Protein AF-A0A812VZB6-F1 (afdb_monomer)

Sequence (863 aa):
MARELQAELSPMAEWAQSGSKASVDALMNSWCTRLESLGSLSLGQAMQMKQTIQDLSFESTLSERLLEKVEAKVLATATAATPPPDTTYTPHKRKEESKPQTLLKPENFITVTEWSMLEKSPAPARLEILLKRYLQLGLRNLTEQTVKKGLAFLLALAAGELSQMPTYEEIYEEVQVFKRSWESVKTDAEPTEVGLLTYPDDPSSLPKALFDRAYKAEDPPMGKDVRAGIWLAHIPMRSTSKLLQKNKKQRLPRPDGQAAVSEQHANEFQSRMEQCFGRLERMLDQGCGQNAIQDGGRRELQLAAGARGELSSSSAGVGFALGNPAQPVSAATQQTSPGRQSALQLALPPAEEPEATESLPAENDLEDEALFKKLKDRKAGILKKPAAAAAASSHGKRKFQIVWEDGCIQKNYASRMYKRAGTWAKHQGFSEQQVVECQREAHREAILLWKKKNGPCTECGAPSCCRVKNAHQNHWCAKCTIKWYNERDVRRSNYRRAWREYEYMNIVESGDEHALPTVPEQSSPEYEGDHHGEEEEHAEEEHAEEDECLVSLPIALSCVVVLLPVIPWAFMEQSGIAPASVLWPTFGAFAFVFFYFSIVTFRAYFRSLRELETMRHQFTVKDTLCWCCSIDHKAPNGSEMACDRQIVFQCITTWFGSLSNFDTQVREQVARCLDEQLTREVFTYRQCAASAMPVLWHFLDQAATVAYYHPDLAERSRSFYAVLRELVRGLGWSCGVFPTLFFVAVRLAEIVPSRCGSRLAEIFINCAIIGAVFLLMVGALNFERYCWDLPIYEMDNYGPYELFPGSAVFSLSTVSLAVLLFSCRRFVVFLHQLQKPSNADVKENGHELNGHELGAHGTIIEL

pLDDT: mean 72.09, std 25.35, range [23.5, 98.5]

Solvent-accessible surface area (backbone atoms only — not comparable to full-atom values): 53186 Å² total; per-residue (Å²): 108,74,67,56,60,50,64,48,48,59,63,49,46,59,40,58,78,71,51,54,68,71,54,40,55,50,50,50,51,52,52,52,54,52,61,67,66,46,93,63,52,55,72,69,58,47,52,52,43,49,48,53,52,66,75,42,89,54,59,67,80,55,36,53,56,53,48,52,52,48,52,53,43,38,51,52,37,58,51,71,72,52,79,78,91,87,66,102,64,86,84,75,85,61,87,74,75,72,69,61,20,39,45,82,45,65,55,32,65,38,26,58,65,51,49,65,44,47,79,73,42,58,70,72,57,35,50,52,54,53,52,52,52,41,46,50,57,26,58,86,40,72,28,76,62,23,53,51,41,52,50,15,44,53,52,45,69,44,53,85,75,46,92,59,85,78,51,45,61,59,47,33,49,49,50,52,48,54,52,53,53,43,59,52,59,57,69,78,46,79,90,66,94,65,51,61,57,63,50,66,80,47,65,88,72,44,61,61,82,45,38,65,65,51,33,50,97,91,40,46,65,44,67,56,97,66,70,18,75,67,43,61,82,60,62,41,93,50,94,87,30,70,62,47,55,46,54,66,67,66,63,60,90,72,76,93,83,59,61,67,62,59,49,50,52,52,50,52,51,50,50,53,50,50,54,49,53,68,45,54,53,59,56,57,72,73,66,77,83,81,90,85,84,87,84,88,82,92,79,87,84,88,87,90,84,90,82,92,88,81,86,90,80,91,80,88,80,91,86,88,89,87,84,88,90,89,85,92,84,84,92,86,86,92,85,85,86,86,83,88,87,87,92,88,89,87,82,88,89,83,92,86,86,86,87,88,84,88,83,88,85,90,82,88,92,75,65,66,68,61,52,58,52,60,62,58,66,68,65,80,64,90,89,84,85,89,88,90,82,91,91,89,86,81,81,90,77,86,82,82,90,74,85,87,76,98,56,66,70,65,54,55,53,22,52,51,39,20,49,51,39,33,52,53,31,51,76,72,68,45,53,75,65,58,20,53,49,44,17,49,49,40,27,53,50,40,48,51,54,48,46,70,72,71,50,68,46,86,90,72,74,51,84,59,87,90,66,82,90,67,97,70,85,90,84,74,60,64,71,59,54,51,51,53,54,58,52,49,56,53,49,61,48,50,54,65,44,55,50,53,57,49,54,54,48,53,54,60,74,68,68,53,89,82,78,72,82,84,80,80,92,74,82,82,81,93,77,95,71,87,92,76,82,78,67,62,79,69,49,62,73,57,57,76,70,50,74,69,49,73,75,45,50,62,53,60,49,32,54,46,42,44,58,64,60,66,60,53,68,76,52,66,80,69,59,83,81,68,64,65,85,59,54,53,59,51,54,49,51,53,46,48,53,54,49,49,54,51,47,51,53,48,25,51,52,48,36,54,53,50,50,51,51,48,50,46,71,66,56,46,80,86,74,62,83,45,73,46,65,79,46,77,31,40,44,101,86,69,47,78,49,80,55,62,66,58,53,51,50,50,53,43,24,71,76,48,75,29,65,66,49,43,32,48,44,44,54,49,52,52,40,49,60,45,46,57,48,70,71,66,54,77,73,44,70,69,56,42,31,58,47,23,41,58,37,31,49,49,23,45,51,51,17,52,50,50,48,64,78,44,73,50,80,90,45,44,66,50,35,49,36,39,30,49,22,31,45,40,34,18,47,14,42,16,52,3,47,51,34,38,44,48,50,52,47,53,48,52,26,57,75,62,46,72,87,56,99,40,73,65,58,50,51,51,51,48,52,48,48,51,48,54,42,48,51,51,50,53,48,51,56,53,46,44,49,50,35,53,70,47,82,89,65,88,55,102,81,78,59,85,41,69,45,29,61,18,28,46,52,38,17,53,53,31,32,50,48,29,53,47,55,59,47,48,55,53,49,55,58,47,50,59,60,68,67,54,76,74,78,70,77,75,71,80,76,89,68,96,75,89,80,85,88,83,89,78,90,80,84,79,85,84,133

Foldseek 3Di:
DLVVLLVVLVVLLVCQVPDDPVVNVVSLVVSLVVLVVDPADDPVSLVSSLVSLVVRPHDPVSSVVSNVSSVVRNVVRVVVVDDDPDDPDDPPPDPPPPAAAADQALLQQAWPVLVVDLLVDDLVVVLVSSLVLCVLLPHQHHDLNRLLNSLLQSVLSCVVVDPDDDALVVLAVVSVVSVVSNVVVNVPHDHDPDHDRYDDPHLVPDDPVSLVRSDDPVIHGDHDDRVSVVCSVRHDNDPPDVRNVVVVVVPDPDPPDCPVVVVVVVVVVVVVVVVVVVVVVVVVVVPDDDDDDDDDDDDDDDDDDDDDDDDDDDDDDDDDDDDDDDDDDDDDDYDDDDDDDDDDDDDDDDDDDDDDDDDDDDDDPDDVVVVVVVVVVVPPDDDDDDDDDDDDDDDDDDDDDDDDDDPPPLCVQLQVQLVVQLVVCVVVVHDPVVSNVSSVVSSVVSNVVVCVVQPADPVPRDNPPPDDDDPDDDDDDPVVVVVVVVVVVVVVVVVVVVVVVVVVVVVVVVVCPPPDDDDDDDDDDDDDDDPPPPPVVVVVVVVVVCPVVLVCLLVLLLVLLLLVLVLDPVCQVPPVPDHVVVVVVVSVVVSLVSLLVSLVVLLVLLLVVVVVLVCLQVDALVVDDDPCVVVVQADPVRDGHDDVSVVVQVVCCVVQVHSVSVSVCSSPVVVVVCCCCSPVPSDDLVSQLVSNVSLLVSLQVVLVVLCVVPVDPVCVVLNVLVSLLSNLLSLLVSQFLRLVLVVQLSVLSNVPNDPDVDPVVVSVSSVVSVVVSVVSVVVLVVQLVVLQVDPPDPDPDDDPSVSNRSSNVSSVVRNVVSVVVSVVVVVVVVVVVVPPDDPPVVPPDDDDDDDDDDDDDPPDDDD

Nearest PDB structures (foldseek):
  8vp6-assembly1_B  TM=2.496E-01  e=7.210E+00  Acetivibrio thermocellus ATCC 27405
  7sgr-assembly1_E  TM=1.710E-01  e=4.858E+00  Escherichia coli CFT073

Radius of gyration: 42.56 Å; Cα contacts (8 Å, |Δi|>4): 519; chains: 1; bounding box: 129×116×119 Å

Secondary structure (DSSP, 8-state):
-HHHHHHTHHHHHHHHHHS-HHHHHHHHHHHHHHHHH-S---HHHHHHHHHHHHHS---HHHHHHHHHHHHHHHHHHHHHTS--S---------------BB-S-GGGT-BHHHHHHHTTS-HHHHHHHHHHHHHHTT--SB-HHHHHHHHHHHHHHHTTT-SSPPPHHHHHHHHHHHHHHHHHHHHTS---S---SB--SSGGGS-HHHHHHH-BTTB-B------HHHHTTT--SSTT-HHHHHHHHH---PPTT-HHHHHHHHHHHHHHHHHHHHHHHHHHHTT-------------------------------------------------------------------------------SHHHHHHHHHHTTS------------------------SS-HHHHHHHHHHHHHHHHHHHHTT--HHHHHHHHHHHHHHHHHHHHHHHS--TTT--TTTT----SS--PPPHHHHHHHHHHHHHHHHHHHHHHHHHHHHHHHHTT-TT------------------SSSSTTTHHHHTTTTTHHHHHHHHHHHHHHHTTTS-HHHHHHH-SS-HHHHHHHHHHHHHHHHHHHHHHHHHHHHHHHHHHHHHHH--TTS---HHHHTTTB-TTS-B---HHH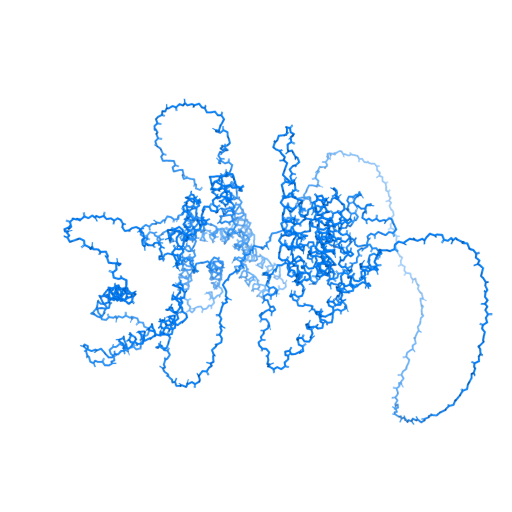HHHHHHHHHHSSHHHHHHHIIIIIHHHHHHHHTTSSS-HHHHHHHTHHHHHHHHHHHHHHHHH---TTTHHHHHHHHHHHHHHHHIIIIIIHHHHHHHHHHHHHH-----SSHHHHHHHHHHHHHHHHHHHHHHHHHHHHHHS-GGG--TT--GGGGHHHHHHHHHHHHHHHHHHHHHHHHHHHHHHHHS--TTGGGS-------------------

Structure (mmCIF, N/CA/C/O backbone):
data_AF-A0A812VZB6-F1
#
_entry.id   AF-A0A812VZB6-F1
#
loop_
_atom_site.group_PDB
_atom_site.id
_atom_site.type_symbol
_atom_site.label_atom_id
_atom_site.label_alt_id
_atom_site.label_comp_id
_atom_site.label_asym_id
_atom_site.label_entity_id
_atom_site.label_seq_id
_atom_site.pdbx_PDB_ins_code
_atom_site.Cartn_x
_atom_site.Cartn_y
_atom_site.Cartn_z
_atom_site.occupancy
_atom_site.B_iso_or_equiv
_atom_site.auth_seq_id
_atom_site.auth_comp_id
_atom_site.auth_asym_id
_atom_site.auth_atom_id
_atom_site.pdbx_PDB_model_num
ATOM 1 N N . MET A 1 1 ? 3.415 25.737 41.878 1.00 81.44 1 MET A N 1
ATOM 2 C CA . MET A 1 1 ? 2.309 25.295 42.752 1.00 81.44 1 MET A CA 1
ATOM 3 C C . MET A 1 1 ? 2.155 23.775 42.834 1.00 81.44 1 MET A C 1
ATOM 5 O O . MET A 1 1 ? 2.402 23.218 43.893 1.00 81.44 1 MET A O 1
ATOM 9 N N . ALA A 1 2 ? 1.760 23.070 41.760 1.00 81.06 2 ALA A N 1
ATOM 10 C CA . ALA A 1 2 ? 1.465 21.627 41.844 1.00 81.06 2 ALA A CA 1
ATOM 11 C C . ALA A 1 2 ? 2.670 20.755 42.272 1.00 81.06 2 ALA A C 1
ATOM 13 O O . ALA A 1 2 ? 2.499 19.851 43.083 1.00 81.06 2 ALA A O 1
ATOM 14 N N . ARG A 1 3 ? 3.890 21.056 41.790 1.00 87.25 3 ARG A N 1
ATOM 15 C CA . ARG A 1 3 ? 5.116 20.367 42.241 1.00 87.25 3 ARG A CA 1
ATOM 16 C C . ARG A 1 3 ? 5.468 20.683 43.702 1.00 87.25 3 ARG A C 1
ATOM 18 O O . ARG A 1 3 ? 5.836 19.759 44.413 1.00 87.25 3 ARG A O 1
ATOM 25 N N . GLU A 1 4 ? 5.294 21.927 44.175 1.00 92.62 4 GLU A N 1
ATOM 26 C CA . GLU A 1 4 ? 5.468 22.241 45.610 1.00 92.62 4 GLU A CA 1
ATOM 27 C C . GLU A 1 4 ? 4.516 21.414 46.484 1.00 92.62 4 GLU A C 1
ATOM 29 O O . GLU A 1 4 ? 4.951 20.796 47.447 1.00 92.62 4 GLU A O 1
ATOM 34 N N . LEU A 1 5 ? 3.233 21.326 46.110 1.00 92.00 5 LEU A N 1
ATOM 35 C CA . LEU A 1 5 ? 2.257 20.524 46.855 1.00 92.00 5 LEU A CA 1
ATOM 36 C C . LEU A 1 5 ? 2.609 19.033 46.879 1.00 92.00 5 LEU A C 1
ATOM 38 O O . LEU A 1 5 ? 2.343 18.378 47.879 1.00 92.00 5 LEU A O 1
ATOM 42 N N . GLN A 1 6 ? 3.223 18.490 45.825 1.00 92.62 6 GLN A N 1
ATOM 43 C CA . GLN A 1 6 ? 3.731 17.118 45.861 1.00 92.62 6 GLN A CA 1
ATOM 44 C C . GLN A 1 6 ? 4.962 16.990 46.777 1.00 92.62 6 GLN A C 1
ATOM 46 O O . GLN A 1 6 ? 5.029 16.054 47.567 1.00 92.62 6 GLN A O 1
ATOM 51 N N . ALA A 1 7 ? 5.905 17.937 46.717 1.00 92.44 7 ALA A N 1
ATOM 52 C CA . ALA A 1 7 ? 7.108 17.941 47.555 1.00 92.44 7 ALA A CA 1
ATOM 53 C C . ALA A 1 7 ? 6.796 18.090 49.059 1.00 92.44 7 ALA A C 1
ATOM 55 O O . ALA A 1 7 ? 7.530 17.576 49.898 1.00 92.44 7 ALA A O 1
ATOM 56 N N . GLU A 1 8 ? 5.689 18.748 49.405 1.00 95.31 8 GLU A N 1
ATOM 57 C CA . GLU A 1 8 ? 5.208 18.907 50.783 1.00 95.31 8 GLU A CA 1
ATOM 58 C C . GLU A 1 8 ? 4.599 17.629 51.389 1.00 95.31 8 GLU A C 1
ATOM 60 O O . GLU A 1 8 ? 4.494 17.537 52.612 1.00 95.31 8 GLU A O 1
ATOM 65 N N . LEU A 1 9 ? 4.234 16.625 50.579 1.00 94.94 9 LEU A N 1
ATOM 66 C CA . LEU A 1 9 ? 3.652 15.374 51.085 1.00 94.94 9 LEU A CA 1
ATOM 67 C C . LEU A 1 9 ? 4.635 14.598 51.977 1.00 94.94 9 LEU A C 1
ATOM 69 O O . LEU A 1 9 ? 4.237 14.115 53.035 1.00 94.94 9 LEU A O 1
ATOM 73 N N . SER A 1 10 ? 5.912 14.513 51.592 1.00 93.19 10 SER A N 1
ATOM 74 C CA . SER A 1 10 ? 6.938 13.773 52.342 1.00 93.19 10 SER A CA 1
ATOM 75 C C . SER A 1 10 ? 7.187 14.328 53.756 1.00 93.19 10 SER A C 1
ATOM 77 O O . SER A 1 10 ? 7.014 13.570 54.712 1.00 93.19 10 SER A O 1
ATOM 79 N N . PRO A 1 11 ? 7.497 15.628 53.963 1.00 91.94 11 PRO A N 1
ATOM 80 C CA . PRO A 1 11 ? 7.621 16.175 55.316 1.00 91.94 11 PRO A CA 1
ATOM 81 C C . PRO A 1 11 ? 6.285 16.171 56.076 1.00 91.94 11 PRO A C 1
ATOM 83 O O . PRO A 1 11 ? 6.289 16.060 57.300 1.00 91.94 11 PRO A O 1
ATOM 86 N N . MET A 1 12 ? 5.132 16.228 55.390 1.00 92.94 12 MET A N 1
ATOM 87 C CA . MET A 1 12 ? 3.828 16.046 56.040 1.00 92.94 12 MET A CA 1
ATOM 88 C C . MET A 1 12 ? 3.632 14.611 56.562 1.00 92.94 12 MET A C 1
ATOM 90 O O . MET A 1 12 ? 3.017 14.442 57.612 1.00 92.94 12 MET A O 1
ATOM 94 N N . ALA A 1 13 ? 4.179 13.586 55.900 1.00 93.69 13 ALA A N 1
ATOM 95 C CA . ALA A 1 13 ? 4.172 12.205 56.394 1.00 93.69 13 ALA A CA 1
ATOM 96 C C . ALA A 1 13 ? 5.085 12.013 57.620 1.00 93.69 13 ALA A C 1
ATOM 98 O O . ALA A 1 13 ? 4.673 11.386 58.596 1.00 93.69 13 ALA A O 1
ATOM 99 N N . GLU A 1 14 ? 6.281 12.609 57.625 1.00 92.44 14 GLU A N 1
ATOM 100 C CA . GLU A 1 14 ? 7.177 12.613 58.796 1.00 92.44 14 GLU A CA 1
ATOM 101 C C . GLU A 1 14 ? 6.536 13.331 60.002 1.00 92.44 14 GLU A C 1
ATOM 103 O O . GLU A 1 14 ? 6.593 12.851 61.140 1.00 92.44 14 GLU A O 1
ATOM 108 N N . TRP A 1 15 ? 5.841 14.447 59.753 1.00 90.56 15 TRP A N 1
ATOM 109 C CA . TRP A 1 15 ? 5.039 15.142 60.766 1.00 90.56 15 TRP A CA 1
ATOM 110 C C . TRP A 1 15 ? 3.800 14.353 61.202 1.00 90.56 15 TRP A C 1
ATOM 112 O O . TRP A 1 15 ? 3.432 14.420 62.372 1.00 90.56 15 TRP A O 1
ATOM 122 N N . ALA A 1 16 ? 3.168 13.573 60.322 1.00 90.88 16 ALA A N 1
ATOM 123 C CA . ALA A 1 16 ? 2.025 12.731 60.684 1.00 90.88 16 ALA A CA 1
ATOM 124 C C . ALA A 1 16 ? 2.398 11.611 61.673 1.00 90.88 16 ALA A C 1
ATOM 126 O O . ALA A 1 16 ? 1.565 11.213 62.484 1.00 90.88 16 ALA A O 1
ATOM 127 N N . GLN A 1 17 ? 3.649 11.139 61.650 1.00 91.25 17 GLN A N 1
ATOM 128 C CA . GLN A 1 17 ? 4.156 10.112 62.573 1.00 91.25 17 GLN A CA 1
ATOM 129 C C . GLN A 1 17 ? 4.578 10.659 63.950 1.00 91.25 17 GLN A C 1
ATOM 131 O O . GLN A 1 17 ? 4.745 9.880 64.887 1.00 91.25 17 GLN A O 1
ATOM 136 N N . SER A 1 18 ? 4.786 11.974 64.081 1.00 92.12 18 SER A N 1
ATOM 137 C CA . SER A 1 18 ? 5.451 12.587 65.246 1.00 92.12 18 SER A CA 1
ATOM 138 C C . SER A 1 18 ? 4.702 13.768 65.883 1.00 92.12 18 SER A C 1
ATOM 140 O O . SER A 1 18 ? 4.939 14.096 67.047 1.00 92.12 18 SER A O 1
ATOM 142 N N . GLY A 1 19 ? 3.796 14.413 65.146 1.00 90.44 19 GLY A N 1
ATOM 143 C CA . GLY A 1 19 ? 3.036 15.580 65.582 1.00 90.44 19 GLY A CA 1
ATOM 144 C C . GLY A 1 19 ? 1.768 15.246 66.372 1.00 90.44 19 GLY A C 1
ATOM 145 O O . GLY A 1 19 ? 1.268 14.123 66.380 1.00 90.44 19 GLY A O 1
ATOM 146 N N . SER A 1 20 ? 1.189 16.261 67.022 1.00 94.19 20 SER A N 1
ATOM 147 C CA . SER A 1 20 ? -0.145 16.119 67.620 1.00 94.19 20 SER A CA 1
ATOM 148 C C . SER A 1 20 ? -1.212 16.011 66.525 1.00 94.19 20 SER A C 1
ATOM 150 O O . SER A 1 20 ? -1.101 16.685 65.500 1.00 94.19 20 SER A O 1
ATOM 152 N N . LYS A 1 21 ? -2.289 15.244 66.747 1.00 89.88 21 LYS A N 1
ATOM 153 C CA . LYS A 1 21 ? -3.370 15.084 65.752 1.00 89.88 21 LYS A CA 1
ATOM 154 C C . LYS A 1 21 ? -3.925 16.424 65.243 1.00 89.88 21 LYS A C 1
ATOM 156 O O . LYS A 1 21 ? -4.106 16.593 64.044 1.00 89.88 21 LYS A O 1
ATOM 161 N N . ALA A 1 22 ? -4.086 17.409 66.131 1.00 90.38 22 ALA A N 1
ATOM 162 C CA . ALA A 1 22 ? -4.524 18.757 65.763 1.00 90.38 22 ALA A CA 1
ATOM 163 C C . ALA A 1 22 ? -3.534 19.490 64.831 1.00 90.38 22 ALA A C 1
ATOM 165 O O . ALA A 1 22 ? -3.956 20.264 63.975 1.00 90.38 22 ALA A O 1
ATOM 166 N N . SER A 1 23 ? -2.228 19.232 64.962 1.00 90.12 23 SER A N 1
ATOM 167 C CA . SER A 1 23 ? -1.196 19.748 64.052 1.00 90.12 23 SER A CA 1
ATOM 168 C C . SER A 1 23 ? -1.281 19.092 62.670 1.00 90.12 23 SER A C 1
ATOM 170 O O . SER A 1 23 ? -1.132 19.777 61.661 1.00 90.12 23 SER A O 1
ATOM 172 N N . VAL A 1 24 ? -1.559 17.785 62.620 1.00 90.06 24 VAL A N 1
ATOM 173 C CA . VAL A 1 24 ? -1.696 17.017 61.371 1.00 90.06 24 VAL A CA 1
ATOM 174 C C . VAL A 1 24 ? -2.959 17.428 60.608 1.00 90.06 24 VAL A C 1
ATOM 176 O O . VAL A 1 24 ? -2.868 17.751 59.426 1.00 90.06 24 VAL A O 1
ATOM 179 N N . ASP A 1 25 ? -4.114 17.522 61.280 1.00 90.50 25 ASP A N 1
ATOM 180 C CA . ASP A 1 25 ? -5.350 18.037 60.670 1.00 90.50 25 ASP A CA 1
ATOM 181 C C . ASP A 1 25 ? -5.170 19.490 60.172 1.00 90.50 25 ASP A C 1
ATOM 183 O O . ASP A 1 25 ? -5.664 19.836 59.099 1.00 90.50 25 ASP A O 1
ATOM 187 N N . ALA A 1 26 ? -4.426 20.345 60.888 1.00 91.50 26 ALA A N 1
ATOM 188 C CA . ALA A 1 26 ? -4.137 21.713 60.441 1.00 91.50 26 ALA A CA 1
ATOM 189 C C . ALA A 1 26 ? -3.248 21.766 59.179 1.00 91.50 26 ALA A C 1
ATOM 191 O O . ALA A 1 26 ? -3.551 22.522 58.252 1.00 91.50 26 ALA A O 1
ATOM 192 N N . LEU A 1 27 ? -2.189 20.949 59.113 1.00 92.31 27 LEU A N 1
ATOM 193 C CA . LEU A 1 27 ? -1.326 20.826 57.929 1.00 92.31 27 LEU A CA 1
ATOM 194 C C . LEU A 1 27 ? -2.106 20.292 56.721 1.00 92.31 27 LEU A C 1
ATOM 196 O O . LEU A 1 27 ? -2.075 20.902 55.653 1.00 92.31 27 LEU A O 1
ATOM 200 N N . MET A 1 28 ? -2.871 19.215 56.908 1.00 93.75 28 MET A N 1
ATOM 201 C CA . MET A 1 28 ? -3.706 18.626 55.861 1.00 93.75 28 MET A CA 1
ATOM 202 C C . MET A 1 28 ? -4.771 19.619 55.360 1.00 93.75 28 MET A C 1
ATOM 204 O O . MET A 1 28 ? -4.957 19.754 54.154 1.00 93.75 28 MET A O 1
ATOM 208 N N . ASN A 1 29 ? -5.426 20.384 56.242 1.00 93.75 29 ASN A N 1
ATOM 209 C CA . ASN A 1 29 ? -6.385 21.418 55.827 1.00 93.75 29 ASN A CA 1
ATOM 210 C C . ASN A 1 29 ? -5.717 22.537 55.000 1.00 93.75 29 ASN A C 1
ATOM 212 O O . ASN A 1 29 ? -6.287 22.991 54.006 1.00 93.75 29 ASN A O 1
ATOM 216 N N . SER A 1 30 ? -4.497 22.951 55.362 1.00 95.44 30 SER A N 1
ATOM 217 C CA . SER A 1 30 ? -3.700 23.917 54.586 1.00 95.44 30 SER A CA 1
ATOM 218 C C . SER A 1 30 ? -3.346 23.378 53.191 1.00 95.44 30 SER A C 1
ATOM 220 O O . SER A 1 30 ? -3.549 24.062 52.182 1.00 95.44 30 SER A O 1
ATOM 222 N N . TRP A 1 31 ? -2.901 22.119 53.115 1.00 96.69 31 TRP A N 1
ATOM 223 C CA . TRP A 1 31 ? -2.580 21.435 51.861 1.00 96.69 31 TRP A CA 1
ATOM 224 C C . TRP A 1 31 ? -3.807 21.304 50.946 1.00 96.69 31 TRP A C 1
ATOM 226 O O . TRP A 1 31 ? -3.755 21.710 49.784 1.00 96.69 31 TRP A O 1
ATOM 236 N N . CYS A 1 32 ? -4.945 20.848 51.481 1.00 95.81 32 CYS A N 1
ATOM 237 C CA . CYS A 1 32 ? -6.210 20.745 50.747 1.00 95.81 32 CYS A CA 1
ATOM 238 C C . CYS A 1 32 ? -6.695 22.108 50.226 1.00 95.81 32 CYS A C 1
ATOM 240 O O . CYS A 1 32 ? -7.077 22.211 49.063 1.00 95.81 32 CYS A O 1
ATOM 242 N N . THR A 1 33 ? -6.599 23.172 51.033 1.00 94.94 33 THR A N 1
ATOM 243 C CA . THR A 1 33 ? -6.961 24.543 50.617 1.00 94.94 33 THR A CA 1
ATOM 244 C C . THR A 1 33 ? -6.103 25.009 49.433 1.00 94.94 33 THR A C 1
ATOM 246 O O . THR A 1 33 ? -6.597 25.627 48.488 1.00 94.94 33 THR A O 1
ATOM 249 N N . ARG A 1 34 ? -4.805 24.679 49.434 1.00 96.38 34 ARG A N 1
ATOM 250 C CA . ARG A 1 34 ? -3.894 25.019 48.333 1.00 96.38 34 ARG A CA 1
ATOM 251 C C . ARG A 1 34 ? -4.116 24.154 47.092 1.00 96.38 34 ARG A C 1
ATOM 253 O O . ARG A 1 34 ? -4.056 24.692 45.986 1.00 96.38 34 ARG A O 1
ATOM 260 N N . LEU A 1 35 ? -4.442 22.870 47.245 1.00 96.50 35 LEU A N 1
ATOM 261 C CA . LEU A 1 35 ? -4.876 22.006 46.142 1.00 96.50 35 LEU A CA 1
ATOM 262 C C . LEU A 1 35 ? -6.154 22.554 45.480 1.00 96.50 35 LEU A C 1
ATOM 264 O O . LEU A 1 35 ? -6.236 22.644 44.255 1.00 96.50 35 LEU A O 1
ATOM 268 N N . GLU A 1 36 ? -7.124 22.997 46.282 1.00 95.44 36 GLU A N 1
ATOM 269 C CA . GLU A 1 36 ? -8.357 23.633 45.808 1.00 95.44 36 GLU A CA 1
ATOM 270 C C . GLU A 1 36 ? -8.087 24.962 45.082 1.00 95.44 36 GLU A C 1
ATOM 272 O O . GLU A 1 36 ? -8.756 25.243 44.086 1.00 95.44 36 GLU A O 1
ATOM 277 N N . SER A 1 37 ? -7.052 25.713 45.480 1.00 94.38 37 SER A N 1
ATOM 278 C CA . SER A 1 37 ? -6.629 26.960 44.816 1.00 94.38 37 SER A CA 1
ATOM 279 C C . SER A 1 37 ? -5.918 26.786 43.460 1.00 94.38 37 SER A C 1
ATOM 281 O O . SER A 1 37 ? -5.768 27.764 42.726 1.00 94.38 37 SER A O 1
ATOM 283 N N . LEU A 1 38 ? -5.503 25.569 43.075 1.00 94.19 38 LEU A N 1
ATOM 284 C CA . LEU A 1 38 ? -4.921 25.317 41.747 1.00 94.19 38 LEU A CA 1
ATOM 285 C C . LEU A 1 38 ? -5.940 25.643 40.643 1.00 94.19 38 LEU A C 1
ATOM 287 O O . LEU A 1 38 ? -7.055 25.127 40.660 1.00 94.19 38 LEU A O 1
ATOM 291 N N . GLY A 1 39 ? -5.560 26.428 39.630 1.00 91.94 39 GLY A N 1
ATOM 292 C CA . GLY A 1 39 ? -6.463 26.742 38.509 1.00 91.94 39 GLY A CA 1
ATOM 293 C C . GLY A 1 39 ? -6.887 25.507 37.698 1.00 91.94 39 GLY A C 1
ATOM 294 O O . GLY A 1 39 ? -8.003 25.443 37.197 1.00 91.94 39 GLY A O 1
ATOM 295 N N . SER A 1 40 ? -6.013 24.502 37.608 1.00 93.06 40 SER A N 1
ATOM 296 C CA . SER A 1 40 ? -6.299 23.170 37.062 1.00 93.06 40 SER A CA 1
ATOM 297 C C . SER A 1 40 ? -5.306 22.148 37.625 1.00 93.06 40 SER A C 1
ATOM 299 O O . SER A 1 40 ? -4.220 22.522 38.074 1.00 93.06 40 SER A O 1
ATOM 301 N N . LEU A 1 41 ? -5.667 20.862 37.600 1.00 94.25 41 LEU A N 1
ATOM 302 C CA . LEU A 1 41 ? -4.763 19.750 37.905 1.00 94.25 41 LEU A CA 1
ATOM 303 C C . LEU A 1 41 ? -4.766 18.765 36.730 1.00 94.25 41 LEU A C 1
ATOM 305 O O . LEU A 1 41 ? -5.812 18.221 36.377 1.00 94.25 41 LEU A O 1
ATOM 309 N N . SER A 1 42 ? -3.609 18.542 36.100 1.00 89.81 42 SER A N 1
ATOM 310 C CA . SER A 1 42 ? -3.519 17.595 34.979 1.00 89.81 42 SER A CA 1
ATOM 311 C C . SER A 1 42 ? -3.549 16.143 35.464 1.00 89.81 42 SER A C 1
ATOM 313 O O . SER A 1 42 ? -3.066 15.830 36.553 1.00 89.81 42 SER A O 1
ATOM 315 N N . LEU A 1 43 ? -4.057 15.233 34.627 1.00 86.25 43 LEU A N 1
ATOM 316 C CA . LEU A 1 43 ? -4.161 13.806 34.958 1.00 86.25 43 LEU A CA 1
ATOM 317 C C . LEU A 1 43 ? -2.806 13.189 35.357 1.00 86.25 43 LEU A C 1
ATOM 319 O O . LEU A 1 43 ? -2.745 12.402 36.295 1.00 86.25 43 LEU A O 1
ATOM 323 N N . GLY A 1 44 ? -1.712 13.588 34.697 1.00 84.19 44 GLY A N 1
ATOM 324 C CA . GLY A 1 44 ? -0.362 13.122 35.038 1.00 84.19 44 GLY A CA 1
ATOM 325 C C . GLY A 1 44 ? 0.103 13.584 36.424 1.00 84.19 44 GLY A C 1
ATOM 326 O O . GLY A 1 44 ? 0.621 12.776 37.190 1.00 84.19 44 GLY A O 1
ATOM 327 N N . GLN A 1 45 ? -0.145 14.849 36.781 1.00 90.62 45 GLN A N 1
ATOM 328 C CA . GLN A 1 45 ? 0.160 15.377 38.119 1.00 90.62 45 GLN A CA 1
ATOM 329 C C . GLN A 1 45 ? -0.702 14.711 39.197 1.00 90.62 45 GLN A C 1
ATOM 331 O O . GLN A 1 45 ? -0.195 14.386 40.265 1.00 90.62 45 GLN A O 1
ATOM 336 N N . ALA A 1 46 ? -1.981 14.457 38.912 1.00 92.56 46 ALA A N 1
ATOM 337 C CA . ALA A 1 46 ? -2.870 13.750 39.828 1.00 92.56 46 ALA A CA 1
ATOM 338 C C . ALA A 1 46 ? -2.436 12.294 40.060 1.00 92.56 46 ALA A C 1
ATOM 340 O O . ALA A 1 46 ? -2.439 11.840 41.200 1.00 92.56 46 ALA A O 1
ATOM 341 N N . MET A 1 47 ? -1.997 11.578 39.017 1.00 89.38 47 MET A N 1
ATOM 342 C CA . MET A 1 47 ? -1.421 10.236 39.172 1.00 89.38 47 MET A CA 1
ATOM 343 C C . MET A 1 47 ? -0.112 10.257 39.971 1.00 89.38 47 MET A C 1
ATOM 345 O O . MET A 1 47 ? 0.081 9.397 40.823 1.00 89.38 47 MET A O 1
ATOM 349 N N . GLN A 1 48 ? 0.758 11.248 39.749 1.00 90.75 48 GLN A N 1
ATOM 350 C CA . GLN A 1 48 ? 1.987 11.420 40.532 1.00 90.75 48 GLN A CA 1
ATOM 351 C C . GLN A 1 48 ? 1.689 11.703 42.013 1.00 90.75 48 GLN A C 1
ATOM 353 O O . GLN A 1 48 ? 2.252 11.041 42.878 1.00 90.75 48 GLN A O 1
ATOM 358 N N . MET A 1 49 ? 0.750 12.608 42.312 1.00 96.12 49 MET A N 1
ATOM 359 C CA . MET A 1 49 ? 0.283 12.858 43.680 1.00 96.12 49 MET A CA 1
ATOM 360 C C . MET A 1 49 ? -0.340 11.608 44.311 1.00 96.12 49 MET A C 1
ATOM 362 O O . MET A 1 49 ? 0.007 11.274 45.439 1.00 96.12 49 MET A O 1
ATOM 366 N N . LYS A 1 50 ? -1.210 10.886 43.589 1.00 95.75 50 LYS A N 1
ATOM 367 C CA . LYS A 1 50 ? -1.839 9.646 44.06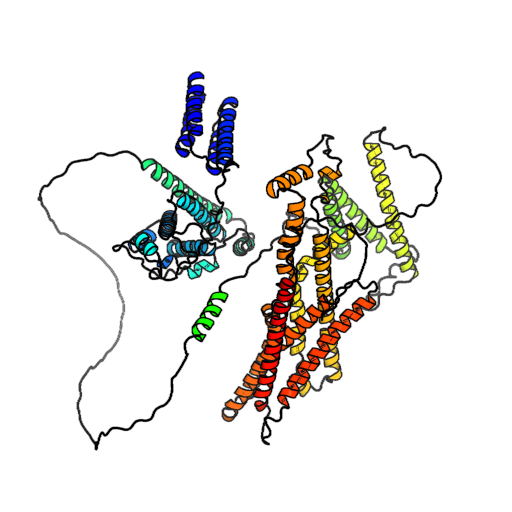8 1.00 95.75 50 LYS A CA 1
ATOM 368 C C . LYS A 1 50 ? -0.804 8.571 44.405 1.00 95.75 50 LYS A C 1
ATOM 370 O O . LYS A 1 50 ? -0.904 7.981 45.474 1.00 95.75 50 LYS A O 1
ATOM 375 N N . GLN A 1 51 ? 0.208 8.381 43.557 1.00 94.81 51 GLN A N 1
ATOM 376 C CA . GLN A 1 51 ? 1.315 7.466 43.836 1.00 94.81 51 GLN A CA 1
ATOM 377 C C . GLN A 1 51 ? 2.092 7.907 45.088 1.00 94.81 51 GLN A C 1
ATOM 379 O O . GLN A 1 51 ? 2.248 7.117 46.008 1.00 94.81 51 GLN A O 1
ATOM 384 N N . THR A 1 52 ? 2.471 9.186 45.202 1.00 94.69 52 THR A N 1
ATOM 385 C CA . THR A 1 52 ? 3.163 9.704 46.400 1.00 94.69 52 THR A CA 1
ATOM 386 C C . THR A 1 52 ? 2.324 9.564 47.684 1.00 94.69 52 THR A C 1
ATOM 388 O O . THR A 1 52 ? 2.880 9.259 48.732 1.00 94.69 52 THR A O 1
ATOM 391 N N . ILE A 1 53 ? 0.995 9.715 47.628 1.00 96.25 53 ILE A N 1
ATOM 392 C CA . ILE A 1 53 ? 0.082 9.498 48.774 1.00 96.25 53 ILE A CA 1
ATOM 393 C C . ILE A 1 53 ? -0.048 8.004 49.152 1.00 96.25 53 ILE A C 1
ATOM 395 O O . ILE A 1 53 ? -0.429 7.692 50.280 1.00 96.25 53 ILE A O 1
ATOM 399 N N . GLN A 1 54 ? 0.265 7.087 48.231 1.00 93.75 54 GLN A N 1
ATOM 400 C CA . GLN A 1 54 ? 0.255 5.635 48.456 1.00 93.75 54 GLN A CA 1
ATOM 401 C C . GLN A 1 54 ? 1.625 5.087 48.891 1.00 93.75 54 GLN A C 1
ATOM 403 O O . GLN A 1 54 ? 1.674 4.160 49.695 1.00 93.75 54 GLN A O 1
ATOM 408 N N . ASP A 1 55 ? 2.723 5.669 48.399 1.00 93.00 55 ASP A N 1
ATOM 409 C CA . ASP A 1 55 ? 4.096 5.323 48.792 1.00 93.00 55 ASP A CA 1
ATOM 410 C C . ASP A 1 55 ? 4.438 5.834 50.205 1.00 93.00 55 ASP A C 1
ATOM 412 O O . ASP A 1 55 ? 5.250 5.239 50.916 1.00 93.00 55 ASP A O 1
ATOM 416 N N . LEU A 1 56 ? 3.821 6.945 50.623 1.00 91.06 56 LEU A N 1
ATOM 417 C CA . LEU A 1 56 ? 3.942 7.495 51.970 1.00 91.06 56 LEU A CA 1
ATOM 418 C C . LEU A 1 56 ? 2.935 6.823 52.912 1.00 91.06 56 LEU A C 1
ATOM 420 O O . LEU A 1 56 ? 1.724 6.972 52.758 1.00 91.06 56 LEU A O 1
ATOM 424 N N . SER A 1 57 ? 3.449 6.131 53.931 1.00 88.25 57 SER A N 1
ATOM 425 C CA . SER A 1 57 ? 2.686 5.357 54.924 1.00 88.25 57 SER A CA 1
ATOM 426 C C . SER A 1 57 ? 1.870 6.218 55.909 1.00 88.25 57 SER A C 1
ATOM 428 O O . SER A 1 57 ? 2.107 6.193 57.119 1.00 88.25 57 SER A O 1
ATOM 430 N N . PHE A 1 58 ? 0.920 7.005 55.403 1.00 90.88 58 PHE A N 1
ATOM 431 C CA . PHE A 1 58 ? -0.061 7.745 56.199 1.00 90.88 58 PHE A CA 1
ATOM 432 C C . PHE A 1 58 ? -1.032 6.800 56.940 1.00 90.88 58 PHE A C 1
ATOM 434 O O . PHE A 1 58 ? -1.249 5.658 56.533 1.00 90.88 58 PHE A O 1
ATOM 441 N N . GLU A 1 59 ? -1.689 7.297 57.998 1.00 91.12 59 GLU A N 1
ATOM 442 C CA . GLU A 1 59 ? -2.894 6.652 58.547 1.00 91.12 59 GLU A CA 1
ATOM 443 C C . GLU A 1 59 ? -3.941 6.509 57.422 1.00 91.12 59 GLU A C 1
ATOM 445 O O . GLU A 1 59 ? -4.117 7.439 56.630 1.00 91.12 59 GLU A O 1
ATOM 450 N N . SER A 1 60 ? -4.642 5.372 57.325 1.00 87.44 60 SER A N 1
ATOM 451 C CA . SER A 1 60 ? -5.555 5.099 56.197 1.00 87.44 60 SER A CA 1
ATOM 452 C C . SER A 1 60 ? -6.616 6.190 56.022 1.00 87.44 60 SER A C 1
ATOM 454 O O . SER A 1 60 ? -6.836 6.667 54.912 1.00 87.44 60 SER A O 1
ATOM 456 N N . THR A 1 61 ? -7.169 6.672 57.138 1.00 91.19 61 THR A N 1
ATOM 457 C CA . THR A 1 61 ? -8.151 7.768 57.207 1.00 91.19 61 THR A CA 1
ATOM 458 C C . THR A 1 61 ? -7.627 9.100 56.652 1.00 91.19 61 THR A C 1
ATOM 460 O O . THR A 1 61 ? -8.410 9.942 56.214 1.00 91.19 61 THR A O 1
ATOM 463 N N . LEU A 1 62 ? -6.308 9.313 56.665 1.00 91.56 62 LEU A N 1
ATOM 464 C CA . LEU A 1 62 ? -5.642 10.497 56.123 1.00 91.56 62 LEU A CA 1
ATOM 465 C C . LEU A 1 62 ? -5.309 10.306 54.636 1.00 91.56 62 LEU A C 1
ATOM 467 O O . LEU A 1 62 ? -5.536 11.221 53.847 1.00 91.56 62 LEU A O 1
ATOM 471 N N . SER A 1 63 ? -4.840 9.115 54.247 1.00 95.00 63 SER A N 1
ATOM 472 C CA . SER A 1 63 ? -4.594 8.762 52.841 1.00 95.00 63 SER A CA 1
ATOM 473 C C . SER A 1 63 ? -5.883 8.866 52.012 1.00 95.00 63 SER A C 1
ATOM 475 O O . SER A 1 63 ? -5.906 9.559 50.997 1.00 95.00 63 SER A O 1
ATOM 477 N N . GLU A 1 64 ? -6.993 8.298 52.497 1.00 94.88 64 GLU A N 1
ATOM 478 C CA . GLU A 1 64 ? -8.314 8.366 51.852 1.00 94.88 64 GLU A CA 1
ATOM 479 C C . GLU A 1 64 ? -8.775 9.815 51.608 1.00 94.88 64 GLU A C 1
ATOM 481 O O . GLU A 1 64 ? -9.133 10.160 50.482 1.00 94.88 64 GLU A O 1
ATOM 486 N N . ARG A 1 65 ? -8.681 10.696 52.618 1.00 95.12 65 ARG A N 1
ATOM 487 C CA . ARG A 1 65 ? -9.059 12.124 52.509 1.00 95.12 65 ARG A CA 1
ATOM 488 C C . ARG A 1 65 ? -8.190 12.898 51.510 1.00 95.12 65 ARG A C 1
ATOM 490 O O . ARG A 1 65 ? -8.690 13.783 50.815 1.00 95.12 65 ARG A O 1
ATOM 497 N N . LEU A 1 66 ? -6.893 12.590 51.431 1.00 95.75 66 LEU A N 1
ATOM 498 C CA . LEU A 1 66 ? -5.983 13.214 50.464 1.00 95.75 66 LEU A CA 1
ATOM 499 C C . LEU A 1 66 ? -6.287 12.745 49.031 1.00 95.75 66 LEU A C 1
ATOM 501 O O . LEU A 1 66 ? -6.322 13.567 48.113 1.00 95.75 66 LEU A O 1
ATOM 505 N N . LEU A 1 67 ? -6.566 11.451 48.840 1.00 96.69 67 LEU A N 1
ATOM 506 C CA . LEU A 1 67 ? -6.951 10.883 47.544 1.00 96.69 67 LEU A CA 1
ATOM 507 C C . LEU A 1 67 ? -8.300 11.427 47.052 1.00 96.69 67 LEU A C 1
ATOM 509 O O . LEU A 1 67 ? -8.383 11.866 45.905 1.00 96.69 67 LEU A O 1
ATOM 513 N N . GLU A 1 68 ? -9.313 11.490 47.922 1.00 96.94 68 GLU A N 1
ATOM 514 C CA . GLU A 1 68 ? -10.624 12.092 47.630 1.00 96.94 68 GLU A CA 1
ATOM 515 C C . GLU A 1 68 ? -10.469 13.525 47.096 1.00 96.94 68 GLU A C 1
ATOM 517 O O . GLU A 1 68 ? -11.050 13.888 46.072 1.00 96.94 68 GLU A O 1
ATOM 522 N N . LYS A 1 69 ? -9.628 14.343 47.745 1.00 96.88 69 LYS A N 1
ATOM 523 C CA . LYS A 1 69 ? -9.387 15.735 47.339 1.00 96.88 69 LYS A CA 1
ATOM 524 C C . LYS A 1 69 ? -8.635 15.857 46.012 1.00 96.88 69 LYS A C 1
ATOM 526 O O . LYS A 1 69 ? -8.969 16.740 45.218 1.00 96.88 69 LYS A O 1
ATOM 531 N N . VAL A 1 70 ? -7.678 14.971 45.726 1.00 96.62 70 VAL A N 1
ATOM 532 C CA . VAL A 1 70 ? -7.008 14.904 44.412 1.00 96.62 70 VAL A CA 1
ATOM 533 C C . VAL A 1 70 ? -8.003 14.533 43.310 1.00 96.62 70 VAL A C 1
ATOM 535 O O . VAL A 1 70 ? -8.055 15.210 42.281 1.00 96.62 70 VAL A O 1
ATOM 538 N N . GLU A 1 71 ? -8.840 13.521 43.527 1.00 96.56 71 GLU A N 1
ATOM 539 C CA . GLU A 1 71 ? -9.820 13.057 42.537 1.00 96.56 71 GLU A CA 1
ATOM 540 C C . GLU A 1 71 ? -10.939 14.080 42.302 1.00 96.56 71 GLU A C 1
ATOM 542 O O . GLU A 1 71 ? -11.245 14.402 41.150 1.00 96.56 71 GLU A O 1
ATOM 547 N N . ALA A 1 72 ? -11.461 14.700 43.364 1.00 95.19 72 ALA A N 1
ATOM 548 C CA . ALA A 1 72 ? -12.406 15.810 43.264 1.00 95.19 72 ALA A CA 1
ATOM 549 C C . ALA A 1 72 ? -11.824 16.995 42.472 1.00 95.19 72 ALA A C 1
ATOM 551 O O . ALA A 1 72 ? -12.533 17.617 41.677 1.00 95.19 72 ALA A O 1
ATOM 552 N N . LYS A 1 73 ? -10.523 17.294 42.622 1.00 96.12 73 LYS A N 1
ATOM 553 C CA . LYS A 1 73 ? -9.869 18.382 41.880 1.00 96.12 73 LYS A CA 1
ATOM 554 C C . LYS A 1 73 ? -9.647 18.051 40.399 1.00 96.12 73 LYS A C 1
ATOM 556 O O . LYS A 1 73 ? -9.778 18.947 39.559 1.00 96.12 73 LYS A O 1
ATOM 561 N N . VAL A 1 74 ? -9.378 16.788 40.056 1.00 94.81 74 VAL A N 1
ATOM 562 C CA . VAL A 1 74 ? -9.372 16.318 38.656 1.00 94.81 74 VAL A CA 1
ATOM 563 C C . VAL A 1 74 ? -10.769 16.425 38.049 1.00 94.81 74 VAL A C 1
ATOM 565 O O . VAL A 1 74 ? -10.914 16.987 36.964 1.00 94.81 74 VAL A O 1
ATOM 568 N N . LEU A 1 75 ? -11.803 15.960 38.757 1.00 91.56 75 LEU A N 1
ATOM 569 C CA . LEU A 1 75 ? -13.184 16.014 38.277 1.00 91.56 75 LEU A CA 1
ATOM 570 C C . LEU A 1 75 ? -13.650 17.461 38.057 1.00 91.56 75 LEU A C 1
ATOM 572 O O . LEU A 1 75 ? -14.184 17.769 36.996 1.00 91.56 75 LEU A O 1
ATOM 576 N N . ALA A 1 76 ? -13.362 18.366 38.999 1.00 91.44 76 ALA A N 1
ATOM 577 C CA . ALA A 1 76 ? -13.637 19.797 38.858 1.00 91.44 76 ALA A CA 1
ATOM 578 C C . ALA A 1 76 ? -12.869 20.443 37.687 1.00 91.44 76 ALA A C 1
ATOM 580 O O . ALA A 1 76 ? -13.393 21.331 37.020 1.00 91.44 76 ALA A O 1
ATOM 581 N N . THR A 1 77 ? -11.646 19.983 37.399 1.00 89.25 77 THR A N 1
ATOM 582 C CA . THR A 1 77 ? -10.878 20.432 36.222 1.00 89.25 77 THR A CA 1
ATOM 583 C C . THR A 1 77 ? -11.531 19.952 34.917 1.00 89.25 77 THR A C 1
ATOM 585 O O . THR A 1 77 ? -11.582 20.700 33.942 1.00 89.25 77 THR A O 1
ATOM 588 N N . ALA A 1 78 ? -12.067 18.727 34.892 1.00 82.38 78 ALA A N 1
ATOM 589 C CA . ALA A 1 78 ? -12.751 18.167 33.727 1.00 82.38 78 ALA A CA 1
ATOM 590 C C . ALA A 1 78 ? -14.125 18.815 33.472 1.00 82.38 78 ALA A C 1
ATOM 592 O O . ALA A 1 78 ? -14.456 19.114 32.323 1.00 82.38 78 ALA A O 1
ATOM 593 N N . THR A 1 79 ? -14.911 19.090 34.518 1.00 82.38 79 THR A N 1
ATOM 594 C CA . THR A 1 79 ? -16.210 19.769 34.372 1.00 82.38 79 THR A CA 1
ATOM 595 C C . THR A 1 79 ? -16.046 21.244 34.015 1.00 82.38 79 THR A C 1
ATOM 597 O O . THR A 1 79 ? -16.741 21.713 33.121 1.00 82.38 79 THR A O 1
ATOM 600 N N . ALA A 1 80 ? -15.073 21.959 34.595 1.00 79.25 80 ALA A N 1
ATOM 601 C CA . ALA A 1 80 ? -14.770 23.348 34.223 1.00 79.25 80 ALA A CA 1
ATOM 602 C C . ALA A 1 80 ? -14.264 23.508 32.772 1.00 79.25 80 ALA A C 1
ATOM 604 O O . ALA A 1 80 ? -14.364 24.593 32.201 1.00 79.25 80 ALA A O 1
ATOM 605 N N . ALA A 1 81 ? -13.758 22.437 32.149 1.00 69.19 81 ALA A N 1
ATOM 606 C CA . ALA A 1 81 ? -13.426 22.411 30.723 1.00 69.19 81 ALA A CA 1
ATOM 607 C C . ALA A 1 81 ? -14.660 22.265 29.800 1.00 69.19 81 ALA A C 1
ATOM 609 O O . ALA A 1 81 ? -14.514 22.298 28.576 1.00 69.19 81 ALA A O 1
ATOM 610 N N . THR A 1 82 ? -15.862 22.110 30.367 1.00 46.41 82 THR A N 1
ATOM 611 C CA . THR A 1 82 ? -17.138 22.010 29.647 1.00 46.41 82 THR A CA 1
ATOM 612 C C . THR A 1 82 ? -17.937 23.305 29.854 1.00 46.41 82 THR A C 1
ATOM 614 O O . THR A 1 82 ? -18.338 23.587 30.983 1.00 46.41 82 THR A O 1
ATOM 617 N N . PRO A 1 83 ? -18.165 24.130 28.814 1.00 43.31 83 PRO A N 1
ATOM 618 C CA . PRO A 1 83 ? -18.900 25.384 28.972 1.00 43.31 83 PRO A CA 1
ATOM 619 C C . PRO A 1 83 ? -20.390 25.134 29.287 1.00 43.31 83 PRO A C 1
ATOM 621 O O . PRO A 1 83 ? -20.955 24.148 28.803 1.00 43.31 83 PRO A O 1
ATOM 624 N N . PRO A 1 84 ? -21.047 26.016 30.065 1.00 48.81 84 PRO A N 1
ATOM 625 C CA . PRO A 1 84 ? -22.480 25.918 30.338 1.00 48.81 84 PRO A CA 1
ATOM 626 C C . PRO A 1 84 ? -23.310 26.115 29.052 1.00 48.81 84 PRO A C 1
ATOM 628 O O . PRO A 1 84 ? -22.876 26.839 28.155 1.00 48.81 84 PRO A O 1
ATOM 631 N N . PRO A 1 85 ? -24.504 25.498 28.947 1.00 46.53 85 PRO A N 1
ATOM 632 C CA . PRO A 1 85 ? -25.247 25.412 27.684 1.00 46.53 85 PRO A CA 1
ATOM 633 C C . PRO A 1 85 ? -25.907 26.723 27.223 1.00 46.53 85 PRO A C 1
ATOM 635 O O . PRO A 1 85 ? -26.193 26.860 26.036 1.00 46.53 85 PRO A O 1
ATOM 638 N N . ASP A 1 86 ? -26.132 27.688 28.120 1.00 45.12 86 ASP A N 1
ATOM 639 C CA . ASP A 1 86 ? -26.822 28.945 27.808 1.00 45.12 86 ASP A CA 1
ATOM 640 C C . ASP A 1 86 ? -25.857 30.116 27.576 1.00 45.12 86 ASP A C 1
ATOM 642 O O . ASP A 1 86 ? -25.527 30.889 28.478 1.00 45.12 86 ASP A O 1
ATOM 646 N N . THR A 1 87 ? -25.434 30.302 26.325 1.00 40.66 87 THR A N 1
ATOM 647 C CA . THR A 1 87 ? -25.182 31.645 25.768 1.00 40.66 87 THR A CA 1
ATOM 648 C C . THR A 1 87 ? -25.188 31.600 24.242 1.00 40.66 87 THR A C 1
ATOM 650 O O . THR A 1 87 ? -24.461 30.824 23.627 1.00 40.66 87 THR A O 1
ATOM 653 N N . THR A 1 88 ? -25.980 32.462 23.600 1.00 45.16 88 THR A N 1
ATOM 654 C CA . THR A 1 88 ? -26.103 32.527 22.134 1.00 45.16 88 THR A CA 1
ATOM 655 C C . THR A 1 88 ? -24.897 33.224 21.492 1.00 45.16 88 THR A C 1
ATOM 657 O O . THR A 1 88 ? -24.993 34.362 21.031 1.00 45.16 88 THR A O 1
ATOM 660 N N . TYR A 1 89 ? -23.748 32.546 21.470 1.00 37.22 89 TYR A N 1
ATOM 661 C CA . TYR A 1 89 ? -22.525 32.996 20.803 1.00 37.22 89 TYR A CA 1
ATOM 662 C C . TYR A 1 89 ? -22.144 32.025 19.678 1.00 37.22 89 TYR A C 1
ATOM 664 O O . TYR A 1 89 ? -22.156 30.810 19.866 1.00 37.22 89 TYR A O 1
ATOM 672 N N . THR A 1 90 ? -21.828 32.539 18.488 1.00 39.66 90 THR A N 1
ATOM 673 C CA . THR A 1 90 ? -21.671 31.722 17.273 1.00 39.66 90 THR A CA 1
ATOM 674 C C . THR A 1 90 ? -20.421 30.820 17.335 1.00 39.66 90 THR A C 1
ATOM 676 O O . THR A 1 90 ? -19.294 31.323 17.391 1.00 39.66 90 THR A O 1
ATOM 679 N N . PRO A 1 91 ? -20.561 29.477 17.301 1.00 40.53 91 PRO A N 1
ATOM 680 C CA . PRO A 1 91 ? -19.469 28.553 17.617 1.00 40.53 91 PRO A CA 1
ATOM 681 C C . PRO A 1 91 ? -18.537 28.284 16.419 1.00 40.53 91 PRO A C 1
ATOM 683 O O . PRO A 1 91 ? -18.394 27.152 15.960 1.00 40.53 91 PRO A O 1
ATOM 686 N N . HIS A 1 92 ? -17.859 29.321 15.913 1.00 39.69 92 HIS A N 1
ATOM 687 C CA . HIS A 1 92 ? -16.885 29.173 14.820 1.00 39.69 92 HIS A CA 1
ATOM 688 C C . HIS A 1 92 ? -15.448 28.872 15.268 1.00 39.69 92 HIS A C 1
ATOM 690 O O . HIS A 1 92 ? -14.685 28.311 14.480 1.00 39.69 92 HIS A O 1
ATOM 696 N N . LYS A 1 93 ? -15.068 29.132 16.530 1.00 42.34 93 LYS A N 1
ATOM 697 C CA . LYS A 1 93 ? -13.785 28.656 17.087 1.00 42.34 93 LYS A CA 1
ATOM 698 C C . LYS A 1 93 ? -13.884 27.191 17.532 1.00 42.34 93 LYS A C 1
ATOM 700 O O . LYS A 1 93 ? -13.797 26.848 18.708 1.00 42.34 93 LYS A O 1
ATOM 705 N N . ARG A 1 94 ? -14.070 26.316 16.538 1.00 41.19 94 ARG A N 1
ATOM 706 C CA . ARG A 1 94 ? -13.902 24.863 16.665 1.00 41.19 94 ARG A CA 1
ATOM 707 C C . ARG A 1 94 ? -12.506 24.576 17.228 1.00 41.19 94 ARG A C 1
ATOM 709 O O . ARG A 1 94 ? -11.550 25.277 16.901 1.00 41.19 94 ARG A O 1
ATOM 716 N N . LYS A 1 95 ? -12.381 23.525 18.039 1.00 46.84 95 LYS A N 1
ATOM 717 C CA . LYS A 1 95 ? -11.098 23.009 18.540 1.00 46.84 95 LYS A CA 1
ATOM 718 C C . LYS A 1 95 ? -10.281 22.458 17.362 1.00 46.84 95 LYS A C 1
ATOM 720 O O . LYS A 1 95 ? -10.360 21.270 17.070 1.00 46.84 95 LYS A O 1
ATOM 725 N N . GLU A 1 96 ? -9.572 23.325 16.635 1.00 48.66 96 GLU A N 1
ATOM 726 C CA . GLU A 1 96 ? -8.685 22.901 15.548 1.00 48.66 96 GLU A CA 1
ATOM 727 C C . GLU A 1 96 ? -7.564 22.036 16.125 1.00 48.66 96 GLU A C 1
ATOM 729 O O . GLU A 1 96 ? -6.655 22.516 16.806 1.00 48.66 96 GLU A O 1
ATOM 734 N N . GLU A 1 97 ? -7.633 20.738 15.838 1.00 55.50 97 GLU A N 1
ATOM 735 C CA . GLU A 1 97 ? -6.541 19.809 16.084 1.00 55.50 97 GLU A CA 1
ATOM 736 C C . GLU A 1 97 ? -5.331 20.285 15.277 1.00 55.50 97 GLU A C 1
ATOM 738 O O . GLU A 1 97 ? -5.333 20.291 14.042 1.00 55.50 97 GLU A O 1
ATOM 743 N N . SER A 1 98 ? -4.321 20.782 15.990 1.00 76.19 98 SER A N 1
ATOM 744 C CA . SER A 1 98 ? -3.220 21.535 15.398 1.00 76.19 98 SER A CA 1
ATOM 745 C C . SER A 1 98 ? -2.371 20.610 14.524 1.00 76.19 98 SER A C 1
ATOM 747 O O . SER A 1 98 ? -1.579 19.803 15.012 1.00 76.19 98 SER A O 1
ATOM 749 N N . LYS A 1 99 ? -2.593 20.716 13.209 1.00 90.75 99 LYS A N 1
ATOM 750 C CA . LYS A 1 99 ? -2.084 19.821 12.159 1.00 90.75 99 LYS A CA 1
ATOM 751 C C . LYS A 1 99 ? -0.581 19.525 12.343 1.00 90.75 99 LYS A C 1
ATOM 753 O O . LYS A 1 99 ? 0.186 20.448 12.617 1.00 90.75 99 LYS A O 1
ATOM 758 N N . PRO A 1 100 ? -0.143 18.260 12.196 1.00 94.75 100 PRO A N 1
ATOM 759 C CA . PRO A 1 100 ? 1.223 17.860 12.515 1.00 94.75 100 PRO A CA 1
ATOM 760 C C . PRO A 1 100 ? 2.233 18.457 11.526 1.00 94.75 100 PRO A C 1
ATOM 762 O O . PRO A 1 100 ? 1.984 18.534 10.324 1.00 94.75 100 PRO A O 1
ATOM 765 N N . GLN A 1 101 ? 3.389 18.857 12.052 1.00 97.19 101 GLN A N 1
ATOM 766 C CA . GLN A 1 101 ? 4.365 19.712 11.385 1.00 97.19 101 GLN A CA 1
ATOM 767 C C . GLN A 1 101 ? 5.628 18.939 10.982 1.00 97.19 101 GLN A C 1
ATOM 769 O O . GLN A 1 101 ? 6.156 18.102 11.731 1.00 97.19 101 GLN A O 1
ATOM 774 N N . THR A 1 102 ? 6.128 19.231 9.783 1.00 97.94 102 THR A N 1
ATOM 775 C CA . THR A 1 102 ? 7.223 18.500 9.133 1.00 97.94 102 THR A CA 1
ATOM 776 C C . THR A 1 102 ? 8.466 19.373 8.990 1.00 97.94 102 THR A C 1
ATOM 778 O O . THR A 1 102 ? 8.415 20.401 8.323 1.00 97.94 102 THR A O 1
ATOM 781 N N . LEU A 1 103 ? 9.591 18.943 9.565 1.00 98.00 103 LEU A N 1
ATOM 782 C CA . LEU A 1 103 ? 10.913 19.553 9.398 1.00 98.00 103 LEU A CA 1
ATOM 783 C C . LEU A 1 103 ? 11.908 18.448 9.013 1.00 98.00 103 LEU A C 1
ATOM 785 O O . LEU A 1 103 ? 12.129 17.509 9.778 1.00 98.00 103 LEU A O 1
ATOM 789 N N . LEU A 1 104 ? 12.464 18.528 7.799 1.00 97.62 104 LEU A N 1
ATOM 790 C CA . LEU A 1 104 ? 13.233 17.432 7.190 1.00 97.62 104 LEU A CA 1
ATOM 791 C C . LEU A 1 104 ? 14.756 17.595 7.260 1.00 97.62 104 LEU A C 1
ATOM 793 O O . LEU A 1 104 ? 15.455 16.621 6.984 1.00 97.62 104 LEU A O 1
ATOM 797 N N . LYS A 1 105 ? 15.268 18.773 7.624 1.00 97.81 105 LYS A N 1
ATOM 798 C CA . LYS A 1 105 ? 16.705 19.064 7.746 1.00 97.81 105 LYS A CA 1
ATOM 799 C C . LYS A 1 105 ? 16.999 19.886 9.008 1.00 97.81 105 LYS A C 1
ATOM 801 O O . LYS A 1 105 ? 17.348 21.058 8.884 1.00 97.81 105 LYS A O 1
ATOM 806 N N . PRO A 1 106 ? 16.798 19.344 10.227 1.00 98.06 106 PRO A N 1
ATOM 807 C CA . PRO A 1 106 ? 17.085 20.078 11.464 1.00 98.06 106 PRO A CA 1
ATOM 808 C C . PRO A 1 106 ? 18.500 20.677 11.499 1.00 98.06 106 PRO A C 1
ATOM 810 O O . PRO A 1 106 ? 18.667 21.782 12.004 1.00 98.06 106 PRO A O 1
ATOM 813 N N . GLU A 1 107 ? 19.475 20.002 10.884 1.00 98.06 107 GLU A N 1
ATOM 814 C CA . GLU A 1 107 ? 20.865 20.435 10.710 1.00 98.06 107 GLU A CA 1
ATOM 815 C C . GLU A 1 107 ? 21.044 21.824 10.075 1.00 98.06 107 GLU A C 1
ATOM 817 O O . GLU A 1 107 ? 22.044 22.483 10.349 1.00 98.06 107 GLU A O 1
ATOM 822 N N . ASN A 1 108 ? 20.084 22.293 9.272 1.00 98.25 108 ASN A N 1
ATOM 823 C CA . ASN A 1 108 ? 20.154 23.606 8.628 1.00 98.25 108 ASN A CA 1
ATOM 824 C C . ASN A 1 108 ? 19.676 24.752 9.527 1.00 98.25 108 ASN A C 1
ATOM 826 O O . ASN A 1 108 ? 20.013 25.903 9.270 1.00 98.25 108 ASN A O 1
ATOM 830 N N . PHE A 1 109 ? 18.897 24.459 10.571 1.00 98.38 109 PHE A N 1
ATOM 831 C CA . PHE A 1 109 ? 18.213 25.473 11.382 1.00 98.38 109 PHE A CA 1
ATOM 832 C C . PHE A 1 109 ? 18.930 25.799 12.700 1.00 98.38 109 PHE A C 1
ATOM 834 O O . PHE A 1 109 ? 18.498 26.706 13.411 1.00 98.38 109 PHE A O 1
ATOM 841 N N . ILE A 1 110 ? 20.008 25.083 13.016 1.00 98.44 110 ILE A N 1
ATOM 842 C CA . ILE A 1 110 ? 20.870 25.303 14.185 1.00 98.44 110 ILE A CA 1
ATOM 843 C C . ILE A 1 110 ? 21.703 26.580 13.997 1.00 98.44 110 ILE A C 1
ATOM 845 O O . ILE A 1 110 ? 22.182 26.841 12.891 1.00 98.44 110 ILE A O 1
ATOM 849 N N . THR A 1 111 ? 21.904 27.372 15.052 1.00 98.50 111 THR A N 1
ATOM 850 C CA . THR A 1 111 ? 22.736 28.592 14.985 1.00 98.50 111 THR A CA 1
ATOM 851 C C . THR A 1 111 ? 24.214 28.355 15.295 1.00 98.50 111 THR A C 1
ATOM 853 O O . THR A 1 111 ? 24.622 27.272 15.721 1.00 98.50 111 THR A O 1
ATOM 856 N N . VAL A 1 112 ? 25.053 29.371 15.079 1.00 97.88 112 VAL A N 1
ATOM 857 C CA . VAL A 1 112 ? 26.505 29.293 15.307 1.00 97.88 112 VAL A CA 1
ATOM 858 C C . VAL A 1 112 ? 26.822 29.022 16.781 1.00 97.88 112 VAL A C 1
ATOM 860 O O . VAL A 1 112 ? 27.671 28.175 17.084 1.00 97.88 112 VAL A O 1
ATOM 863 N N . THR A 1 113 ? 26.119 29.681 17.710 1.00 98.19 113 THR A N 1
ATOM 864 C CA . THR A 1 113 ? 26.294 29.413 19.147 1.00 98.19 113 THR A CA 1
ATOM 865 C C . THR A 1 113 ? 25.824 28.007 19.514 1.00 98.19 113 THR A C 1
ATOM 867 O O . THR A 1 113 ? 26.568 27.278 20.177 1.00 98.19 113 THR A O 1
ATOM 870 N N . GLU A 1 114 ? 24.656 27.579 19.025 1.00 98.44 114 GLU A N 1
ATOM 871 C CA . GLU A 1 114 ? 24.106 26.241 19.267 1.00 98.44 114 GLU A CA 1
ATOM 872 C C . GLU A 1 114 ? 25.016 25.135 18.757 1.00 98.44 114 GLU A C 1
ATOM 874 O O . GLU A 1 114 ? 25.223 24.159 19.470 1.00 98.44 114 GLU A O 1
ATOM 879 N N . TRP A 1 115 ? 25.637 25.299 17.590 1.00 9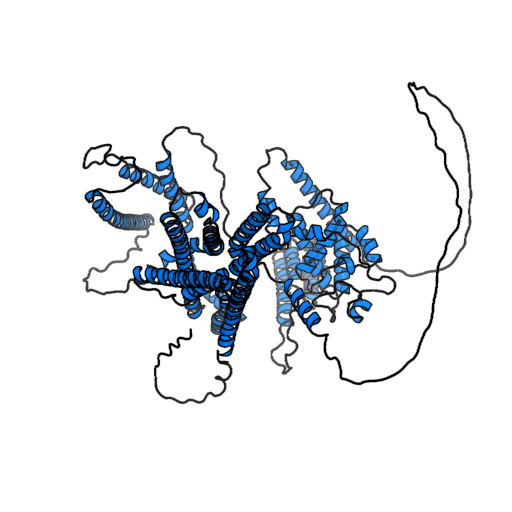8.06 115 TRP A N 1
ATOM 880 C CA . TRP A 1 115 ? 26.645 24.365 17.098 1.00 98.06 115 TRP A CA 1
ATOM 881 C C . TRP A 1 115 ? 27.793 24.167 18.082 1.00 98.06 115 TRP A C 1
ATOM 883 O O . TRP A 1 115 ? 28.155 23.031 18.392 1.00 98.06 115 TRP A O 1
ATOM 893 N N . SER A 1 116 ? 28.327 25.268 18.614 1.00 97.69 116 SER A N 1
ATOM 894 C CA . SER A 1 116 ? 29.428 25.228 19.578 1.00 97.69 116 SER A CA 1
ATOM 895 C C . SER A 1 116 ? 29.035 24.604 20.925 1.00 97.69 116 SER A C 1
ATOM 897 O O . SER A 1 116 ? 29.913 24.145 21.661 1.00 97.69 116 SER A O 1
ATOM 899 N N . MET A 1 117 ? 27.733 24.582 21.244 1.00 98.00 117 MET A N 1
ATOM 900 C CA . MET A 1 117 ? 27.166 23.899 22.407 1.00 98.00 117 MET A CA 1
ATOM 901 C C . MET A 1 117 ? 26.909 22.418 22.107 1.00 98.00 117 MET A C 1
ATOM 903 O O . MET A 1 117 ? 27.351 21.568 22.877 1.00 98.00 117 MET A O 1
ATOM 907 N N . LEU A 1 118 ? 26.266 22.086 20.983 1.00 97.75 118 LEU A N 1
ATOM 908 C CA . LEU A 1 118 ? 25.963 20.716 20.553 1.00 97.75 118 LEU A CA 1
ATOM 909 C C . LEU A 1 118 ? 27.222 19.851 20.449 1.00 97.75 118 LEU A C 1
ATOM 911 O O . LEU A 1 118 ? 27.226 18.725 20.939 1.00 97.75 118 LEU A O 1
ATOM 915 N N . GLU A 1 119 ? 28.303 20.375 19.872 1.00 97.00 119 GLU A N 1
ATOM 916 C CA . GLU A 1 119 ? 29.573 19.647 19.731 1.00 97.00 119 GLU A CA 1
ATOM 917 C C . GLU A 1 119 ? 30.196 19.276 21.091 1.00 97.00 119 GLU A C 1
ATOM 919 O O . GLU A 1 119 ? 30.837 18.236 21.204 1.00 97.00 119 GLU A O 1
ATOM 924 N N . LYS A 1 120 ? 29.963 20.077 22.141 1.00 96.69 120 LYS A N 1
ATOM 925 C CA . LYS A 1 120 ? 30.576 19.919 23.477 1.00 96.69 120 LYS A CA 1
ATOM 926 C C . LYS A 1 120 ? 29.650 19.307 24.536 1.00 96.69 120 LYS A C 1
ATOM 928 O O . LYS A 1 120 ? 30.116 18.949 25.614 1.00 96.69 120 LYS A O 1
ATOM 933 N N . SER A 1 121 ? 28.346 19.248 24.273 1.00 96.75 121 SER A N 1
ATOM 934 C CA . SER A 1 121 ? 27.329 18.859 25.259 1.00 96.75 121 SER A CA 1
ATOM 935 C C . SER A 1 121 ? 27.090 17.346 25.294 1.00 96.75 121 SER A C 1
ATOM 937 O O . SER A 1 121 ? 27.110 16.715 24.240 1.00 96.75 121 SER A O 1
ATOM 939 N N . PRO A 1 122 ? 26.768 16.751 26.459 1.00 96.44 122 PRO A N 1
ATOM 940 C CA . PRO A 1 122 ? 26.307 15.364 26.530 1.00 96.44 122 PRO A CA 1
ATOM 941 C C . PRO A 1 122 ? 24.929 15.195 25.866 1.00 96.44 122 PRO A C 1
ATOM 943 O O . PRO A 1 122 ? 24.169 16.157 25.728 1.00 96.44 122 PRO A O 1
ATOM 946 N N . ALA A 1 123 ? 24.575 13.961 25.493 1.00 93.94 123 ALA A N 1
ATOM 947 C CA . ALA A 1 123 ? 23.371 13.659 24.708 1.00 93.94 123 ALA A CA 1
ATOM 948 C C . ALA A 1 123 ? 22.045 14.274 25.232 1.00 93.94 123 ALA A C 1
ATOM 950 O O . ALA A 1 123 ? 21.327 14.845 24.407 1.00 93.94 123 ALA A O 1
ATOM 951 N N . PRO A 1 124 ? 21.725 14.284 26.548 1.00 94.38 124 PRO A N 1
ATOM 952 C CA . PRO A 1 124 ? 20.493 14.913 27.042 1.00 94.38 124 PRO A CA 1
ATOM 953 C C . PRO A 1 124 ? 20.443 16.428 26.790 1.00 94.38 124 PRO A C 1
ATOM 955 O O . PRO A 1 124 ? 19.412 16.959 26.387 1.00 94.38 124 PRO A O 1
ATOM 958 N N . ALA A 1 125 ? 21.576 17.119 26.946 1.00 96.69 125 ALA A N 1
ATOM 959 C CA . ALA A 1 125 ? 21.680 18.548 26.663 1.00 96.69 125 ALA A CA 1
ATOM 960 C C . ALA A 1 125 ? 21.657 18.832 25.149 1.00 96.69 125 ALA A C 1
ATOM 962 O O . ALA A 1 125 ? 21.065 19.823 24.723 1.00 96.69 125 ALA A O 1
ATOM 963 N N . ARG A 1 126 ? 22.210 17.937 24.309 1.00 97.81 126 ARG A N 1
ATOM 964 C CA . ARG A 1 126 ? 22.047 18.030 22.843 1.00 97.81 126 ARG A CA 1
ATOM 965 C C . ARG A 1 126 ? 20.575 17.949 22.428 1.00 97.81 126 ARG A C 1
ATOM 967 O O . ARG A 1 126 ? 20.138 18.730 21.583 1.00 97.81 126 ARG A O 1
ATOM 974 N N . LEU A 1 127 ? 19.815 17.034 23.035 1.00 98.00 127 LEU A N 1
ATOM 975 C CA . LEU A 1 127 ? 18.370 16.924 22.834 1.00 98.00 127 LEU A CA 1
ATOM 976 C C . LEU A 1 127 ? 17.656 18.211 23.269 1.00 98.00 127 LEU A C 1
ATOM 978 O O . LEU A 1 127 ? 16.884 18.765 22.494 1.00 98.00 127 LEU A O 1
ATOM 982 N N . GLU A 1 128 ? 17.944 18.727 24.465 1.00 97.69 128 GLU A N 1
ATOM 983 C CA . GLU A 1 128 ? 17.314 19.947 24.983 1.00 97.69 128 GLU A CA 1
ATOM 984 C C . GLU A 1 128 ? 17.542 21.173 24.077 1.00 97.69 128 GLU A C 1
ATOM 986 O O . GLU A 1 128 ? 16.589 21.899 23.781 1.00 97.69 128 GLU A O 1
ATOM 991 N N . ILE A 1 129 ? 18.769 21.370 23.573 1.00 98.19 129 ILE A N 1
ATOM 992 C CA . ILE A 1 129 ? 19.102 22.432 22.606 1.00 98.19 129 ILE A CA 1
ATOM 993 C C . ILE A 1 129 ? 18.243 22.293 21.338 1.00 98.19 129 ILE A C 1
ATOM 995 O O . ILE A 1 129 ? 17.603 23.257 20.912 1.00 98.19 129 ILE A O 1
ATOM 999 N N . LEU A 1 130 ? 18.162 21.087 20.765 1.00 98.44 130 LEU A N 1
ATOM 1000 C CA . LEU A 1 130 ? 17.376 20.827 19.555 1.00 98.44 130 LEU A CA 1
ATOM 1001 C C . LEU A 1 130 ? 15.873 21.098 19.759 1.00 98.44 130 LEU A C 1
ATOM 1003 O O . LEU A 1 130 ? 15.229 21.692 18.893 1.00 98.44 130 LEU A O 1
ATOM 1007 N N . LEU A 1 131 ? 15.307 20.694 20.901 1.00 98.06 131 LEU A N 1
ATOM 1008 C CA . LEU A 1 131 ? 13.889 20.922 21.201 1.00 98.06 131 LEU A CA 1
ATOM 1009 C C . LEU A 1 131 ? 13.593 22.410 21.466 1.00 98.06 131 LEU A C 1
ATOM 1011 O O . LEU A 1 131 ? 12.572 22.919 21.002 1.00 98.06 131 LEU A O 1
ATOM 1015 N N . LYS A 1 132 ? 14.504 23.149 22.115 1.00 96.88 132 LYS A N 1
ATOM 1016 C CA . LYS A 1 132 ? 14.400 24.614 22.259 1.00 96.88 132 LYS A CA 1
ATOM 1017 C C . LYS A 1 132 ? 14.427 25.323 20.900 1.00 96.88 132 LYS A C 1
ATOM 1019 O O . LYS A 1 132 ? 13.583 26.188 20.653 1.00 96.88 132 LYS A O 1
ATOM 1024 N N . ARG A 1 133 ? 15.301 24.898 19.979 1.00 97.50 133 ARG A N 1
ATOM 1025 C CA . ARG A 1 133 ? 15.322 25.389 18.591 1.00 97.50 133 ARG A CA 1
ATOM 1026 C C . ARG A 1 133 ? 14.003 25.104 17.859 1.00 97.50 133 ARG A C 1
ATOM 1028 O O . ARG A 1 133 ? 13.477 25.985 17.180 1.00 97.50 133 ARG A O 1
ATOM 1035 N N . TYR A 1 134 ? 13.410 23.919 18.039 1.00 97.81 134 TYR A N 1
ATOM 1036 C CA . TYR A 1 134 ? 12.096 23.589 17.462 1.00 97.81 134 TYR A CA 1
ATOM 1037 C C . TYR A 1 134 ? 10.971 24.508 17.979 1.00 97.81 134 TYR A C 1
ATOM 1039 O O . TYR A 1 134 ? 10.123 24.929 17.189 1.00 97.81 134 TYR A O 1
ATOM 1047 N N . LEU A 1 135 ? 10.969 24.878 19.265 1.00 96.31 135 LEU A N 1
ATOM 1048 C CA . LEU A 1 135 ? 9.994 25.838 19.805 1.00 96.31 135 LEU A CA 1
ATOM 1049 C C . LEU A 1 135 ? 10.148 27.243 19.217 1.00 96.31 135 LEU A C 1
ATOM 1051 O O . LEU A 1 135 ? 9.152 27.860 18.847 1.00 96.31 135 LEU A O 1
ATOM 1055 N N . GLN A 1 136 ? 11.379 27.747 19.094 1.00 95.69 136 GLN A N 1
ATOM 1056 C CA . GLN A 1 136 ? 11.651 29.078 18.531 1.00 95.69 136 GLN A CA 1
ATOM 1057 C C . GLN A 1 136 ? 11.154 29.185 17.078 1.00 95.69 136 GLN A C 1
ATOM 1059 O O . GLN A 1 136 ? 10.510 30.169 16.692 1.00 95.69 136 GLN A O 1
ATOM 1064 N N . LEU A 1 137 ? 11.332 28.108 16.305 1.00 96.69 137 LEU A N 1
ATOM 1065 C CA . LEU A 1 137 ? 10.771 27.924 14.962 1.00 96.69 137 LEU A CA 1
ATOM 1066 C C . LEU A 1 137 ? 9.234 27.797 14.931 1.00 96.69 137 LEU A C 1
ATOM 1068 O O . LEU A 1 137 ? 8.643 27.802 13.853 1.00 96.69 137 LEU A O 1
ATOM 1072 N N . GLY A 1 138 ? 8.552 27.706 16.074 1.00 95.81 138 GLY A N 1
ATOM 1073 C CA . GLY A 1 138 ? 7.092 27.601 16.157 1.00 95.81 138 GLY A CA 1
ATOM 1074 C C . GLY A 1 138 ? 6.540 26.195 15.902 1.00 95.81 138 GLY A C 1
ATOM 1075 O O . GLY A 1 138 ? 5.380 26.063 15.507 1.00 95.81 138 GLY A O 1
ATOM 1076 N N . LEU A 1 139 ? 7.338 25.141 16.103 1.00 96.62 139 LEU A N 1
ATOM 1077 C CA . LEU A 1 139 ? 6.808 23.779 16.114 1.00 96.62 139 LEU A CA 1
ATOM 1078 C C . LEU A 1 139 ? 6.052 23.524 17.428 1.00 96.62 139 LEU A C 1
ATOM 1080 O O . LEU A 1 139 ? 6.452 23.969 18.502 1.00 96.62 139 LEU A O 1
ATOM 1084 N N . ARG A 1 140 ? 4.945 22.787 17.329 1.00 94.38 140 ARG A N 1
ATOM 1085 C CA . ARG A 1 140 ? 4.076 22.362 18.437 1.00 94.38 140 ARG A CA 1
ATOM 1086 C C . ARG A 1 140 ? 3.755 20.874 18.363 1.00 94.38 140 ARG A C 1
ATOM 1088 O O . ARG A 1 140 ? 3.886 20.182 19.368 1.00 94.38 140 ARG A O 1
ATOM 1095 N N . ASN A 1 141 ? 3.431 20.351 17.181 1.00 94.75 141 ASN A N 1
ATOM 1096 C CA . ASN A 1 141 ? 3.138 18.927 17.003 1.00 94.75 141 ASN A CA 1
ATOM 1097 C C . ASN A 1 141 ? 4.065 18.326 15.946 1.00 94.75 141 ASN A C 1
ATOM 1099 O O . ASN A 1 141 ? 3.917 18.595 14.759 1.00 94.75 141 ASN A O 1
ATOM 1103 N N . LEU A 1 142 ? 5.039 17.521 16.367 1.00 97.56 142 LEU A N 1
ATOM 1104 C CA . LEU A 1 142 ? 6.035 16.936 15.468 1.00 97.56 142 LEU A CA 1
ATOM 1105 C C . LEU A 1 142 ? 5.448 15.726 14.725 1.00 97.56 142 LEU A C 1
ATOM 1107 O O . LEU A 1 142 ? 4.908 14.815 15.351 1.00 97.56 142 LEU A O 1
ATOM 1111 N N . THR A 1 143 ? 5.605 15.658 13.400 1.00 97.56 143 THR A N 1
ATOM 1112 C CA . THR A 1 143 ? 5.379 14.392 12.676 1.00 97.56 143 THR A CA 1
ATOM 1113 C C . THR A 1 143 ? 6.373 13.311 13.119 1.00 97.56 143 THR A C 1
ATOM 1115 O O . THR A 1 143 ? 7.481 13.609 13.574 1.00 97.56 143 THR A O 1
ATOM 1118 N N . GLU A 1 144 ? 6.038 12.034 12.881 1.00 97.12 144 GLU A N 1
ATOM 1119 C CA . GLU A 1 144 ? 7.002 10.932 13.034 1.00 97.12 144 GLU A CA 1
ATOM 1120 C C . GLU A 1 144 ? 8.295 11.174 12.236 1.00 97.12 144 GLU A C 1
ATOM 1122 O O . GLU A 1 144 ? 9.361 10.767 12.689 1.00 97.12 144 GLU A O 1
ATOM 1127 N N . GLN A 1 145 ? 8.233 11.856 11.083 1.00 97.56 145 GLN A N 1
ATOM 1128 C CA . GLN A 1 145 ? 9.426 12.181 10.293 1.00 97.56 145 GLN A CA 1
ATOM 1129 C C . GLN A 1 145 ? 10.290 13.252 10.963 1.00 97.56 145 GLN A C 1
ATOM 1131 O O . GLN A 1 145 ? 11.504 13.076 11.007 1.00 97.56 145 GLN A O 1
ATOM 1136 N N . THR A 1 146 ? 9.695 14.305 11.538 1.00 98.31 146 THR A N 1
ATOM 1137 C CA . THR A 1 146 ? 10.439 15.327 12.295 1.00 98.31 146 THR A CA 1
ATOM 1138 C C . THR A 1 146 ? 11.164 14.708 13.493 1.00 98.31 146 THR A C 1
ATOM 1140 O O . THR A 1 146 ? 12.364 14.912 13.648 1.00 98.31 146 THR A O 1
ATOM 1143 N N . VAL A 1 147 ? 10.482 13.871 14.290 1.00 98.44 147 VAL A N 1
ATOM 1144 C CA . VAL A 1 147 ? 11.111 13.144 15.415 1.00 98.44 147 VAL A CA 1
ATOM 1145 C C . VAL A 1 147 ? 12.235 12.229 14.918 1.00 98.44 147 VAL A C 1
ATOM 1147 O O . VAL A 1 147 ? 13.334 12.233 15.472 1.00 98.44 147 VAL A O 1
ATOM 1150 N N . LYS A 1 148 ? 12.000 11.478 13.834 1.00 98.25 148 LYS A N 1
ATOM 1151 C CA . LYS A 1 148 ? 13.006 10.578 13.254 1.00 98.25 148 LYS A CA 1
ATOM 1152 C C . LYS A 1 148 ? 14.241 11.324 12.743 1.00 98.25 148 LYS A C 1
ATOM 1154 O O . LYS A 1 148 ? 15.357 10.835 12.899 1.00 98.25 148 LYS A O 1
ATOM 1159 N N . LYS A 1 149 ? 14.046 12.492 12.128 1.00 98.19 149 LYS A N 1
ATOM 1160 C CA . LYS A 1 149 ? 15.111 13.372 11.633 1.00 98.19 149 LYS A CA 1
ATOM 1161 C C . LYS A 1 149 ? 15.897 14.003 12.777 1.00 98.19 149 LYS A C 1
ATOM 1163 O O . LYS A 1 149 ? 17.121 13.946 12.747 1.00 98.19 149 LYS A O 1
ATOM 1168 N N . GLY A 1 150 ? 15.212 14.511 13.802 1.00 98.31 150 GLY A N 1
ATOM 1169 C CA . GLY A 1 150 ? 15.841 15.041 15.011 1.00 98.31 150 GLY A CA 1
ATOM 1170 C C . GLY A 1 150 ? 16.708 14.004 15.728 1.00 98.31 150 GLY A C 1
ATOM 1171 O O . GLY A 1 150 ? 17.861 14.283 16.038 1.00 98.31 150 GLY A O 1
ATOM 1172 N N . LEU A 1 151 ? 16.216 12.774 15.911 1.00 98.44 151 LEU A N 1
ATOM 1173 C CA . LEU A 1 151 ? 17.028 11.719 16.523 1.00 98.44 151 LEU A CA 1
ATOM 1174 C C . LEU A 1 151 ? 18.180 11.247 15.613 1.00 98.44 151 LEU A C 1
ATOM 1176 O O . LEU A 1 151 ? 19.279 11.015 16.104 1.00 98.44 151 LEU A O 1
ATOM 1180 N N . ALA A 1 152 ? 17.980 11.155 14.292 1.00 98.38 152 ALA A N 1
ATOM 1181 C CA . ALA A 1 152 ? 19.063 10.816 13.356 1.00 98.38 152 ALA A CA 1
ATOM 1182 C C . ALA A 1 152 ? 20.195 11.853 13.360 1.00 98.38 152 ALA A C 1
ATOM 1184 O O . ALA A 1 152 ? 21.360 11.489 13.213 1.00 98.38 152 ALA A O 1
ATOM 1185 N N . PHE A 1 153 ? 19.848 13.127 13.544 1.00 98.44 153 PHE A N 1
ATOM 1186 C CA . PHE A 1 153 ? 20.790 14.221 13.747 1.00 98.44 153 PHE A CA 1
ATOM 1187 C C . PHE A 1 153 ? 21.575 14.045 15.057 1.00 98.44 153 PHE A C 1
ATOM 1189 O O . PHE A 1 153 ? 22.801 13.988 15.022 1.00 98.44 153 PHE A O 1
ATOM 1196 N N . LEU A 1 154 ? 20.891 13.849 16.191 1.00 98.25 154 LEU A N 1
ATOM 1197 C CA . LEU A 1 154 ? 21.534 13.654 17.500 1.00 98.25 154 LEU A CA 1
ATOM 1198 C C . LEU A 1 154 ? 22.468 12.429 17.533 1.00 98.25 154 LEU A C 1
ATOM 1200 O O . LEU A 1 154 ? 23.602 12.536 18.000 1.00 98.25 154 LEU A O 1
ATOM 1204 N N . LEU A 1 155 ? 22.033 11.289 16.982 1.00 97.75 155 LEU A N 1
ATOM 1205 C CA . LEU A 1 155 ? 22.851 10.073 16.881 1.00 97.75 155 LEU A CA 1
ATOM 1206 C C . LEU A 1 155 ? 24.072 10.264 15.970 1.00 97.75 155 LEU A C 1
ATOM 1208 O O . LEU A 1 155 ? 25.137 9.721 16.249 1.00 97.75 155 LEU A O 1
ATOM 1212 N N . ALA A 1 156 ? 23.951 11.065 14.909 1.00 97.62 156 ALA A N 1
ATOM 1213 C CA . ALA A 1 156 ? 25.073 11.381 14.031 1.00 97.62 156 ALA A CA 1
ATOM 1214 C C . ALA A 1 156 ? 26.106 12.322 14.674 1.00 97.62 156 ALA A C 1
ATOM 1216 O O . ALA A 1 156 ? 27.282 12.217 14.333 1.00 97.62 156 ALA A O 1
ATOM 1217 N N . LEU A 1 157 ? 25.704 13.179 15.620 1.00 97.12 157 LEU A N 1
ATOM 1218 C CA . LEU A 1 157 ? 26.641 13.946 16.454 1.00 97.12 157 LEU A CA 1
ATOM 1219 C C . LEU A 1 157 ? 27.341 13.049 17.487 1.00 97.12 157 LEU A C 1
ATOM 1221 O O . LEU A 1 157 ? 28.554 13.136 17.653 1.00 97.12 157 LEU A O 1
ATOM 1225 N N . ALA A 1 158 ? 26.602 12.137 18.126 1.00 96.75 158 ALA A N 1
ATOM 1226 C CA . ALA A 1 158 ? 27.159 11.163 19.071 1.00 96.75 158 ALA A CA 1
ATOM 1227 C C . ALA A 1 158 ? 28.027 10.070 18.405 1.00 96.75 158 ALA A C 1
ATOM 1229 O O . ALA A 1 158 ? 28.747 9.345 19.088 1.00 96.75 158 ALA A O 1
ATOM 1230 N N . ALA A 1 159 ? 27.999 9.937 17.074 1.00 96.06 159 ALA A N 1
ATOM 1231 C CA . ALA A 1 159 ? 28.658 8.850 16.343 1.00 96.06 159 ALA A CA 1
ATOM 1232 C C . ALA A 1 159 ? 30.189 8.774 16.522 1.00 96.06 159 ALA A C 1
ATOM 1234 O O . ALA A 1 159 ? 30.762 7.715 16.286 1.00 96.06 159 ALA A O 1
ATOM 1235 N N . GLY A 1 160 ? 30.851 9.866 16.926 1.00 93.69 160 GLY A N 1
ATOM 1236 C CA . GLY A 1 160 ? 32.282 9.869 17.270 1.00 93.69 160 GLY A CA 1
ATOM 1237 C C . GLY A 1 160 ? 32.596 9.430 18.708 1.00 93.69 160 GLY A C 1
ATOM 1238 O O . GLY A 1 160 ? 33.739 9.101 19.010 1.00 93.69 160 GLY A O 1
ATOM 1239 N N . GLU A 1 161 ? 31.595 9.419 19.589 1.00 95.06 161 GLU A N 1
ATOM 1240 C CA . GLU A 1 161 ? 31.697 9.019 21.003 1.00 95.06 161 GLU A CA 1
ATOM 1241 C C . GLU A 1 161 ? 31.268 7.555 21.205 1.00 95.06 161 GLU A C 1
ATOM 1243 O O . GLU A 1 161 ? 31.705 6.879 22.138 1.00 95.06 161 GLU A O 1
ATOM 1248 N N . LEU A 1 162 ? 30.407 7.060 20.312 1.00 93.00 162 LEU A N 1
ATOM 1249 C CA . LEU A 1 162 ? 29.866 5.706 20.305 1.00 93.00 162 LEU A CA 1
ATOM 1250 C C . LEU A 1 162 ? 30.882 4.711 19.721 1.00 93.00 162 LEU A C 1
ATOM 1252 O O . LEU A 1 162 ? 31.057 4.611 18.509 1.00 93.00 162 LEU A O 1
ATOM 1256 N N . SER A 1 163 ? 31.520 3.922 20.590 1.00 90.19 163 SER A N 1
ATOM 1257 C CA . SER A 1 163 ? 32.485 2.879 20.196 1.00 90.19 163 SER A CA 1
ATOM 1258 C C . SER A 1 163 ? 31.871 1.743 19.366 1.00 90.19 163 SER A C 1
ATOM 1260 O O . SER A 1 163 ? 32.582 1.059 18.628 1.00 90.19 163 SER A O 1
ATOM 1262 N N . GLN A 1 164 ? 30.557 1.538 19.478 1.00 93.88 164 GLN A N 1
ATOM 1263 C CA . GLN A 1 164 ? 29.749 0.647 18.649 1.00 93.88 164 GLN A CA 1
ATOM 1264 C C . GLN A 1 164 ? 28.387 1.295 18.380 1.00 93.88 164 GLN A C 1
ATOM 1266 O O . GLN A 1 164 ? 27.935 2.157 19.132 1.00 93.88 164 GLN A O 1
ATOM 1271 N N . MET A 1 165 ? 27.716 0.866 17.311 1.00 93.56 165 MET A N 1
ATOM 1272 C CA . MET A 1 165 ? 26.356 1.309 17.012 1.00 93.56 165 MET A CA 1
ATOM 1273 C C . MET A 1 165 ? 25.375 0.790 18.082 1.00 93.56 165 MET A C 1
ATOM 1275 O O . MET A 1 165 ? 25.332 -0.427 18.280 1.00 93.56 165 MET A O 1
ATOM 1279 N N . PRO A 1 166 ? 24.560 1.657 18.718 1.00 96.06 166 PRO A N 1
ATOM 1280 C CA . PRO A 1 166 ? 23.524 1.228 19.652 1.00 96.06 166 PRO A CA 1
ATOM 1281 C C . PRO A 1 166 ? 22.540 0.235 19.026 1.00 96.06 166 PRO A C 1
ATOM 1283 O O . PRO A 1 166 ? 22.258 0.264 17.823 1.00 96.06 166 PRO A O 1
ATOM 1286 N N . THR A 1 167 ? 21.999 -0.648 19.856 1.00 96.12 167 THR A N 1
ATOM 1287 C CA . THR A 1 167 ? 20.977 -1.617 19.466 1.00 96.12 167 THR A CA 1
ATOM 1288 C C . THR A 1 167 ? 19.673 -0.928 19.065 1.00 96.12 167 THR A C 1
ATOM 1290 O O . THR A 1 167 ? 19.383 0.206 19.446 1.00 96.12 167 THR A O 1
ATOM 1293 N N . TYR A 1 168 ? 18.838 -1.625 18.290 1.00 97.12 168 TYR A N 1
ATOM 1294 C CA . TYR A 1 168 ? 17.541 -1.081 17.875 1.00 97.12 168 TYR A CA 1
ATOM 1295 C C . TYR A 1 168 ? 16.613 -0.794 19.060 1.00 97.12 168 TYR A C 1
ATOM 1297 O O . TYR A 1 168 ? 15.775 0.098 18.962 1.00 97.12 168 TYR A O 1
ATOM 1305 N N . GLU A 1 169 ? 16.765 -1.543 20.150 1.00 96.12 169 GLU A N 1
ATOM 1306 C CA . GLU A 1 169 ? 16.091 -1.356 21.429 1.00 96.12 169 GLU A CA 1
ATOM 1307 C C . GLU A 1 169 ? 16.510 -0.035 22.098 1.00 96.12 169 GLU A C 1
ATOM 1309 O O . GLU A 1 169 ? 15.643 0.805 22.325 1.00 96.12 169 GLU A O 1
ATOM 1314 N N . GLU A 1 170 ? 17.809 0.222 22.285 1.00 96.19 170 GLU A N 1
ATOM 1315 C CA . GLU A 1 170 ? 18.315 1.498 22.834 1.00 96.19 170 GLU A CA 1
ATOM 1316 C C . GLU A 1 170 ? 17.893 2.695 21.955 1.00 96.19 170 GLU A C 1
ATOM 1318 O O . GLU A 1 170 ? 17.393 3.704 22.451 1.00 96.19 170 GLU A O 1
ATOM 1323 N N . ILE A 1 171 ? 17.975 2.563 20.623 1.00 97.50 171 ILE A N 1
ATOM 1324 C CA . ILE A 1 171 ? 17.496 3.601 19.688 1.00 97.50 171 ILE A CA 1
ATOM 1325 C C . ILE A 1 171 ? 15.971 3.810 19.809 1.00 97.50 171 ILE A C 1
ATOM 1327 O O . ILE A 1 171 ? 15.483 4.922 19.608 1.00 97.50 171 ILE A O 1
ATOM 1331 N N . TYR A 1 172 ? 15.190 2.773 20.133 1.00 97.81 172 TYR A N 1
ATOM 1332 C CA . TYR A 1 172 ? 13.743 2.899 20.351 1.00 97.81 172 TYR A CA 1
ATOM 1333 C C . TYR A 1 172 ? 13.402 3.599 21.672 1.00 97.81 172 TYR A C 1
ATOM 1335 O O . TYR A 1 172 ? 12.417 4.344 21.735 1.00 97.81 172 TYR A O 1
ATOM 1343 N N . GLU A 1 173 ? 14.204 3.375 22.710 1.00 96.50 173 GLU A N 1
ATOM 1344 C CA . GLU A 1 173 ? 14.081 4.046 24.004 1.00 96.50 173 GLU A CA 1
ATOM 1345 C C . GLU A 1 173 ? 14.415 5.535 23.875 1.00 96.50 173 GLU A C 1
ATOM 1347 O O . GLU A 1 173 ? 13.622 6.365 24.323 1.00 96.50 173 GLU A O 1
ATOM 1352 N N . GLU A 1 174 ? 15.456 5.892 23.117 1.00 97.62 174 GLU A N 1
ATOM 1353 C CA . GLU A 1 174 ? 15.754 7.283 22.742 1.00 97.62 174 GLU A CA 1
ATOM 1354 C C . GLU A 1 174 ? 14.608 7.954 21.957 1.00 97.62 174 GLU A C 1
ATOM 1356 O O . GLU A 1 174 ? 14.296 9.122 22.192 1.00 97.62 174 GLU A O 1
ATOM 1361 N N . VAL A 1 175 ? 13.869 7.228 21.099 1.00 98.12 175 VAL A N 1
ATOM 1362 C CA . VAL A 1 175 ? 12.625 7.763 20.492 1.00 98.12 175 VAL A CA 1
ATOM 1363 C C . VAL A 1 175 ? 11.559 8.077 21.556 1.00 98.12 175 VAL A C 1
ATOM 1365 O O . VAL A 1 175 ? 10.800 9.035 21.384 1.00 98.12 175 VAL A O 1
ATOM 1368 N N . GLN A 1 176 ? 11.479 7.318 22.657 1.00 97.38 176 GLN A N 1
ATOM 1369 C CA . GLN A 1 176 ? 10.540 7.614 23.750 1.00 97.38 176 GLN A CA 1
ATOM 1370 C C . GLN A 1 176 ? 11.041 8.735 24.667 1.00 97.38 176 GLN A C 1
ATOM 1372 O O . GLN A 1 176 ? 10.224 9.482 25.205 1.00 97.38 176 GLN A O 1
ATOM 1377 N N . VAL A 1 177 ? 12.356 8.871 24.864 1.00 96.50 177 VAL A N 1
ATOM 1378 C CA . VAL A 1 177 ? 12.957 10.023 25.556 1.00 96.50 177 VAL A CA 1
ATOM 1379 C C . VAL A 1 177 ? 12.666 11.294 24.758 1.00 96.50 177 VAL A C 1
ATOM 1381 O O . VAL A 1 177 ? 11.991 12.174 25.282 1.00 96.50 177 VAL A O 1
ATOM 1384 N N . PHE A 1 178 ? 13.012 11.335 23.465 1.00 98.19 178 PHE A N 1
ATOM 1385 C CA . PHE A 1 178 ? 12.743 12.469 22.568 1.00 98.19 178 PHE A CA 1
ATOM 1386 C C . PHE A 1 178 ? 11.278 12.930 22.631 1.00 98.19 178 PHE A C 1
ATOM 1388 O O . PHE A 1 178 ? 11.002 14.119 22.794 1.00 98.19 178 PHE A O 1
ATOM 1395 N N . LYS A 1 179 ? 10.320 11.995 22.535 1.00 97.62 179 LYS A N 1
ATOM 1396 C CA . LYS A 1 179 ? 8.879 12.305 22.594 1.00 97.62 179 LYS A CA 1
ATOM 1397 C C . LYS A 1 179 ? 8.437 12.851 23.958 1.00 97.62 179 LYS A C 1
ATOM 1399 O O . LYS A 1 179 ? 7.673 13.812 23.991 1.00 97.62 179 LYS A O 1
ATOM 1404 N N . ARG A 1 180 ? 8.909 12.271 25.069 1.00 96.81 180 ARG A N 1
ATOM 1405 C CA . ARG A 1 180 ? 8.571 12.737 26.430 1.00 96.81 180 ARG A CA 1
ATOM 1406 C C . ARG A 1 180 ? 9.178 14.110 26.721 1.00 96.81 180 ARG A C 1
ATOM 1408 O O . ARG A 1 180 ? 8.473 14.992 27.205 1.00 96.81 180 ARG A O 1
ATOM 1415 N N . SER A 1 181 ? 10.444 14.316 26.358 1.00 96.19 181 SER A N 1
ATOM 1416 C CA . SER A 1 181 ? 11.114 15.614 26.463 1.00 96.19 181 SER A CA 1
ATOM 1417 C C . SER A 1 181 ? 10.414 16.681 25.620 1.00 96.19 181 SER A C 1
ATOM 1419 O O . SER A 1 181 ? 10.260 17.801 26.098 1.00 96.19 181 SER A O 1
ATOM 1421 N N . TRP A 1 182 ? 9.929 16.345 24.415 1.00 97.31 182 TRP A N 1
ATOM 1422 C CA . TRP A 1 182 ? 9.168 17.291 23.595 1.00 97.31 182 TRP A CA 1
ATOM 1423 C C . TRP A 1 182 ? 7.876 17.747 24.269 1.00 97.31 182 TRP A C 1
ATOM 1425 O O . TRP A 1 182 ? 7.677 18.948 24.400 1.00 97.31 182 TRP A O 1
ATOM 1435 N N . GLU A 1 183 ? 7.012 16.834 24.724 1.00 95.25 183 GLU A N 1
ATOM 1436 C CA . GLU A 1 183 ? 5.735 17.239 25.331 1.00 95.25 183 GLU A CA 1
ATOM 1437 C C . GLU A 1 183 ? 5.930 18.001 26.659 1.00 95.25 183 GLU A C 1
ATOM 1439 O O . GLU A 1 183 ? 5.156 18.914 26.942 1.00 95.25 183 GLU A O 1
ATOM 1444 N N . SER A 1 184 ? 7.002 17.729 27.419 1.00 93.06 184 SER A N 1
ATOM 1445 C CA . SER A 1 184 ? 7.392 18.573 28.563 1.00 93.06 184 SER A CA 1
ATOM 1446 C C . SER A 1 184 ? 7.770 19.988 28.106 1.00 93.06 184 SER A C 1
ATOM 1448 O O . SER A 1 184 ? 7.110 20.953 28.476 1.00 93.06 184 SER A O 1
ATOM 1450 N N . VAL A 1 185 ? 8.781 20.109 27.239 1.00 93.25 185 VAL A N 1
ATOM 1451 C CA . VAL A 1 185 ? 9.326 21.394 26.758 1.00 93.25 185 VAL A CA 1
ATOM 1452 C C . VAL A 1 185 ? 8.261 22.240 26.036 1.00 93.25 185 VAL A C 1
ATOM 1454 O O . VAL A 1 185 ? 8.225 23.458 26.182 1.00 93.25 185 VAL A O 1
ATOM 1457 N N . LYS A 1 186 ? 7.341 21.597 25.312 1.00 93.25 186 LYS A N 1
ATOM 1458 C CA . LYS A 1 186 ? 6.165 22.193 24.654 1.00 93.25 186 LYS A CA 1
ATOM 1459 C C . LYS A 1 186 ? 5.133 22.763 25.630 1.00 93.25 186 LYS A C 1
ATOM 1461 O O . LYS A 1 186 ? 4.476 23.742 25.277 1.00 93.25 186 LYS A O 1
ATOM 1466 N N . THR A 1 187 ? 4.964 22.147 26.801 1.00 89.38 187 THR A N 1
ATOM 1467 C CA . THR A 1 187 ? 3.984 22.572 27.817 1.00 89.38 187 THR A CA 1
ATOM 1468 C C . THR A 1 187 ? 4.433 23.854 28.515 1.00 89.38 187 THR A C 1
ATOM 1470 O O . THR A 1 187 ? 3.609 24.727 28.771 1.00 89.38 187 THR A O 1
ATOM 1473 N N . ASP A 1 188 ? 5.739 24.007 28.740 1.00 83.88 188 ASP A N 1
ATOM 1474 C CA . ASP A 1 188 ? 6.331 25.176 29.406 1.00 83.88 188 ASP A CA 1
ATOM 1475 C C . ASP A 1 188 ? 6.454 26.418 28.486 1.00 83.88 188 ASP A C 1
ATOM 1477 O O . ASP A 1 188 ? 6.899 27.479 28.923 1.00 83.88 188 ASP A O 1
ATOM 1481 N N . ALA A 1 189 ? 6.084 26.312 27.202 1.00 87.31 189 ALA A N 1
ATOM 1482 C CA . ALA A 1 189 ? 6.329 27.336 26.184 1.00 87.31 189 ALA A CA 1
ATOM 1483 C C . ALA A 1 189 ? 5.063 28.117 25.788 1.00 87.31 189 ALA A C 1
ATOM 1485 O O . ALA A 1 189 ? 4.132 27.539 25.220 1.00 87.31 189 ALA A O 1
ATOM 1486 N N . GLU A 1 190 ? 5.065 29.443 25.977 1.00 86.69 190 GLU A N 1
ATOM 1487 C CA . GLU A 1 190 ? 3.948 30.348 25.639 1.00 86.69 190 GLU A CA 1
ATOM 1488 C C . GLU A 1 190 ? 3.372 30.099 24.229 1.00 86.69 190 GLU A C 1
ATOM 1490 O O . GLU A 1 190 ? 4.154 29.912 23.290 1.00 86.69 190 GLU A O 1
ATOM 1495 N N . PRO A 1 191 ? 2.036 30.082 24.029 1.00 78.19 191 PRO A N 1
ATOM 1496 C CA . PRO A 1 191 ? 1.425 29.762 22.738 1.00 78.19 191 PRO A CA 1
ATOM 1497 C C . PRO A 1 191 ? 1.931 30.628 21.577 1.00 78.19 191 PRO A C 1
ATOM 1499 O O . PRO A 1 191 ? 1.942 31.852 21.634 1.00 78.19 191 PRO A O 1
ATOM 1502 N N . THR A 1 192 ? 2.323 29.976 20.483 1.00 76.62 192 THR A N 1
ATOM 1503 C CA . THR A 1 192 ? 2.817 30.639 19.270 1.00 76.62 192 THR A CA 1
ATOM 1504 C C . THR A 1 192 ? 1.784 30.523 18.159 1.00 76.62 192 THR A C 1
ATOM 1506 O O . THR A 1 192 ? 1.549 29.425 17.664 1.00 76.62 192 THR A O 1
ATOM 1509 N N . GLU A 1 193 ? 1.213 31.647 17.723 1.00 77.56 193 GLU A N 1
ATOM 1510 C CA . GLU A 1 193 ? 0.211 31.668 16.642 1.00 77.56 193 GLU A CA 1
ATOM 1511 C C . GLU A 1 193 ? 0.802 31.360 15.252 1.00 77.56 193 GLU A C 1
ATOM 1513 O O . GLU A 1 193 ? 0.084 30.937 14.350 1.00 77.56 193 GLU A O 1
ATOM 1518 N N . VAL A 1 194 ? 2.119 31.542 15.069 1.00 75.00 194 VAL A N 1
ATOM 1519 C CA . VAL A 1 194 ? 2.801 31.415 13.768 1.00 75.00 194 VAL A CA 1
ATOM 1520 C C . VAL A 1 194 ? 3.785 30.239 13.750 1.00 75.00 194 VAL A C 1
ATOM 1522 O O . VAL A 1 194 ? 4.926 30.356 14.218 1.00 75.00 194 VAL A O 1
ATOM 1525 N N . GLY A 1 195 ? 3.337 29.128 13.156 1.00 86.88 195 GLY A N 1
ATOM 1526 C CA . GLY A 1 195 ? 4.117 27.923 12.851 1.00 86.88 195 GLY A CA 1
ATOM 1527 C C . GLY A 1 195 ? 3.708 27.313 11.502 1.00 86.88 195 GLY A C 1
ATOM 1528 O O . GLY A 1 195 ? 2.570 27.471 11.063 1.00 86.88 195 GLY A O 1
ATOM 1529 N N . LEU A 1 196 ? 4.634 26.631 10.820 1.00 94.94 196 LEU A N 1
ATOM 1530 C CA . LEU A 1 196 ? 4.405 26.057 9.484 1.00 94.94 196 LEU A CA 1
ATOM 1531 C C . LEU A 1 196 ? 3.987 24.582 9.554 1.00 94.94 196 LEU A C 1
ATOM 1533 O O . LEU A 1 196 ? 4.433 23.853 10.437 1.00 94.94 196 LEU A O 1
ATOM 1537 N N . LEU A 1 197 ? 3.188 24.113 8.586 1.00 95.62 197 LEU A N 1
ATOM 1538 C CA . LEU A 1 197 ? 2.869 22.680 8.431 1.00 95.62 197 LEU A CA 1
ATOM 1539 C C . LEU A 1 197 ? 4.039 21.886 7.829 1.00 95.62 197 LEU A C 1
ATOM 1541 O O . LEU A 1 197 ? 4.299 20.749 8.219 1.00 95.62 197 LEU A O 1
ATOM 1545 N N . THR A 1 198 ? 4.779 22.514 6.920 1.00 96.94 198 THR A N 1
ATOM 1546 C CA . THR A 1 198 ? 6.022 21.994 6.350 1.00 96.94 198 THR A CA 1
ATOM 1547 C C . THR A 1 198 ? 7.033 23.127 6.351 1.00 96.94 198 THR A C 1
ATOM 1549 O O . THR A 1 198 ? 6.771 24.189 5.790 1.00 96.94 198 THR A O 1
ATOM 1552 N N . TYR A 1 199 ? 8.165 22.909 7.007 1.00 97.94 199 TYR A N 1
ATOM 1553 C CA . TYR A 1 199 ? 9.286 23.839 7.018 1.00 97.94 199 TYR A CA 1
ATOM 1554 C C . TYR A 1 199 ? 10.120 23.648 5.741 1.00 97.94 199 TYR A C 1
ATOM 1556 O O . TYR A 1 199 ? 10.235 22.513 5.265 1.00 97.94 199 TYR A O 1
ATOM 1564 N N . PRO A 1 200 ? 10.680 24.728 5.167 1.00 97.81 200 PRO A N 1
ATOM 1565 C CA . PRO A 1 200 ? 11.553 24.639 4.001 1.00 97.81 200 PRO A CA 1
ATOM 1566 C C . PRO A 1 200 ? 12.850 23.882 4.324 1.00 97.81 200 PRO A C 1
ATOM 1568 O O . PRO A 1 200 ? 13.188 23.648 5.483 1.00 97.81 200 PRO A O 1
ATOM 1571 N N . ASP A 1 201 ? 13.605 23.528 3.286 1.00 97.31 201 ASP A N 1
ATOM 1572 C CA . ASP A 1 201 ? 14.954 22.969 3.439 1.00 97.31 201 ASP A CA 1
ATOM 1573 C C . ASP A 1 201 ? 16.005 24.041 3.791 1.00 97.31 201 ASP A C 1
ATOM 1575 O O . ASP A 1 201 ? 17.046 23.705 4.353 1.00 97.31 201 ASP A O 1
ATOM 1579 N N . ASP A 1 202 ? 15.747 25.310 3.460 1.00 97.31 202 ASP A N 1
ATOM 1580 C CA . ASP A 1 202 ? 16.615 26.464 3.721 1.00 97.31 202 ASP A CA 1
ATOM 1581 C C . ASP A 1 202 ? 15.916 27.447 4.688 1.00 97.31 202 ASP A C 1
ATOM 1583 O O . ASP A 1 202 ? 14.813 27.914 4.376 1.00 97.31 202 ASP A O 1
ATOM 1587 N N . PRO A 1 203 ? 16.529 27.795 5.839 1.00 97.81 203 PRO A N 1
ATOM 1588 C CA . PRO A 1 203 ? 16.028 28.823 6.749 1.00 97.81 203 PRO A CA 1
ATOM 1589 C C . PRO A 1 203 ? 15.753 30.182 6.094 1.00 97.81 203 PRO A C 1
ATOM 1591 O O . PRO A 1 203 ? 14.846 30.875 6.548 1.00 97.81 203 PRO A O 1
ATOM 1594 N N . SER A 1 204 ? 16.469 30.561 5.027 1.00 97.06 204 SER A N 1
ATOM 1595 C CA . SER A 1 204 ? 16.236 31.826 4.305 1.00 97.06 204 SER A CA 1
ATOM 1596 C C . SER A 1 204 ? 14.811 31.941 3.743 1.00 97.06 204 SER A C 1
ATOM 1598 O O . SER A 1 204 ? 14.282 33.039 3.584 1.00 97.06 204 SER A O 1
ATOM 1600 N N . SER A 1 205 ? 14.171 30.795 3.483 1.00 97.56 205 SER A N 1
ATOM 1601 C CA . SER A 1 205 ? 12.819 30.683 2.930 1.00 97.56 205 SER A CA 1
ATOM 1602 C C . SER A 1 205 ? 11.716 30.662 4.002 1.00 97.56 205 SER A C 1
ATOM 1604 O O . SER A 1 205 ? 10.557 30.382 3.691 1.00 97.56 205 SER A O 1
ATOM 1606 N N . LEU A 1 206 ? 12.045 30.916 5.273 1.00 97.50 206 LEU A N 1
ATOM 1607 C CA . LEU A 1 206 ? 11.046 31.098 6.328 1.00 97.50 206 LEU A CA 1
ATOM 1608 C C . LEU A 1 206 ? 10.297 32.435 6.162 1.00 97.50 206 LEU A C 1
ATOM 1610 O O . LEU A 1 206 ? 10.894 33.431 5.756 1.00 97.50 206 LEU A O 1
ATOM 1614 N N . PRO A 1 207 ? 9.009 32.520 6.552 1.00 97.00 207 PRO A N 1
ATOM 1615 C CA . PRO A 1 207 ? 8.322 33.802 6.674 1.00 97.00 207 PRO A CA 1
ATOM 1616 C C . PRO A 1 207 ? 9.097 34.732 7.611 1.00 97.00 207 PRO A C 1
ATOM 1618 O O . PRO A 1 207 ? 9.456 34.320 8.716 1.00 97.00 207 PRO A O 1
ATOM 1621 N N . LYS A 1 208 ? 9.313 35.990 7.207 1.00 96.00 208 LYS A N 1
ATOM 1622 C CA . LYS A 1 208 ? 10.193 36.929 7.924 1.00 96.00 208 LYS A CA 1
ATOM 1623 C C . LYS A 1 208 ? 9.904 37.022 9.432 1.00 96.00 208 LYS A C 1
ATOM 1625 O O . LYS A 1 208 ? 10.821 36.898 10.227 1.00 96.00 208 LYS A O 1
ATOM 1630 N N . ALA A 1 209 ? 8.638 37.126 9.842 1.00 94.81 209 ALA A N 1
ATOM 1631 C CA . ALA A 1 209 ? 8.260 37.195 11.262 1.00 94.81 209 ALA A CA 1
ATOM 1632 C C . ALA A 1 209 ? 8.591 35.924 12.084 1.00 94.81 209 ALA A C 1
ATOM 1634 O O . ALA A 1 209 ? 8.647 35.974 13.311 1.00 94.81 209 ALA A O 1
ATOM 1635 N N . LEU A 1 210 ? 8.794 34.779 11.426 1.00 95.75 210 LEU A N 1
ATOM 1636 C CA . LEU A 1 210 ? 9.257 33.533 12.043 1.00 95.75 210 LEU A CA 1
ATOM 1637 C C . LEU A 1 210 ? 10.795 33.480 12.042 1.00 95.75 210 LEU A C 1
ATOM 1639 O O . LEU A 1 210 ? 11.381 33.098 13.053 1.00 95.75 210 LEU A O 1
ATOM 1643 N N . PHE A 1 211 ? 11.440 33.933 10.960 1.00 97.19 211 PHE A N 1
ATOM 1644 C CA . PHE A 1 211 ? 12.898 34.075 10.873 1.00 97.19 211 PHE A CA 1
ATOM 1645 C C . PHE A 1 211 ? 13.444 35.044 11.934 1.00 97.19 211 PHE A C 1
ATOM 1647 O O . PHE A 1 211 ? 14.239 34.628 12.771 1.00 97.19 211 PHE A O 1
ATOM 1654 N N . ASP A 1 212 ? 12.943 36.283 11.968 1.00 95.50 212 ASP A N 1
ATOM 1655 C CA . ASP A 1 212 ? 13.351 37.354 12.893 1.00 95.50 212 ASP A CA 1
ATOM 1656 C C . ASP A 1 212 ? 13.090 37.002 14.376 1.00 95.50 212 ASP A C 1
ATOM 1658 O O . ASP A 1 212 ? 13.679 37.595 15.277 1.00 95.50 212 ASP A O 1
ATOM 1662 N N . ARG A 1 213 ? 12.197 36.035 14.649 1.00 93.94 213 ARG A N 1
ATOM 1663 C CA . ARG A 1 213 ? 11.945 35.493 15.997 1.00 93.94 213 ARG A CA 1
ATOM 1664 C C . ARG A 1 213 ? 12.901 34.355 16.352 1.00 93.94 213 ARG A C 1
ATOM 1666 O O . ARG A 1 213 ? 13.322 34.243 17.500 1.00 93.94 213 ARG A O 1
ATOM 1673 N N . ALA A 1 214 ? 13.190 33.471 15.398 1.00 96.00 214 ALA A N 1
ATOM 1674 C CA . ALA A 1 214 ? 14.073 32.333 15.621 1.00 96.00 214 ALA A CA 1
ATOM 1675 C C . ALA A 1 214 ? 15.551 32.753 15.667 1.00 96.00 214 ALA A C 1
ATOM 1677 O O . ALA A 1 214 ? 16.331 32.156 16.410 1.00 96.00 214 ALA A O 1
ATOM 1678 N N . TYR A 1 215 ? 15.941 33.770 14.900 1.00 97.56 215 TYR A N 1
ATOM 1679 C CA . TYR A 1 215 ? 17.334 34.140 14.673 1.00 97.56 215 TYR A CA 1
ATOM 1680 C C . TYR A 1 215 ? 17.607 35.587 15.055 1.00 97.56 215 TYR A C 1
ATOM 1682 O O . TYR A 1 215 ? 16.844 36.491 14.727 1.00 97.56 215 TYR A O 1
ATOM 1690 N N . LYS A 1 216 ? 18.736 35.800 15.732 1.00 97.06 216 LYS A N 1
ATOM 1691 C CA . LYS A 1 216 ? 19.272 37.135 16.002 1.00 97.06 216 LYS A CA 1
ATOM 1692 C C . LYS A 1 216 ? 20.266 37.508 14.906 1.00 97.06 216 LYS A C 1
ATOM 1694 O O . LYS A 1 216 ? 20.879 36.621 14.313 1.00 97.06 216 LYS A O 1
ATOM 1699 N N . ALA A 1 217 ? 20.470 38.802 14.670 1.00 96.50 217 ALA A N 1
ATOM 1700 C CA . ALA A 1 217 ? 21.425 39.273 13.664 1.00 96.50 217 ALA A CA 1
ATOM 1701 C C . ALA A 1 217 ? 22.869 38.816 13.962 1.00 96.50 217 ALA A C 1
ATOM 1703 O O . ALA A 1 217 ? 23.663 38.624 13.045 1.00 96.50 217 ALA A O 1
ATOM 1704 N N . GLU A 1 218 ? 23.188 38.604 15.241 1.00 97.75 218 GLU A N 1
ATOM 1705 C CA . GLU A 1 218 ? 24.498 38.176 15.736 1.00 97.75 218 GLU A CA 1
ATOM 1706 C C . GLU A 1 218 ? 24.683 36.646 15.749 1.00 97.75 218 GLU A C 1
ATOM 1708 O O . GLU A 1 218 ? 25.808 36.175 15.902 1.00 97.75 218 GLU A O 1
ATOM 1713 N N . ASP A 1 219 ? 23.604 35.866 15.606 1.00 97.50 219 ASP A N 1
ATOM 1714 C CA . ASP A 1 219 ? 23.624 34.395 15.659 1.00 97.50 219 ASP A CA 1
ATOM 1715 C C . ASP A 1 219 ? 22.681 33.786 14.594 1.00 97.50 219 ASP A C 1
ATOM 1717 O O . ASP A 1 219 ? 21.596 33.284 14.917 1.00 97.50 219 ASP A O 1
ATOM 1721 N N . PRO A 1 220 ? 23.058 33.880 13.303 1.00 97.44 220 PRO A N 1
ATOM 1722 C CA . PRO A 1 220 ? 22.270 33.363 12.186 1.00 97.44 220 PRO A CA 1
ATOM 1723 C C . PRO A 1 220 ? 22.254 31.822 12.142 1.00 97.44 220 PRO A C 1
ATOM 1725 O O . PRO A 1 220 ? 23.108 31.165 12.751 1.00 97.44 220 PRO A O 1
ATOM 1728 N N . PRO A 1 221 ? 21.319 31.213 11.385 1.00 98.19 221 PRO A N 1
ATOM 1729 C CA . PRO A 1 221 ? 21.353 29.781 11.119 1.00 98.19 221 PRO A CA 1
ATOM 1730 C C . PRO A 1 221 ? 22.593 29.405 10.299 1.00 98.19 221 PRO A C 1
ATOM 1732 O O . PRO A 1 221 ? 23.003 30.126 9.389 1.00 98.19 221 PRO A O 1
ATOM 1735 N N . MET A 1 222 ? 23.164 28.241 10.596 1.00 97.62 222 MET A N 1
ATOM 1736 C CA . MET A 1 222 ? 24.343 27.697 9.930 1.00 97.62 222 MET A CA 1
ATOM 1737 C C . MET A 1 222 ? 24.107 26.217 9.628 1.00 97.62 222 MET A C 1
ATOM 1739 O O . MET A 1 222 ? 24.115 25.388 10.531 1.00 97.62 222 MET A O 1
ATOM 1743 N N . GLY A 1 223 ? 23.942 25.859 8.356 1.00 95.69 223 GLY A N 1
ATOM 1744 C CA . GLY A 1 223 ? 23.900 24.453 7.955 1.00 95.69 223 GLY A CA 1
ATOM 1745 C C . GLY A 1 223 ? 25.280 23.797 8.022 1.00 95.69 223 GLY A C 1
ATOM 1746 O O . GLY A 1 223 ? 26.251 24.335 7.490 1.00 95.69 223 GLY A O 1
ATOM 1747 N N . LYS A 1 224 ? 25.362 22.608 8.631 1.00 96.88 224 LYS A N 1
ATOM 1748 C CA . LYS A 1 224 ? 26.516 21.697 8.519 1.00 96.88 224 LYS A CA 1
ATOM 1749 C C . LYS A 1 224 ? 26.050 20.345 7.979 1.00 96.88 224 LYS A C 1
ATOM 1751 O O . LYS A 1 224 ? 25.015 19.841 8.411 1.00 96.88 224 LYS A O 1
ATOM 1756 N N . ASP A 1 225 ? 26.832 19.733 7.087 1.00 94.81 225 ASP A N 1
ATOM 1757 C CA . ASP A 1 225 ? 26.575 18.365 6.610 1.00 94.81 225 ASP A CA 1
ATOM 1758 C C . ASP A 1 225 ? 26.834 17.342 7.726 1.00 94.81 225 ASP A C 1
ATOM 1760 O O . ASP A 1 225 ? 27.946 16.848 7.927 1.00 94.81 225 ASP A O 1
ATOM 1764 N N . VAL A 1 226 ? 25.779 17.032 8.477 1.00 93.50 226 VAL A N 1
ATOM 1765 C CA . VAL A 1 226 ? 25.755 15.914 9.416 1.00 93.50 226 VAL A CA 1
ATOM 1766 C C . VAL A 1 226 ? 25.238 14.682 8.685 1.00 93.50 226 VAL A C 1
ATOM 1768 O O . VAL A 1 226 ? 24.122 14.671 8.166 1.00 93.50 226 VAL A O 1
ATOM 1771 N N . ARG A 1 227 ? 26.003 13.583 8.731 1.00 94.25 227 ARG A N 1
ATOM 1772 C CA . ARG A 1 227 ? 25.706 12.306 8.046 1.00 94.25 227 ARG A CA 1
ATOM 1773 C C . ARG A 1 227 ? 24.537 11.504 8.660 1.00 94.25 227 ARG A C 1
ATOM 1775 O O . ARG A 1 227 ? 24.517 10.272 8.623 1.00 94.25 227 ARG A O 1
ATOM 1782 N N . ALA A 1 228 ? 23.519 12.197 9.171 1.00 94.00 228 ALA A N 1
ATOM 1783 C CA . ALA A 1 228 ? 22.258 11.672 9.699 1.00 94.00 228 ALA A CA 1
ATOM 1784 C C . ALA A 1 228 ? 21.526 10.740 8.716 1.00 94.00 228 ALA A C 1
ATOM 1786 O O . ALA A 1 228 ? 20.795 9.844 9.140 1.00 94.00 228 ALA A O 1
ATOM 1787 N N . GLY A 1 229 ? 21.769 10.888 7.407 1.00 92.50 229 GLY A N 1
ATOM 1788 C CA . GLY A 1 229 ? 21.266 9.986 6.366 1.00 92.50 229 GLY A CA 1
ATOM 1789 C C . GLY A 1 229 ? 21.539 8.499 6.634 1.00 92.50 229 GLY A C 1
ATOM 1790 O O . GLY A 1 229 ? 20.674 7.672 6.353 1.00 92.50 229 GLY A O 1
ATOM 1791 N N . ILE A 1 230 ? 22.683 8.168 7.248 1.00 93.88 230 ILE A N 1
ATOM 1792 C CA . ILE A 1 230 ? 23.041 6.793 7.635 1.00 93.88 230 ILE A CA 1
ATOM 1793 C C . ILE A 1 230 ? 22.060 6.272 8.700 1.00 93.88 230 ILE A C 1
ATOM 1795 O O . ILE A 1 230 ? 21.444 5.219 8.538 1.00 93.88 230 ILE A O 1
ATOM 1799 N N . TRP A 1 231 ? 21.842 7.049 9.762 1.00 97.12 231 TRP A N 1
ATOM 1800 C CA . TRP A 1 231 ? 21.019 6.672 10.916 1.00 97.12 231 TRP A CA 1
ATOM 1801 C C . TRP A 1 231 ? 19.523 6.542 10.594 1.00 97.12 231 TRP A C 1
ATOM 1803 O O . TRP A 1 231 ? 18.813 5.765 11.236 1.00 97.12 231 TRP A O 1
ATOM 1813 N N . LEU A 1 232 ? 19.026 7.218 9.551 1.00 96.81 232 LEU A N 1
ATOM 1814 C CA . LEU A 1 232 ? 17.617 7.146 9.141 1.00 96.81 232 LEU A CA 1
ATOM 1815 C C . LEU A 1 232 ? 17.150 5.739 8.732 1.00 96.81 232 LEU A C 1
ATOM 1817 O O . LEU A 1 232 ? 15.954 5.451 8.840 1.00 96.81 232 LEU A O 1
ATOM 1821 N N . ALA A 1 233 ? 18.042 4.843 8.304 1.00 95.38 233 ALA A N 1
ATOM 1822 C CA . ALA A 1 233 ? 17.682 3.447 8.042 1.00 95.38 233 ALA A CA 1
ATOM 1823 C C . ALA A 1 233 ? 17.432 2.635 9.332 1.00 95.38 233 ALA A C 1
ATOM 1825 O O . ALA A 1 233 ? 16.724 1.628 9.295 1.00 95.38 233 ALA A O 1
ATOM 1826 N N . HIS A 1 234 ? 17.965 3.093 10.470 1.00 96.62 234 HIS A N 1
ATOM 1827 C CA . HIS A 1 234 ? 18.103 2.308 11.698 1.00 96.62 234 HIS A CA 1
ATOM 1828 C C . HIS A 1 234 ? 17.201 2.745 12.860 1.00 96.62 234 HIS A C 1
ATOM 1830 O O . HIS A 1 234 ? 17.143 2.035 13.854 1.00 96.62 234 HIS A O 1
ATOM 1836 N N . ILE A 1 235 ? 16.457 3.851 12.748 1.00 97.88 235 ILE A N 1
ATOM 1837 C CA . ILE A 1 235 ? 15.546 4.307 13.815 1.00 97.88 235 ILE A CA 1
ATOM 1838 C C . ILE A 1 235 ? 14.161 3.633 13.698 1.00 97.88 235 ILE A C 1
ATOM 1840 O O . ILE A 1 235 ? 13.412 3.945 12.757 1.00 97.88 235 ILE A O 1
ATOM 1844 N N . PRO A 1 236 ? 13.768 2.739 14.632 1.00 97.62 236 PRO A N 1
ATOM 1845 C CA . PRO A 1 236 ? 12.392 2.266 14.762 1.00 97.62 236 PRO A CA 1
ATOM 1846 C C . PRO A 1 236 ? 11.494 3.349 15.386 1.00 97.62 236 PRO A C 1
ATOM 1848 O O . PRO A 1 236 ? 11.712 3.774 16.509 1.00 97.62 236 PRO A O 1
ATOM 1851 N N . MET A 1 237 ? 10.425 3.757 14.698 1.00 97.44 237 MET A N 1
ATOM 1852 C CA . MET A 1 237 ? 9.475 4.750 15.245 1.00 97.44 237 MET A CA 1
ATOM 1853 C C . MET A 1 237 ? 8.377 4.154 16.141 1.00 97.44 237 MET A C 1
ATOM 1855 O O . MET A 1 237 ? 7.677 4.895 16.835 1.00 97.44 237 MET A O 1
ATOM 1859 N N . ARG A 1 238 ? 8.204 2.824 16.102 1.00 95.50 238 ARG A N 1
ATOM 1860 C CA . ARG A 1 238 ? 7.120 2.064 16.750 1.00 95.50 238 ARG A CA 1
ATOM 1861 C C . ARG A 1 238 ? 7.650 0.714 17.249 1.00 95.50 238 ARG A C 1
ATOM 1863 O O . ARG A 1 238 ? 8.487 0.108 16.576 1.00 95.50 238 ARG A O 1
ATOM 1870 N N . SER A 1 239 ? 7.120 0.222 18.368 1.00 92.94 239 SER A N 1
ATOM 1871 C CA . SER A 1 239 ? 7.495 -1.057 19.006 1.00 92.94 239 SER A CA 1
ATOM 1872 C C . SER A 1 239 ? 7.337 -2.283 18.094 1.00 92.94 239 SER A C 1
ATOM 1874 O O . SER A 1 239 ? 8.060 -3.266 18.230 1.00 92.94 239 SER A O 1
ATOM 1876 N N . THR A 1 240 ? 6.437 -2.210 17.111 1.00 92.12 240 THR A N 1
ATOM 1877 C CA . THR A 1 240 ? 6.193 -3.243 16.090 1.00 92.12 240 THR A CA 1
ATOM 1878 C C . THR A 1 240 ? 7.205 -3.238 14.931 1.00 92.12 240 THR A C 1
ATOM 1880 O O . THR A 1 240 ? 7.039 -3.972 13.957 1.00 92.12 240 THR A O 1
ATOM 1883 N N . SER A 1 241 ? 8.266 -2.425 14.997 1.00 94.88 241 SER A N 1
ATOM 1884 C CA . SER A 1 241 ? 9.269 -2.324 13.930 1.00 94.88 241 SER A CA 1
ATOM 1885 C C . SER A 1 241 ? 10.017 -3.639 13.674 1.00 94.88 241 SER A C 1
ATOM 1887 O O . SER A 1 241 ? 10.562 -4.264 14.587 1.00 94.88 241 SER A O 1
ATOM 1889 N N . LYS A 1 242 ? 10.168 -3.999 12.390 1.00 93.56 242 LYS A N 1
ATOM 1890 C CA . LYS A 1 242 ? 10.972 -5.156 11.950 1.00 93.56 242 LYS A CA 1
ATOM 1891 C C . LYS A 1 242 ? 12.454 -5.063 12.355 1.00 93.56 242 LYS A C 1
ATOM 1893 O O . LYS A 1 242 ? 13.128 -6.088 12.388 1.00 93.56 242 LYS A O 1
ATOM 1898 N N . LEU A 1 243 ? 12.957 -3.869 12.690 1.00 92.19 243 LEU A N 1
ATOM 1899 C CA . LEU A 1 243 ? 14.319 -3.669 13.204 1.00 92.19 243 LEU A CA 1
ATOM 1900 C C . LEU A 1 243 ? 14.502 -4.315 14.592 1.00 92.19 243 LEU A C 1
ATOM 1902 O O . LEU A 1 243 ? 15.406 -5.127 14.775 1.00 92.19 243 LEU A O 1
ATOM 1906 N N . LEU A 1 244 ? 13.571 -4.055 15.517 1.00 94.00 244 LEU A N 1
ATOM 1907 C CA . LEU A 1 244 ? 13.518 -4.669 16.853 1.00 94.00 244 LEU A CA 1
ATOM 1908 C C . LEU A 1 244 ? 13.342 -6.195 16.750 1.00 94.00 244 LEU A C 1
ATOM 1910 O O . LEU A 1 244 ? 14.035 -6.982 17.393 1.00 94.00 244 LEU A O 1
ATOM 1914 N N . GLN A 1 245 ? 12.462 -6.646 15.848 1.00 89.88 245 GLN A N 1
ATOM 1915 C CA . GLN A 1 245 ? 12.274 -8.077 15.582 1.00 89.88 245 GLN A CA 1
ATOM 1916 C C . GLN A 1 245 ? 13.550 -8.762 15.057 1.00 89.88 245 GLN A C 1
ATOM 1918 O O . GLN A 1 245 ? 13.757 -9.947 15.325 1.00 89.88 245 GLN A O 1
ATOM 1923 N N . LYS A 1 246 ? 14.415 -8.045 14.323 1.00 83.81 246 LYS A N 1
ATOM 1924 C CA . LYS A 1 246 ? 15.676 -8.594 13.809 1.00 83.81 246 LYS A CA 1
ATOM 1925 C C . LYS A 1 246 ? 16.670 -8.865 14.939 1.00 83.81 246 LYS A C 1
ATOM 1927 O O . LYS A 1 246 ? 17.241 -9.952 14.956 1.00 83.81 246 LYS A O 1
ATOM 1932 N N . ASN A 1 247 ? 16.825 -7.953 15.903 1.00 77.31 247 ASN A N 1
ATOM 1933 C CA . ASN A 1 247 ? 17.738 -8.164 17.034 1.00 77.31 247 ASN A CA 1
ATOM 1934 C C . ASN A 1 247 ? 17.305 -9.379 17.875 1.00 77.31 247 ASN A C 1
ATOM 1936 O O . ASN A 1 247 ? 18.095 -10.293 18.121 1.00 77.31 247 ASN A O 1
ATOM 1940 N N . LYS A 1 248 ? 16.002 -9.481 18.177 1.00 77.00 248 LYS A N 1
ATOM 1941 C CA . LYS A 1 248 ? 15.414 -10.646 18.863 1.00 77.00 248 LYS A CA 1
ATOM 1942 C C . LYS A 1 248 ? 15.652 -11.978 18.133 1.00 77.00 248 LYS A C 1
ATOM 1944 O O . LYS A 1 248 ? 15.819 -12.992 18.798 1.00 77.00 248 LYS A O 1
ATOM 1949 N N . LYS A 1 249 ? 15.727 -11.988 16.794 1.00 68.44 249 LYS A N 1
ATOM 1950 C CA . LYS A 1 249 ? 16.078 -13.184 15.997 1.00 68.44 249 LYS A CA 1
ATOM 1951 C C . LYS A 1 249 ? 17.586 -13.447 15.874 1.00 68.44 249 LYS A C 1
ATOM 1953 O O . LYS A 1 249 ? 17.963 -14.578 15.591 1.00 68.44 249 LYS A O 1
ATOM 1958 N N . GLN A 1 250 ? 18.446 -12.445 16.073 1.00 63.19 250 GLN A N 1
ATOM 1959 C CA . GLN A 1 250 ? 19.907 -12.617 16.053 1.00 63.19 250 GLN A CA 1
ATOM 1960 C C . GLN A 1 250 ? 20.485 -13.063 17.408 1.00 63.19 250 GLN A C 1
ATOM 1962 O O . GLN A 1 250 ? 21.611 -13.559 17.447 1.00 63.19 250 GLN A O 1
ATOM 1967 N N . ARG A 1 251 ? 19.704 -12.993 18.498 1.00 57.28 251 ARG A N 1
ATOM 1968 C CA . ARG A 1 251 ? 19.987 -13.695 19.763 1.00 57.28 251 ARG A CA 1
ATOM 1969 C C . ARG A 1 251 ? 19.771 -15.214 19.625 1.00 57.28 251 ARG A C 1
ATOM 1971 O O . ARG A 1 251 ? 18.844 -15.781 20.198 1.00 57.28 251 ARG A O 1
ATOM 1978 N N . LEU A 1 252 ? 20.651 -15.879 18.873 1.00 42.50 252 LEU A N 1
ATOM 1979 C CA . LEU A 1 252 ? 20.866 -17.324 19.013 1.00 42.50 252 LEU A CA 1
ATOM 1980 C C . LEU A 1 252 ? 21.333 -17.643 20.449 1.00 42.50 252 LEU A C 1
ATOM 1982 O O . LEU A 1 252 ? 21.968 -16.785 21.072 1.00 42.50 252 LEU A O 1
ATOM 1986 N N . PRO A 1 253 ? 21.090 -18.861 20.973 1.00 46.59 253 PRO A N 1
ATOM 1987 C CA . PRO A 1 253 ? 21.661 -19.281 22.248 1.00 46.59 253 PRO A CA 1
ATOM 1988 C C . PRO A 1 253 ? 23.193 -19.238 22.167 1.00 46.59 253 PRO A C 1
ATOM 1990 O O . PRO A 1 253 ? 23.804 -20.026 21.442 1.00 46.59 253 PRO A O 1
ATOM 1993 N N . ARG A 1 254 ? 23.820 -18.293 22.878 1.00 47.38 254 ARG A N 1
ATOM 1994 C CA . ARG A 1 254 ? 25.275 -18.306 23.083 1.00 47.38 254 ARG A CA 1
ATOM 1995 C C . ARG A 1 254 ? 25.628 -19.458 24.034 1.00 47.38 254 ARG A C 1
ATOM 1997 O O . ARG A 1 254 ? 24.840 -19.720 24.940 1.00 47.38 254 ARG A O 1
ATOM 2004 N N . PRO A 1 255 ? 26.783 -20.123 23.855 1.00 42.84 255 PRO A N 1
ATOM 2005 C CA . PRO A 1 255 ? 27.247 -21.129 24.803 1.00 42.84 255 PRO A CA 1
ATOM 2006 C C . PRO A 1 255 ? 27.456 -20.508 26.191 1.00 42.84 255 PRO A C 1
ATOM 2008 O O . PRO A 1 255 ? 27.867 -19.348 26.313 1.00 42.84 255 PRO A O 1
ATOM 2011 N N . ASP A 1 256 ? 27.156 -21.290 27.224 1.00 44.72 256 ASP A N 1
ATOM 2012 C CA . ASP A 1 256 ? 27.125 -20.836 28.611 1.00 44.72 256 ASP A CA 1
ATOM 2013 C C . ASP A 1 256 ? 28.512 -20.358 29.078 1.00 44.72 256 ASP A C 1
ATOM 2015 O O . ASP A 1 256 ? 29.485 -21.111 29.065 1.00 44.72 256 ASP A O 1
ATOM 2019 N N . GLY A 1 257 ? 28.609 -19.082 29.473 1.00 46.97 257 GLY A N 1
ATOM 2020 C CA . GLY A 1 257 ? 29.857 -18.480 29.968 1.00 46.97 257 GLY A CA 1
ATOM 2021 C C . GLY A 1 257 ? 30.018 -16.973 29.732 1.00 46.97 257 GLY A C 1
ATOM 2022 O O . GLY A 1 257 ? 30.763 -16.329 30.460 1.00 46.97 257 GLY A O 1
ATOM 2023 N N . GLN A 1 258 ? 29.307 -16.375 28.765 1.00 43.28 258 GLN A N 1
ATOM 2024 C CA . GLN A 1 258 ? 29.428 -14.934 28.445 1.00 43.28 258 GLN A CA 1
ATOM 2025 C C . GLN A 1 258 ? 28.284 -14.039 28.963 1.00 43.28 258 GLN A C 1
ATOM 2027 O O . GLN A 1 258 ? 28.266 -12.846 28.658 1.00 43.28 258 GLN A O 1
ATOM 2032 N N . ALA A 1 259 ? 27.336 -14.575 29.740 1.00 44.50 259 ALA A N 1
ATOM 2033 C CA . ALA A 1 259 ? 26.198 -13.804 30.259 1.00 44.50 259 ALA A CA 1
ATOM 2034 C C . ALA A 1 259 ? 26.649 -12.595 31.104 1.00 44.50 259 ALA A C 1
ATOM 2036 O O . ALA A 1 259 ? 26.269 -11.464 30.802 1.00 44.50 259 ALA A O 1
ATOM 2037 N N . ALA A 1 260 ? 27.552 -12.832 32.063 1.00 45.75 260 ALA A N 1
ATOM 2038 C CA . ALA A 1 260 ? 28.032 -11.828 33.013 1.00 45.75 260 ALA A CA 1
ATOM 2039 C C . ALA A 1 260 ? 28.600 -10.560 32.349 1.00 45.75 260 ALA A C 1
ATOM 2041 O O . ALA A 1 260 ? 28.356 -9.465 32.834 1.00 45.75 260 ALA A O 1
ATOM 2042 N N . VAL A 1 261 ? 29.303 -10.675 31.214 1.00 45.78 261 VAL A N 1
ATOM 2043 C CA . VAL A 1 261 ? 29.885 -9.507 30.522 1.00 45.78 261 VAL A CA 1
ATOM 2044 C C . VAL A 1 261 ? 28.801 -8.649 29.859 1.00 45.78 261 VAL A C 1
ATOM 2046 O O . VAL A 1 261 ? 28.875 -7.424 29.889 1.00 45.78 261 VAL A O 1
ATOM 2049 N N . SER A 1 262 ? 27.766 -9.272 29.284 1.00 46.34 262 SER A N 1
ATOM 2050 C CA . SER A 1 262 ? 26.652 -8.531 28.674 1.00 46.34 262 SER A CA 1
ATOM 2051 C C . SER A 1 262 ? 25.751 -7.875 29.721 1.00 46.34 262 SER A C 1
ATOM 2053 O O . SER A 1 262 ? 25.195 -6.812 29.461 1.00 46.34 262 SER A O 1
ATOM 2055 N N . GLU A 1 263 ? 25.603 -8.512 30.880 1.00 47.41 263 GLU A N 1
ATOM 2056 C CA . GLU A 1 263 ? 24.855 -8.002 32.028 1.00 47.41 263 GLU A CA 1
ATOM 2057 C C . GLU A 1 263 ? 25.621 -6.867 32.724 1.00 47.41 263 GLU A C 1
ATOM 2059 O O . GLU A 1 263 ? 25.053 -5.816 32.998 1.00 47.41 263 GLU A O 1
ATOM 2064 N N . GLN A 1 264 ? 26.942 -7.004 32.883 1.00 45.16 264 GLN A N 1
ATOM 2065 C CA . GLN A 1 264 ? 27.822 -5.947 33.385 1.00 45.16 264 GLN A CA 1
ATOM 2066 C C . GLN A 1 264 ? 27.795 -4.695 32.493 1.00 45.16 264 GLN A C 1
ATOM 2068 O O . GLN A 1 264 ? 27.695 -3.592 33.021 1.00 45.16 264 GLN A O 1
ATOM 2073 N N . HIS A 1 265 ? 27.814 -4.840 31.162 1.00 46.91 265 HIS A N 1
ATOM 2074 C CA . HIS A 1 265 ? 27.677 -3.697 30.248 1.00 46.91 265 HIS A CA 1
ATOM 2075 C C . HIS A 1 265 ? 26.296 -3.027 30.318 1.00 46.91 265 HIS A C 1
ATOM 2077 O O . HIS A 1 265 ? 26.225 -1.799 30.291 1.00 46.91 265 HIS A O 1
ATOM 2083 N N . ALA A 1 266 ? 25.210 -3.801 30.436 1.00 45.00 266 ALA A N 1
ATOM 2084 C CA . ALA A 1 266 ? 23.865 -3.246 30.608 1.00 45.00 266 ALA A CA 1
ATOM 2085 C C . ALA A 1 266 ? 23.739 -2.483 31.939 1.00 45.00 266 ALA A C 1
ATOM 2087 O O . ALA A 1 266 ? 23.246 -1.357 31.964 1.00 45.00 266 ALA A O 1
ATOM 2088 N N . ASN A 1 267 ? 24.273 -3.051 33.023 1.00 49.94 267 ASN A N 1
ATOM 2089 C CA . ASN A 1 267 ? 24.269 -2.436 34.347 1.00 49.94 267 ASN A CA 1
ATOM 2090 C C . ASN A 1 267 ? 25.189 -1.200 34.418 1.00 49.94 267 ASN A C 1
ATOM 2092 O O . ASN A 1 267 ? 24.832 -0.225 35.072 1.00 49.94 267 ASN A O 1
ATOM 2096 N N . GLU A 1 268 ? 26.335 -1.177 33.721 1.00 46.41 268 GLU A N 1
ATOM 2097 C CA . GLU A 1 268 ? 27.172 0.032 33.611 1.00 46.41 268 GLU A CA 1
ATOM 2098 C C . GLU A 1 268 ? 26.455 1.136 32.816 1.00 46.41 268 GLU A C 1
ATOM 2100 O O . GLU A 1 268 ? 26.474 2.299 33.224 1.00 46.41 268 GLU A O 1
ATOM 2105 N N . PHE A 1 269 ? 25.786 0.791 31.710 1.00 46.44 269 PHE A N 1
ATOM 2106 C CA . PHE A 1 269 ? 25.009 1.749 30.921 1.00 46.44 269 PHE A CA 1
ATOM 2107 C C . PHE A 1 269 ? 23.838 2.331 31.726 1.00 46.44 269 PHE A C 1
ATOM 2109 O O . PHE A 1 269 ? 23.687 3.552 31.800 1.00 46.44 269 PHE A O 1
ATOM 2116 N N . GLN A 1 270 ? 23.064 1.480 32.405 1.00 46.19 270 GLN A N 1
ATOM 2117 C CA . GLN A 1 270 ? 21.954 1.921 33.244 1.00 46.19 270 GLN A CA 1
ATOM 2118 C C . GLN A 1 270 ? 22.438 2.734 34.458 1.00 46.19 270 GLN A C 1
ATOM 2120 O O . GLN A 1 270 ? 21.883 3.794 34.732 1.00 46.19 270 GLN A O 1
ATOM 2125 N N . SER A 1 271 ? 23.535 2.337 35.113 1.00 46.56 271 SER A N 1
ATOM 2126 C CA . SER A 1 271 ? 24.130 3.112 36.212 1.00 46.56 271 SER A CA 1
ATOM 2127 C C . SER A 1 271 ? 24.642 4.486 35.753 1.00 46.56 271 SER A C 1
ATOM 2129 O O . SER A 1 271 ? 24.457 5.479 36.456 1.00 46.56 271 SER A O 1
ATOM 2131 N N . ARG A 1 272 ? 25.220 4.594 34.546 1.00 46.09 272 ARG A N 1
ATOM 2132 C CA . ARG A 1 272 ? 25.566 5.893 33.934 1.00 46.09 272 ARG A CA 1
ATOM 2133 C C . ARG A 1 272 ? 24.326 6.745 33.658 1.00 46.09 272 ARG A C 1
ATOM 2135 O O . ARG A 1 272 ? 24.364 7.952 33.886 1.00 46.09 272 ARG A O 1
ATOM 2142 N N . MET A 1 273 ? 23.236 6.137 33.192 1.00 42.28 273 MET A N 1
ATOM 2143 C CA . MET A 1 273 ? 21.969 6.828 32.944 1.00 42.28 273 MET A CA 1
ATOM 2144 C C . MET A 1 273 ? 21.351 7.355 34.251 1.00 42.28 273 MET A C 1
ATOM 2146 O O . MET A 1 273 ? 20.993 8.530 34.328 1.00 42.28 273 MET A O 1
ATOM 2150 N N . GLU A 1 274 ? 21.319 6.540 35.306 1.00 46.59 274 GLU A N 1
ATOM 2151 C CA . GLU A 1 274 ? 20.871 6.927 36.651 1.00 46.59 274 GLU A CA 1
ATOM 2152 C C . GLU A 1 274 ? 21.769 8.021 37.262 1.00 46.59 274 GLU A C 1
ATOM 2154 O O . GLU A 1 274 ? 21.259 9.004 37.801 1.00 46.59 274 GLU A O 1
ATOM 2159 N N . GLN A 1 275 ? 23.098 7.944 37.089 1.00 44.47 275 GLN A N 1
ATOM 2160 C CA . GLN A 1 275 ? 24.014 9.029 37.471 1.00 44.47 275 GLN A CA 1
ATOM 2161 C C . GLN A 1 275 ? 23.771 10.328 36.689 1.00 44.47 275 GLN A C 1
ATOM 2163 O O . GLN A 1 275 ? 23.971 11.407 37.246 1.00 44.47 275 GLN A O 1
ATOM 2168 N N . CYS A 1 276 ? 23.343 10.261 35.425 1.00 40.66 276 CYS A N 1
ATOM 2169 C CA . CYS A 1 276 ? 22.954 11.445 34.659 1.00 40.66 276 CYS A CA 1
ATOM 2170 C C . CYS A 1 276 ? 21.653 12.067 35.186 1.00 40.66 276 CYS A C 1
ATOM 2172 O O . CYS A 1 276 ? 21.634 13.274 35.436 1.00 40.66 276 CYS A O 1
ATOM 2174 N N . PHE A 1 277 ? 20.599 11.275 35.414 1.00 43.94 277 PHE A N 1
ATOM 2175 C CA . PHE A 1 277 ? 19.335 11.783 35.966 1.00 43.94 277 PHE A CA 1
ATOM 2176 C C . PHE A 1 277 ? 19.520 12.361 37.374 1.00 43.94 277 PHE A C 1
ATOM 2178 O O . PHE A 1 277 ? 19.249 13.542 37.584 1.00 43.94 277 PHE A O 1
ATOM 2185 N N . GLY A 1 278 ? 20.139 11.608 38.286 1.00 42.75 278 GLY A N 1
ATOM 2186 C CA . GLY A 1 278 ? 20.470 12.073 39.637 1.00 42.75 278 GLY A CA 1
ATOM 2187 C C . GLY A 1 278 ? 21.551 13.164 39.694 1.00 42.75 278 GLY A C 1
ATOM 2188 O O . GLY A 1 278 ? 21.950 13.578 40.783 1.00 42.75 278 GLY A O 1
ATOM 2189 N N . ARG A 1 279 ? 22.083 13.638 38.558 1.00 40.16 279 ARG A N 1
ATOM 2190 C CA . ARG A 1 279 ? 22.910 14.857 38.465 1.00 40.16 279 ARG A CA 1
ATOM 2191 C C . ARG A 1 279 ? 22.116 16.036 37.909 1.00 40.16 279 ARG A C 1
ATOM 2193 O O . ARG A 1 279 ? 22.309 17.146 38.393 1.00 40.16 279 ARG A O 1
ATOM 2200 N N . LEU A 1 280 ? 21.223 15.792 36.949 1.00 37.62 280 LEU A N 1
ATOM 2201 C CA . LEU A 1 280 ? 20.285 16.785 36.424 1.00 37.62 280 LEU A CA 1
ATOM 2202 C C . LEU A 1 280 ? 19.347 17.294 37.530 1.00 37.62 280 LEU A C 1
ATOM 2204 O O . LEU A 1 280 ? 19.168 18.496 37.675 1.00 37.62 280 LEU A O 1
ATOM 2208 N N . GLU A 1 281 ? 18.834 16.383 38.356 1.00 40.34 281 GLU A N 1
ATOM 2209 C CA . GLU A 1 281 ? 17.964 16.665 39.505 1.00 40.34 281 GLU A CA 1
ATOM 2210 C C . GLU A 1 281 ? 18.647 17.602 40.520 1.00 40.34 281 GLU A C 1
ATOM 2212 O O . GLU A 1 281 ? 18.187 18.719 40.748 1.00 40.34 281 GLU A O 1
ATOM 2217 N N . ARG A 1 282 ? 19.857 17.251 40.983 1.00 44.50 282 ARG A N 1
ATOM 2218 C CA . ARG A 1 282 ? 20.669 18.116 41.866 1.00 44.50 282 ARG A CA 1
ATOM 2219 C C . ARG A 1 282 ? 21.071 19.461 41.244 1.00 44.50 282 ARG A C 1
ATOM 2221 O O . ARG A 1 282 ? 21.327 20.408 41.983 1.00 44.50 282 ARG A O 1
ATOM 2228 N N . MET A 1 283 ? 21.155 19.563 39.914 1.00 39.41 283 MET A N 1
ATOM 2229 C CA . MET A 1 283 ? 21.393 20.841 39.227 1.00 39.41 283 MET A CA 1
ATOM 2230 C C . MET A 1 283 ? 20.140 21.725 39.161 1.00 39.41 283 MET A C 1
ATOM 2232 O O . MET A 1 283 ? 20.278 22.942 39.058 1.00 39.41 283 MET A O 1
ATOM 2236 N N . LEU A 1 284 ? 18.941 21.141 39.239 1.00 44.06 284 LEU A N 1
ATOM 2237 C CA . LEU A 1 284 ? 17.682 21.880 39.337 1.00 44.06 284 LEU A CA 1
ATOM 2238 C C . LEU A 1 284 ? 17.450 22.371 40.777 1.00 44.06 284 LEU A C 1
ATOM 2240 O O . LEU A 1 284 ? 17.128 23.543 40.964 1.00 44.06 284 LEU A O 1
ATOM 2244 N N . ASP A 1 285 ? 17.720 21.534 41.786 1.00 36.34 285 ASP A N 1
ATOM 2245 C CA . ASP A 1 285 ? 17.578 21.896 43.208 1.00 36.34 285 ASP A CA 1
ATOM 2246 C C . ASP A 1 285 ? 18.488 23.061 43.634 1.00 36.34 285 ASP A C 1
ATOM 2248 O O . ASP A 1 285 ? 18.089 23.929 44.409 1.00 36.34 285 ASP A O 1
ATOM 2252 N N . GLN A 1 286 ? 19.716 23.125 43.107 1.00 39.03 286 GLN A N 1
ATOM 2253 C CA . GLN A 1 286 ? 20.668 24.203 43.416 1.00 39.03 286 GLN A CA 1
ATOM 2254 C C . GLN A 1 286 ? 20.399 25.509 42.635 1.00 39.03 286 GLN A C 1
ATOM 2256 O O . GLN A 1 286 ? 21.170 26.463 42.742 1.00 39.03 286 GLN A O 1
ATOM 2261 N N . GLY A 1 287 ? 19.322 25.572 41.843 1.00 35.81 287 GLY A N 1
ATOM 2262 C CA . GLY A 1 287 ? 19.088 26.618 40.842 1.00 35.81 287 GLY A CA 1
ATOM 2263 C C . GLY A 1 287 ? 18.372 27.899 41.299 1.00 35.81 287 GLY A C 1
ATOM 2264 O O . GLY A 1 287 ? 18.241 28.812 40.486 1.00 35.81 287 GLY A O 1
ATOM 2265 N N . CYS A 1 288 ? 17.874 28.006 42.539 1.00 36.31 288 CYS A N 1
ATOM 2266 C CA . CYS A 1 288 ? 17.038 29.143 42.975 1.00 36.31 288 CYS A CA 1
ATOM 2267 C C . CYS A 1 288 ? 17.326 29.609 44.420 1.00 36.31 288 CYS A C 1
ATOM 2269 O O . CYS A 1 288 ? 16.784 29.058 45.373 1.00 36.31 288 CYS A O 1
ATOM 2271 N N . GLY A 1 289 ? 18.132 30.674 44.578 1.00 29.73 289 GLY A N 1
ATOM 2272 C CA . GLY A 1 289 ? 18.582 31.179 45.892 1.00 29.73 289 GLY A CA 1
ATOM 2273 C C . GLY A 1 289 ? 19.055 32.649 45.937 1.00 29.73 289 GLY A C 1
ATOM 2274 O O . GLY A 1 289 ? 20.163 32.917 46.373 1.00 29.73 289 GLY A O 1
ATOM 2275 N N . GLN A 1 290 ? 18.221 33.581 45.458 1.00 34.69 290 GLN A N 1
ATOM 2276 C CA . GLN A 1 290 ? 18.170 35.037 45.760 1.00 34.69 290 GLN A CA 1
ATOM 2277 C C . GLN A 1 290 ? 19.465 35.880 45.997 1.00 34.69 290 GLN A C 1
ATOM 2279 O O . GLN A 1 290 ? 19.981 35.986 47.102 1.00 34.69 290 GLN A O 1
ATOM 2284 N N . ASN A 1 291 ? 19.826 36.663 44.970 1.00 36.38 291 ASN A N 1
ATOM 2285 C CA . ASN A 1 291 ? 20.054 38.131 44.949 1.00 36.38 291 ASN A CA 1
ATOM 2286 C C . ASN A 1 291 ? 20.730 38.916 46.116 1.00 36.38 291 ASN A C 1
ATOM 2288 O O . ASN A 1 291 ? 20.086 39.221 47.115 1.00 36.38 291 ASN A O 1
ATOM 2292 N N . ALA A 1 292 ? 21.892 39.523 45.816 1.00 26.47 292 ALA A N 1
ATOM 2293 C CA . ALA A 1 292 ? 22.279 40.930 46.105 1.00 26.47 292 ALA A CA 1
ATOM 2294 C C . ALA A 1 292 ? 23.446 41.295 45.143 1.00 26.47 292 ALA A C 1
ATOM 2296 O O . ALA A 1 292 ? 24.345 40.477 44.989 1.00 26.47 292 ALA A O 1
ATOM 2297 N N . ILE A 1 293 ? 23.447 42.326 44.282 1.00 31.62 293 ILE A N 1
ATOM 2298 C CA . ILE A 1 293 ? 23.243 43.793 44.396 1.00 31.62 293 ILE A CA 1
ATOM 2299 C C . ILE A 1 293 ? 24.469 44.546 44.963 1.00 31.62 293 ILE A C 1
ATOM 2301 O O . ILE A 1 293 ? 24.751 44.450 46.150 1.00 31.62 293 ILE A O 1
ATOM 2305 N N . GLN A 1 294 ? 25.080 45.376 44.092 1.00 29.34 294 GLN A N 1
ATOM 2306 C CA . GLN A 1 294 ? 26.127 46.398 44.342 1.00 29.34 294 GLN A CA 1
ATOM 2307 C C . GLN A 1 294 ? 27.500 45.865 44.839 1.00 29.34 294 GLN A C 1
ATOM 2309 O O . GLN A 1 294 ? 27.604 44.741 45.309 1.00 29.34 294 GLN A O 1
ATOM 2314 N N . ASP A 1 295 ? 28.629 46.567 44.672 1.00 26.86 295 ASP A N 1
ATOM 2315 C CA . ASP A 1 295 ? 28.874 47.920 44.127 1.00 26.86 295 ASP A CA 1
ATOM 2316 C C . ASP A 1 295 ? 30.093 47.939 43.160 1.00 26.86 295 ASP A C 1
ATOM 2318 O O . ASP A 1 295 ? 30.742 46.913 42.947 1.00 26.86 295 ASP A O 1
ATOM 2322 N N . GLY A 1 296 ? 30.395 49.074 42.519 1.00 25.75 296 GLY A N 1
ATOM 2323 C CA . GLY A 1 296 ? 31.411 49.184 41.457 1.00 25.75 296 GLY A CA 1
ATOM 2324 C C . GLY A 1 296 ? 32.766 49.802 41.850 1.00 25.75 296 GL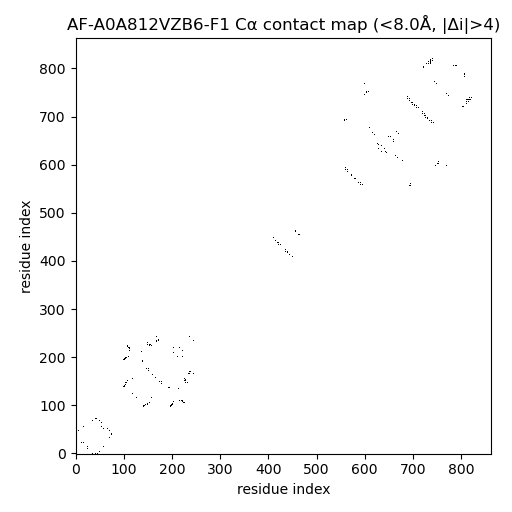Y A C 1
ATOM 2325 O O . GLY A 1 296 ? 32.951 50.324 42.943 1.00 25.75 296 GLY A O 1
ATOM 2326 N N . GLY A 1 297 ? 33.701 49.843 40.885 1.00 25.67 297 GLY A N 1
ATOM 2327 C CA . GLY A 1 297 ? 34.770 50.858 40.855 1.00 25.67 297 GLY A CA 1
ATOM 2328 C C . GLY A 1 297 ? 36.241 50.408 40.956 1.00 25.67 297 GLY A C 1
ATOM 2329 O O . GLY A 1 297 ? 36.805 50.311 42.036 1.00 25.67 297 GLY A O 1
ATOM 2330 N N . ARG A 1 298 ? 36.912 50.363 39.793 1.00 30.03 298 ARG A N 1
ATOM 2331 C CA . ARG A 1 298 ? 38.184 51.077 39.512 1.00 30.03 298 ARG A CA 1
ATOM 2332 C C . ARG A 1 298 ? 39.360 50.958 40.518 1.00 30.03 298 ARG A C 1
ATOM 2334 O O . ARG A 1 298 ? 39.468 51.797 41.408 1.00 30.03 298 ARG A O 1
ATOM 2341 N N . ARG A 1 299 ? 40.359 50.111 40.203 1.00 27.62 299 ARG A N 1
ATOM 2342 C CA . ARG A 1 299 ? 41.825 50.410 40.239 1.00 27.62 299 ARG A CA 1
ATOM 2343 C C . ARG A 1 299 ? 42.640 49.312 39.520 1.00 27.62 299 ARG A C 1
ATOM 2345 O O . ARG A 1 299 ? 42.194 48.175 39.474 1.00 27.62 299 ARG A O 1
ATOM 2352 N N . GLU A 1 300 ? 43.603 49.655 38.654 1.00 27.61 300 GLU A N 1
ATOM 2353 C CA . GLU A 1 300 ? 45.064 49.831 38.902 1.00 27.61 300 GLU A CA 1
ATOM 2354 C C . GLU A 1 300 ? 45.719 48.582 39.551 1.00 27.61 300 GLU A C 1
ATOM 2356 O O . GLU A 1 300 ? 45.316 48.229 40.650 1.00 27.61 300 GLU A O 1
ATOM 2361 N N . LEU A 1 301 ? 46.589 47.764 38.924 1.00 30.59 301 LEU A N 1
ATOM 2362 C CA . LEU A 1 301 ? 47.851 47.934 38.146 1.00 30.59 301 LEU A CA 1
ATOM 2363 C C . LEU A 1 301 ? 49.109 47.689 39.027 1.00 30.59 301 LEU A C 1
ATOM 2365 O O . LEU A 1 301 ? 49.217 48.269 40.099 1.00 30.59 301 LEU A O 1
ATOM 2369 N N . GLN A 1 302 ? 50.081 46.907 38.513 1.00 26.98 302 GLN A N 1
ATOM 2370 C CA . GLN A 1 302 ? 51.361 46.483 39.149 1.00 26.98 302 GLN A CA 1
ATOM 2371 C C . GLN A 1 302 ? 51.175 45.443 40.286 1.00 26.98 302 GLN A C 1
ATOM 2373 O O . GLN A 1 302 ? 50.160 45.443 40.966 1.00 26.98 302 GLN A O 1
ATOM 2378 N N . LEU A 1 303 ? 52.048 44.446 40.500 1.00 30.17 303 LEU A N 1
ATOM 2379 C CA . LEU A 1 303 ? 53.522 44.403 40.428 1.00 30.17 303 LEU A CA 1
ATOM 2380 C C . LEU A 1 303 ? 54.093 43.128 39.760 1.00 30.17 303 LEU A C 1
ATOM 2382 O O . LEU A 1 303 ? 53.371 42.163 39.525 1.00 30.17 303 LEU A O 1
ATOM 2386 N N . ALA A 1 304 ? 55.409 43.116 39.492 1.00 28.73 304 ALA A N 1
ATOM 2387 C CA . ALA A 1 304 ? 56.136 41.986 38.898 1.00 28.73 304 ALA A CA 1
ATOM 2388 C C . ALA A 1 304 ? 57.534 41.752 39.522 1.00 28.73 304 ALA A C 1
ATOM 2390 O O . ALA A 1 304 ? 58.266 42.706 39.774 1.00 28.73 304 ALA A O 1
ATOM 2391 N N . ALA A 1 305 ? 57.896 40.476 39.706 1.00 27.03 305 ALA A N 1
ATOM 2392 C CA . ALA A 1 305 ? 59.228 39.868 39.917 1.00 27.03 305 ALA A CA 1
ATOM 2393 C C . ALA A 1 305 ? 59.014 38.329 39.838 1.00 27.03 305 ALA A C 1
ATOM 2395 O O . ALA A 1 305 ? 57.907 37.885 40.126 1.00 27.03 305 ALA A O 1
ATOM 2396 N N . GLY A 1 306 ? 59.915 37.432 39.410 1.00 26.66 306 GLY A N 1
ATOM 2397 C CA . GLY A 1 306 ? 61.391 37.390 39.424 1.00 26.66 306 GLY A CA 1
ATOM 2398 C C . GLY A 1 306 ? 61.821 36.255 40.384 1.00 26.66 306 GLY A C 1
ATOM 2399 O O . GLY A 1 306 ? 61.228 36.154 41.448 1.00 26.66 306 GLY A O 1
ATOM 2400 N N . ALA A 1 307 ? 62.769 35.341 40.131 1.00 27.36 307 ALA A N 1
ATOM 2401 C CA . ALA A 1 307 ? 63.776 35.130 39.075 1.00 27.36 307 ALA A CA 1
ATOM 2402 C C . ALA A 1 307 ? 63.977 33.586 38.881 1.00 27.36 307 ALA A C 1
ATOM 2404 O O . ALA A 1 307 ? 63.525 32.820 39.723 1.00 27.36 307 ALA A O 1
ATOM 2405 N N . ARG A 1 308 ? 64.405 33.029 37.734 1.00 32.69 308 ARG A N 1
ATOM 2406 C CA . ARG A 1 308 ? 65.763 32.904 37.134 1.00 32.69 308 ARG A CA 1
ATOM 2407 C C . ARG A 1 308 ? 66.745 31.973 37.883 1.00 32.69 308 ARG A C 1
ATOM 2409 O O . ARG A 1 308 ? 66.993 32.166 39.065 1.00 32.69 308 ARG A O 1
ATOM 2416 N N . GLY A 1 309 ? 67.362 31.055 37.127 1.00 25.94 309 GLY A N 1
ATOM 2417 C CA . GLY A 1 309 ? 68.439 30.141 37.542 1.00 25.94 309 GLY A CA 1
ATOM 2418 C C . GLY A 1 309 ? 68.145 28.671 37.192 1.00 25.94 309 GLY A C 1
ATOM 2419 O O . GLY A 1 309 ? 67.017 28.231 37.371 1.00 25.94 309 GLY A O 1
ATOM 2420 N N . GLU A 1 310 ? 69.086 27.805 36.817 1.00 29.31 310 GLU A N 1
ATOM 2421 C CA . GLU A 1 310 ? 70.176 27.796 35.817 1.00 29.31 310 GLU A CA 1
ATOM 2422 C C . GLU A 1 310 ? 70.974 26.480 36.021 1.00 29.31 310 GLU A C 1
ATOM 2424 O O . GLU A 1 310 ? 71.405 26.198 37.132 1.00 29.31 310 GLU A O 1
ATOM 2429 N N . LEU A 1 311 ? 71.244 25.759 34.921 1.00 29.34 311 LEU A N 1
ATOM 2430 C CA . LEU A 1 311 ? 72.429 24.906 34.669 1.00 29.34 311 LEU A CA 1
ATOM 2431 C C . LEU A 1 311 ? 72.663 23.536 35.371 1.00 29.34 311 LEU A C 1
ATOM 2433 O O . LEU A 1 311 ? 72.416 23.330 36.551 1.00 29.34 311 LEU A O 1
ATOM 2437 N N . SER A 1 312 ? 73.358 22.679 34.594 1.00 28.61 312 SER A N 1
ATOM 2438 C CA . SER A 1 312 ? 74.186 21.506 34.971 1.00 28.61 312 SER A CA 1
ATOM 2439 C C . SER A 1 312 ? 73.495 20.158 35.288 1.00 28.61 312 SER A C 1
ATOM 2441 O O . SER A 1 312 ? 72.483 20.144 35.973 1.00 28.61 312 SER A O 1
ATOM 2443 N N . SER A 1 313 ? 74.035 18.971 34.943 1.00 29.11 313 SER A N 1
ATOM 2444 C CA . SER A 1 313 ? 74.782 18.460 33.754 1.00 29.11 313 SER A CA 1
ATOM 2445 C C . SER A 1 313 ? 75.001 16.925 33.889 1.00 29.11 313 SER A C 1
ATOM 2447 O O . SER A 1 313 ? 74.842 16.404 34.988 1.00 29.11 313 SER A O 1
ATOM 2449 N N . SER A 1 314 ? 75.487 16.240 32.828 1.00 30.89 314 SER A N 1
ATOM 2450 C CA . SER A 1 314 ? 76.205 14.929 32.884 1.00 30.89 314 SER A CA 1
ATOM 2451 C C . SER A 1 314 ? 75.363 13.655 33.191 1.00 30.89 314 SER A C 1
ATOM 2453 O O . SER A 1 314 ? 74.424 13.723 33.969 1.00 30.89 314 SER A O 1
ATOM 2455 N N . SER A 1 315 ? 75.635 12.434 32.686 1.00 32.09 315 SER A N 1
ATOM 2456 C CA . SER A 1 315 ? 76.367 11.940 31.489 1.00 32.09 315 SER A CA 1
ATOM 2457 C C . SER A 1 315 ? 76.076 10.436 31.223 1.00 32.09 315 SER A C 1
ATOM 2459 O O . SER A 1 315 ? 75.599 9.745 32.115 1.00 32.09 315 SER A O 1
ATOM 2461 N N . ALA A 1 316 ? 76.454 9.947 30.023 1.00 30.05 316 ALA A N 1
ATOM 2462 C CA . ALA A 1 316 ? 76.674 8.537 29.614 1.00 30.05 316 ALA A CA 1
ATOM 2463 C C . ALA A 1 316 ? 75.485 7.528 29.644 1.00 30.05 316 ALA A C 1
ATOM 2465 O O . ALA A 1 316 ? 74.595 7.604 30.475 1.00 30.05 316 ALA A O 1
ATOM 2466 N N . GLY A 1 317 ? 75.426 6.518 28.758 1.00 28.84 317 GLY A N 1
ATOM 2467 C CA . GLY A 1 317 ? 76.282 6.230 27.594 1.00 28.84 317 GLY A CA 1
ATOM 2468 C C . GLY A 1 317 ? 76.034 4.842 26.960 1.00 28.84 317 GLY A C 1
ATOM 2469 O O . GLY A 1 317 ? 75.171 4.100 27.413 1.00 28.84 317 GLY A O 1
ATOM 2470 N N . VAL A 1 318 ? 76.872 4.487 25.971 1.00 29.66 318 VAL A N 1
ATOM 2471 C CA . VAL A 1 318 ? 76.946 3.192 25.239 1.00 29.66 318 VAL A CA 1
ATOM 2472 C C . VAL A 1 318 ? 75.849 2.930 24.182 1.00 29.66 318 VAL A C 1
ATOM 2474 O O . VAL A 1 318 ? 74.675 3.225 24.362 1.00 29.66 318 VAL A O 1
ATOM 2477 N N . GLY A 1 319 ? 76.270 2.341 23.057 1.00 27.88 319 GLY A N 1
ATOM 2478 C CA . GLY A 1 319 ? 75.454 1.817 21.953 1.00 27.88 319 GLY A CA 1
ATOM 2479 C C . GLY A 1 319 ? 76.323 0.933 21.038 1.00 27.88 319 GLY A C 1
ATOM 2480 O O . GLY A 1 319 ? 77.514 0.780 21.310 1.00 27.88 319 GLY A O 1
ATOM 2481 N N . PHE A 1 320 ? 75.769 0.362 19.961 1.00 25.11 320 PHE A N 1
ATOM 2482 C CA . PHE A 1 320 ? 76.539 -0.355 18.924 1.00 25.11 320 PHE A CA 1
ATOM 2483 C C . PHE A 1 320 ? 75.860 -0.256 17.542 1.00 25.11 320 PHE A C 1
ATOM 2485 O O . PHE A 1 320 ? 74.709 0.170 17.456 1.00 25.11 320 PHE A O 1
ATOM 2492 N N . ALA A 1 321 ? 76.577 -0.587 16.460 1.00 31.91 321 ALA A N 1
ATOM 2493 C CA . ALA A 1 321 ? 76.216 -0.211 15.083 1.00 31.91 321 ALA A CA 1
ATOM 2494 C C . ALA A 1 321 ? 76.364 -1.346 14.038 1.00 31.91 321 ALA A C 1
ATOM 2496 O O . ALA A 1 321 ? 76.783 -2.449 14.385 1.00 31.91 321 ALA A O 1
ATOM 2497 N N . LEU A 1 322 ? 76.122 -0.969 12.763 1.00 29.31 322 LEU A N 1
ATOM 2498 C CA . LEU A 1 322 ? 76.394 -1.611 11.448 1.00 29.31 322 LEU A CA 1
ATOM 2499 C C . LEU A 1 322 ? 75.123 -2.074 10.685 1.00 29.31 322 LEU A C 1
ATOM 2501 O O . LEU A 1 322 ? 74.229 -2.649 11.289 1.00 29.31 322 LEU A O 1
ATOM 2505 N N . GLY A 1 323 ? 74.974 -1.850 9.365 1.00 25.62 323 GLY A N 1
ATOM 2506 C CA . GLY A 1 323 ? 75.864 -1.169 8.402 1.00 25.62 323 GLY A CA 1
ATOM 2507 C C . GLY A 1 323 ? 75.199 -0.823 7.042 1.00 25.62 323 GLY A C 1
ATOM 2508 O O . GLY A 1 323 ? 74.084 -1.245 6.762 1.00 25.62 323 GLY A O 1
ATOM 2509 N N . ASN A 1 324 ? 75.901 -0.017 6.232 1.00 29.89 324 ASN A N 1
ATOM 2510 C CA . ASN A 1 324 ? 75.531 0.561 4.910 1.00 29.89 324 ASN A CA 1
ATOM 2511 C C . ASN A 1 324 ? 75.953 -0.376 3.721 1.00 29.89 324 ASN A C 1
ATOM 2513 O O . ASN A 1 324 ? 76.448 -1.455 4.056 1.00 29.89 324 ASN A O 1
ATOM 2517 N N . PRO A 1 325 ? 75.857 -0.057 2.385 1.00 53.25 325 PRO A N 1
ATOM 2518 C CA . PRO A 1 325 ? 75.695 1.265 1.719 1.00 53.25 325 PRO A CA 1
ATOM 2519 C C . PRO A 1 325 ? 74.876 1.376 0.382 1.00 53.25 325 PRO A C 1
ATOM 2521 O O . PRO A 1 325 ? 74.444 0.386 -0.197 1.00 53.25 325 PRO A O 1
ATOM 2524 N N . ALA A 1 326 ? 74.841 2.617 -0.155 1.00 26.62 326 ALA A N 1
ATOM 2525 C CA . ALA A 1 326 ? 75.042 3.025 -1.576 1.00 26.62 326 ALA A CA 1
ATOM 2526 C C . ALA A 1 326 ? 73.875 3.631 -2.417 1.00 26.62 326 ALA A C 1
ATOM 2528 O O . ALA A 1 326 ? 72.911 2.967 -2.781 1.00 26.62 326 ALA A O 1
ATOM 2529 N N . GLN A 1 327 ? 74.083 4.891 -2.844 1.00 35.47 327 GLN A N 1
ATOM 2530 C CA . GLN A 1 327 ? 73.607 5.517 -4.102 1.00 35.47 327 GLN A CA 1
ATOM 2531 C C . GLN A 1 327 ? 74.837 5.791 -5.011 1.00 35.47 327 GLN A C 1
ATOM 2533 O O . GLN A 1 327 ? 75.958 5.598 -4.527 1.00 35.47 327 GLN A O 1
ATOM 2538 N N . PRO A 1 328 ? 74.691 6.206 -6.294 1.00 50.38 328 PRO A N 1
ATOM 2539 C CA . PRO A 1 328 ? 74.558 7.638 -6.697 1.00 50.38 328 PRO A CA 1
ATOM 2540 C C . PRO A 1 328 ? 73.462 7.868 -7.790 1.00 50.38 328 PRO A C 1
ATOM 2542 O O . PRO A 1 328 ? 72.927 6.882 -8.279 1.00 50.38 328 PRO A O 1
ATOM 2545 N N . VAL A 1 329 ? 73.089 9.037 -8.362 1.00 31.80 329 VAL A N 1
ATOM 2546 C CA . VAL A 1 329 ? 73.129 10.526 -8.166 1.00 31.80 329 VAL A CA 1
ATOM 2547 C C . VAL A 1 329 ? 73.067 11.189 -9.579 1.00 31.80 329 VAL A C 1
ATOM 2549 O O . VAL A 1 329 ? 73.566 10.592 -10.530 1.00 31.80 329 VAL A O 1
ATOM 2552 N N . SER A 1 330 ? 72.550 12.434 -9.699 1.00 30.84 330 SER A N 1
ATOM 2553 C CA . SER A 1 330 ? 72.417 13.333 -10.901 1.00 30.84 330 SER A CA 1
ATOM 2554 C C . SER A 1 330 ? 71.039 13.283 -11.599 1.00 30.84 330 SER A C 1
ATOM 2556 O O . SER A 1 330 ? 70.619 12.204 -11.993 1.00 30.84 330 SER A O 1
ATOM 2558 N N . ALA A 1 331 ? 70.217 14.334 -11.791 1.00 31.78 331 ALA A N 1
ATOM 2559 C CA . ALA A 1 331 ? 70.248 15.805 -11.587 1.00 31.78 331 ALA A CA 1
ATOM 2560 C C . ALA A 1 331 ? 70.942 16.697 -12.656 1.00 31.78 331 ALA A C 1
ATOM 2562 O O . ALA A 1 331 ? 72.165 16.689 -12.712 1.00 31.78 331 ALA A O 1
ATOM 2563 N N . ALA A 1 332 ? 70.164 17.518 -13.409 1.00 28.92 332 ALA A N 1
ATOM 2564 C CA . ALA A 1 332 ? 70.568 18.803 -14.052 1.00 28.92 332 ALA A CA 1
ATOM 2565 C C . ALA A 1 332 ? 69.424 19.576 -14.799 1.00 28.92 332 ALA A C 1
ATOM 2567 O O . ALA A 1 332 ? 69.293 19.548 -16.015 1.00 28.92 332 ALA A O 1
ATOM 2568 N N . THR A 1 333 ? 68.590 20.271 -14.029 1.00 30.44 333 THR A N 1
ATOM 2569 C CA . THR A 1 333 ? 67.973 21.615 -14.201 1.00 30.44 333 THR A CA 1
ATOM 2570 C C . THR A 1 333 ? 68.265 22.530 -15.443 1.00 30.44 333 THR A C 1
ATOM 2572 O O . THR A 1 333 ? 69.417 22.850 -15.702 1.00 30.44 333 THR A O 1
ATOM 2575 N N . GLN A 1 334 ? 67.188 23.149 -15.996 1.00 34.19 334 GLN A N 1
ATOM 2576 C CA . GLN A 1 334 ? 67.028 24.541 -16.551 1.00 34.19 334 GLN A CA 1
ATOM 2577 C C . GLN A 1 334 ? 67.189 24.980 -18.050 1.00 34.19 334 GLN A C 1
ATOM 2579 O O . GLN A 1 334 ? 68.083 24.561 -18.768 1.00 34.19 334 GLN A O 1
ATOM 2584 N N . GLN A 1 335 ? 66.355 26.002 -18.382 1.00 30.86 335 GLN A N 1
ATOM 2585 C CA . GLN A 1 335 ? 66.571 27.240 -19.198 1.00 30.86 335 GLN A CA 1
ATOM 2586 C C . GLN A 1 335 ? 66.097 27.427 -20.684 1.00 30.86 335 GLN A C 1
ATOM 2588 O O . GLN A 1 335 ? 66.736 27.004 -21.636 1.00 30.86 335 GLN A O 1
ATOM 2593 N N . THR A 1 336 ? 65.038 28.260 -20.822 1.00 28.80 336 THR A N 1
ATOM 2594 C CA . THR A 1 336 ? 64.789 29.406 -21.763 1.00 28.80 336 THR A CA 1
ATOM 2595 C C . THR A 1 336 ? 64.622 29.302 -23.307 1.00 28.80 336 THR A C 1
ATOM 2597 O O . THR A 1 336 ? 65.471 28.804 -24.030 1.00 28.80 336 THR A O 1
ATOM 2600 N N . SER A 1 337 ? 63.544 29.969 -23.777 1.00 30.81 337 SER A N 1
ATOM 2601 C CA . SER A 1 337 ? 63.201 30.597 -25.092 1.00 30.81 337 SER A CA 1
ATOM 2602 C C . SER A 1 337 ? 64.361 31.233 -25.908 1.00 30.81 337 SER A C 1
ATOM 2604 O O . SER A 1 337 ? 65.321 31.638 -25.251 1.00 30.81 337 SER A O 1
ATOM 2606 N N . PRO A 1 338 ? 64.274 31.472 -27.263 1.00 43.97 338 PRO A N 1
ATOM 2607 C CA . PRO A 1 338 ? 63.148 32.204 -27.918 1.00 43.97 338 PRO A CA 1
ATOM 2608 C C . PRO A 1 338 ? 62.797 32.033 -29.441 1.00 43.97 338 PRO A C 1
ATOM 2610 O O . PRO A 1 338 ? 63.662 31.904 -30.294 1.00 43.97 338 PRO A O 1
ATOM 2613 N N . GLY A 1 339 ? 61.515 32.277 -29.786 1.00 28.91 339 GLY A N 1
ATOM 2614 C CA . GLY A 1 339 ? 61.074 33.371 -30.698 1.00 28.91 339 GLY A CA 1
ATOM 2615 C C . GLY A 1 339 ? 61.002 33.241 -32.248 1.00 28.91 339 GLY A C 1
ATOM 2616 O O . GLY A 1 339 ? 62.016 33.031 -32.897 1.00 28.91 339 GLY A O 1
ATOM 2617 N N . ARG A 1 340 ? 59.838 33.662 -32.813 1.00 34.62 340 ARG A N 1
ATOM 2618 C CA . ARG A 1 340 ? 59.575 34.182 -34.201 1.00 34.62 340 ARG A CA 1
ATOM 2619 C C . ARG A 1 340 ? 59.738 33.197 -35.396 1.00 34.62 340 ARG A C 1
ATOM 2621 O O . ARG A 1 340 ? 60.549 32.294 -35.327 1.00 34.62 340 ARG A O 1
ATOM 2628 N N . GLN A 1 341 ? 59.057 33.307 -36.557 1.00 33.16 341 GLN A N 1
ATOM 2629 C CA . GLN A 1 341 ? 57.840 34.040 -37.031 1.00 33.16 341 GLN A CA 1
ATOM 2630 C C . GLN A 1 341 ? 56.836 32.996 -37.620 1.00 33.16 341 GLN A C 1
ATOM 2632 O O . GLN A 1 341 ? 56.875 31.872 -37.139 1.00 33.16 341 GLN A O 1
ATOM 2637 N N . SER A 1 342 ? 55.916 33.161 -38.595 1.00 31.33 342 SER A N 1
ATOM 2638 C CA . SER A 1 342 ? 55.347 34.202 -39.507 1.00 31.33 342 SER A CA 1
ATOM 2639 C C . SER A 1 342 ? 53.909 33.710 -39.861 1.00 31.33 342 SER A C 1
ATOM 2641 O O . SER A 1 342 ? 53.687 32.507 -39.782 1.00 31.33 342 SER A O 1
ATOM 2643 N N . ALA A 1 343 ? 52.837 34.465 -40.159 1.00 31.50 343 ALA A N 1
ATOM 2644 C CA . ALA A 1 343 ? 52.540 35.707 -40.905 1.00 31.50 343 ALA A CA 1
ATOM 2645 C C . ALA A 1 343 ? 51.832 35.455 -42.266 1.00 31.50 343 ALA A C 1
ATOM 2647 O O . ALA A 1 343 ? 52.499 35.186 -43.262 1.00 31.50 343 ALA A O 1
ATOM 2648 N N . LEU A 1 344 ? 50.498 35.624 -42.312 1.00 30.59 344 LEU A N 1
ATOM 2649 C CA . LEU A 1 344 ? 49.736 36.142 -43.470 1.00 30.59 344 LEU A CA 1
ATOM 2650 C C . LEU A 1 344 ? 48.312 36.564 -43.040 1.00 30.59 344 LEU A C 1
ATOM 2652 O O . LEU A 1 344 ? 47.724 35.936 -42.163 1.00 30.59 344 LEU A O 1
ATOM 2656 N N . GLN A 1 345 ? 47.797 37.665 -43.601 1.00 34.09 345 GLN A N 1
ATOM 2657 C CA . GLN A 1 345 ? 46.577 38.360 -43.154 1.00 34.09 345 GLN A CA 1
ATOM 2658 C C . GLN A 1 345 ? 46.100 39.340 -44.250 1.00 34.09 345 GLN A C 1
ATOM 2660 O O . GLN A 1 345 ? 46.932 40.099 -44.727 1.00 34.09 345 GLN A O 1
ATOM 2665 N N . LEU A 1 346 ? 44.817 39.328 -44.647 1.00 31.97 346 LEU A N 1
ATOM 2666 C CA . LEU A 1 346 ? 44.087 40.301 -45.511 1.00 31.97 346 LEU A CA 1
ATOM 2667 C C . LEU A 1 346 ? 42.622 39.772 -45.658 1.00 31.97 346 LEU A C 1
ATOM 2669 O O . LEU A 1 346 ? 42.461 38.556 -45.662 1.00 31.97 346 LEU A O 1
ATOM 2673 N N . ALA A 1 347 ? 41.526 40.536 -45.807 1.00 30.28 347 ALA A N 1
ATOM 2674 C CA . ALA A 1 347 ? 41.259 41.969 -45.609 1.00 30.28 347 ALA A CA 1
ATOM 2675 C C . ALA A 1 347 ? 39.740 42.253 -45.391 1.00 30.28 347 ALA A C 1
ATOM 2677 O O . ALA A 1 347 ? 38.899 41.383 -45.590 1.00 30.28 347 ALA A O 1
ATOM 2678 N N . LEU A 1 348 ? 39.448 43.500 -44.995 1.00 37.81 348 LEU A N 1
ATOM 2679 C CA . LEU A 1 348 ? 38.159 44.232 -44.872 1.00 37.81 348 LEU A CA 1
ATOM 2680 C C . LEU A 1 348 ? 37.305 44.260 -46.179 1.00 37.81 348 LEU A C 1
ATOM 2682 O O . LEU A 1 348 ? 37.892 43.981 -47.226 1.00 37.81 348 LEU A O 1
ATOM 2686 N N . PRO A 1 349 ? 35.980 44.607 -46.179 1.00 46.91 349 PRO A N 1
ATOM 2687 C CA . PRO A 1 349 ? 35.382 45.791 -45.513 1.00 46.91 349 PRO A CA 1
ATOM 2688 C C . PRO A 1 349 ? 33.996 45.621 -44.815 1.00 46.91 349 PRO A C 1
ATOM 2690 O O . PRO A 1 349 ? 33.458 44.516 -44.801 1.00 46.91 349 PRO A O 1
ATOM 2693 N N . PRO A 1 350 ? 33.434 46.690 -44.186 1.00 53.97 350 PRO A N 1
ATOM 2694 C CA . PRO A 1 350 ? 32.248 46.612 -43.316 1.00 53.97 350 PRO A CA 1
ATOM 2695 C C . PRO A 1 350 ? 31.006 47.433 -43.758 1.00 53.97 350 PRO A C 1
ATOM 2697 O O . PRO A 1 350 ? 31.128 48.369 -44.538 1.00 53.97 350 PRO A O 1
ATOM 2700 N N . ALA A 1 351 ? 29.880 47.133 -43.090 1.00 42.97 351 ALA A N 1
ATOM 2701 C CA . ALA A 1 351 ? 28.729 47.993 -42.737 1.00 42.97 351 ALA A CA 1
ATOM 2702 C C . ALA A 1 351 ? 27.864 48.672 -43.827 1.00 42.97 351 ALA A C 1
ATOM 2704 O O . ALA A 1 351 ? 28.314 49.594 -44.494 1.00 42.97 351 ALA A O 1
ATOM 2705 N N . GLU A 1 352 ? 26.563 48.340 -43.826 1.00 32.09 352 GLU A N 1
ATOM 2706 C CA . GLU A 1 352 ? 25.441 49.275 -44.053 1.00 32.09 352 GLU A CA 1
ATOM 2707 C C . GLU A 1 352 ? 24.118 48.685 -43.494 1.00 32.09 352 GLU A C 1
ATOM 2709 O O . GLU A 1 352 ? 23.929 47.468 -43.481 1.00 32.09 352 GLU A O 1
ATOM 2714 N N . GLU A 1 353 ? 23.228 49.552 -43.000 1.00 36.44 353 GLU A N 1
ATOM 2715 C CA . GLU A 1 353 ? 21.800 49.314 -42.680 1.00 36.44 353 GLU A CA 1
ATOM 2716 C C . GLU A 1 353 ? 20.955 50.207 -43.631 1.00 36.44 353 GLU A C 1
ATOM 2718 O O . GLU A 1 353 ? 21.556 51.070 -44.281 1.00 36.44 353 GLU A O 1
ATOM 2723 N N . PRO A 1 354 ? 19.601 50.161 -43.677 1.00 57.34 354 PRO A N 1
ATOM 2724 C CA . PRO A 1 354 ? 18.634 49.218 -43.089 1.00 57.34 354 PRO A CA 1
ATOM 2725 C C . PRO A 1 354 ? 17.649 48.633 -44.140 1.00 57.34 354 PRO A C 1
ATOM 2727 O O . PRO A 1 354 ? 17.641 49.060 -45.287 1.00 57.34 354 PRO A O 1
ATOM 2730 N N . GLU A 1 355 ? 16.714 47.766 -43.725 1.00 32.25 355 GLU A N 1
ATOM 2731 C CA . GLU A 1 355 ? 15.279 47.937 -44.051 1.00 32.25 355 GLU A CA 1
ATOM 2732 C C . GLU A 1 355 ? 14.384 47.064 -43.145 1.00 32.25 355 GLU A C 1
ATOM 2734 O O . GLU A 1 355 ? 14.883 46.220 -42.400 1.00 32.25 355 GLU A O 1
ATOM 2739 N N . ALA A 1 356 ? 13.069 47.315 -43.140 1.00 38.28 356 ALA A N 1
ATOM 2740 C CA . ALA A 1 356 ? 12.125 46.753 -42.169 1.00 38.28 356 ALA A CA 1
ATOM 2741 C C . ALA A 1 356 ? 11.049 45.860 -42.810 1.00 38.28 356 ALA A C 1
ATOM 2743 O O . ALA A 1 356 ? 10.603 46.098 -43.932 1.00 38.28 356 ALA A O 1
ATOM 2744 N N . THR A 1 357 ? 10.552 44.871 -42.064 1.00 32.09 357 THR A N 1
ATOM 2745 C CA . THR A 1 357 ? 9.291 44.172 -42.369 1.00 32.09 357 THR A CA 1
ATOM 2746 C C . THR A 1 357 ? 8.642 43.680 -41.074 1.00 32.09 357 THR A C 1
ATOM 2748 O O . THR A 1 357 ? 9.323 43.182 -40.180 1.00 32.09 357 THR A O 1
ATOM 2751 N N . GLU A 1 358 ? 7.326 43.840 -40.956 1.00 35.81 358 GLU A N 1
ATOM 2752 C CA . GLU A 1 358 ? 6.536 43.418 -39.794 1.00 35.81 358 GLU A CA 1
ATOM 2753 C C . GLU A 1 358 ? 6.194 41.918 -39.849 1.00 35.81 358 GLU A C 1
ATOM 2755 O O . GLU A 1 358 ? 5.921 41.389 -40.926 1.00 35.81 358 GLU A O 1
ATOM 2760 N N . SER A 1 359 ? 6.080 41.244 -38.694 1.00 31.09 359 SER A N 1
ATOM 2761 C CA . SER A 1 359 ? 4.840 40.518 -38.333 1.00 31.09 359 SER A CA 1
ATOM 2762 C C . SER A 1 359 ? 4.892 39.779 -36.982 1.00 31.09 359 SER A C 1
ATOM 2764 O O . SER A 1 359 ? 5.684 38.868 -36.785 1.00 31.09 359 SER A O 1
ATOM 2766 N N . LEU A 1 360 ? 3.899 40.106 -36.142 1.00 34.09 360 LEU A N 1
ATOM 2767 C CA . LEU A 1 360 ? 3.206 39.241 -35.167 1.00 34.09 360 LEU A CA 1
ATOM 2768 C C . LEU A 1 360 ? 3.956 38.729 -33.902 1.00 34.09 360 LEU A C 1
ATOM 2770 O O . LEU A 1 360 ? 5.181 38.655 -33.874 1.00 34.09 360 LEU A O 1
ATOM 2774 N N . PRO A 1 361 ? 3.216 38.446 -32.801 1.00 37.28 361 PRO A N 1
ATOM 2775 C CA . PRO A 1 361 ? 3.797 38.201 -31.478 1.00 37.28 361 PRO A CA 1
ATOM 2776 C C . PRO A 1 361 ? 4.027 36.715 -31.160 1.00 37.28 361 PRO A C 1
ATOM 2778 O O . PRO A 1 361 ? 3.328 35.838 -31.665 1.00 37.28 361 PRO A O 1
ATOM 2781 N N . ALA A 1 362 ? 4.947 36.453 -30.229 1.00 30.81 362 ALA A N 1
ATOM 2782 C CA . ALA A 1 362 ? 5.078 35.164 -29.554 1.00 30.81 362 ALA A CA 1
ATOM 2783 C C . ALA A 1 362 ? 4.329 35.188 -28.208 1.00 30.81 362 ALA A C 1
ATOM 2785 O O . ALA A 1 362 ? 4.575 36.067 -27.381 1.00 30.81 362 ALA A O 1
ATOM 2786 N N . GLU A 1 363 ? 3.455 34.207 -27.977 1.00 38.16 363 GLU A N 1
ATOM 2787 C CA . GLU A 1 363 ? 2.792 33.968 -26.691 1.00 38.16 363 GLU A CA 1
ATOM 2788 C C . GLU A 1 363 ? 3.224 32.620 -26.085 1.00 38.16 363 GLU A C 1
ATOM 2790 O O . GLU A 1 363 ? 3.315 31.618 -26.787 1.00 38.16 363 GLU A O 1
ATOM 2795 N N . ASN A 1 364 ? 3.379 32.607 -24.756 1.00 39.06 364 ASN A N 1
ATOM 2796 C CA . ASN A 1 364 ? 3.219 31.449 -23.862 1.00 39.06 364 ASN A CA 1
ATOM 2797 C C . ASN A 1 364 ? 4.153 30.223 -24.008 1.00 39.06 364 ASN A C 1
ATOM 2799 O O . ASN A 1 364 ? 3.694 29.120 -24.286 1.00 39.06 364 ASN A O 1
ATOM 2803 N N . ASP A 1 365 ? 5.413 30.375 -23.579 1.00 38.69 365 ASP A N 1
ATOM 2804 C CA . ASP A 1 365 ? 6.256 29.276 -23.059 1.00 38.69 365 ASP A CA 1
ATOM 2805 C C . ASP A 1 365 ? 6.501 29.474 -21.544 1.00 38.69 365 ASP A C 1
ATOM 2807 O O . ASP A 1 365 ? 7.544 29.986 -21.133 1.00 38.69 365 ASP A O 1
ATOM 2811 N N . LEU A 1 366 ? 5.518 29.148 -20.683 1.00 42.81 366 LEU A N 1
ATOM 2812 C CA . LEU A 1 366 ? 5.661 29.335 -19.219 1.00 42.81 366 LEU A CA 1
ATOM 2813 C C . LEU A 1 366 ? 4.850 28.395 -18.295 1.00 42.81 366 LEU A C 1
ATOM 2815 O O . LEU A 1 366 ? 5.093 28.399 -17.087 1.00 42.81 366 LEU A O 1
ATOM 2819 N N . GLU A 1 367 ? 3.907 27.585 -18.795 1.00 44.44 367 GLU A N 1
ATOM 2820 C CA . GLU A 1 367 ? 3.011 26.799 -17.916 1.00 44.44 367 GLU A CA 1
ATOM 2821 C C . GLU A 1 367 ? 3.496 25.367 -17.593 1.00 44.44 367 GLU A C 1
ATOM 2823 O O . GLU A 1 367 ? 3.274 24.875 -16.479 1.00 44.44 367 GLU A O 1
ATOM 2828 N N . ASP A 1 368 ? 4.203 24.693 -18.507 1.00 44.12 368 ASP A N 1
ATOM 2829 C CA . ASP A 1 368 ? 4.505 23.255 -18.372 1.00 44.12 368 ASP A CA 1
ATOM 2830 C C . ASP A 1 368 ? 5.493 22.910 -17.241 1.00 44.12 368 ASP A C 1
ATOM 2832 O O . ASP A 1 368 ? 5.350 21.880 -16.566 1.00 44.12 368 ASP A O 1
ATOM 2836 N N . GLU A 1 369 ? 6.467 23.778 -16.943 1.00 41.34 369 GLU A N 1
ATOM 2837 C CA . GLU A 1 369 ? 7.433 23.510 -15.867 1.00 41.34 369 GLU A CA 1
ATOM 2838 C C . GLU A 1 369 ? 6.770 23.545 -14.471 1.00 41.34 369 GLU A C 1
ATOM 2840 O O . GLU A 1 369 ? 7.157 22.801 -13.558 1.00 41.34 369 GLU A O 1
ATOM 2845 N N . ALA A 1 370 ? 5.679 24.307 -14.312 1.00 45.34 370 ALA A N 1
ATOM 2846 C CA . ALA A 1 370 ? 4.863 24.292 -13.098 1.00 45.34 370 ALA A CA 1
ATOM 2847 C C . ALA A 1 370 ? 4.083 22.971 -12.929 1.00 45.34 370 ALA A C 1
ATOM 2849 O O . ALA A 1 370 ? 3.895 22.496 -11.799 1.00 45.34 370 ALA A O 1
ATOM 2850 N N . LEU A 1 371 ? 3.659 22.346 -14.034 1.00 44.81 371 LEU A N 1
ATOM 2851 C CA . LEU A 1 371 ? 2.970 21.054 -14.027 1.00 44.81 371 LEU A CA 1
ATOM 2852 C C . LEU A 1 371 ? 3.931 19.912 -13.657 1.00 44.81 371 LEU A C 1
ATOM 2854 O O . LEU A 1 371 ? 3.622 19.083 -12.791 1.00 44.81 371 LEU A O 1
ATOM 2858 N N . PHE A 1 372 ? 5.133 19.910 -14.242 1.00 41.53 372 PHE A N 1
ATOM 2859 C CA . PHE A 1 372 ? 6.157 18.895 -13.978 1.00 41.53 372 PHE A CA 1
ATOM 2860 C C . PHE A 1 372 ? 6.631 18.908 -12.514 1.00 41.53 372 PHE A C 1
ATOM 2862 O O . PHE A 1 372 ? 6.844 17.851 -11.908 1.00 41.53 372 PHE A O 1
ATOM 2869 N N . LYS A 1 373 ? 6.716 20.097 -11.900 1.00 41.31 373 LYS A N 1
ATOM 2870 C CA . LYS A 1 373 ? 7.051 20.267 -10.477 1.00 41.31 373 LYS A CA 1
ATOM 2871 C C . LYS A 1 373 ? 5.971 19.672 -9.559 1.00 41.31 373 LYS A C 1
ATOM 2873 O O . LYS A 1 373 ? 6.286 18.825 -8.721 1.00 41.31 373 LYS A O 1
ATOM 2878 N N . LYS A 1 374 ? 4.685 19.977 -9.805 1.00 43.25 374 LYS A N 1
ATOM 2879 C CA . LYS A 1 374 ? 3.534 19.399 -9.067 1.00 43.25 374 LYS A CA 1
ATOM 2880 C C . LYS A 1 374 ? 3.483 17.863 -9.104 1.00 43.25 374 LYS A C 1
ATOM 2882 O O . LYS A 1 374 ? 3.028 17.243 -8.140 1.00 43.25 374 LYS A O 1
ATOM 2887 N N . LEU A 1 375 ? 3.943 17.231 -10.187 1.00 44.16 375 LEU A N 1
ATOM 2888 C CA . LEU A 1 375 ? 4.005 15.766 -10.306 1.00 44.16 375 LEU A CA 1
ATOM 2889 C C . LEU A 1 375 ? 5.163 15.132 -9.517 1.00 44.16 375 LEU A C 1
ATOM 2891 O O . LEU A 1 375 ? 5.055 13.976 -9.098 1.00 44.16 375 LEU A O 1
ATOM 2895 N N . LYS A 1 376 ? 6.253 15.871 -9.284 1.00 37.16 376 LYS A N 1
ATOM 2896 C CA . LYS A 1 376 ? 7.429 15.399 -8.538 1.00 37.16 376 LYS A CA 1
ATOM 2897 C C . LYS A 1 376 ? 7.153 15.342 -7.033 1.00 37.16 376 LYS A C 1
ATOM 2899 O O . LYS A 1 376 ? 7.420 14.320 -6.400 1.00 37.16 376 LYS A O 1
ATOM 2904 N N . ASP A 1 377 ? 6.522 16.380 -6.490 1.00 37.34 377 ASP A N 1
ATOM 2905 C CA . ASP A 1 377 ? 6.269 16.511 -5.047 1.00 37.34 377 ASP A CA 1
ATOM 2906 C C . ASP A 1 377 ? 5.197 15.528 -4.539 1.00 37.34 377 ASP A C 1
ATOM 2908 O O . ASP A 1 377 ? 5.264 15.026 -3.415 1.00 37.34 377 ASP A O 1
ATOM 2912 N N . ARG A 1 378 ? 4.255 15.130 -5.408 1.00 40.03 378 ARG A N 1
ATOM 2913 C CA . ARG A 1 378 ? 3.230 14.111 -5.108 1.00 40.03 378 ARG A CA 1
ATOM 2914 C C . ARG A 1 378 ? 3.783 12.693 -4.882 1.00 40.03 378 ARG A C 1
ATOM 2916 O O . ARG A 1 378 ? 3.021 11.808 -4.498 1.00 40.03 378 ARG A O 1
ATOM 2923 N N . LYS A 1 379 ? 5.082 12.456 -5.110 1.00 34.94 379 LYS A N 1
ATOM 2924 C CA . LYS A 1 379 ? 5.727 11.128 -5.051 1.00 34.94 379 LYS A CA 1
ATOM 2925 C C . LYS A 1 379 ? 6.362 10.779 -3.694 1.00 34.94 379 LYS A C 1
ATOM 2927 O O . LYS A 1 379 ? 6.838 9.658 -3.535 1.00 34.94 379 LYS A O 1
ATOM 2932 N N . ALA A 1 380 ? 6.383 11.710 -2.735 1.00 32.88 380 ALA A N 1
ATOM 2933 C CA . ALA A 1 380 ? 7.071 11.550 -1.445 1.00 32.88 380 ALA A CA 1
ATOM 2934 C C . ALA A 1 380 ? 6.217 10.929 -0.314 1.00 32.88 380 ALA A C 1
ATOM 2936 O O . ALA A 1 380 ? 6.749 10.593 0.744 1.00 32.88 380 ALA A O 1
ATOM 2937 N N . GLY A 1 381 ? 4.902 10.777 -0.513 1.00 36.25 381 GLY A N 1
ATOM 2938 C CA . GLY A 1 381 ? 3.970 10.239 0.483 1.00 36.25 381 GLY A CA 1
ATOM 2939 C C . GLY A 1 381 ? 3.466 8.823 0.177 1.00 36.25 381 GLY A C 1
ATOM 2940 O O . GLY A 1 381 ? 3.493 8.374 -0.963 1.00 36.25 381 GLY A O 1
ATOM 2941 N N . ILE A 1 382 ? 2.917 8.173 1.213 1.00 31.55 382 ILE A N 1
ATOM 2942 C CA . ILE A 1 382 ? 2.115 6.934 1.159 1.00 31.55 382 ILE A CA 1
ATOM 2943 C C . ILE A 1 382 ? 2.891 5.658 0.757 1.00 31.55 382 ILE A C 1
ATOM 2945 O O . ILE A 1 382 ? 2.904 5.251 -0.401 1.00 31.55 382 ILE A O 1
ATOM 2949 N N . LEU A 1 383 ? 3.431 4.944 1.761 1.00 30.91 383 LEU A N 1
ATOM 2950 C CA . LEU A 1 383 ? 3.065 3.533 2.015 1.00 30.91 383 LEU A CA 1
ATOM 2951 C C . LEU A 1 383 ? 3.721 2.947 3.282 1.00 30.91 383 LEU A C 1
ATOM 2953 O O . LEU A 1 383 ? 4.937 2.747 3.321 1.00 30.91 383 LEU A O 1
ATOM 2957 N N . LYS A 1 384 ? 2.886 2.585 4.271 1.00 30.56 384 LYS A N 1
ATOM 2958 C CA . LYS A 1 384 ? 2.988 1.359 5.102 1.00 30.56 384 LYS A CA 1
ATOM 2959 C C . LYS A 1 384 ? 1.810 1.265 6.087 1.00 30.56 384 LYS A C 1
ATOM 2961 O O . LYS A 1 384 ? 1.836 1.880 7.151 1.00 30.56 384 LYS A O 1
ATOM 2966 N N . LYS A 1 385 ? 0.791 0.478 5.719 1.00 32.97 385 LYS A N 1
ATOM 2967 C CA . LYS A 1 385 ? -0.245 -0.038 6.636 1.00 32.97 385 LYS A CA 1
ATOM 2968 C C . LYS A 1 385 ? 0.311 -1.225 7.465 1.00 32.97 385 LYS A C 1
ATOM 2970 O O . LYS A 1 385 ? 1.381 -1.740 7.120 1.00 32.97 385 LYS A O 1
ATOM 2975 N N . PRO A 1 386 ? -0.335 -1.604 8.584 1.00 35.25 386 PRO A N 1
ATOM 2976 C CA . PRO A 1 386 ? 0.180 -2.593 9.534 1.00 35.25 386 PRO A CA 1
ATOM 2977 C C . PRO A 1 386 ? -0.326 -4.021 9.274 1.00 35.25 386 PRO A C 1
ATOM 2979 O O . PRO A 1 386 ? -1.358 -4.204 8.643 1.00 35.25 386 PRO A O 1
ATOM 2982 N N . ALA A 1 387 ? 0.366 -5.006 9.855 1.00 29.39 387 ALA A N 1
ATOM 2983 C CA . ALA A 1 387 ? -0.193 -6.279 10.327 1.00 29.39 387 ALA A CA 1
ATOM 2984 C C . ALA A 1 387 ? 0.826 -6.964 11.262 1.00 29.39 387 ALA A C 1
ATOM 2986 O O . ALA A 1 387 ? 2.032 -6.898 10.999 1.00 29.39 387 ALA A O 1
ATOM 2987 N N . ALA A 1 388 ? 0.359 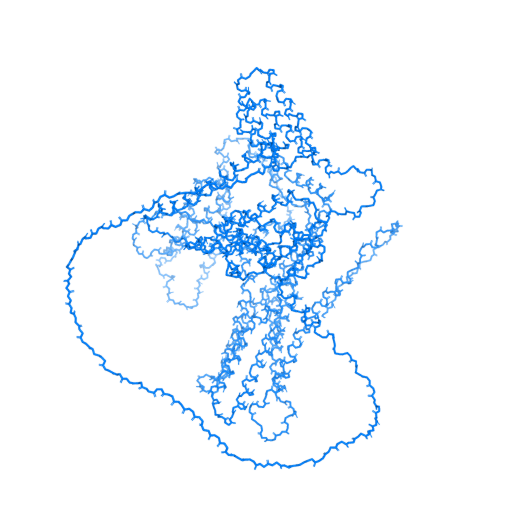-7.598 12.343 1.00 30.92 388 ALA A N 1
ATOM 2988 C CA . ALA A 1 388 ? 1.139 -8.524 13.172 1.00 30.92 388 ALA A CA 1
ATOM 2989 C C . ALA A 1 388 ? 0.221 -9.339 14.105 1.00 30.92 388 ALA A C 1
ATOM 2991 O O . ALA A 1 388 ? -0.379 -8.769 15.011 1.00 30.92 388 ALA A O 1
ATOM 2992 N N . ALA A 1 389 ? 0.185 -10.660 13.929 1.00 30.78 389 ALA A N 1
ATOM 2993 C CA . ALA A 1 389 ? -0.342 -11.641 14.882 1.00 30.78 389 ALA A CA 1
ATOM 2994 C C . ALA A 1 389 ? 0.326 -13.015 14.630 1.00 30.78 389 ALA A C 1
ATOM 2996 O O . ALA A 1 389 ? 1.085 -13.152 13.674 1.00 30.78 389 ALA A O 1
ATOM 2997 N N . ALA A 1 390 ? 0.059 -13.994 15.504 1.00 26.34 390 ALA A N 1
ATOM 2998 C CA . ALA A 1 390 ? 0.486 -15.401 15.424 1.00 26.34 390 ALA A CA 1
ATOM 2999 C C . ALA A 1 390 ? 2.010 -15.701 15.397 1.00 26.34 390 ALA A C 1
ATOM 3001 O O . ALA A 1 390 ? 2.618 -15.836 14.341 1.00 26.34 390 ALA A O 1
ATOM 3002 N N . ALA A 1 391 ? 2.609 -15.906 16.586 1.00 26.91 391 ALA A N 1
ATOM 3003 C CA . ALA A 1 391 ? 3.518 -17.037 16.889 1.00 26.91 391 ALA A CA 1
ATOM 3004 C C . ALA A 1 391 ? 4.176 -16.910 18.283 1.00 26.91 391 ALA A C 1
ATOM 3006 O O . ALA A 1 391 ? 5.262 -16.342 18.414 1.00 26.91 391 ALA A O 1
ATOM 3007 N N . ALA A 1 392 ? 3.576 -17.503 19.324 1.00 28.97 392 ALA A N 1
ATOM 3008 C CA . ALA A 1 392 ? 4.259 -17.728 20.605 1.00 28.97 392 ALA A CA 1
ATOM 3009 C C . ALA A 1 392 ? 3.659 -18.889 21.425 1.00 28.97 392 ALA A C 1
ATOM 3011 O O . ALA A 1 392 ? 2.702 -18.703 22.168 1.00 28.97 392 ALA A O 1
ATOM 3012 N N . SER A 1 393 ? 4.270 -20.077 21.355 1.00 28.03 393 SER A N 1
ATOM 3013 C CA . SER A 1 393 ? 4.620 -20.873 22.551 1.00 28.03 393 SER A CA 1
ATOM 3014 C C . SER A 1 393 ? 5.354 -22.170 22.182 1.00 28.03 393 SER A C 1
ATOM 3016 O O . SER A 1 393 ? 4.882 -22.992 21.402 1.00 28.03 393 SER A O 1
ATOM 3018 N N . SER A 1 394 ? 6.530 -22.384 22.780 1.00 26.97 394 SER A N 1
ATOM 3019 C CA . SER A 1 394 ? 7.158 -23.710 22.861 1.00 26.97 394 SER A CA 1
ATOM 3020 C C . SER A 1 394 ? 8.106 -23.768 24.062 1.00 26.97 394 SER A C 1
ATOM 3022 O O . SER A 1 394 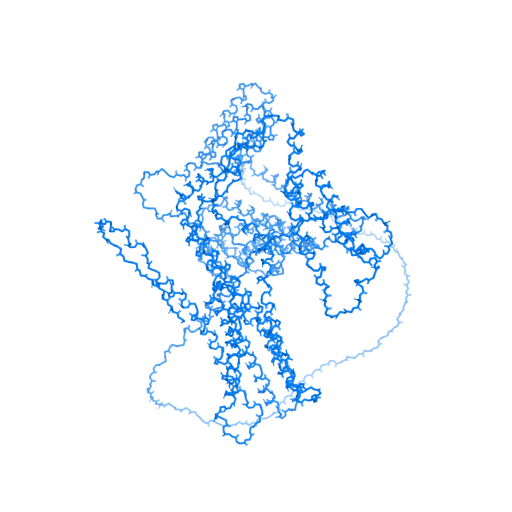? 9.277 -23.411 23.979 1.00 26.97 394 SER A O 1
ATOM 3024 N N . HIS A 1 395 ? 7.584 -24.179 25.219 1.00 29.17 395 HIS A N 1
ATOM 3025 C CA . HIS A 1 395 ? 8.428 -24.481 26.375 1.00 29.17 395 HIS A CA 1
ATOM 3026 C C . HIS A 1 395 ? 9.089 -25.861 26.250 1.00 29.17 395 HIS A C 1
ATOM 3028 O O . HIS A 1 395 ? 8.651 -26.732 25.491 1.00 29.17 395 HIS A O 1
ATOM 3034 N N . GLY A 1 396 ? 10.216 -26.013 26.946 1.00 34.50 396 GLY A N 1
ATOM 3035 C CA . GLY A 1 396 ? 11.194 -27.063 26.678 1.00 34.50 396 GLY A CA 1
ATOM 3036 C C . GLY A 1 396 ? 10.710 -28.482 26.979 1.00 34.50 396 GLY A C 1
ATOM 3037 O O . GLY A 1 396 ? 9.960 -28.727 27.921 1.00 34.50 396 GLY A O 1
ATOM 3038 N N . LYS A 1 397 ? 11.227 -29.450 26.214 1.00 29.72 397 LYS A N 1
ATOM 3039 C CA . LYS A 1 397 ? 11.126 -30.879 26.536 1.00 29.72 397 LYS A CA 1
ATOM 3040 C C . LYS A 1 397 ? 12.508 -31.445 26.835 1.00 29.72 397 LYS A C 1
ATOM 3042 O O . LYS A 1 397 ? 13.386 -31.426 25.974 1.00 29.72 397 LYS A O 1
ATOM 3047 N N . ARG A 1 398 ? 12.680 -31.997 28.041 1.00 29.88 398 ARG A N 1
ATOM 3048 C CA . ARG A 1 398 ? 13.839 -32.834 28.384 1.00 29.88 398 ARG A CA 1
ATOM 3049 C C . ARG A 1 398 ? 13.841 -34.046 27.443 1.00 29.88 398 ARG A C 1
ATOM 3051 O O . ARG A 1 398 ? 12.824 -34.731 27.329 1.00 29.88 398 ARG A O 1
ATOM 3058 N N . LYS A 1 399 ? 14.952 -34.302 26.746 1.00 26.72 399 LYS A N 1
ATOM 3059 C CA . LYS A 1 399 ? 15.087 -35.478 25.873 1.00 26.72 399 LYS A CA 1
ATOM 3060 C C . LYS A 1 399 ? 15.259 -36.733 26.730 1.00 26.72 399 LYS A C 1
ATOM 3062 O O . LYS A 1 399 ? 16.340 -36.959 27.260 1.00 26.72 399 LYS A O 1
ATOM 3067 N N . PHE A 1 400 ? 14.233 -37.577 26.804 1.00 28.89 400 PHE A N 1
ATOM 3068 C CA . PHE A 1 400 ? 14.449 -38.993 27.099 1.00 28.89 400 PHE A CA 1
ATOM 3069 C C . PHE A 1 400 ? 14.959 -39.677 25.830 1.00 28.89 400 PHE A C 1
ATOM 3071 O O . PHE A 1 400 ? 14.291 -39.660 24.795 1.00 28.89 400 PHE A O 1
ATOM 3078 N N . GLN A 1 401 ? 16.164 -40.237 25.902 1.00 23.50 401 GLN A N 1
ATOM 3079 C CA . GLN A 1 401 ? 16.812 -40.918 24.789 1.00 23.50 401 GLN A CA 1
ATOM 3080 C C . GLN A 1 401 ? 16.469 -42.409 24.832 1.00 23.50 401 GLN A C 1
ATOM 3082 O O . GLN A 1 401 ? 17.027 -43.160 25.624 1.00 23.50 401 GLN A O 1
ATOM 3087 N N . ILE A 1 402 ? 15.551 -42.829 23.962 1.00 29.25 402 ILE A N 1
ATOM 3088 C CA . ILE A 1 402 ? 15.288 -44.239 23.658 1.00 29.25 402 ILE A CA 1
ATOM 3089 C C . ILE A 1 402 ? 15.455 -44.406 22.144 1.00 29.25 402 ILE A C 1
ATOM 3091 O O . ILE A 1 402 ? 14.968 -43.584 21.367 1.00 29.25 402 ILE A O 1
ATOM 3095 N N . VAL A 1 403 ? 16.207 -45.434 21.755 1.00 32.91 403 VAL A N 1
ATOM 3096 C CA . VAL A 1 403 ? 16.598 -45.758 20.371 1.00 32.91 403 VAL A CA 1
ATOM 3097 C C . VAL A 1 403 ? 15.447 -46.528 19.673 1.00 32.91 403 VAL A C 1
ATOM 3099 O O . VAL A 1 403 ? 14.331 -46.589 20.195 1.00 32.91 403 VAL A O 1
ATOM 3102 N N . TRP A 1 404 ? 15.739 -47.139 18.522 1.00 33.47 404 TRP A N 1
ATOM 3103 C CA . TRP A 1 404 ? 14.989 -48.201 17.829 1.00 33.47 404 TRP A CA 1
ATOM 3104 C C . TRP A 1 404 ? 14.006 -47.771 16.725 1.00 33.47 404 TRP A C 1
ATOM 3106 O O . TRP A 1 404 ? 13.433 -46.678 16.721 1.00 33.47 404 TRP A O 1
ATOM 3116 N N . GLU A 1 405 ? 13.891 -48.663 15.740 1.00 37.03 405 GLU A N 1
ATOM 3117 C CA . GLU A 1 405 ? 13.554 -48.376 14.339 1.00 37.03 405 GLU A CA 1
ATOM 3118 C C . GLU A 1 405 ? 12.053 -48.553 14.000 1.00 37.03 405 GLU A C 1
ATOM 3120 O O . GLU A 1 405 ? 11.214 -48.778 14.874 1.00 37.03 405 GLU A O 1
ATOM 3125 N N . ASP A 1 406 ? 11.697 -48.356 12.724 1.00 41.47 406 ASP A N 1
ATOM 3126 C CA . ASP A 1 406 ? 10.429 -48.712 12.048 1.00 41.47 406 ASP A CA 1
ATOM 3127 C C . ASP A 1 406 ? 9.073 -48.249 12.643 1.00 41.47 406 ASP A C 1
ATOM 3129 O O . ASP A 1 406 ? 8.003 -48.592 12.137 1.00 41.47 406 ASP A O 1
ATOM 3133 N N . GLY A 1 407 ? 9.069 -47.371 13.651 1.00 43.19 407 GLY A N 1
ATOM 3134 C CA . GLY A 1 407 ? 7.845 -46.920 14.341 1.00 43.19 407 GLY A CA 1
ATOM 3135 C C . GLY A 1 407 ? 7.149 -45.635 13.839 1.00 43.19 407 GLY A C 1
ATOM 3136 O O . GLY A 1 407 ? 6.227 -45.159 14.505 1.00 43.19 407 GLY A O 1
ATOM 3137 N N . CYS A 1 408 ? 7.584 -45.001 12.743 1.00 45.03 408 CYS A N 1
ATOM 3138 C CA . CYS A 1 408 ? 7.254 -43.587 12.462 1.00 45.03 408 CYS A CA 1
ATOM 3139 C C . CYS A 1 408 ? 5.763 -43.261 12.218 1.00 45.03 408 CYS A C 1
ATOM 3141 O O . CYS A 1 408 ? 5.264 -42.259 12.734 1.00 45.03 408 CYS A O 1
ATOM 3143 N N . ILE A 1 409 ? 5.027 -44.073 11.448 1.00 58.81 409 ILE A N 1
ATOM 3144 C CA . ILE A 1 409 ? 3.657 -43.713 11.014 1.00 58.81 409 ILE A CA 1
ATOM 3145 C C . ILE A 1 409 ? 2.655 -43.769 12.181 1.00 58.81 409 ILE A C 1
ATOM 3147 O O . ILE A 1 409 ? 1.838 -42.860 12.338 1.00 58.81 409 ILE A O 1
ATOM 3151 N N . GLN A 1 410 ? 2.745 -44.793 13.037 1.00 68.75 410 GLN A N 1
ATOM 3152 C CA . GLN A 1 410 ? 1.880 -44.942 14.214 1.00 68.75 410 GLN A CA 1
ATOM 3153 C C . GLN A 1 410 ? 2.074 -43.782 15.205 1.00 68.75 410 GLN A C 1
ATOM 3155 O O . GLN A 1 410 ? 1.096 -43.178 15.654 1.00 68.75 410 GLN A O 1
ATOM 3160 N N . LYS A 1 411 ? 3.338 -43.433 15.496 1.00 63.41 411 LYS A N 1
ATOM 3161 C CA . LYS A 1 411 ? 3.706 -42.335 16.406 1.00 63.41 411 LYS A CA 1
ATOM 3162 C C . LYS A 1 411 ? 3.120 -40.995 15.936 1.00 63.41 411 LYS A C 1
ATOM 3164 O O . LYS A 1 411 ? 2.602 -40.238 16.755 1.00 63.41 411 LYS A O 1
ATOM 3169 N N . ASN A 1 412 ? 3.114 -40.731 14.626 1.00 79.00 412 ASN A N 1
ATOM 3170 C CA . ASN A 1 412 ? 2.549 -39.502 14.060 1.00 79.00 412 ASN A CA 1
ATOM 3171 C C . ASN A 1 412 ? 1.024 -39.386 14.221 1.00 79.00 412 ASN A C 1
ATOM 3173 O O . ASN A 1 412 ? 0.540 -38.291 14.502 1.00 79.00 412 ASN A O 1
ATOM 3177 N N . TYR A 1 413 ? 0.260 -40.476 14.081 1.00 79.44 413 TYR A N 1
ATOM 3178 C CA . TYR A 1 413 ? -1.199 -40.425 14.256 1.00 79.44 413 TYR A CA 1
ATOM 3179 C C . TYR A 1 413 ? -1.584 -40.169 15.720 1.00 79.44 413 TYR A C 1
ATOM 3181 O O . TYR A 1 413 ? -2.258 -39.183 16.020 1.00 79.44 413 TYR A O 1
ATOM 3189 N N . ALA A 1 414 ? -1.079 -40.986 16.649 1.00 85.56 414 ALA A N 1
ATOM 3190 C CA . ALA A 1 414 ? -1.416 -40.856 18.067 1.00 85.56 414 ALA A CA 1
ATOM 3191 C C . ALA A 1 414 ? -0.895 -39.541 18.690 1.00 85.56 414 ALA A C 1
ATOM 3193 O O . ALA A 1 414 ? -1.539 -38.974 19.571 1.00 85.56 414 ALA A O 1
ATOM 3194 N N . SER A 1 415 ? 0.229 -38.999 18.204 1.00 82.56 415 SER A N 1
ATOM 3195 C CA . SER A 1 415 ? 0.741 -37.682 18.624 1.00 82.56 415 SER A CA 1
ATOM 3196 C C . SER A 1 415 ? -0.128 -36.511 18.131 1.00 82.56 415 SER A C 1
ATOM 3198 O O . SER A 1 415 ? -0.296 -35.525 18.850 1.00 82.56 415 SER A O 1
ATOM 3200 N N . ARG A 1 416 ? -0.746 -36.613 16.941 1.00 83.94 416 ARG A N 1
ATOM 3201 C CA . ARG A 1 416 ? -1.718 -35.611 16.458 1.00 83.94 416 ARG A CA 1
ATOM 3202 C C . ARG A 1 416 ? -3.003 -35.617 17.290 1.00 83.94 416 ARG A C 1
ATOM 3204 O O . ARG A 1 416 ? -3.466 -34.542 17.661 1.00 83.94 416 ARG A O 1
ATOM 3211 N N . MET A 1 417 ? -3.531 -36.797 17.626 1.00 86.00 417 MET A N 1
ATOM 3212 C CA . MET A 1 417 ? -4.733 -36.927 18.466 1.00 86.00 417 MET A CA 1
ATOM 3213 C C . MET A 1 417 ? -4.480 -36.410 19.893 1.00 86.00 417 MET A C 1
ATOM 3215 O O . MET A 1 417 ? -5.247 -35.578 20.369 1.00 86.00 417 MET A O 1
ATOM 3219 N N . TYR A 1 418 ? -3.346 -36.781 20.509 1.00 94.19 418 TYR A N 1
ATOM 3220 C CA . TYR A 1 418 ? -2.880 -36.228 21.795 1.00 94.19 418 TYR A CA 1
ATOM 3221 C C . TYR A 1 418 ? -2.864 -34.691 21.773 1.00 94.19 418 TYR A C 1
ATOM 3223 O O . TYR A 1 418 ? -3.392 -34.048 22.674 1.00 94.19 418 TYR A O 1
ATOM 3231 N N . LYS A 1 419 ? -2.276 -34.073 20.735 1.00 87.12 419 LYS A N 1
ATOM 3232 C CA . LYS A 1 419 ? -2.231 -32.606 20.625 1.00 87.12 419 LYS A CA 1
ATOM 3233 C C . LYS A 1 419 ? -3.626 -31.985 20.520 1.00 87.12 419 LYS A C 1
ATOM 3235 O O . LYS A 1 419 ? -3.918 -31.082 21.294 1.00 87.12 419 LYS A O 1
ATOM 3240 N N . ARG A 1 420 ? -4.472 -32.472 19.601 1.00 89.00 420 ARG A N 1
ATOM 3241 C CA . ARG A 1 420 ? -5.819 -31.918 19.371 1.00 89.00 420 ARG A CA 1
ATOM 3242 C C . ARG A 1 420 ? -6.692 -31.979 20.624 1.00 89.00 420 ARG A C 1
ATOM 3244 O O . ARG A 1 420 ? -7.250 -30.957 21.000 1.00 89.00 420 ARG A O 1
ATOM 3251 N N . ALA A 1 421 ? -6.728 -33.124 21.307 1.00 89.25 421 ALA A N 1
ATOM 3252 C CA . ALA A 1 421 ? -7.486 -33.291 22.548 1.00 89.25 421 ALA A CA 1
ATOM 3253 C C . ALA A 1 421 ? -7.056 -32.297 23.642 1.00 89.25 421 ALA A C 1
ATOM 3255 O O . ALA A 1 421 ? -7.895 -31.720 24.323 1.00 89.25 421 ALA A O 1
ATOM 3256 N N . GLY A 1 422 ? -5.750 -32.037 23.767 1.00 90.00 422 GLY A N 1
ATOM 3257 C CA . GLY A 1 422 ? -5.238 -31.074 24.742 1.00 90.00 422 GLY A CA 1
ATOM 3258 C C . GLY A 1 422 ? -5.436 -29.603 24.380 1.00 90.00 422 GLY A C 1
ATOM 3259 O O . GLY A 1 422 ? -5.548 -28.785 25.287 1.00 90.00 422 GLY A O 1
ATOM 3260 N N . THR A 1 423 ? -5.479 -29.252 23.091 1.00 81.25 423 THR A N 1
ATOM 3261 C CA . THR A 1 423 ? -5.905 -27.911 22.663 1.00 81.25 423 THR A CA 1
ATOM 3262 C C . THR A 1 423 ? -7.388 -27.727 22.976 1.00 81.25 423 THR A C 1
ATOM 3264 O O . THR A 1 423 ? -7.738 -26.800 23.698 1.00 81.25 423 THR A O 1
ATOM 3267 N N . TRP A 1 424 ? -8.236 -28.659 22.531 1.00 92.25 424 TRP A N 1
ATOM 3268 C CA . TRP A 1 424 ? -9.681 -28.636 22.768 1.00 92.25 424 TRP A CA 1
ATOM 3269 C C . TRP A 1 424 ? -10.028 -28.529 24.262 1.00 92.25 424 TRP A C 1
ATOM 3271 O O . TRP A 1 424 ? -10.721 -27.597 24.657 1.00 92.25 424 TRP A O 1
ATOM 3281 N N . ALA A 1 425 ? -9.456 -29.385 25.116 1.00 84.25 425 ALA A N 1
ATOM 3282 C CA . ALA A 1 425 ? -9.708 -29.347 26.558 1.00 84.25 425 ALA A CA 1
ATOM 3283 C C . ALA A 1 425 ? -9.298 -28.006 27.205 1.00 84.25 425 ALA A C 1
ATOM 3285 O O . ALA A 1 425 ? -9.977 -27.534 28.113 1.00 84.25 425 ALA A O 1
ATOM 3286 N N . LYS A 1 426 ? -8.230 -27.350 26.718 1.00 88.69 426 LYS A N 1
ATOM 3287 C CA . LYS A 1 426 ? -7.840 -26.010 27.195 1.00 88.69 426 LYS A CA 1
ATOM 3288 C C . LYS A 1 426 ? -8.818 -24.912 26.762 1.00 88.69 426 LYS A C 1
ATOM 3290 O O . LYS A 1 426 ? -9.048 -24.002 27.549 1.00 88.69 426 LYS A O 1
ATOM 3295 N N . HIS A 1 427 ? -9.413 -25.000 25.570 1.00 77.62 427 HIS A N 1
ATOM 3296 C CA . HIS A 1 427 ? -10.482 -24.077 25.157 1.00 77.62 427 HIS A CA 1
ATOM 3297 C C . HIS A 1 427 ? -11.769 -24.277 25.972 1.00 77.62 427 HIS A C 1
ATOM 3299 O O . HIS A 1 427 ? -12.444 -23.303 26.278 1.00 77.62 427 HIS A O 1
ATOM 3305 N N . GLN A 1 428 ? -12.057 -25.509 26.397 1.00 85.31 428 GLN A N 1
ATOM 3306 C CA . GLN A 1 428 ? -13.191 -25.847 27.270 1.00 85.31 428 GLN A CA 1
ATOM 3307 C C . GLN A 1 428 ? -12.933 -25.558 28.768 1.00 85.31 428 GLN A C 1
ATOM 3309 O O . GLN A 1 428 ? -13.701 -25.987 29.622 1.00 85.31 428 GLN A O 1
ATOM 3314 N N . GLY A 1 429 ? -11.842 -24.864 29.122 1.00 85.06 429 GLY A N 1
ATOM 3315 C CA . GLY A 1 429 ? -11.550 -24.453 30.503 1.00 85.06 429 GLY A CA 1
ATOM 3316 C C . GLY A 1 429 ? -11.090 -25.567 31.456 1.00 85.06 429 GLY A C 1
ATOM 3317 O O . GLY A 1 429 ? -11.040 -25.346 32.664 1.00 85.06 429 GLY A O 1
ATOM 3318 N N . PHE A 1 430 ? -10.735 -26.756 30.953 1.00 90.19 430 PHE A N 1
ATOM 3319 C CA . PHE A 1 430 ? -10.348 -27.894 31.797 1.00 90.19 430 PHE A CA 1
ATOM 3320 C C . PHE A 1 430 ? -9.048 -27.594 32.568 1.00 90.19 430 PHE A C 1
ATOM 3322 O O . PHE A 1 430 ? -8.100 -27.019 32.023 1.00 90.19 430 PHE A O 1
ATOM 3329 N N . SER A 1 431 ? -8.958 -28.055 33.821 1.00 90.88 431 SER A N 1
ATOM 3330 C CA . SER A 1 431 ? -7.731 -27.934 34.624 1.00 90.88 431 SER A CA 1
ATOM 3331 C C . SER A 1 431 ? -6.552 -28.681 33.985 1.00 90.88 431 SER A C 1
ATOM 3333 O O . SER A 1 431 ? -6.740 -29.647 33.242 1.00 90.88 431 SER A O 1
ATOM 3335 N N . GLU A 1 432 ? -5.306 -28.298 34.294 1.00 84.56 432 GLU A N 1
ATOM 3336 C CA . GLU A 1 432 ? -4.129 -28.930 33.668 1.00 84.56 432 GLU A CA 1
ATOM 3337 C C . GLU A 1 432 ? -4.060 -30.454 33.878 1.00 84.56 432 GLU A C 1
ATOM 3339 O O . GLU A 1 432 ? -3.571 -31.164 32.998 1.00 84.56 432 GLU A O 1
ATOM 3344 N N . GLN A 1 433 ? -4.595 -30.976 34.989 1.00 89.88 433 GLN A N 1
ATOM 3345 C CA . GLN A 1 433 ? -4.691 -32.421 35.214 1.00 89.88 433 GLN A CA 1
ATOM 3346 C C . GLN A 1 433 ? -5.703 -33.074 34.260 1.00 89.88 433 GLN A C 1
ATOM 3348 O O . GLN A 1 433 ? -5.342 -34.013 33.553 1.00 89.88 433 GLN A O 1
ATOM 3353 N N . GLN A 1 434 ? -6.921 -32.530 34.154 1.00 90.06 434 GLN A N 1
ATOM 3354 C CA . GLN A 1 434 ? -7.956 -33.017 33.229 1.00 90.06 434 GLN A CA 1
ATOM 3355 C C . GLN A 1 434 ? -7.525 -32.891 31.755 1.00 90.06 434 GLN A C 1
ATOM 3357 O O . GLN A 1 434 ? -7.794 -33.783 30.951 1.00 90.06 434 GLN A O 1
ATOM 3362 N N . VAL A 1 435 ? -6.790 -31.831 31.395 1.00 88.81 435 VAL A N 1
ATOM 3363 C CA . VAL A 1 435 ? -6.170 -31.683 30.067 1.00 88.81 435 VAL A CA 1
ATOM 3364 C C . VAL A 1 435 ? -5.183 -32.822 29.805 1.00 88.81 435 VAL A C 1
ATOM 3366 O O . VAL A 1 435 ? -5.228 -33.431 28.737 1.00 88.81 435 VAL A O 1
ATOM 3369 N N . VAL A 1 436 ? -4.302 -33.144 30.758 1.00 91.88 436 VAL A N 1
ATOM 3370 C CA . VAL A 1 436 ? -3.340 -34.253 30.622 1.00 91.88 436 VAL A CA 1
ATOM 3371 C C . VAL A 1 436 ? -4.042 -35.617 30.568 1.00 91.88 436 VAL A C 1
ATOM 3373 O O . VAL A 1 436 ? -3.607 -36.479 29.804 1.00 91.88 436 VAL A O 1
ATOM 3376 N N . GLU A 1 437 ? -5.135 -35.811 31.307 1.00 90.62 437 GLU A N 1
ATOM 3377 C CA . GLU A 1 437 ? -5.976 -37.016 31.244 1.00 90.62 437 GLU A CA 1
ATOM 3378 C C . GLU A 1 437 ? -6.598 -37.186 29.845 1.00 90.62 437 GLU A C 1
ATOM 3380 O O . GLU A 1 437 ? -6.384 -38.198 29.177 1.00 90.62 437 GLU A O 1
ATOM 3385 N N . CYS A 1 438 ? -7.261 -36.142 29.336 1.00 88.25 438 CYS A N 1
ATOM 3386 C CA . CYS A 1 438 ? -7.873 -36.111 28.005 1.00 88.25 438 CYS A CA 1
ATOM 3387 C C . CYS A 1 438 ? -6.839 -36.349 26.883 1.00 88.25 438 CYS A C 1
ATOM 3389 O O . CYS A 1 438 ? -7.062 -37.148 25.968 1.00 88.25 438 CYS A O 1
ATOM 3391 N N . GLN A 1 439 ? -5.653 -35.735 26.989 1.00 95.25 439 GLN A N 1
ATOM 3392 C CA . GLN A 1 439 ? -4.526 -35.986 26.083 1.00 95.25 439 GLN A CA 1
ATOM 3393 C C . GLN A 1 439 ? -4.078 -37.459 26.084 1.00 95.25 439 GLN A C 1
ATOM 3395 O O . GLN A 1 439 ? -3.768 -38.009 25.021 1.00 95.25 439 GLN A O 1
ATOM 3400 N N . ARG A 1 440 ? -4.021 -38.103 27.260 1.00 92.00 440 ARG A N 1
ATOM 3401 C CA . ARG A 1 440 ? -3.648 -39.521 27.401 1.00 92.00 440 ARG A CA 1
ATOM 3402 C C . ARG A 1 440 ? -4.706 -40.439 26.804 1.00 92.00 440 ARG A C 1
ATOM 3404 O O . ARG A 1 440 ? -4.335 -41.367 26.086 1.00 92.00 440 ARG A O 1
ATOM 3411 N N . GLU A 1 441 ? -5.989 -40.176 27.037 1.00 92.00 441 GLU A N 1
ATOM 3412 C CA . GLU A 1 441 ? -7.055 -41.061 26.559 1.00 92.00 441 GLU A CA 1
ATOM 3413 C C . GLU A 1 441 ? -7.216 -41.003 25.040 1.00 92.00 441 GLU A C 1
ATOM 3415 O O . GLU A 1 441 ? -7.202 -42.038 24.373 1.00 92.00 441 GLU A O 1
ATOM 3420 N N . ALA A 1 442 ? -7.185 -39.801 24.456 1.00 87.88 442 ALA A N 1
ATOM 3421 C CA . ALA A 1 442 ? -7.145 -39.632 23.003 1.00 87.88 442 ALA A CA 1
ATOM 3422 C C . ALA A 1 442 ? -5.926 -40.322 22.352 1.00 87.88 442 ALA A C 1
ATOM 3424 O O . ALA A 1 442 ? -5.975 -40.713 21.184 1.00 87.88 442 ALA A O 1
ATOM 3425 N N . HIS A 1 443 ? -4.828 -40.500 23.094 1.00 93.31 443 HIS A N 1
ATOM 3426 C CA . HIS A 1 443 ? -3.650 -41.245 22.646 1.00 93.31 443 HIS A CA 1
ATOM 3427 C C . HIS A 1 443 ? -3.816 -42.767 22.784 1.00 93.31 443 HIS A C 1
ATOM 3429 O O . HIS A 1 443 ? -3.402 -43.496 21.878 1.00 93.31 443 HIS A O 1
ATOM 3435 N N . ARG A 1 444 ? -4.447 -43.252 23.868 1.00 89.62 444 ARG A N 1
ATOM 3436 C CA . ARG A 1 444 ? -4.822 -44.668 24.041 1.00 89.62 444 ARG A CA 1
ATOM 3437 C C . ARG A 1 444 ? -5.765 -45.112 22.921 1.00 89.62 444 ARG A C 1
ATOM 3439 O O . ARG A 1 444 ? -5.428 -46.044 22.187 1.00 89.62 444 ARG A O 1
ATOM 3446 N N . GLU A 1 445 ? -6.854 -44.381 22.701 1.00 89.50 445 GLU A N 1
ATOM 3447 C CA . GLU A 1 445 ? -7.814 -44.665 21.629 1.00 89.50 445 GLU A CA 1
ATOM 3448 C C . GLU A 1 445 ? -7.184 -44.578 20.234 1.00 89.50 445 GLU A C 1
ATOM 3450 O O . GLU A 1 445 ? -7.358 -45.481 19.416 1.00 89.50 445 GLU A O 1
ATOM 3455 N N . ALA A 1 446 ? -6.349 -43.571 19.955 1.00 86.50 446 ALA A N 1
ATOM 3456 C CA . ALA A 1 446 ? -5.650 -43.492 18.670 1.00 86.50 446 ALA A CA 1
ATOM 3457 C C . ALA A 1 446 ? -4.736 -44.706 18.400 1.00 86.50 446 ALA A C 1
ATOM 3459 O O . ALA A 1 446 ? -4.594 -45.123 17.247 1.00 86.50 446 ALA A O 1
ATOM 3460 N N . ILE A 1 447 ? -4.137 -45.302 19.439 1.00 86.06 447 ILE A N 1
ATOM 3461 C CA . ILE A 1 447 ? -3.351 -46.540 19.325 1.00 86.06 447 ILE A CA 1
ATOM 3462 C C . ILE A 1 447 ? -4.261 -47.757 19.108 1.00 86.06 447 ILE A C 1
ATOM 3464 O O . ILE A 1 447 ? -3.936 -48.597 18.264 1.00 86.06 447 ILE A O 1
ATOM 3468 N N . LEU A 1 448 ? -5.387 -47.863 19.819 1.00 84.50 448 LEU A N 1
ATOM 3469 C CA . LEU A 1 448 ? -6.349 -48.961 19.663 1.00 84.50 448 LEU A CA 1
ATOM 3470 C C . LEU A 1 448 ? -7.008 -48.945 18.276 1.00 84.50 448 LEU A C 1
ATOM 3472 O O . LEU A 1 448 ? -7.004 -49.962 17.582 1.00 84.50 448 LEU A O 1
ATOM 3476 N N . LEU A 1 449 ? -7.462 -47.781 17.810 1.00 79.81 449 LEU A N 1
ATOM 3477 C CA . LEU A 1 449 ? -8.002 -47.575 16.464 1.00 79.81 449 LEU A CA 1
ATOM 3478 C C . LEU A 1 449 ? -6.958 -47.859 15.375 1.00 79.81 449 LEU A C 1
ATOM 3480 O O . LEU A 1 449 ? -7.284 -48.483 14.362 1.00 79.81 449 LEU A O 1
ATOM 3484 N N . TRP A 1 450 ? -5.694 -47.466 15.576 1.00 84.75 450 TRP A N 1
ATOM 3485 C CA . TRP A 1 450 ? -4.617 -47.797 14.638 1.00 84.75 450 TRP A CA 1
ATOM 3486 C C . TRP A 1 450 ? -4.337 -49.306 14.602 1.00 84.75 450 TRP A C 1
ATOM 3488 O O . TRP A 1 450 ? -4.219 -49.868 13.513 1.00 84.75 450 TRP A O 1
ATOM 3498 N N . LYS A 1 451 ? -4.308 -49.990 15.756 1.00 83.31 451 LYS A N 1
ATOM 3499 C CA . LYS A 1 451 ? -4.190 -51.458 15.824 1.00 83.31 451 LYS A CA 1
ATOM 3500 C C . LYS A 1 451 ? -5.379 -52.154 15.150 1.00 83.31 451 LYS A C 1
ATOM 3502 O O . LYS A 1 451 ? -5.161 -53.058 14.354 1.00 83.31 451 LYS A O 1
ATOM 3507 N N . LYS A 1 452 ? -6.616 -51.698 15.381 1.00 81.81 452 LYS A N 1
ATOM 3508 C CA . LYS A 1 452 ? -7.827 -52.243 14.738 1.00 81.81 452 LYS A CA 1
ATOM 3509 C C . LYS A 1 452 ? -7.838 -52.027 13.218 1.00 81.81 452 LYS A C 1
ATOM 3511 O O . LYS A 1 452 ? -8.349 -52.872 12.494 1.00 81.81 452 LYS A O 1
ATOM 3516 N N . LYS A 1 453 ? -7.259 -50.924 12.722 1.00 77.69 453 LYS A N 1
ATOM 3517 C CA . LYS A 1 453 ? -7.171 -50.613 11.282 1.00 77.69 453 LYS A CA 1
ATOM 3518 C C . LYS A 1 453 ? -6.046 -51.357 10.544 1.00 77.69 453 LYS A C 1
ATOM 3520 O O . LYS A 1 453 ? -6.175 -51.570 9.344 1.00 77.69 453 LYS A O 1
ATOM 3525 N N . ASN A 1 454 ? -4.953 -51.709 11.227 1.00 75.25 454 ASN A N 1
ATOM 3526 C CA . ASN A 1 454 ? -3.755 -52.306 10.608 1.00 75.25 454 ASN A CA 1
ATOM 3527 C C . ASN A 1 454 ? -3.455 -53.746 11.077 1.00 75.25 454 ASN A C 1
ATOM 3529 O O . ASN A 1 454 ? -2.456 -54.326 10.658 1.00 75.25 454 ASN A O 1
ATOM 3533 N N . GLY A 1 455 ? -4.287 -54.318 11.951 1.00 75.25 455 GLY A N 1
ATOM 3534 C CA . GLY A 1 455 ? -4.227 -55.728 12.334 1.00 75.25 455 GLY A CA 1
ATOM 3535 C C . GLY A 1 455 ? -4.708 -56.670 11.217 1.00 75.25 455 GLY A C 1
ATOM 3536 O O . GLY A 1 455 ? -5.284 -56.214 10.226 1.00 75.25 455 GLY A O 1
ATOM 3537 N N . PRO A 1 456 ? -4.486 -57.990 11.359 1.00 65.00 456 PRO A N 1
ATOM 3538 C CA . PRO A 1 456 ? -4.973 -58.976 10.399 1.00 65.00 456 PRO A CA 1
ATOM 3539 C C . PRO A 1 456 ? -6.506 -58.956 10.324 1.00 65.00 456 PRO A C 1
ATOM 3541 O O . PRO A 1 456 ? -7.190 -58.833 11.340 1.00 65.00 456 PRO A O 1
ATOM 3544 N N . CYS A 1 457 ? -7.055 -59.092 9.115 1.00 53.50 457 CYS A N 1
ATOM 3545 C CA . CYS A 1 457 ? -8.500 -59.083 8.912 1.00 53.50 457 CYS A CA 1
ATOM 3546 C C . CYS A 1 457 ? -9.125 -60.381 9.447 1.00 53.50 457 CYS A C 1
ATOM 3548 O O . CYS A 1 457 ? -8.942 -61.459 8.876 1.00 53.50 457 CYS A O 1
ATOM 3550 N N . THR A 1 458 ? -9.892 -60.271 10.532 1.00 51.31 458 THR A N 1
ATOM 3551 C CA . THR A 1 458 ? -10.525 -61.406 11.223 1.00 51.31 458 THR A CA 1
ATOM 3552 C C . THR A 1 458 ? -11.584 -62.133 10.390 1.00 51.31 458 THR A C 1
ATOM 3554 O O . THR A 1 458 ? -11.937 -63.256 10.722 1.00 51.31 458 THR A O 1
ATOM 3557 N N . GLU A 1 459 ? -12.070 -61.527 9.302 1.00 48.78 459 GLU A N 1
ATOM 3558 C CA . GLU A 1 459 ? -13.079 -62.111 8.404 1.00 48.78 459 GLU A CA 1
ATOM 3559 C C . GLU A 1 459 ? -12.473 -62.939 7.253 1.00 48.78 459 GLU A C 1
ATOM 3561 O O . GLU A 1 459 ? -13.210 -63.644 6.569 1.00 48.78 459 GLU A O 1
ATOM 3566 N N . CYS A 1 460 ? -11.153 -62.879 7.020 1.00 63.19 460 CYS A N 1
ATOM 3567 C CA . CYS A 1 460 ? -10.496 -63.665 5.962 1.00 63.19 460 CYS A CA 1
ATOM 3568 C C . CYS A 1 460 ? -9.163 -64.328 6.351 1.00 63.19 460 CYS A C 1
ATOM 3570 O O . CYS A 1 460 ? -8.611 -65.077 5.548 1.00 63.19 460 CYS A O 1
ATOM 3572 N N . GLY A 1 461 ? -8.613 -64.057 7.541 1.00 52.41 461 GLY A N 1
ATOM 3573 C CA . GLY A 1 461 ? -7.404 -64.706 8.074 1.00 52.41 461 GLY A CA 1
ATOM 3574 C C . GLY A 1 461 ? -6.084 -64.377 7.358 1.00 52.41 461 GLY A C 1
ATOM 3575 O O . GLY A 1 461 ? -5.016 -64.723 7.859 1.00 52.41 461 GLY A O 1
ATOM 3576 N N . ALA A 1 462 ? -6.121 -63.692 6.212 1.00 48.84 462 ALA A N 1
ATOM 3577 C CA . ALA A 1 462 ? -4.947 -63.418 5.390 1.00 48.84 462 ALA A CA 1
ATOM 3578 C C . ALA A 1 462 ? -4.126 -62.217 5.922 1.00 48.84 462 ALA A C 1
ATOM 3580 O O . ALA A 1 462 ? -4.649 -61.099 5.982 1.00 48.84 462 ALA A O 1
ATOM 3581 N N . PRO A 1 463 ? -2.824 -62.378 6.236 1.00 48.62 463 PRO A N 1
ATOM 3582 C CA . PRO A 1 463 ? -2.006 -61.322 6.848 1.00 48.62 463 PRO A CA 1
ATOM 3583 C C . PRO A 1 463 ? -1.532 -60.216 5.879 1.00 48.62 463 PRO A C 1
ATOM 3585 O O . PRO A 1 463 ? -0.830 -59.301 6.301 1.00 48.62 463 PRO A O 1
ATOM 3588 N N . SER A 1 464 ? -1.862 -60.290 4.582 1.00 52.09 464 SER A N 1
ATOM 3589 C CA . SER A 1 464 ? -1.211 -59.492 3.523 1.00 52.09 464 SER A CA 1
ATOM 3590 C C . SER A 1 464 ? -2.145 -58.834 2.493 1.00 52.09 464 SER A C 1
ATOM 3592 O O . SER A 1 464 ? -1.653 -58.158 1.589 1.00 52.09 464 SER A O 1
ATOM 3594 N N . CYS A 1 465 ? -3.471 -58.968 2.628 1.00 46.91 465 CYS A N 1
ATOM 3595 C CA . CYS A 1 465 ? -4.457 -58.578 1.599 1.00 46.91 465 CYS A CA 1
ATOM 3596 C C . CYS A 1 465 ? -4.362 -57.103 1.125 1.00 46.91 465 CYS A C 1
ATOM 3598 O O . CYS A 1 465 ? -4.692 -56.793 -0.015 1.00 46.91 465 CYS A O 1
ATOM 3600 N N . CYS A 1 466 ? -3.853 -56.194 1.965 1.00 44.91 466 CYS A N 1
ATOM 3601 C CA . CYS A 1 466 ? -3.774 -54.753 1.683 1.00 44.91 466 CYS A CA 1
ATOM 3602 C C . CYS A 1 466 ? -2.341 -54.232 1.427 1.00 44.91 466 CYS A C 1
ATOM 3604 O O . CYS A 1 466 ? -2.043 -53.093 1.789 1.00 44.91 466 CYS A O 1
ATOM 3606 N N . ARG A 1 467 ? -1.418 -55.041 0.871 1.00 42.31 467 ARG A N 1
ATOM 3607 C CA . ARG A 1 467 ? 0.007 -54.649 0.742 1.00 42.31 467 ARG A CA 1
ATOM 3608 C C . ARG A 1 467 ? 0.652 -54.833 -0.640 1.00 42.31 467 ARG A C 1
ATOM 3610 O O . ARG A 1 467 ? 1.796 -55.275 -0.732 1.00 42.31 467 ARG A O 1
ATOM 3617 N N . VAL A 1 468 ? -0.021 -54.401 -1.706 1.00 34.09 468 VAL A N 1
ATOM 3618 C CA . VAL A 1 468 ? 0.641 -54.160 -3.003 1.00 34.09 468 VAL A CA 1
ATOM 3619 C C . VAL A 1 468 ? 1.285 -52.769 -2.991 1.00 34.09 468 VAL A C 1
ATOM 3621 O O . VAL A 1 468 ? 0.592 -51.757 -2.937 1.00 34.09 468 VAL A O 1
ATOM 3624 N N . LYS A 1 469 ? 2.621 -52.706 -3.043 1.00 45.19 469 LYS A N 1
ATOM 3625 C CA . LYS A 1 469 ? 3.346 -51.461 -3.335 1.00 45.19 469 LYS A CA 1
ATOM 3626 C C . LYS A 1 469 ? 3.374 -51.247 -4.850 1.00 45.19 469 LYS A C 1
ATOM 3628 O O . LYS A 1 469 ? 4.213 -51.842 -5.512 1.00 45.19 469 LYS A O 1
ATOM 3633 N N . ASN A 1 470 ? 2.514 -50.380 -5.375 1.00 34.22 470 ASN A N 1
ATOM 3634 C CA . ASN A 1 470 ? 2.798 -49.610 -6.588 1.00 34.22 470 ASN A CA 1
ATOM 3635 C C . ASN A 1 470 ? 1.910 -48.365 -6.629 1.00 34.22 470 ASN A C 1
ATOM 3637 O O . ASN A 1 470 ? 0.737 -48.415 -6.269 1.00 34.22 470 ASN A O 1
ATOM 3641 N N . ALA A 1 471 ? 2.484 -47.233 -7.029 1.00 39.91 471 ALA A N 1
ATOM 3642 C CA . ALA A 1 471 ? 1.795 -45.951 -7.025 1.00 39.91 471 ALA A CA 1
ATOM 3643 C C . ALA A 1 471 ? 1.114 -45.691 -8.374 1.00 39.91 471 ALA A C 1
ATOM 3645 O O . ALA A 1 471 ? 1.657 -44.952 -9.177 1.00 39.91 471 ALA A O 1
ATOM 3646 N N . HIS A 1 472 ? -0.051 -46.304 -8.609 1.00 35.97 472 HIS A N 1
ATOM 3647 C CA . HIS A 1 472 ? -1.158 -45.800 -9.443 1.00 35.97 472 HIS A CA 1
ATOM 3648 C C . HIS A 1 472 ? -2.372 -46.740 -9.263 1.00 35.97 472 HIS A C 1
ATOM 3650 O O . HIS A 1 472 ? -2.194 -47.945 -9.137 1.00 35.97 472 HIS A O 1
ATOM 3656 N N . GLN A 1 473 ? -3.591 -46.178 -9.267 1.00 38.75 473 GLN A N 1
ATOM 3657 C CA . GLN A 1 473 ? -4.891 -46.850 -9.037 1.00 38.75 473 GLN A CA 1
ATOM 3658 C C . GLN A 1 473 ? -5.106 -47.470 -7.634 1.00 38.75 473 GLN A C 1
ATOM 3660 O O . GLN A 1 473 ? -4.660 -48.568 -7.323 1.00 38.75 473 GLN A O 1
ATOM 3665 N N . ASN A 1 474 ? -5.906 -46.790 -6.801 1.00 32.94 474 ASN A N 1
ATOM 3666 C CA . ASN A 1 474 ? -6.413 -47.319 -5.529 1.00 32.94 474 ASN A CA 1
ATOM 3667 C C . ASN A 1 474 ? -7.838 -47.877 -5.706 1.00 32.94 474 ASN A C 1
ATOM 3669 O O . ASN A 1 474 ? -8.802 -47.124 -5.575 1.00 32.94 474 ASN A O 1
ATOM 3673 N N . HIS A 1 475 ? -7.996 -49.185 -5.929 1.00 36.06 475 HIS A N 1
ATOM 3674 C CA . HIS A 1 475 ? -9.305 -49.846 -5.822 1.00 36.06 475 HIS A CA 1
ATOM 3675 C C . HIS A 1 475 ? -9.443 -50.607 -4.499 1.00 36.06 475 HIS A C 1
ATOM 3677 O O . HIS A 1 475 ? -8.723 -51.564 -4.227 1.00 36.06 475 HIS A O 1
ATOM 3683 N N . TRP A 1 476 ? -10.408 -50.186 -3.679 1.00 42.53 476 TRP A N 1
ATOM 3684 C CA . TRP A 1 476 ? -10.854 -50.925 -2.497 1.00 42.53 476 TRP A CA 1
ATOM 3685 C C . TRP A 1 476 ? -11.932 -51.940 -2.898 1.00 42.53 476 TRP A C 1
ATOM 3687 O O . TRP A 1 476 ? -12.784 -51.645 -3.735 1.00 42.53 476 TRP A O 1
ATOM 3697 N N . CYS A 1 477 ? -11.944 -53.116 -2.264 1.00 50.00 477 CYS A N 1
ATOM 3698 C CA . CYS A 1 477 ? -13.052 -54.061 -2.408 1.00 50.00 477 CYS A CA 1
ATOM 3699 C C . CYS A 1 477 ? -14.358 -53.420 -1.909 1.00 50.00 477 CYS A C 1
ATOM 3701 O O . CYS A 1 477 ? -14.414 -52.941 -0.774 1.00 50.00 477 CYS A O 1
ATOM 3703 N N . ALA A 1 478 ? -15.419 -53.457 -2.724 1.00 43.59 478 ALA A N 1
ATOM 3704 C CA . ALA A 1 478 ? -16.688 -52.780 -2.441 1.00 43.59 478 ALA A CA 1
ATOM 3705 C C . ALA A 1 478 ? -17.286 -53.139 -1.066 1.00 43.59 478 ALA A C 1
ATOM 3707 O O . ALA A 1 478 ? -17.788 -52.257 -0.371 1.00 43.59 478 ALA A O 1
ATOM 3708 N N . LYS A 1 479 ? -17.159 -54.401 -0.621 1.00 46.62 479 LYS A N 1
ATOM 3709 C CA . LYS A 1 479 ? -17.606 -54.832 0.718 1.00 46.62 479 LYS A CA 1
ATOM 3710 C C . LYS A 1 479 ? -16.896 -54.071 1.847 1.00 46.62 479 LYS A C 1
ATOM 3712 O O . LYS A 1 479 ? -17.542 -53.687 2.817 1.00 46.62 479 LYS A O 1
ATOM 3717 N N . CYS A 1 480 ? -15.596 -53.805 1.706 1.00 46.75 480 CYS A N 1
ATOM 3718 C CA . CYS A 1 480 ? -14.823 -53.038 2.683 1.00 46.75 480 CYS A CA 1
ATOM 3719 C C . CYS A 1 480 ? -15.212 -51.553 2.670 1.00 46.75 480 CYS A C 1
ATOM 3721 O O . CYS A 1 480 ? -15.323 -50.949 3.733 1.00 46.75 480 CYS A O 1
ATOM 3723 N N . THR A 1 481 ? -15.460 -50.974 1.491 1.00 45.62 481 THR A N 1
ATOM 3724 C CA . THR A 1 481 ? -15.885 -49.570 1.347 1.00 45.62 481 THR A CA 1
ATOM 3725 C C . THR A 1 481 ? -17.265 -49.326 1.964 1.00 45.62 481 THR A C 1
ATOM 3727 O O . THR A 1 481 ? -17.430 -48.380 2.731 1.00 45.62 481 THR A O 1
ATOM 3730 N N . ILE A 1 482 ? -18.235 -50.209 1.694 1.00 48.66 482 ILE A N 1
ATOM 3731 C CA . ILE A 1 482 ? -19.598 -50.125 2.246 1.00 48.66 482 ILE A CA 1
ATOM 3732 C C . ILE A 1 482 ? -19.572 -50.302 3.770 1.00 48.66 482 ILE A C 1
ATOM 3734 O O . ILE A 1 482 ? -20.148 -49.494 4.496 1.00 48.66 482 ILE A O 1
ATOM 3738 N N . LYS A 1 483 ? -18.835 -51.300 4.282 1.00 53.03 483 LYS A N 1
ATOM 3739 C CA . LYS A 1 483 ? -18.676 -51.503 5.731 1.00 53.03 483 LYS A CA 1
ATOM 3740 C C . LYS A 1 483 ? -17.993 -50.307 6.409 1.00 53.03 483 LYS A C 1
ATOM 3742 O O . LYS A 1 483 ? -18.397 -49.925 7.501 1.00 53.03 483 LYS A O 1
ATOM 3747 N N . TRP A 1 484 ? -17.010 -49.676 5.759 1.00 50.03 484 TRP A N 1
ATOM 3748 C CA . TRP A 1 484 ? -16.342 -48.478 6.282 1.00 50.03 484 TRP A CA 1
ATOM 3749 C C . TRP A 1 484 ? -17.269 -47.258 6.368 1.00 50.03 484 TRP A C 1
ATOM 3751 O O . TRP A 1 484 ? -17.195 -46.528 7.356 1.00 50.03 484 TRP A O 1
ATOM 3761 N N . TYR A 1 485 ? -18.156 -47.057 5.385 1.00 42.28 485 TYR A N 1
ATOM 3762 C CA . TYR A 1 485 ? -19.192 -46.021 5.456 1.00 42.28 485 TYR A CA 1
ATOM 3763 C C . TYR A 1 485 ? -20.193 -46.311 6.580 1.00 42.28 485 TYR A C 1
ATOM 3765 O O . TYR A 1 485 ? -20.354 -45.481 7.469 1.00 42.28 485 TYR A O 1
ATOM 3773 N N . ASN A 1 486 ? -20.774 -47.511 6.631 1.00 43.16 486 ASN A N 1
ATOM 3774 C CA . ASN A 1 486 ? -21.773 -47.849 7.651 1.00 43.16 486 ASN A CA 1
ATOM 3775 C C . ASN A 1 486 ? -21.192 -47.792 9.081 1.00 43.16 486 ASN A C 1
ATOM 3777 O O . ASN A 1 486 ? -21.848 -47.321 10.009 1.00 43.16 486 ASN A O 1
ATOM 3781 N N . GLU A 1 487 ? -19.931 -48.199 9.280 1.00 45.00 487 GLU A N 1
ATOM 3782 C CA . GLU A 1 487 ? -19.249 -48.039 10.571 1.00 45.00 487 GLU A CA 1
ATOM 3783 C C . GLU A 1 487 ? -18.930 -46.573 10.924 1.00 45.00 487 GLU A C 1
ATOM 3785 O O . GLU A 1 487 ? -18.715 -46.282 12.101 1.00 45.00 487 GLU A O 1
ATOM 3790 N N . ARG A 1 488 ? -18.874 -45.639 9.963 1.00 42.03 488 ARG A N 1
ATOM 3791 C CA . ARG A 1 488 ? -18.577 -44.217 10.223 1.00 42.03 488 ARG A CA 1
ATOM 3792 C C . ARG A 1 488 ? -19.713 -43.539 10.986 1.00 42.03 488 ARG A C 1
ATOM 3794 O O . ARG A 1 488 ? -19.445 -42.828 11.956 1.00 42.03 488 ARG A O 1
ATOM 3801 N N . ASP A 1 489 ? -20.957 -43.805 10.606 1.00 40.19 489 ASP A N 1
ATOM 3802 C CA . ASP A 1 489 ? -22.119 -43.175 11.238 1.00 40.19 489 ASP A CA 1
ATOM 3803 C C . ASP A 1 489 ? -22.531 -43.882 12.538 1.00 40.19 489 ASP A C 1
ATOM 3805 O O . ASP A 1 489 ? -22.876 -43.215 13.514 1.00 40.19 489 ASP A O 1
ATOM 3809 N N . VAL A 1 490 ? -22.317 -45.201 12.651 1.00 42.91 490 VAL A N 1
ATOM 3810 C CA . VAL A 1 490 ? -22.398 -45.907 13.948 1.00 42.91 490 VAL A CA 1
ATOM 3811 C C . VAL A 1 490 ? -21.379 -45.350 14.957 1.00 42.91 490 VAL A C 1
ATOM 3813 O O . VAL A 1 490 ? -21.694 -45.210 16.137 1.00 42.91 490 VAL A O 1
ATOM 3816 N N . ARG A 1 491 ? -20.179 -44.932 14.524 1.00 49.22 491 ARG A N 1
ATOM 3817 C CA . ARG A 1 491 ? -19.216 -44.247 15.414 1.00 49.22 491 ARG A CA 1
ATOM 3818 C C . ARG A 1 491 ? -19.704 -42.858 15.849 1.00 49.22 491 ARG A C 1
ATOM 3820 O O . ARG A 1 491 ? -19.523 -42.513 17.013 1.00 49.22 491 ARG A O 1
ATOM 3827 N N . ARG A 1 492 ? -20.368 -42.093 14.967 1.00 41.28 492 ARG A N 1
ATOM 3828 C CA . ARG A 1 492 ? -21.040 -40.816 15.310 1.00 41.28 492 ARG A CA 1
ATOM 3829 C C . ARG A 1 492 ? -22.248 -40.996 16.242 1.00 41.28 492 ARG A C 1
ATOM 3831 O O . ARG A 1 492 ? -22.591 -40.067 16.971 1.00 41.28 492 ARG A O 1
ATOM 3838 N N . SER A 1 493 ? -22.890 -42.165 16.230 1.00 41.12 493 SER A N 1
ATOM 3839 C CA . SER A 1 493 ? -23.912 -42.543 17.214 1.00 41.12 493 SER A CA 1
ATOM 3840 C C . SER A 1 493 ? -23.275 -42.853 18.573 1.00 41.12 493 SER A C 1
ATOM 3842 O O . SER A 1 493 ? -23.595 -42.205 19.567 1.00 41.12 493 SER A O 1
ATOM 3844 N N . ASN A 1 494 ? -22.287 -43.754 18.608 1.00 41.62 494 ASN A N 1
ATOM 3845 C CA . ASN A 1 494 ? -21.665 -44.204 19.855 1.00 41.62 494 ASN A CA 1
ATOM 3846 C C . ASN A 1 494 ? -20.944 -43.079 20.621 1.00 41.62 494 ASN A C 1
ATOM 3848 O O . ASN A 1 494 ? -20.999 -43.064 21.847 1.00 41.62 494 ASN A O 1
ATOM 3852 N N . TYR A 1 495 ? -20.336 -42.102 19.935 1.00 40.53 495 TYR A N 1
ATOM 3853 C CA . TYR A 1 495 ? -19.741 -40.930 20.601 1.00 40.53 495 TYR A CA 1
ATOM 3854 C C . TYR A 1 495 ? -20.803 -40.076 21.325 1.00 40.53 495 TYR A C 1
ATOM 3856 O O . TYR A 1 495 ? -20.607 -39.688 22.473 1.00 40.53 495 TYR A O 1
ATOM 3864 N N . ARG A 1 496 ? -21.975 -39.869 20.699 1.00 45.22 496 ARG A N 1
ATOM 3865 C CA . ARG A 1 496 ? -23.139 -39.163 21.283 1.00 45.22 496 ARG A CA 1
ATOM 3866 C C . ARG A 1 496 ? -23.909 -39.984 22.330 1.00 45.22 496 ARG A C 1
ATOM 3868 O O . ARG A 1 496 ? -24.829 -39.467 22.968 1.00 45.22 496 ARG A O 1
ATOM 3875 N N . ARG A 1 497 ? -23.552 -41.260 22.503 1.00 43.62 497 ARG A N 1
ATOM 3876 C CA . ARG A 1 497 ? -24.021 -42.120 23.595 1.00 43.62 497 ARG A CA 1
ATOM 3877 C C . ARG A 1 497 ? -23.069 -42.052 24.790 1.00 43.62 497 ARG A C 1
ATOM 3879 O O . ARG A 1 497 ? -23.518 -41.709 25.874 1.00 43.62 497 ARG A O 1
ATOM 3886 N N . ALA A 1 498 ? -21.773 -42.273 24.568 1.00 43.59 498 ALA A N 1
ATOM 3887 C CA . ALA A 1 498 ? -20.751 -42.187 25.613 1.00 43.59 498 ALA A CA 1
ATOM 3888 C C . ALA A 1 498 ? -20.706 -40.800 26.284 1.00 43.59 498 ALA A C 1
ATOM 3890 O O . ALA A 1 498 ? -20.479 -40.711 27.484 1.00 43.59 498 ALA A O 1
ATOM 3891 N N . TRP A 1 499 ? -20.978 -39.728 25.529 1.00 52.38 499 TRP A N 1
ATOM 3892 C CA . TRP A 1 499 ? -21.098 -38.373 26.075 1.00 52.38 499 TRP A CA 1
ATOM 3893 C C . TRP A 1 499 ? -22.272 -38.235 27.064 1.00 52.38 499 TRP A C 1
ATOM 3895 O O . TRP A 1 499 ? -22.057 -37.784 28.182 1.00 52.38 499 TRP A O 1
ATOM 3905 N N . ARG A 1 500 ? -23.473 -38.730 26.721 1.00 48.44 500 ARG A N 1
ATOM 3906 C CA . ARG A 1 500 ? -24.634 -38.738 27.638 1.00 48.44 500 ARG A CA 1
ATOM 3907 C C . ARG A 1 500 ? -24.451 -39.676 28.833 1.00 48.44 500 ARG A C 1
ATOM 3909 O O . ARG A 1 500 ? -24.904 -39.367 29.926 1.00 48.44 500 ARG A O 1
ATOM 3916 N N . GLU A 1 501 ? -23.775 -40.808 28.646 1.00 50.56 501 GLU A N 1
ATOM 3917 C CA . GLU A 1 501 ? -23.438 -41.721 29.748 1.00 50.56 501 GLU A CA 1
ATOM 3918 C C . GLU A 1 501 ? -22.394 -41.095 30.702 1.00 50.56 501 GLU A C 1
ATOM 3920 O O . GLU A 1 501 ? -22.463 -41.325 31.905 1.00 50.56 501 GLU A O 1
ATOM 3925 N N . TYR A 1 502 ? -21.487 -40.239 30.210 1.00 47.62 502 TYR A N 1
ATOM 3926 C CA . TYR A 1 502 ? -20.561 -39.448 31.036 1.00 47.62 502 TYR A CA 1
ATOM 3927 C C . TYR A 1 502 ? -21.255 -38.277 31.754 1.00 47.62 502 TYR A C 1
ATOM 3929 O O . TYR A 1 502 ? -21.027 -38.060 32.941 1.00 47.62 502 TYR A O 1
ATOM 3937 N N . GLU A 1 503 ? -22.131 -37.547 31.065 1.00 51.16 503 GLU A N 1
ATOM 3938 C CA . GLU A 1 503 ? -22.943 -36.461 31.633 1.00 51.16 503 GLU A CA 1
ATOM 3939 C C . GLU A 1 503 ? -23.819 -36.970 32.794 1.00 51.16 503 GLU A C 1
ATOM 3941 O O . GLU A 1 503 ? -23.774 -36.423 33.894 1.00 51.16 503 GLU A O 1
ATOM 3946 N N . TYR A 1 504 ? -24.498 -38.106 32.597 1.00 47.75 504 TYR A N 1
ATOM 3947 C CA . TYR A 1 504 ? -25.286 -38.780 33.634 1.00 47.75 504 TYR A CA 1
ATOM 3948 C C . TYR A 1 504 ? -24.437 -39.213 34.844 1.00 47.75 504 TYR A C 1
ATOM 3950 O O . TYR A 1 504 ? -24.866 -39.046 35.983 1.00 47.75 504 TYR A O 1
ATOM 3958 N N . MET A 1 505 ? -23.218 -39.726 34.627 1.00 48.59 505 MET A N 1
ATOM 3959 C CA . MET A 1 505 ? -22.313 -40.100 35.726 1.00 48.59 505 MET A CA 1
ATOM 3960 C C . MET A 1 505 ? -21.885 -38.893 36.572 1.00 48.59 505 MET A C 1
ATOM 3962 O O . MET A 1 505 ? -21.875 -39.001 37.793 1.00 48.59 505 MET A O 1
ATOM 3966 N N . ASN A 1 506 ? -21.598 -37.736 35.963 1.00 47.75 506 ASN A N 1
ATOM 3967 C CA . ASN A 1 506 ? -21.224 -36.532 36.721 1.00 47.75 506 ASN A CA 1
ATOM 3968 C C . ASN A 1 506 ? -22.390 -36.001 37.578 1.00 47.75 506 ASN A C 1
ATOM 3970 O O . ASN A 1 506 ? -22.157 -35.560 38.699 1.00 47.75 506 ASN A O 1
ATOM 3974 N N . ILE A 1 507 ? -23.633 -36.089 37.087 1.00 48.72 507 ILE A N 1
ATOM 3975 C CA . ILE A 1 507 ? -24.845 -35.710 37.842 1.00 48.72 507 ILE A CA 1
ATOM 3976 C C . ILE A 1 507 ? -25.087 -36.664 39.029 1.00 48.72 507 ILE A C 1
ATOM 3978 O O . ILE A 1 507 ? -25.551 -36.244 40.086 1.00 48.72 507 ILE A O 1
ATOM 3982 N N . VAL A 1 508 ? -24.738 -37.947 38.886 1.00 52.88 508 VAL A N 1
ATOM 3983 C CA . VAL A 1 508 ? -24.812 -38.929 39.983 1.00 52.88 508 VAL A CA 1
ATOM 3984 C C . VAL A 1 508 ? -23.679 -38.733 41.001 1.00 52.88 508 VAL A C 1
ATOM 3986 O O . VAL A 1 508 ? -23.918 -38.845 42.201 1.00 52.88 508 VAL A O 1
ATOM 3989 N N . GLU A 1 509 ? -22.460 -38.398 40.564 1.00 50.53 509 GLU A N 1
ATOM 3990 C CA . GLU A 1 509 ? -21.329 -38.130 41.470 1.00 50.53 509 GLU A CA 1
ATOM 3991 C C . GLU A 1 509 ? -21.419 -36.770 42.191 1.00 50.53 509 GLU A C 1
ATOM 3993 O O . GLU A 1 509 ? -20.819 -36.620 43.256 1.00 50.53 509 GLU A O 1
ATOM 3998 N N . SER A 1 510 ? -22.192 -35.797 41.687 1.00 52.91 510 SER A N 1
ATOM 3999 C CA . SER A 1 510 ? -22.411 -34.512 42.375 1.00 52.91 510 SER A CA 1
ATOM 4000 C C . SER A 1 510 ? -23.400 -34.582 43.548 1.00 52.91 510 SER A C 1
ATOM 4002 O O . SER A 1 510 ? -23.486 -33.624 44.314 1.00 52.91 510 SER A O 1
ATOM 4004 N N . GLY A 1 511 ? -24.121 -35.698 43.719 1.00 43.38 511 GLY A N 1
ATOM 4005 C CA . GLY A 1 511 ? -24.988 -35.953 44.879 1.00 43.38 511 GLY A CA 1
ATOM 4006 C C . GLY A 1 511 ? -26.260 -35.096 44.959 1.00 43.38 511 GLY A C 1
ATOM 4007 O O . GLY A 1 511 ? -26.851 -34.991 46.033 1.00 43.38 511 GLY A O 1
ATOM 4008 N N . ASP A 1 512 ? -26.676 -34.476 43.853 1.00 45.78 512 ASP A N 1
ATOM 4009 C CA . ASP A 1 512 ? -27.776 -33.505 43.816 1.00 45.78 512 ASP A CA 1
ATOM 4010 C C . ASP A 1 512 ? -29.098 -34.160 43.364 1.00 45.78 512 ASP A C 1
ATOM 4012 O O . ASP A 1 512 ? -29.549 -34.024 42.224 1.00 45.78 512 ASP A O 1
ATOM 4016 N N . GLU A 1 513 ? -29.723 -34.922 44.272 1.00 44.19 513 GLU A N 1
ATOM 4017 C CA . GLU A 1 513 ? -30.938 -35.722 44.007 1.00 44.19 513 GLU A CA 1
ATOM 4018 C C . GLU A 1 513 ? -32.187 -34.894 43.615 1.00 44.19 513 GLU A C 1
ATOM 4020 O O . GLU A 1 513 ? -33.243 -35.460 43.322 1.00 44.19 513 GLU A O 1
ATOM 4025 N N . HIS A 1 514 ? -32.099 -33.560 43.583 1.00 47.22 514 HIS A N 1
ATOM 4026 C CA . HIS A 1 514 ? -33.193 -32.668 43.186 1.00 47.22 514 HIS A CA 1
ATOM 4027 C C . HIS A 1 514 ? -33.093 -32.136 41.744 1.00 47.22 514 HIS A C 1
ATOM 4029 O O . HIS A 1 514 ? -34.030 -31.490 41.275 1.00 47.22 514 HIS A O 1
ATOM 4035 N N . ALA A 1 515 ? -32.029 -32.461 41.000 1.00 44.41 515 ALA A N 1
ATOM 4036 C CA . ALA A 1 515 ? -31.795 -31.972 39.636 1.00 44.41 515 ALA A CA 1
ATOM 4037 C C . ALA A 1 515 ? -32.403 -32.839 38.500 1.00 44.41 515 ALA A C 1
ATOM 4039 O O . ALA A 1 515 ? -31.982 -32.732 37.347 1.00 44.41 515 ALA A O 1
ATOM 4040 N N . LEU A 1 516 ? -33.387 -33.705 38.785 1.00 38.94 516 LEU A N 1
ATOM 4041 C CA . LEU A 1 516 ? -34.019 -34.581 37.782 1.00 38.94 516 LEU A CA 1
ATOM 4042 C C . LEU A 1 516 ? -35.335 -33.999 37.222 1.00 38.94 516 LEU A C 1
ATOM 4044 O O . LEU A 1 516 ? -36.338 -33.976 37.941 1.00 38.94 516 LEU A O 1
ATOM 4048 N N . PRO A 1 517 ? -35.402 -33.603 35.933 1.00 37.91 517 PRO A N 1
ATOM 4049 C CA . PRO A 1 517 ? -36.662 -33.228 35.300 1.00 37.91 517 PRO A CA 1
ATOM 4050 C C . PRO A 1 517 ? -37.536 -34.468 35.059 1.00 37.91 517 PRO A C 1
ATOM 4052 O O . PRO A 1 517 ? -37.146 -35.409 34.363 1.00 37.91 517 PRO A O 1
ATOM 4055 N N . THR A 1 518 ? -38.752 -34.464 35.602 1.00 38.50 518 THR A N 1
ATOM 4056 C CA . THR A 1 518 ? -39.753 -35.508 35.356 1.00 38.50 518 THR A CA 1
ATOM 4057 C C . THR A 1 518 ? -40.292 -35.415 33.929 1.00 38.50 518 THR A C 1
ATOM 4059 O O . THR A 1 518 ? -41.111 -34.557 33.611 1.00 38.50 518 THR A O 1
ATOM 4062 N N . VAL A 1 519 ? -39.850 -36.325 33.058 1.00 33.44 519 VAL A N 1
ATOM 4063 C CA . VAL A 1 519 ? -40.370 -36.450 31.687 1.00 33.44 519 VAL A CA 1
ATOM 4064 C C . VAL A 1 519 ? -41.798 -37.018 31.727 1.00 33.44 519 VAL A C 1
ATOM 4066 O O . VAL A 1 519 ? -41.973 -38.143 32.199 1.00 33.44 519 VAL A O 1
ATOM 4069 N N . PRO A 1 520 ? -42.825 -36.298 31.234 1.00 34.41 520 PRO A N 1
ATOM 4070 C CA . PRO A 1 520 ? -44.174 -36.839 31.126 1.00 34.41 520 PRO A CA 1
ATOM 4071 C C . PRO A 1 520 ? -44.285 -37.788 29.924 1.00 34.41 520 PRO A C 1
ATOM 4073 O O . PRO A 1 520 ? -43.919 -37.452 28.798 1.00 34.41 520 PRO A O 1
ATOM 4076 N N . GLU A 1 521 ? -44.824 -38.981 30.157 1.00 43.06 521 GLU A N 1
ATOM 4077 C CA . GLU A 1 521 ? -45.048 -40.000 29.130 1.00 43.06 521 GLU A CA 1
ATOM 4078 C C . GLU A 1 521 ? -46.354 -39.730 28.359 1.00 43.06 521 GLU A C 1
ATOM 4080 O O . GLU A 1 521 ? -47.431 -40.141 28.798 1.00 43.06 521 GLU A O 1
ATOM 4085 N N . GLN A 1 522 ? -46.290 -39.057 27.197 1.00 31.41 522 GLN A N 1
ATOM 4086 C CA . GLN A 1 522 ? -47.407 -39.086 26.240 1.00 31.41 522 GLN A CA 1
ATOM 4087 C C . GLN A 1 522 ? -47.062 -38.729 24.778 1.00 31.41 522 GLN A C 1
ATOM 4089 O O . GLN A 1 522 ? -46.440 -37.715 24.493 1.00 31.41 522 GLN A O 1
ATOM 4094 N N . SER A 1 523 ? -47.526 -39.609 23.880 1.00 34.19 523 SER A N 1
ATOM 4095 C CA . SER A 1 523 ? -47.912 -39.437 22.461 1.00 34.19 523 SER A CA 1
ATOM 4096 C C . SER A 1 523 ? -47.367 -38.269 21.614 1.00 34.19 523 SER A C 1
ATOM 4098 O O . SER A 1 523 ? -47.656 -37.103 21.869 1.00 34.19 523 SER A O 1
ATOM 4100 N N . SER A 1 524 ? -46.780 -38.632 20.466 1.00 36.94 524 SER A N 1
ATOM 4101 C CA . SER A 1 524 ? -46.593 -37.785 19.272 1.00 36.94 524 SER A CA 1
ATOM 4102 C C . SER A 1 524 ? -47.893 -37.100 18.807 1.00 36.94 524 SER A C 1
ATOM 4104 O O . SER A 1 524 ? -48.984 -37.638 19.022 1.00 36.94 524 SER A O 1
ATOM 4106 N N . PRO A 1 525 ? -47.784 -35.968 18.090 1.00 37.16 525 PRO A N 1
ATOM 4107 C CA . PRO A 1 525 ? -47.736 -36.062 16.623 1.00 37.16 525 PRO A CA 1
ATOM 4108 C C . PRO A 1 525 ? -46.527 -35.341 15.993 1.00 37.16 525 PRO A C 1
ATOM 4110 O O . PRO A 1 525 ? -45.639 -34.855 16.688 1.00 37.16 525 PRO A O 1
ATOM 4113 N N . GLU A 1 526 ? -46.475 -35.345 14.661 1.00 40.41 526 GLU A N 1
ATOM 4114 C CA . GLU A 1 526 ? -45.403 -34.767 13.842 1.00 40.41 526 GLU A CA 1
ATOM 4115 C C . GLU A 1 526 ? -45.357 -33.231 13.923 1.00 40.41 526 GLU A C 1
ATOM 4117 O O . GLU A 1 526 ? -46.392 -32.564 13.942 1.00 40.41 526 GLU A O 1
ATOM 4122 N N . TYR A 1 527 ? -44.144 -32.672 13.907 1.00 29.67 527 TYR A N 1
ATOM 4123 C CA . TYR A 1 527 ? -43.904 -31.248 13.676 1.00 29.67 527 TYR A CA 1
ATOM 4124 C C . TYR A 1 527 ? -42.589 -31.088 12.903 1.00 29.67 527 TYR A C 1
ATOM 4126 O O . TYR A 1 527 ? -41.516 -31.378 13.434 1.00 29.67 527 TYR A O 1
ATOM 4134 N N . GLU A 1 528 ? -42.662 -30.661 11.642 1.00 41.72 528 GLU A N 1
ATOM 4135 C CA . GLU A 1 528 ? -41.475 -30.271 10.874 1.00 41.72 528 GLU A CA 1
ATOM 4136 C C . GLU A 1 528 ? -40.982 -28.913 11.395 1.00 41.72 528 GLU A C 1
ATOM 4138 O O . GLU A 1 528 ? -41.712 -27.923 11.365 1.00 41.72 528 GLU A O 1
ATOM 4143 N N . GLY A 1 529 ? -39.755 -28.877 11.922 1.00 31.61 529 GLY A N 1
ATOM 4144 C CA . GLY A 1 529 ? -39.096 -27.664 12.409 1.00 31.61 529 GLY A CA 1
ATOM 4145 C C . GLY A 1 529 ? -37.758 -27.455 11.704 1.00 31.61 529 GLY A C 1
ATOM 4146 O O . GLY A 1 529 ? -36.996 -28.407 11.532 1.00 31.61 529 GLY A O 1
ATOM 4147 N N . ASP A 1 530 ? -37.480 -26.219 11.289 1.00 37.50 530 ASP A N 1
ATOM 4148 C CA . ASP A 1 530 ? -36.324 -25.882 10.454 1.00 37.50 530 ASP A CA 1
ATOM 4149 C C . ASP A 1 530 ? -34.969 -26.169 11.127 1.00 37.50 530 ASP A C 1
ATOM 4151 O O . ASP A 1 530 ? -34.556 -25.502 12.079 1.00 37.50 530 ASP A O 1
ATOM 4155 N N . HIS A 1 531 ? -34.207 -27.104 10.554 1.00 34.69 531 HIS A N 1
ATOM 4156 C CA . HIS A 1 531 ? -32.783 -27.279 10.848 1.00 34.69 531 HIS A CA 1
ATOM 4157 C C . HIS A 1 531 ? -31.955 -26.187 10.150 1.00 34.69 531 HIS A C 1
ATOM 4159 O O . HIS A 1 531 ? -31.322 -26.443 9.129 1.00 34.69 531 HIS A O 1
ATOM 4165 N N . HIS A 1 532 ? -31.951 -24.970 10.706 1.00 38.81 532 HIS A N 1
ATOM 4166 C CA . HIS A 1 532 ? -31.214 -23.836 10.126 1.00 38.81 532 HIS A CA 1
ATOM 4167 C C . HIS A 1 532 ? -30.084 -23.252 10.997 1.00 38.81 532 HIS A C 1
ATOM 4169 O O . HIS A 1 532 ? -29.396 -22.346 10.537 1.00 38.81 532 HIS A O 1
ATOM 4175 N N . GLY A 1 533 ? -29.866 -23.766 12.217 1.00 35.44 533 GLY A N 1
ATOM 4176 C CA . GLY A 1 533 ? -28.929 -23.188 13.199 1.00 35.44 533 GLY A CA 1
ATOM 4177 C C . GLY A 1 533 ? -27.576 -23.893 13.403 1.00 35.44 533 GLY A C 1
ATOM 4178 O O . GLY A 1 533 ? -26.778 -23.404 14.191 1.00 35.44 533 GLY A O 1
ATOM 4179 N N . GLU A 1 534 ? -27.299 -25.030 12.748 1.00 38.97 534 GLU A N 1
ATOM 4180 C CA . GLU A 1 534 ? -26.103 -25.861 13.039 1.00 38.97 534 GLU A CA 1
ATOM 4181 C C . GLU A 1 534 ? -25.044 -25.898 11.910 1.00 38.97 534 GLU A C 1
ATOM 4183 O O . GLU A 1 534 ? -24.051 -26.615 12.028 1.00 38.97 534 GLU A O 1
ATOM 4188 N N . GLU A 1 535 ? -25.208 -25.136 10.817 1.00 39.16 535 GLU A N 1
ATOM 4189 C CA . GLU A 1 535 ? -24.173 -25.027 9.763 1.00 39.16 535 GLU A CA 1
ATOM 4190 C C . GLU A 1 535 ? -23.185 -23.857 9.973 1.00 39.16 535 GLU A C 1
ATOM 4192 O O . GLU A 1 535 ? -22.086 -23.903 9.420 1.00 39.16 535 GLU A O 1
ATOM 4197 N N . GLU A 1 536 ? -23.509 -22.842 10.789 1.00 42.97 536 GLU A N 1
ATOM 4198 C CA . GLU A 1 536 ? -22.632 -21.669 11.000 1.00 42.97 536 GLU A CA 1
ATOM 4199 C C . GLU A 1 536 ? -21.353 -21.998 11.788 1.00 42.97 536 GLU A C 1
ATOM 4201 O O . GLU A 1 536 ? -20.261 -21.604 11.376 1.00 42.97 536 GLU A O 1
ATOM 4206 N N . GLU A 1 537 ? -21.447 -22.778 12.872 1.00 41.38 537 GLU A N 1
ATOM 4207 C CA . GLU A 1 537 ? -20.301 -23.079 13.754 1.00 41.38 537 GLU A CA 1
ATOM 4208 C C . GLU A 1 537 ? -19.180 -23.856 13.029 1.00 41.38 537 GLU A C 1
ATOM 4210 O O . GLU A 1 537 ? -18.017 -23.828 13.431 1.00 41.38 537 GLU A O 1
ATOM 4215 N N . HIS A 1 538 ? -19.499 -24.517 11.909 1.00 37.31 538 HIS A N 1
ATOM 4216 C CA . HIS A 1 538 ? -18.514 -25.242 11.105 1.00 37.31 538 HIS A CA 1
ATOM 4217 C C . HIS A 1 538 ? -17.799 -24.366 10.055 1.00 37.31 538 HIS A C 1
ATOM 4219 O O . HIS A 1 538 ? -16.798 -24.819 9.493 1.00 37.31 538 HIS A O 1
ATOM 4225 N N . ALA A 1 539 ? -18.275 -23.138 9.805 1.00 44.84 539 ALA A N 1
ATOM 4226 C CA . ALA A 1 539 ? -17.686 -22.189 8.855 1.00 44.84 539 ALA A CA 1
ATOM 4227 C C . ALA A 1 539 ? -16.582 -21.312 9.482 1.00 44.84 539 ALA A C 1
ATOM 4229 O O . ALA A 1 539 ? -15.601 -20.986 8.810 1.00 44.84 539 ALA A O 1
ATOM 4230 N N . GLU A 1 540 ? -16.684 -20.973 10.775 1.00 41.44 540 GLU A N 1
ATOM 4231 C CA . GLU A 1 540 ? -15.680 -20.134 11.453 1.00 41.44 540 GLU A CA 1
ATOM 4232 C C . GLU A 1 540 ? -14.284 -20.787 11.521 1.00 41.44 540 GLU A C 1
ATOM 4234 O O . GLU A 1 540 ? -13.276 -20.085 11.419 1.00 41.44 540 GLU A O 1
ATOM 4239 N N . GLU A 1 541 ? -14.189 -22.123 11.637 1.00 39.31 541 GLU A N 1
ATOM 4240 C CA . GLU A 1 541 ? -12.886 -22.821 11.666 1.00 39.31 541 GLU A CA 1
ATOM 4241 C C . GLU A 1 541 ? -12.198 -22.860 10.280 1.00 39.31 541 GLU A C 1
ATOM 4243 O O . GLU A 1 541 ? -10.977 -23.004 10.218 1.00 39.31 541 GLU A O 1
ATOM 4248 N N . GLU A 1 542 ? -12.932 -22.691 9.168 1.00 42.97 542 GLU A N 1
ATOM 4249 C CA . GLU A 1 542 ? -12.358 -22.712 7.808 1.00 42.97 542 GLU A CA 1
ATOM 4250 C C . GLU A 1 542 ? -11.835 -21.322 7.377 1.00 42.97 542 GLU A C 1
ATOM 4252 O O . GLU A 1 542 ? -10.758 -21.228 6.784 1.00 42.97 542 GLU A O 1
ATOM 4257 N N . HIS A 1 543 ? -12.499 -20.226 7.778 1.00 42.66 543 HIS A N 1
ATOM 4258 C CA . HIS A 1 543 ? -12.047 -18.852 7.484 1.00 42.66 543 HIS A CA 1
ATOM 4259 C C . HIS A 1 543 ? -10.674 -18.492 8.087 1.00 42.66 543 HIS A C 1
ATOM 4261 O O . HIS A 1 543 ? -9.943 -17.671 7.527 1.00 42.66 543 HIS A O 1
ATOM 4267 N N . ALA A 1 544 ? -10.281 -19.104 9.208 1.00 39.09 544 ALA A N 1
ATOM 4268 C CA . ALA A 1 544 ? -9.039 -18.767 9.912 1.00 39.09 544 ALA A CA 1
ATOM 4269 C C . ALA A 1 544 ? -7.741 -19.137 9.151 1.00 39.09 544 ALA A C 1
ATOM 4271 O O . ALA A 1 544 ? -6.667 -18.663 9.527 1.00 39.09 544 ALA A O 1
ATOM 4272 N N . GLU A 1 545 ? -7.815 -19.961 8.096 1.00 41.34 545 GLU A N 1
ATOM 4273 C CA . GLU A 1 545 ? -6.668 -20.318 7.237 1.00 41.34 545 GLU A CA 1
ATOM 4274 C C . GLU A 1 545 ? -6.641 -19.509 5.912 1.00 41.34 545 GLU A C 1
ATOM 4276 O O . GLU A 1 545 ? -5.644 -19.536 5.188 1.00 41.34 545 GLU A O 1
ATOM 4281 N N . GLU A 1 546 ? -7.683 -18.722 5.602 1.00 47.66 546 GLU A N 1
ATOM 4282 C CA . GLU A 1 546 ? -7.793 -17.969 4.336 1.00 47.66 546 GLU A CA 1
ATOM 4283 C C . GLU A 1 546 ? -7.005 -16.642 4.313 1.00 47.66 546 GLU A C 1
ATOM 4285 O O . GLU A 1 546 ? -6.548 -16.212 3.249 1.00 47.66 546 GLU A O 1
ATOM 4290 N N . ASP A 1 547 ? -6.791 -16.002 5.467 1.00 40.81 547 ASP A N 1
ATOM 4291 C CA . ASP A 1 547 ? -6.210 -14.648 5.563 1.00 40.81 547 ASP A CA 1
ATOM 4292 C C . ASP A 1 547 ? -4.754 -14.553 5.042 1.00 40.81 547 ASP A C 1
ATOM 4294 O O . ASP A 1 547 ? -4.326 -13.510 4.534 1.00 40.81 547 ASP A O 1
ATOM 4298 N N . GLU A 1 548 ? -3.976 -15.645 5.080 1.00 45.16 548 GLU A N 1
ATOM 4299 C CA . GLU A 1 548 ? -2.627 -15.674 4.480 1.00 45.16 548 GLU A CA 1
ATOM 4300 C C . GLU A 1 548 ? -2.659 -15.676 2.934 1.00 45.16 548 GLU A C 1
ATOM 4302 O O . GLU A 1 548 ? -1.682 -15.291 2.277 1.00 45.16 548 GLU A O 1
ATOM 4307 N N . CYS A 1 549 ? -3.784 -16.064 2.321 1.00 47.41 549 CYS A N 1
ATOM 4308 C CA . CYS A 1 549 ? -3.881 -16.295 0.880 1.00 47.41 549 CYS A CA 1
ATOM 4309 C C . CYS A 1 549 ? -3.787 -14.994 0.056 1.00 47.41 549 CYS A C 1
ATOM 4311 O O . CYS A 1 549 ? -3.188 -14.978 -1.024 1.00 47.41 549 CYS A O 1
ATOM 4313 N N . LEU A 1 550 ? -4.286 -13.873 0.587 1.00 49.41 550 LEU A N 1
ATOM 4314 C CA . LEU A 1 550 ? -4.333 -12.566 -0.090 1.00 49.41 550 LEU A CA 1
ATOM 4315 C C . LEU A 1 550 ? -2.951 -12.028 -0.515 1.00 49.41 550 LEU A C 1
ATOM 4317 O O . LEU A 1 550 ? -2.829 -11.378 -1.555 1.00 49.41 550 LEU A O 1
ATOM 4321 N N . VAL A 1 551 ? -1.890 -12.336 0.240 1.00 48.47 551 VAL A N 1
ATOM 4322 C CA . VAL A 1 551 ? -0.505 -11.935 -0.093 1.00 48.47 551 VAL A CA 1
ATOM 4323 C C . VAL A 1 551 ? 0.148 -12.904 -1.090 1.00 48.47 551 VAL A C 1
ATOM 4325 O O . VAL A 1 551 ? 1.067 -12.520 -1.815 1.00 48.47 551 VAL A O 1
ATOM 4328 N N . SER A 1 552 ? -0.345 -14.143 -1.177 1.00 52.28 552 SER A N 1
ATOM 4329 C CA . SER A 1 552 ? 0.134 -15.154 -2.130 1.00 52.28 552 SER A CA 1
ATOM 4330 C C . SER A 1 552 ? -0.346 -14.905 -3.567 1.00 52.28 552 SER A C 1
ATOM 4332 O O . SER A 1 552 ? 0.318 -15.309 -4.522 1.00 52.28 552 SER A O 1
ATOM 4334 N N . LEU A 1 553 ? -1.467 -14.199 -3.741 1.00 56.78 553 LEU A N 1
ATOM 4335 C CA . LEU A 1 553 ? -2.164 -14.084 -5.024 1.00 56.78 553 LEU A CA 1
ATOM 4336 C C . LEU A 1 553 ? -1.321 -13.452 -6.157 1.00 56.78 553 LEU A C 1
ATOM 4338 O O . LEU A 1 553 ? -1.296 -14.012 -7.257 1.00 56.78 553 LEU A O 1
ATOM 4342 N N . PRO A 1 554 ? -0.543 -12.369 -5.928 1.00 56.41 554 PRO A N 1
ATOM 4343 C CA . PRO A 1 554 ? 0.381 -11.844 -6.938 1.00 56.41 554 PRO A CA 1
ATOM 4344 C C . PRO A 1 554 ? 1.529 -12.810 -7.271 1.00 56.41 554 PRO A C 1
ATOM 4346 O O . PRO A 1 554 ? 2.071 -12.754 -8.373 1.00 56.41 554 PRO A O 1
ATOM 4349 N N . ILE A 1 555 ? 1.899 -13.702 -6.342 1.00 57.34 555 ILE A N 1
ATOM 4350 C CA . ILE A 1 555 ? 2.942 -14.714 -6.555 1.00 57.34 555 ILE A CA 1
ATOM 4351 C C . ILE A 1 555 ? 2.391 -15.845 -7.431 1.00 57.34 555 ILE A C 1
ATOM 4353 O O . ILE A 1 555 ? 3.043 -16.212 -8.407 1.00 57.34 555 ILE A O 1
ATOM 4357 N N . ALA A 1 556 ? 1.171 -16.325 -7.165 1.00 58.56 556 ALA A N 1
ATOM 4358 C CA . ALA A 1 556 ? 0.491 -17.308 -8.014 1.00 58.56 556 ALA A CA 1
ATOM 4359 C C . ALA A 1 556 ? 0.370 -16.815 -9.470 1.00 58.56 556 ALA A C 1
ATOM 4361 O O . ALA A 1 556 ? 0.728 -17.535 -10.402 1.00 58.56 556 ALA A O 1
ATOM 4362 N N . LEU A 1 557 ? -0.022 -15.551 -9.663 1.00 61.69 557 LEU A N 1
ATOM 4363 C CA . LEU A 1 557 ? -0.015 -14.893 -10.973 1.00 61.69 557 LEU A CA 1
ATOM 4364 C C . LEU A 1 557 ? 1.389 -14.778 -11.573 1.00 61.69 557 LEU A C 1
ATOM 4366 O O . LEU A 1 557 ? 1.553 -15.054 -12.761 1.00 61.69 557 LEU A O 1
ATOM 4370 N N . SER A 1 558 ? 2.410 -14.442 -10.776 1.00 65.56 558 SER A N 1
ATOM 4371 C CA . SER A 1 558 ? 3.790 -14.372 -11.273 1.00 65.56 558 SER A CA 1
ATOM 4372 C C . SER A 1 558 ? 4.276 -15.704 -11.860 1.00 65.56 558 SER A C 1
ATOM 4374 O O . SER A 1 558 ? 4.983 -15.694 -12.862 1.00 65.56 558 SER A O 1
ATOM 4376 N N . CYS A 1 559 ? 3.830 -16.853 -11.334 1.00 62.81 559 CYS A N 1
ATOM 4377 C CA . CYS A 1 559 ? 4.145 -18.162 -11.913 1.00 62.81 559 CYS A CA 1
ATOM 4378 C C . CYS A 1 559 ? 3.557 -18.334 -13.326 1.00 62.81 559 CYS A C 1
ATOM 4380 O O . CYS A 1 559 ? 4.245 -18.834 -14.213 1.00 62.81 559 CYS A O 1
ATOM 4382 N N . VAL A 1 560 ? 2.327 -17.872 -13.572 1.00 65.06 560 VAL A N 1
ATOM 4383 C CA . VAL A 1 560 ? 1.697 -17.915 -14.911 1.00 65.06 560 VAL A CA 1
ATOM 4384 C C . VAL A 1 560 ? 2.400 -16.968 -15.882 1.00 65.06 560 VAL A C 1
ATOM 4386 O O . VAL A 1 560 ? 2.686 -17.318 -17.025 1.00 65.06 560 VAL A O 1
ATOM 4389 N N . VAL A 1 561 ? 2.727 -15.776 -15.386 1.00 65.62 561 VAL A N 1
ATOM 4390 C CA . VAL A 1 561 ? 3.441 -14.713 -16.101 1.00 65.62 561 VAL A CA 1
ATOM 4391 C C . VAL A 1 561 ? 4.899 -15.092 -16.408 1.00 65.62 561 VAL A C 1
ATOM 4393 O O . VAL A 1 561 ? 5.465 -14.563 -17.355 1.00 65.62 561 VAL A O 1
ATOM 4396 N N . VAL A 1 562 ? 5.497 -16.034 -15.669 1.00 66.31 562 VAL A N 1
ATOM 4397 C CA . VAL A 1 562 ? 6.802 -16.649 -15.985 1.00 66.31 562 VAL A CA 1
ATOM 4398 C C . VAL A 1 562 ? 6.665 -17.813 -16.974 1.00 66.31 562 VAL A C 1
ATOM 4400 O O . VAL A 1 562 ? 7.534 -17.992 -17.821 1.00 66.31 562 VAL A O 1
ATOM 4403 N N . LEU A 1 563 ? 5.583 -18.595 -16.919 1.00 66.38 563 LEU A N 1
ATOM 4404 C CA . LEU A 1 563 ? 5.385 -19.734 -17.828 1.00 66.38 563 LEU A CA 1
ATOM 4405 C C . LEU A 1 563 ? 5.057 -19.324 -19.272 1.00 66.38 563 LEU A C 1
ATOM 4407 O O . LEU A 1 563 ? 5.390 -20.068 -20.189 1.00 66.38 563 LEU A O 1
ATOM 4411 N N . LEU A 1 564 ? 4.432 -18.161 -19.488 1.00 63.81 564 LEU A N 1
ATOM 4412 C CA . LEU A 1 564 ? 4.077 -17.680 -20.832 1.00 63.81 564 LEU A CA 1
ATOM 4413 C C . LEU A 1 564 ? 5.295 -17.244 -21.683 1.00 63.81 564 LEU A C 1
ATOM 4415 O O . LEU A 1 564 ? 5.361 -17.662 -22.837 1.00 63.81 564 LEU A O 1
ATOM 4419 N N . PRO A 1 565 ? 6.282 -16.475 -21.172 1.00 58.75 565 PRO A N 1
ATOM 4420 C CA . PRO A 1 565 ? 7.476 -16.102 -21.936 1.00 58.75 565 PRO A CA 1
ATOM 4421 C C . PRO A 1 565 ? 8.517 -17.223 -22.030 1.00 58.75 565 PRO A C 1
ATOM 4423 O O . PRO A 1 565 ? 9.251 -17.303 -23.004 1.00 58.75 565 PRO A O 1
ATOM 4426 N N . VAL A 1 566 ? 8.583 -18.128 -21.046 1.00 59.47 566 VAL A N 1
ATOM 4427 C CA . VAL A 1 566 ? 9.556 -19.242 -21.048 1.00 59.47 566 VAL A CA 1
ATOM 4428 C C . VAL A 1 566 ? 9.292 -20.264 -22.172 1.00 59.47 566 VAL A C 1
ATOM 4430 O O . VAL A 1 566 ? 10.130 -21.132 -22.402 1.00 59.47 566 VAL A O 1
ATOM 4433 N N . ILE A 1 567 ? 8.193 -20.133 -22.931 1.00 57.69 567 ILE A N 1
ATOM 4434 C CA . ILE A 1 567 ? 7.955 -20.857 -24.190 1.00 57.69 567 ILE A CA 1
ATOM 4435 C C . ILE A 1 567 ? 9.060 -20.489 -25.202 1.00 57.69 567 ILE A C 1
ATOM 4437 O O . ILE A 1 567 ? 9.064 -19.385 -25.751 1.00 57.69 567 ILE A O 1
ATOM 4441 N N . PRO A 1 568 ? 10.018 -21.388 -25.484 1.00 54.47 568 PRO A N 1
ATOM 4442 C CA . PRO A 1 568 ? 11.267 -20.973 -26.095 1.00 54.47 568 PRO A CA 1
ATOM 4443 C C . PRO A 1 568 ? 11.176 -21.059 -27.620 1.00 54.47 568 PRO A C 1
ATOM 4445 O O . PRO A 1 568 ? 11.433 -22.110 -28.212 1.00 54.47 568 PRO A O 1
ATOM 4448 N N . TRP A 1 569 ? 10.864 -19.927 -28.260 1.00 57.25 569 TRP A N 1
ATOM 4449 C CA . TRP A 1 569 ? 10.899 -19.758 -29.722 1.00 57.25 569 TRP A CA 1
ATOM 4450 C C . TRP A 1 569 ? 12.177 -20.365 -30.334 1.00 57.25 569 TRP A C 1
ATOM 4452 O O . TRP A 1 569 ? 12.107 -21.229 -31.207 1.00 57.25 569 TRP A O 1
ATOM 4462 N N . ALA A 1 570 ? 13.337 -20.024 -29.759 1.00 52.50 570 ALA A N 1
ATOM 4463 C CA . ALA A 1 570 ? 14.651 -20.521 -30.171 1.00 52.50 570 ALA A CA 1
ATOM 4464 C C . ALA A 1 570 ? 14.835 -22.052 -30.056 1.00 52.50 570 ALA A C 1
ATOM 4466 O O . ALA A 1 570 ? 15.605 -22.635 -30.814 1.00 52.50 570 ALA A O 1
ATOM 4467 N N . PHE A 1 571 ? 14.135 -22.736 -29.140 1.00 52.19 571 PHE A N 1
ATOM 4468 C CA . PHE A 1 571 ? 14.260 -24.195 -28.994 1.00 52.19 571 PHE A CA 1
ATOM 4469 C C . PHE A 1 571 ? 13.396 -24.944 -30.017 1.00 52.19 571 PHE A C 1
ATOM 4471 O O . PHE A 1 571 ? 13.750 -26.053 -30.419 1.00 52.19 571 PHE A O 1
ATOM 4478 N N . MET A 1 572 ? 12.271 -24.366 -30.456 1.00 50.69 572 MET A N 1
ATOM 4479 C CA . MET A 1 572 ? 11.406 -25.004 -31.456 1.00 50.69 572 MET A CA 1
ATOM 4480 C C . MET A 1 572 ? 12.043 -25.030 -32.846 1.00 50.69 572 MET A C 1
ATOM 4482 O O . MET A 1 572 ? 11.943 -26.042 -33.534 1.00 50.69 572 MET A O 1
ATOM 4486 N N . GLU A 1 573 ? 12.713 -23.948 -33.243 1.00 56.56 573 GLU A N 1
ATOM 4487 C CA . GLU A 1 573 ? 13.337 -23.830 -34.566 1.00 56.56 573 GLU A CA 1
ATOM 4488 C C . GLU A 1 573 ? 14.589 -24.715 -34.711 1.00 56.56 573 GLU A C 1
ATOM 4490 O O . GLU A 1 573 ? 14.899 -25.175 -35.807 1.00 56.56 573 GLU A O 1
ATOM 4495 N N . GLN A 1 574 ? 15.281 -25.010 -33.601 1.00 56.47 574 GLN A N 1
ATOM 4496 C CA . GLN A 1 574 ? 16.602 -25.648 -33.633 1.00 56.47 574 GLN A CA 1
ATOM 4497 C C . GLN A 1 574 ? 16.650 -27.099 -33.113 1.00 56.47 574 GLN A C 1
ATOM 4499 O O . GLN A 1 574 ? 17.577 -27.827 -33.462 1.00 56.47 574 GLN A O 1
ATOM 4504 N N . SER A 1 575 ? 15.700 -27.550 -32.279 1.00 58.69 575 SER A N 1
ATOM 4505 C CA . SER A 1 575 ? 15.845 -28.846 -31.583 1.00 58.69 575 SER A CA 1
ATOM 4506 C C . SER A 1 575 ? 15.387 -30.078 -32.368 1.00 58.69 575 SER A C 1
ATOM 4508 O O . SER A 1 575 ? 15.962 -31.144 -32.175 1.00 58.69 575 SER A O 1
ATOM 4510 N N . GLY A 1 576 ? 14.335 -29.987 -33.193 1.00 64.62 576 GLY A N 1
ATOM 4511 C CA . GLY A 1 576 ? 13.783 -31.106 -33.988 1.00 64.62 576 GLY A CA 1
ATOM 4512 C C . GLY A 1 576 ? 13.252 -32.329 -33.208 1.00 64.62 576 GLY A C 1
ATOM 4513 O O . GLY A 1 576 ? 12.711 -33.251 -33.813 1.00 64.62 576 GLY A O 1
ATOM 4514 N N . ILE A 1 577 ? 13.394 -32.355 -31.879 1.00 60.91 577 ILE A N 1
ATOM 4515 C CA . ILE A 1 577 ? 13.232 -33.545 -31.019 1.00 60.91 577 ILE A CA 1
ATOM 4516 C C . ILE A 1 577 ? 11.839 -33.637 -30.368 1.00 60.91 577 ILE A C 1
ATOM 4518 O O . ILE A 1 577 ? 11.438 -34.707 -29.911 1.00 60.91 577 ILE A O 1
ATOM 4522 N N . ALA A 1 578 ? 11.060 -32.553 -30.380 1.00 58.91 578 ALA A N 1
ATOM 4523 C CA . ALA A 1 578 ? 9.643 -32.569 -30.027 1.00 58.91 578 ALA A CA 1
ATOM 4524 C C . ALA A 1 578 ? 8.846 -31.735 -31.044 1.00 58.91 578 ALA A C 1
ATOM 4526 O O . ALA A 1 578 ? 9.208 -30.582 -31.288 1.00 58.91 578 ALA A O 1
ATOM 4527 N N . PRO A 1 579 ? 7.754 -32.260 -31.633 1.00 72.94 579 PRO A N 1
ATOM 4528 C CA . PRO A 1 579 ? 6.904 -31.453 -32.492 1.00 72.94 579 PRO A CA 1
ATOM 4529 C C . PRO A 1 579 ? 6.173 -30.401 -31.649 1.00 72.94 579 PRO A C 1
ATOM 4531 O O . PRO A 1 579 ? 5.662 -30.693 -30.562 1.00 72.94 579 PRO A O 1
ATOM 4534 N N . ALA A 1 580 ? 6.073 -29.176 -32.172 1.00 67.31 580 ALA A N 1
ATOM 4535 C CA . ALA A 1 580 ? 5.419 -28.049 -31.500 1.00 67.31 580 ALA A CA 1
ATOM 4536 C C . ALA A 1 580 ? 3.986 -28.380 -31.021 1.00 67.31 580 ALA A C 1
ATOM 4538 O O . ALA A 1 580 ? 3.541 -27.883 -29.985 1.00 67.31 580 ALA A O 1
ATOM 4539 N N . SER A 1 581 ? 3.298 -29.289 -31.721 1.00 72.69 581 SER A N 1
ATOM 4540 C CA . SER A 1 581 ? 1.966 -29.811 -31.389 1.00 72.69 581 SER A CA 1
ATOM 4541 C C . SER A 1 581 ? 1.849 -30.523 -30.034 1.00 72.69 581 SER A C 1
ATOM 4543 O O . SER A 1 581 ? 0.729 -30.704 -29.569 1.00 72.69 581 SER A O 1
ATOM 4545 N N . VAL A 1 582 ? 2.951 -30.911 -29.382 1.00 77.44 582 VAL A N 1
ATOM 4546 C CA . VAL A 1 582 ? 2.942 -31.465 -28.010 1.00 77.44 582 VAL A CA 1
ATOM 4547 C C . VAL A 1 582 ? 3.300 -30.395 -26.974 1.00 77.44 582 VAL A C 1
ATOM 4549 O O . VAL A 1 582 ? 2.704 -30.339 -25.895 1.00 77.44 582 VAL A O 1
ATOM 4552 N N . LEU A 1 583 ? 4.243 -29.511 -27.311 1.00 74.56 583 LEU A N 1
ATOM 4553 C CA . LEU A 1 583 ? 4.735 -28.463 -26.417 1.00 74.56 583 LEU A CA 1
ATOM 4554 C C . LEU A 1 583 ? 3.642 -27.427 -26.095 1.00 74.56 583 LEU A C 1
ATOM 4556 O O . LEU A 1 583 ? 3.385 -27.138 -24.926 1.00 74.56 583 LEU A O 1
ATOM 4560 N N . TRP A 1 584 ? 2.960 -26.908 -27.123 1.00 73.94 584 TRP A N 1
ATOM 4561 C CA . TRP A 1 584 ? 1.959 -25.848 -26.962 1.00 73.94 584 TRP A CA 1
ATOM 4562 C C . TRP A 1 584 ? 0.732 -26.276 -26.141 1.00 73.94 584 TRP A C 1
ATOM 4564 O O . TRP A 1 584 ? 0.392 -25.546 -25.209 1.00 73.94 584 TRP A O 1
ATOM 4574 N N . PRO A 1 585 ? 0.091 -27.444 -26.372 1.00 79.38 585 PRO A N 1
ATOM 4575 C CA . PRO A 1 585 ? -1.005 -27.895 -25.511 1.00 79.38 585 PRO A CA 1
ATOM 4576 C C . PRO A 1 585 ? -0.571 -28.150 -24.066 1.00 79.38 585 PRO A C 1
ATOM 4578 O O . PRO A 1 585 ? -1.353 -27.907 -23.152 1.00 79.38 585 PRO A O 1
ATOM 4581 N N . THR A 1 586 ? 0.675 -28.581 -23.841 1.00 80.19 586 THR A N 1
ATOM 4582 C CA . THR A 1 586 ? 1.212 -28.794 -22.488 1.00 80.19 586 THR A CA 1
ATOM 4583 C C . THR A 1 586 ? 1.328 -27.469 -21.727 1.00 80.19 586 THR A C 1
ATOM 4585 O O . THR A 1 586 ? 0.807 -27.353 -20.618 1.00 80.19 586 THR A O 1
ATOM 4588 N N . PHE A 1 587 ? 1.931 -26.435 -22.329 1.00 76.44 587 PHE A N 1
ATOM 4589 C CA . PHE A 1 587 ? 1.981 -25.100 -21.718 1.00 76.44 587 PHE A CA 1
ATOM 4590 C C . PHE A 1 587 ? 0.595 -24.457 -21.588 1.00 76.44 587 PHE A C 1
ATOM 4592 O O . PHE A 1 587 ? 0.295 -23.871 -20.548 1.00 76.44 587 PHE A O 1
ATOM 4599 N N . GLY A 1 588 ? -0.275 -24.621 -22.590 1.00 80.69 588 GLY A N 1
ATOM 4600 C CA . GLY A 1 588 ? -1.665 -24.166 -22.539 1.00 80.69 588 GLY A CA 1
ATOM 4601 C C . GLY A 1 588 ? -2.444 -24.787 -21.377 1.00 80.69 588 GLY A C 1
ATOM 4602 O O . GLY A 1 588 ? -3.139 -24.070 -20.662 1.00 80.69 588 GLY A O 1
ATOM 4603 N N . ALA A 1 589 ? -2.268 -26.088 -21.123 1.00 85.19 589 ALA A N 1
ATOM 4604 C CA . ALA A 1 589 ? -2.874 -26.776 -19.986 1.00 85.19 589 ALA A CA 1
ATOM 4605 C C . ALA A 1 589 ? -2.344 -26.259 -18.637 1.00 85.19 589 ALA A C 1
ATOM 4607 O O . ALA A 1 589 ? -3.142 -25.995 -17.738 1.00 85.19 589 ALA A O 1
ATOM 4608 N N . PHE A 1 590 ? -1.029 -26.048 -18.488 1.00 84.69 590 PHE A N 1
ATOM 4609 C CA . PHE A 1 590 ? -0.473 -25.452 -17.265 1.00 84.69 590 PHE A CA 1
ATOM 4610 C C . PHE A 1 590 ? -0.995 -24.029 -17.029 1.00 84.69 590 PHE A C 1
ATOM 4612 O O . PHE A 1 590 ? -1.480 -23.732 -15.936 1.00 84.69 590 PHE A O 1
ATOM 4619 N N . ALA A 1 591 ? -0.954 -23.164 -18.047 1.00 82.19 591 ALA A N 1
ATOM 4620 C CA . ALA A 1 591 ? -1.465 -21.799 -17.951 1.00 82.19 591 ALA A CA 1
ATOM 4621 C C . ALA A 1 591 ? -2.963 -21.780 -17.606 1.00 82.19 591 ALA A C 1
ATOM 4623 O O . ALA A 1 591 ? -3.371 -21.048 -16.705 1.00 82.19 591 ALA A O 1
ATOM 4624 N N . PHE A 1 592 ? -3.767 -22.635 -18.250 1.00 87.06 592 PHE A N 1
ATOM 4625 C CA . PHE A 1 592 ? -5.189 -22.804 -17.948 1.00 87.06 592 PHE A CA 1
ATOM 4626 C C . PHE A 1 592 ? -5.426 -23.210 -16.489 1.00 87.06 592 PHE A C 1
ATOM 4628 O O . PHE A 1 592 ? -6.259 -22.600 -15.826 1.00 87.06 592 PHE A O 1
ATOM 4635 N N . VAL A 1 593 ? -4.682 -24.188 -15.958 1.00 89.56 593 VAL A N 1
ATOM 4636 C CA . VAL A 1 593 ? -4.832 -24.648 -14.565 1.00 89.56 593 VAL A CA 1
ATOM 4637 C C . VAL A 1 593 ? -4.520 -23.530 -13.564 1.00 89.56 593 VAL A C 1
ATOM 4639 O O . VAL A 1 593 ? -5.308 -23.303 -12.645 1.00 89.56 593 VAL A O 1
ATOM 4642 N N . PHE A 1 594 ? -3.422 -22.788 -13.737 1.00 86.25 594 PHE A N 1
ATOM 4643 C CA . PHE A 1 594 ? -3.097 -21.690 -12.817 1.00 86.25 594 PHE A CA 1
ATOM 4644 C C . PHE A 1 594 ? -4.044 -20.486 -12.957 1.00 86.25 594 PHE A C 1
ATOM 4646 O O . PHE A 1 594 ? -4.429 -19.897 -11.942 1.00 86.25 594 PHE A O 1
ATOM 4653 N N . PHE A 1 595 ? -4.476 -20.132 -14.176 1.00 86.81 595 PHE A N 1
ATOM 4654 C CA . PHE A 1 595 ? -5.530 -19.128 -14.357 1.00 86.81 595 PHE A CA 1
ATOM 4655 C C . PHE A 1 595 ? -6.850 -19.586 -13.727 1.00 86.81 595 PHE A C 1
ATOM 4657 O O . PHE A 1 595 ? -7.503 -18.779 -13.074 1.00 86.81 595 PHE A O 1
ATOM 4664 N N . TYR A 1 596 ? -7.216 -20.867 -13.834 1.00 92.25 596 TYR A N 1
ATOM 4665 C CA . TYR A 1 596 ? -8.425 -21.412 -13.214 1.00 92.25 596 TYR A CA 1
ATOM 4666 C C . TYR A 1 596 ? -8.424 -21.232 -11.695 1.00 92.25 596 TYR A C 1
ATOM 4668 O O . TYR A 1 596 ? -9.375 -20.666 -11.155 1.00 92.25 596 TYR A O 1
ATOM 4676 N N . PHE A 1 597 ? -7.344 -21.621 -11.008 1.00 91.31 597 PHE A N 1
ATOM 4677 C CA . PHE A 1 597 ? -7.217 -21.368 -9.568 1.00 91.31 597 PHE A CA 1
ATOM 4678 C C . PHE A 1 597 ? -7.252 -19.869 -9.239 1.00 91.31 597 PHE A C 1
ATOM 4680 O O . PHE A 1 597 ? -7.952 -19.472 -8.313 1.00 91.31 597 PHE A O 1
ATOM 4687 N N . SER A 1 598 ? -6.591 -19.028 -10.041 1.00 88.19 598 SER A N 1
ATOM 4688 C CA . SER A 1 598 ? -6.621 -17.570 -9.854 1.00 88.19 598 SER A CA 1
ATOM 4689 C C . SER A 1 598 ? -8.052 -17.011 -9.931 1.00 88.19 598 SER A C 1
ATOM 4691 O O . SER A 1 598 ? -8.466 -16.269 -9.045 1.00 88.19 598 SER A O 1
ATOM 4693 N N . ILE A 1 599 ? -8.837 -17.398 -10.947 1.00 92.00 599 ILE A N 1
ATOM 4694 C CA . ILE A 1 599 ? -10.241 -16.975 -11.101 1.00 92.00 599 ILE A CA 1
ATOM 4695 C C . ILE A 1 599 ? -11.117 -17.494 -9.954 1.00 92.00 599 ILE A C 1
ATOM 4697 O O . ILE A 1 599 ? -11.946 -16.737 -9.450 1.00 92.00 599 ILE A O 1
ATOM 4701 N N . VAL A 1 600 ? -10.922 -18.740 -9.502 1.00 92.69 600 VAL A N 1
ATOM 4702 C CA . VAL A 1 600 ? -11.626 -19.282 -8.325 1.00 92.69 600 VAL A CA 1
ATOM 4703 C C . VAL A 1 600 ? -11.375 -18.406 -7.097 1.00 92.69 600 VAL A C 1
ATOM 4705 O O . VAL A 1 600 ? -12.338 -17.963 -6.474 1.00 92.69 600 VAL A O 1
ATOM 4708 N N . THR A 1 601 ? -10.116 -18.085 -6.784 1.00 89.44 601 THR A N 1
ATOM 4709 C CA . THR A 1 601 ? -9.784 -17.262 -5.612 1.00 89.44 601 THR A CA 1
ATOM 4710 C C . THR A 1 601 ? -10.272 -15.816 -5.751 1.00 89.44 601 THR A C 1
ATOM 4712 O O . THR A 1 601 ? -10.759 -15.255 -4.773 1.00 89.44 601 THR A O 1
ATOM 4715 N N . PHE A 1 602 ? -10.251 -15.216 -6.952 1.00 90.12 602 PHE A N 1
ATOM 4716 C CA . PHE A 1 602 ? -10.874 -13.900 -7.168 1.00 90.12 602 PHE A CA 1
ATOM 4717 C C . PHE A 1 602 ? -12.384 -13.921 -6.911 1.00 90.12 602 PHE A C 1
ATOM 4719 O O . PHE A 1 602 ? -12.903 -13.020 -6.256 1.00 90.12 602 PHE A O 1
ATOM 4726 N N . ARG A 1 603 ? -13.098 -14.946 -7.392 1.00 92.75 603 ARG A N 1
ATOM 4727 C CA . ARG A 1 603 ? -14.549 -15.066 -7.176 1.00 92.75 603 ARG A CA 1
ATOM 4728 C C . ARG A 1 603 ? -14.897 -15.382 -5.722 1.00 92.75 603 ARG A C 1
ATOM 4730 O O . ARG A 1 603 ? -15.897 -14.862 -5.243 1.00 92.75 603 ARG A O 1
ATOM 4737 N N . ALA A 1 604 ? -14.078 -16.169 -5.021 1.00 91.31 604 ALA A N 1
ATOM 4738 C CA . ALA A 1 604 ? -14.201 -16.371 -3.576 1.00 91.31 604 ALA A CA 1
ATOM 4739 C C . ALA A 1 604 ? -14.048 -15.036 -2.827 1.00 91.31 604 ALA A C 1
ATOM 4741 O O . ALA A 1 604 ? -14.984 -14.605 -2.164 1.00 91.31 604 ALA A O 1
ATOM 4742 N N . TYR A 1 605 ? -12.953 -14.306 -3.062 1.00 90.12 605 TYR A N 1
ATOM 4743 C CA . TYR A 1 605 ? -12.714 -12.985 -2.470 1.00 90.12 605 TYR A CA 1
ATOM 4744 C C . TYR A 1 605 ? -13.872 -11.997 -2.712 1.00 90.12 605 TYR A C 1
ATOM 4746 O O . TYR A 1 605 ? -14.356 -11.358 -1.778 1.00 90.12 605 TYR A O 1
ATOM 4754 N N . PHE A 1 606 ? -14.386 -11.904 -3.945 1.00 90.31 606 PHE A N 1
ATOM 4755 C CA . PHE A 1 606 ? -15.532 -11.039 -4.247 1.00 90.31 606 PHE A CA 1
ATOM 4756 C C . PHE A 1 606 ? -16.865 -11.521 -3.653 1.00 90.31 606 PHE A C 1
ATOM 4758 O O . PHE A 1 606 ? -17.781 -10.707 -3.535 1.00 90.31 606 PHE A O 1
ATOM 4765 N N . ARG A 1 607 ? -17.001 -12.794 -3.256 1.00 91.12 607 ARG A N 1
ATOM 4766 C CA . ARG A 1 607 ? -18.141 -13.279 -2.457 1.00 91.12 607 ARG A CA 1
ATOM 4767 C C . ARG A 1 607 ? -17.992 -12.856 -1.001 1.00 91.12 607 ARG A C 1
ATOM 4769 O O . ARG A 1 607 ? -18.898 -12.195 -0.504 1.00 91.12 607 ARG A O 1
ATOM 4776 N N . SER A 1 608 ? -16.826 -13.076 -0.393 1.00 90.62 608 SER A N 1
ATOM 4777 C CA . SER A 1 608 ? -16.529 -12.641 0.979 1.00 90.62 608 SER A CA 1
ATOM 4778 C C . SER A 1 608 ? -16.732 -11.131 1.161 1.00 90.62 608 SER A C 1
ATOM 4780 O O . SER A 1 608 ? -17.294 -10.701 2.162 1.00 90.62 608 SER A O 1
ATOM 4782 N N . LEU A 1 609 ? -16.370 -10.303 0.168 1.00 89.00 609 LEU A N 1
ATOM 4783 C CA . LEU A 1 609 ? -16.657 -8.859 0.195 1.00 89.00 609 LEU A CA 1
ATOM 4784 C C . LEU A 1 609 ? -18.161 -8.525 0.171 1.00 89.00 609 LEU A C 1
ATOM 4786 O O . LEU A 1 609 ? -18.575 -7.558 0.807 1.00 89.00 609 LEU A O 1
ATOM 4790 N N . ARG A 1 610 ? -18.983 -9.304 -0.541 1.00 89.88 610 ARG A N 1
ATOM 4791 C CA . ARG A 1 610 ? -20.447 -9.115 -0.627 1.00 89.88 610 ARG A CA 1
ATOM 4792 C C . ARG A 1 610 ? -21.172 -9.645 0.609 1.00 89.88 610 ARG A C 1
ATOM 4794 O O . ARG A 1 610 ? -22.178 -9.080 1.031 1.00 89.88 610 ARG A O 1
ATOM 4801 N N . GLU A 1 611 ? -20.645 -10.704 1.204 1.00 90.50 611 GLU A N 1
ATOM 4802 C CA . GLU A 1 611 ? -21.103 -11.257 2.478 1.00 90.50 611 GLU A CA 1
ATOM 4803 C C . GLU A 1 611 ? -20.759 -10.281 3.617 1.00 90.50 611 GLU A C 1
ATOM 4805 O O . GLU A 1 611 ? -21.642 -9.906 4.385 1.00 90.50 611 GLU A O 1
ATOM 4810 N N . LEU A 1 612 ? -19.549 -9.709 3.620 1.00 90.06 612 LEU A N 1
ATOM 4811 C CA . LEU A 1 612 ? -19.156 -8.605 4.503 1.00 90.06 612 LEU A CA 1
ATOM 4812 C C . LEU A 1 612 ? -20.000 -7.337 4.289 1.00 90.06 612 LEU A C 1
ATOM 4814 O O . LEU A 1 612 ? -20.378 -6.687 5.260 1.00 90.06 612 LEU A O 1
ATOM 4818 N N . GLU A 1 613 ? -20.350 -6.988 3.048 1.00 89.88 613 GLU A N 1
ATOM 4819 C CA . GLU A 1 613 ? -21.287 -5.895 2.746 1.00 89.88 613 GLU A CA 1
ATOM 4820 C C . GLU A 1 613 ? -22.711 -6.177 3.264 1.00 89.88 613 GLU A C 1
ATOM 4822 O O . GLU A 1 613 ? -23.363 -5.270 3.784 1.00 89.88 613 GLU A O 1
ATOM 4827 N N . THR A 1 614 ? -23.170 -7.429 3.203 1.00 90.19 614 THR A N 1
ATOM 4828 C CA . THR A 1 614 ? -24.472 -7.854 3.745 1.00 90.19 614 THR A CA 1
ATOM 4829 C C . THR A 1 614 ? -24.482 -7.769 5.274 1.00 90.19 614 THR A C 1
ATOM 4831 O O . THR A 1 614 ? -25.332 -7.076 5.838 1.00 90.19 614 THR A O 1
ATOM 4834 N N . MET A 1 615 ? -23.478 -8.354 5.940 1.00 89.88 615 MET A N 1
ATOM 4835 C CA . MET A 1 615 ? -23.291 -8.259 7.395 1.00 89.88 615 MET A CA 1
ATOM 4836 C C . MET A 1 615 ? -23.192 -6.799 7.857 1.00 89.88 615 MET A C 1
ATOM 4838 O O . MET A 1 615 ? -23.817 -6.413 8.839 1.00 89.88 615 MET A O 1
ATOM 4842 N N . ARG A 1 616 ? -22.479 -5.945 7.112 1.00 90.62 616 ARG A N 1
ATOM 4843 C CA . ARG A 1 616 ? -22.370 -4.494 7.354 1.00 90.62 616 ARG A CA 1
ATOM 4844 C C . ARG A 1 616 ? -23.712 -3.762 7.256 1.00 90.62 616 ARG A C 1
ATOM 4846 O O . ARG A 1 616 ? -23.916 -2.794 7.983 1.00 90.62 616 ARG A O 1
ATOM 4853 N N . HIS A 1 617 ? -24.611 -4.177 6.364 1.00 90.69 617 HIS A N 1
ATOM 4854 C CA . HIS A 1 617 ? -25.955 -3.598 6.259 1.00 90.69 617 HIS A CA 1
ATOM 4855 C C . HIS A 1 617 ? -26.896 -4.069 7.373 1.00 90.69 617 HIS A C 1
ATOM 4857 O O . HIS A 1 617 ? -27.724 -3.284 7.840 1.00 90.69 617 HIS A O 1
ATOM 4863 N N . GLN A 1 618 ? -26.755 -5.321 7.810 1.00 93.19 618 GLN A N 1
ATOM 4864 C CA . GLN A 1 618 ? -27.540 -5.900 8.900 1.00 93.19 618 GLN A CA 1
ATOM 4865 C C . GLN A 1 618 ? -27.055 -5.430 10.282 1.00 93.19 618 GLN A C 1
ATOM 4867 O O . GLN A 1 618 ? -27.889 -5.180 11.149 1.00 93.19 618 GLN A O 1
ATOM 4872 N N . PHE A 1 619 ? -25.745 -5.212 10.460 1.00 94.25 619 PHE A N 1
ATOM 4873 C CA . PHE A 1 619 ? -25.088 -4.832 11.717 1.00 94.25 619 PHE A CA 1
ATOM 4874 C C . PHE A 1 619 ? -25.896 -3.822 12.536 1.00 94.25 619 PHE A C 1
ATOM 4876 O O . PHE A 1 619 ? -26.096 -2.681 12.115 1.00 94.25 619 PHE A O 1
ATOM 4883 N N . THR A 1 620 ? -26.330 -4.216 13.727 1.00 95.88 620 THR A N 1
ATOM 4884 C CA . THR A 1 620 ? -26.758 -3.300 14.785 1.00 95.88 620 THR A CA 1
ATOM 4885 C C . THR A 1 620 ? -26.111 -3.741 16.083 1.00 95.88 620 THR A C 1
ATOM 4887 O O . THR A 1 620 ? -26.027 -4.932 16.388 1.00 95.88 620 THR A O 1
ATOM 4890 N N . VAL A 1 621 ? -25.692 -2.772 16.890 1.00 95.81 621 VAL A N 1
ATOM 4891 C CA . VAL A 1 621 ? -25.162 -3.016 18.231 1.00 95.81 621 VAL A CA 1
ATOM 4892 C C . VAL A 1 621 ? -26.192 -3.697 19.149 1.00 95.81 621 VAL A C 1
ATOM 4894 O O . VAL A 1 621 ? -25.829 -4.263 20.173 1.00 95.81 621 VAL A O 1
ATOM 4897 N N . LYS A 1 622 ? -27.482 -3.708 18.780 1.00 95.12 622 LYS A N 1
ATOM 4898 C CA . LYS A 1 622 ? -28.540 -4.433 19.501 1.00 95.12 622 LYS A CA 1
ATOM 4899 C C . LYS A 1 622 ? -28.475 -5.953 19.358 1.00 95.12 622 LYS A C 1
ATOM 4901 O O . LYS A 1 622 ? -28.986 -6.639 20.245 1.00 95.12 622 LYS A O 1
ATOM 4906 N N . ASP A 1 623 ? -27.825 -6.477 18.327 1.00 94.06 623 ASP A N 1
ATOM 4907 C CA . ASP A 1 623 ? -27.824 -7.919 18.051 1.00 94.06 623 ASP A CA 1
ATOM 4908 C C . ASP A 1 623 ? -26.525 -8.589 18.535 1.00 94.06 623 ASP A C 1
ATOM 4910 O O . ASP A 1 623 ? -26.395 -9.808 18.512 1.00 94.06 623 ASP A O 1
ATOM 4914 N N . THR A 1 624 ? -25.575 -7.812 19.079 1.00 92.88 624 THR A N 1
ATOM 4915 C CA . THR A 1 624 ? -24.335 -8.350 19.654 1.00 92.88 624 THR A CA 1
ATOM 4916 C C . THR A 1 624 ? -24.618 -9.176 20.909 1.00 92.88 624 THR A C 1
ATOM 4918 O O . THR A 1 624 ? -25.071 -8.641 21.932 1.00 92.88 624 THR A O 1
ATOM 4921 N N . LEU A 1 625 ? -24.306 -10.469 20.858 1.00 92.00 625 LEU A N 1
ATOM 4922 C CA . LEU A 1 625 ? -24.310 -11.348 22.026 1.00 92.00 625 LEU A CA 1
ATOM 4923 C C . LEU A 1 625 ? -23.214 -10.932 23.022 1.00 92.00 625 LEU A C 1
ATOM 4925 O O . LEU A 1 625 ? -22.203 -10.337 22.650 1.00 92.00 625 LEU A O 1
ATOM 4929 N N . CYS A 1 626 ? -23.424 -11.227 24.305 1.00 94.25 626 CYS A N 1
ATOM 4930 C CA . CYS A 1 626 ? -22.463 -10.932 25.364 1.00 94.25 626 CYS A CA 1
ATOM 4931 C C . CYS A 1 626 ? -22.369 -12.108 26.341 1.00 94.25 626 CYS A C 1
ATOM 4933 O O . CYS A 1 626 ? -23.381 -12.747 26.617 1.00 94.25 626 CYS A O 1
ATOM 4935 N N . TRP A 1 627 ? -21.181 -12.402 26.879 1.00 95.38 627 TRP A N 1
ATOM 4936 C CA . TRP A 1 627 ? -20.994 -13.608 27.699 1.00 95.38 627 TRP A CA 1
ATOM 4937 C C . TRP A 1 627 ? -21.876 -13.615 28.957 1.00 95.38 627 TRP A C 1
ATOM 4939 O O . TRP A 1 627 ? -22.540 -14.612 29.241 1.00 95.38 627 TRP A O 1
ATOM 4949 N N . CYS A 1 628 ? -21.978 -12.480 29.656 1.00 96.31 628 CYS A N 1
ATOM 4950 C CA . CYS A 1 628 ? -22.875 -12.359 30.803 1.00 96.31 628 CYS A CA 1
ATOM 4951 C C . CYS A 1 628 ? -24.366 -12.453 30.412 1.00 96.31 628 CYS A C 1
ATOM 4953 O O . CYS A 1 628 ? -25.171 -12.906 31.219 1.00 96.31 628 CYS A O 1
ATOM 4955 N N . CYS A 1 629 ? -24.731 -12.124 29.166 1.00 95.62 629 CYS A N 1
ATOM 4956 C CA . CYS A 1 629 ? -26.075 -12.330 28.618 1.00 95.62 629 CYS A CA 1
ATOM 4957 C C . CYS A 1 629 ? -26.380 -13.831 28.443 1.00 95.62 629 CYS A C 1
ATOM 4959 O O . CYS A 1 629 ? -27.470 -14.281 28.780 1.00 95.62 629 CYS A O 1
ATOM 4961 N N . SER A 1 630 ? -25.419 -14.614 27.934 1.00 96.62 630 SER A N 1
ATOM 4962 C CA . SER A 1 630 ? -25.586 -16.057 27.678 1.00 96.62 630 SER A CA 1
ATOM 4963 C C . SER A 1 630 ? -25.632 -16.937 28.936 1.00 96.62 630 SER A C 1
ATOM 4965 O O . SER A 1 630 ? -25.996 -18.103 28.836 1.00 96.62 630 SER A O 1
ATOM 4967 N N . ILE A 1 631 ? -25.286 -16.394 30.107 1.00 96.56 631 ILE A N 1
ATOM 4968 C CA . ILE A 1 631 ? -25.311 -17.094 31.408 1.00 96.56 631 ILE A CA 1
ATOM 4969 C C . ILE A 1 631 ? -26.392 -16.540 32.356 1.00 96.56 631 ILE A C 1
ATOM 4971 O O . ILE A 1 631 ? -26.277 -16.668 33.573 1.00 96.56 631 ILE A O 1
ATOM 4975 N N . ASP A 1 632 ? -27.422 -15.881 31.808 1.00 96.31 632 ASP A N 1
ATOM 4976 C CA . ASP A 1 632 ? -28.533 -15.283 32.573 1.00 96.31 632 ASP A CA 1
ATOM 4977 C C . ASP A 1 632 ? -28.049 -14.342 33.701 1.00 96.31 632 ASP A C 1
ATOM 4979 O O . ASP A 1 632 ? -28.539 -14.354 34.830 1.00 96.31 632 ASP A O 1
ATOM 4983 N N . HIS A 1 633 ? -27.000 -13.566 33.395 1.00 96.31 633 HIS A N 1
ATOM 4984 C CA . HIS A 1 633 ? -26.307 -12.640 34.295 1.00 96.31 633 HIS A CA 1
ATOM 4985 C C . HIS A 1 633 ? -25.852 -13.233 35.642 1.00 96.31 633 HIS A C 1
ATOM 4987 O O . HIS A 1 633 ? -25.635 -12.488 36.597 1.00 96.31 633 HIS A O 1
ATOM 4993 N N . LYS A 1 634 ? -25.621 -14.551 35.718 1.00 97.25 634 LYS A N 1
ATOM 4994 C CA . LYS A 1 634 ? -25.107 -15.243 36.911 1.00 97.25 634 LYS A CA 1
ATOM 4995 C C . LYS A 1 634 ? -23.673 -15.712 36.698 1.00 97.25 634 LYS A C 1
ATOM 4997 O O . LYS A 1 634 ? -23.377 -16.470 35.780 1.00 97.25 634 LYS A O 1
ATOM 5002 N N . ALA A 1 635 ? -22.774 -15.282 37.577 1.00 93.75 635 ALA A N 1
ATOM 5003 C CA . ALA A 1 635 ? -21.406 -15.784 37.614 1.00 93.75 635 ALA A CA 1
ATOM 5004 C C . ALA A 1 635 ? -21.367 -17.253 38.123 1.00 93.75 635 ALA A C 1
ATOM 5006 O O . ALA A 1 635 ? -22.328 -17.704 38.751 1.00 93.75 635 ALA A O 1
ATOM 5007 N N . PRO A 1 636 ? -20.275 -18.023 37.913 1.00 94.81 636 PRO A N 1
ATOM 5008 C CA . PRO A 1 636 ? -20.220 -19.463 38.238 1.00 94.81 636 PRO A CA 1
ATOM 5009 C C . PRO A 1 636 ? -20.401 -19.843 39.721 1.00 94.81 636 PRO A C 1
ATOM 5011 O O . PRO A 1 636 ? -20.544 -21.014 40.051 1.00 94.81 636 PRO A O 1
ATOM 5014 N N . ASN A 1 637 ? -20.370 -18.861 40.621 1.00 95.44 637 ASN A N 1
ATOM 5015 C CA . ASN A 1 637 ? -20.662 -18.964 42.055 1.00 95.44 637 ASN A CA 1
ATOM 5016 C C . ASN A 1 637 ? -22.145 -18.685 42.399 1.00 95.44 637 ASN A C 1
ATOM 5018 O O . ASN A 1 637 ? -22.488 -18.623 43.577 1.00 95.44 637 ASN A O 1
ATOM 5022 N N . GLY A 1 638 ? -22.998 -18.437 41.401 1.00 95.50 638 GLY A N 1
ATOM 5023 C CA . GLY A 1 638 ? -24.411 -18.088 41.562 1.00 95.50 638 GLY A CA 1
ATOM 5024 C C . GLY A 1 638 ? -24.703 -16.613 41.869 1.00 95.50 638 GLY A C 1
ATOM 5025 O O . GLY A 1 638 ? -25.874 -16.265 42.003 1.00 95.50 638 GLY A O 1
ATOM 5026 N N . SER A 1 639 ? -23.700 -15.730 41.977 1.00 95.50 639 SER A N 1
ATOM 5027 C CA . SER A 1 639 ? -23.956 -14.298 42.207 1.00 95.50 639 SER A CA 1
ATOM 5028 C C . SER A 1 639 ? -24.320 -13.574 40.913 1.00 95.50 639 SER A C 1
ATOM 5030 O O . SER A 1 639 ? -23.654 -13.768 39.893 1.00 95.50 639 SER A O 1
ATOM 5032 N N . GLU A 1 640 ? -25.313 -12.685 40.971 1.00 97.06 640 GLU A N 1
ATOM 5033 C CA . GLU A 1 640 ? -25.620 -11.763 39.872 1.00 97.06 640 GLU A CA 1
ATOM 5034 C C . GLU A 1 640 ? -24.397 -10.903 39.510 1.00 97.06 640 GLU A C 1
ATOM 5036 O O . GLU A 1 640 ? -23.651 -10.449 40.383 1.00 97.06 640 GLU A O 1
ATOM 5041 N N . MET A 1 641 ? -24.195 -10.669 38.215 1.00 96.25 641 MET A N 1
ATOM 5042 C CA . MET A 1 641 ? -23.147 -9.804 37.679 1.00 96.25 641 MET A CA 1
ATOM 5043 C C . MET A 1 641 ? -23.730 -8.727 36.762 1.00 96.25 641 MET A C 1
ATOM 5045 O O . MET A 1 641 ? -24.753 -8.923 36.107 1.00 96.25 641 MET A O 1
ATOM 5049 N N . ALA A 1 642 ? -23.055 -7.579 36.689 1.00 96.38 642 ALA A N 1
ATOM 5050 C CA . ALA A 1 642 ? -23.481 -6.479 35.832 1.00 96.38 642 ALA A CA 1
ATOM 5051 C C . ALA A 1 642 ? -23.519 -6.892 34.348 1.00 96.38 642 ALA A C 1
ATOM 5053 O O . ALA A 1 642 ? -22.681 -7.653 33.864 1.00 96.38 642 ALA A O 1
ATOM 5054 N N . CYS A 1 643 ? -24.490 -6.357 33.607 1.00 96.75 643 CYS A N 1
ATOM 5055 C CA . CYS A 1 643 ? -24.612 -6.594 32.175 1.00 96.75 643 CYS A CA 1
ATOM 5056 C C . CYS A 1 643 ? -23.612 -5.714 31.404 1.00 96.75 643 CYS A C 1
ATOM 5058 O O . CYS A 1 643 ? -23.887 -4.542 31.139 1.00 96.75 643 CYS A O 1
ATOM 5060 N N . ASP A 1 644 ? -22.474 -6.282 30.995 1.00 95.81 644 ASP A N 1
ATOM 5061 C CA . ASP A 1 644 ? -21.442 -5.589 30.201 1.00 95.81 644 ASP A CA 1
ATOM 5062 C C . ASP A 1 644 ? -22.028 -4.916 28.951 1.00 95.81 644 ASP A C 1
ATOM 5064 O O . ASP A 1 644 ? -21.665 -3.794 28.600 1.00 95.81 644 ASP A O 1
ATOM 5068 N N . ARG A 1 645 ? -23.008 -5.565 28.308 1.00 95.81 645 ARG A N 1
ATOM 5069 C CA . ARG A 1 645 ? -23.744 -5.018 27.160 1.00 95.81 645 ARG A CA 1
ATOM 5070 C C . ARG A 1 645 ? -24.519 -3.743 27.513 1.00 95.81 645 ARG A C 1
ATOM 5072 O O . ARG A 1 645 ? -24.509 -2.810 26.717 1.00 95.81 645 ARG A O 1
ATOM 5079 N N . GLN A 1 646 ? -25.139 -3.648 28.694 1.00 96.62 646 GLN A N 1
ATOM 5080 C CA . GLN A 1 646 ? -25.773 -2.399 29.145 1.00 96.62 646 GLN A CA 1
ATOM 5081 C C . GLN A 1 646 ? -24.735 -1.299 29.402 1.00 96.62 646 GLN A C 1
ATOM 5083 O O . GLN A 1 646 ? -24.963 -0.158 29.002 1.00 96.62 646 GLN A O 1
ATOM 5088 N N . ILE A 1 647 ? -23.586 -1.634 30.000 1.00 96.00 647 ILE A N 1
ATOM 5089 C CA . ILE A 1 647 ? -22.487 -0.681 30.240 1.00 96.00 647 ILE A CA 1
ATOM 5090 C C . ILE A 1 647 ? -21.964 -0.134 28.902 1.00 96.00 647 ILE A C 1
ATOM 5092 O O . ILE A 1 647 ? -21.917 1.079 28.700 1.00 96.00 647 ILE A O 1
ATOM 5096 N N . VAL A 1 648 ? -21.665 -1.014 27.941 1.00 96.62 648 VAL A N 1
ATOM 5097 C CA . VAL A 1 648 ? -21.236 -0.631 26.585 1.00 96.62 648 VAL A CA 1
ATOM 5098 C C . VAL A 1 648 ? -22.306 0.207 25.877 1.00 96.62 648 VAL A C 1
ATOM 5100 O O . VAL A 1 648 ? -21.972 1.223 25.267 1.00 96.62 648 VAL A O 1
ATOM 5103 N N . PHE A 1 649 ? -23.592 -0.140 25.995 1.00 97.88 649 PHE A N 1
ATOM 5104 C CA . PHE A 1 649 ? -24.683 0.650 25.411 1.00 97.88 649 PHE A CA 1
ATOM 5105 C C . PHE A 1 649 ? -24.786 2.054 26.034 1.00 97.88 649 PHE A C 1
ATOM 5107 O O . PHE A 1 649 ? -25.047 3.018 25.310 1.00 97.88 649 PHE A O 1
ATOM 5114 N N . GLN A 1 650 ? -24.546 2.203 27.341 1.00 97.50 650 GLN A N 1
ATOM 5115 C CA . GLN A 1 650 ? -24.480 3.509 28.006 1.00 97.50 650 GLN A CA 1
ATOM 5116 C C . GLN A 1 650 ? -23.267 4.320 27.533 1.00 97.50 650 GLN A C 1
ATOM 5118 O O . GLN A 1 650 ? -23.432 5.492 27.189 1.00 97.50 650 GLN A O 1
ATOM 5123 N N . CYS A 1 651 ? -22.079 3.717 27.414 1.00 97.56 651 CYS A N 1
ATOM 5124 C CA . CYS A 1 651 ? -20.900 4.388 26.855 1.00 97.56 651 CYS A CA 1
ATOM 5125 C C . CYS A 1 651 ? -21.143 4.859 25.411 1.00 97.56 651 CYS A C 1
ATOM 5127 O O . CYS A 1 651 ? -20.905 6.024 25.098 1.00 97.56 651 CYS A O 1
ATOM 5129 N N . ILE A 1 652 ? -21.696 4.000 24.549 1.00 97.31 652 ILE A N 1
ATOM 5130 C CA . ILE A 1 652 ? -22.022 4.342 23.155 1.00 97.31 652 ILE A CA 1
ATOM 5131 C C . ILE A 1 652 ? -23.073 5.460 23.096 1.00 97.31 652 ILE A C 1
ATOM 5133 O O . ILE A 1 652 ? -22.896 6.433 22.366 1.00 97.31 652 ILE A O 1
ATOM 5137 N N . THR A 1 653 ? -24.129 5.387 23.908 1.00 97.69 653 THR A N 1
ATOM 5138 C CA . THR A 1 653 ? -25.140 6.455 24.001 1.00 97.69 653 THR A CA 1
ATOM 5139 C C . THR A 1 653 ? -24.530 7.772 24.499 1.00 97.69 653 THR A C 1
ATOM 5141 O O . THR A 1 653 ? -24.899 8.835 24.013 1.00 97.69 653 THR A O 1
ATOM 5144 N N . THR A 1 654 ? -23.536 7.717 25.389 1.00 97.31 654 THR A N 1
ATOM 5145 C CA . THR A 1 654 ? -22.816 8.897 25.899 1.00 97.31 654 THR A CA 1
ATOM 5146 C C . THR A 1 654 ? -21.892 9.527 24.850 1.00 97.31 654 THR A C 1
ATOM 5148 O O . THR A 1 654 ? -21.774 10.748 24.792 1.00 97.31 654 THR A O 1
ATOM 5151 N N . TRP A 1 655 ? -21.243 8.723 24.002 1.00 97.06 655 TRP A N 1
ATOM 5152 C CA . TRP A 1 655 ? -20.310 9.212 22.975 1.00 97.06 655 TRP A CA 1
ATOM 5153 C C . TRP A 1 655 ? -20.986 9.631 21.663 1.00 97.06 655 TRP A C 1
ATOM 5155 O O . TRP A 1 655 ? -20.513 10.555 21.004 1.00 97.06 655 TRP A O 1
ATOM 5165 N N . PHE A 1 656 ? -22.079 8.967 21.278 1.00 96.25 656 PHE A N 1
ATOM 5166 C CA . PHE A 1 656 ? -22.752 9.146 19.983 1.00 96.25 656 PHE A CA 1
ATOM 5167 C C . PHE A 1 656 ? -24.178 9.720 20.107 1.00 96.25 656 PHE A C 1
ATOM 5169 O O . PHE A 1 656 ? -24.872 9.899 19.105 1.00 96.25 656 PHE A O 1
ATOM 5176 N N . GLY A 1 657 ? -24.649 9.997 21.326 1.00 97.56 657 GLY A N 1
ATOM 5177 C CA . GLY A 1 657 ? -26.002 10.479 21.633 1.00 97.56 657 GLY A CA 1
ATOM 5178 C C . GLY A 1 657 ? -27.087 9.395 21.589 1.00 97.56 657 GLY A C 1
ATOM 5179 O O . GLY A 1 657 ? -28.084 9.496 22.298 1.00 97.56 657 GLY A O 1
ATOM 5180 N N . SER A 1 658 ? -26.907 8.340 20.788 1.00 97.62 658 SER A N 1
ATOM 5181 C CA . SER A 1 658 ? -27.792 7.171 20.754 1.00 97.62 658 SER A CA 1
ATOM 5182 C C . SER A 1 658 ? -27.121 5.956 20.103 1.00 97.62 658 SER A C 1
ATOM 5184 O O . SER A 1 658 ? -26.177 6.083 19.319 1.00 97.62 658 SER A O 1
ATOM 5186 N N . LEU A 1 659 ? -27.673 4.766 20.363 1.00 97.50 659 LEU A N 1
ATOM 5187 C CA . LEU A 1 659 ? -27.289 3.536 19.658 1.00 97.50 659 LEU A CA 1
ATOM 5188 C C . LEU A 1 659 ? -27.582 3.615 18.147 1.00 97.50 659 LEU A C 1
ATOM 5190 O O . LEU A 1 659 ? -26.805 3.102 17.351 1.00 97.50 659 LEU A O 1
ATOM 5194 N N . SER A 1 660 ? -28.662 4.290 17.731 1.00 96.69 660 SER A N 1
ATOM 5195 C CA . SER A 1 660 ? -29.007 4.435 16.308 1.00 96.69 660 SER A CA 1
ATOM 5196 C C . SER A 1 660 ? -28.057 5.370 15.556 1.00 96.69 660 SER A C 1
ATOM 5198 O O . SER A 1 660 ? -27.770 5.127 14.383 1.00 96.69 660 SER A O 1
ATOM 5200 N N . ASN A 1 661 ? -27.524 6.400 16.218 1.00 95.31 661 ASN A N 1
ATOM 5201 C CA . ASN A 1 661 ? -26.483 7.259 15.658 1.00 95.31 661 ASN A CA 1
ATOM 5202 C C . ASN A 1 661 ? -25.185 6.468 15.458 1.00 95.31 661 ASN A C 1
ATOM 5204 O O . ASN A 1 661 ? -24.574 6.567 14.397 1.00 95.31 661 ASN A O 1
ATOM 5208 N N . PHE A 1 662 ? -24.800 5.646 16.441 1.00 96.38 662 PHE A N 1
ATOM 5209 C CA . PHE A 1 662 ? -23.645 4.753 16.332 1.00 96.38 662 PHE A CA 1
ATOM 5210 C C . PHE A 1 662 ? -23.812 3.726 15.205 1.00 96.38 662 PHE A C 1
ATOM 5212 O O . PHE A 1 662 ? -22.948 3.648 14.332 1.00 96.38 662 PHE A O 1
ATOM 5219 N N . ASP A 1 663 ? -24.938 3.007 15.160 1.00 96.19 663 ASP A N 1
ATOM 5220 C CA . ASP A 1 663 ? -25.236 2.044 14.092 1.00 96.19 663 ASP A CA 1
ATOM 5221 C C . ASP A 1 663 ? -25.176 2.714 12.713 1.00 96.19 663 ASP A C 1
ATOM 5223 O O . ASP A 1 663 ? -24.541 2.192 11.800 1.00 96.19 663 ASP A O 1
ATOM 5227 N N . THR A 1 664 ? -25.764 3.907 12.565 1.00 94.06 664 THR A N 1
ATOM 5228 C CA . THR A 1 664 ? -25.693 4.697 11.323 1.00 94.06 664 THR A CA 1
ATOM 5229 C C . THR A 1 664 ? -24.249 5.084 10.993 1.00 94.06 664 THR A C 1
ATOM 5231 O O . THR A 1 664 ? -23.807 4.931 9.856 1.00 94.06 664 THR A O 1
ATOM 5234 N N . GLN A 1 665 ? -23.467 5.529 11.980 1.00 94.38 665 GLN A N 1
ATOM 5235 C CA . GLN A 1 665 ? -22.076 5.922 11.774 1.00 94.38 665 GLN A CA 1
ATOM 5236 C C . GLN A 1 665 ? -21.184 4.736 11.368 1.00 94.38 665 GLN A C 1
ATOM 5238 O O . GLN A 1 665 ? -20.321 4.898 10.503 1.00 94.38 665 GLN A O 1
ATOM 5243 N N . VAL A 1 666 ? -21.416 3.535 11.904 1.00 93.44 666 VAL A N 1
ATOM 5244 C CA . VAL A 1 666 ? -20.740 2.306 11.454 1.00 93.44 666 VAL A CA 1
ATOM 5245 C C . VAL A 1 666 ? -21.202 1.926 10.040 1.00 93.44 666 VAL A C 1
ATOM 5247 O O . VAL A 1 666 ? -20.368 1.794 9.137 1.00 93.44 666 VAL A O 1
ATOM 5250 N N . ARG A 1 667 ? -22.521 1.846 9.812 1.00 92.81 667 ARG A N 1
ATOM 5251 C CA . ARG A 1 667 ? -23.150 1.513 8.517 1.00 92.81 667 ARG A CA 1
ATOM 5252 C C . ARG A 1 667 ? -22.806 2.482 7.383 1.00 92.81 667 ARG A C 1
ATOM 5254 O O . ARG A 1 667 ? -22.924 2.098 6.223 1.00 92.81 667 ARG A O 1
ATOM 5261 N N . GLU A 1 668 ? -22.374 3.707 7.686 1.00 91.94 668 GLU A N 1
ATOM 5262 C CA . GLU A 1 668 ? -22.006 4.706 6.679 1.00 91.94 668 GLU A CA 1
ATOM 5263 C C . GLU A 1 668 ? -20.519 5.077 6.625 1.00 91.94 668 GLU A C 1
ATOM 5265 O O . GLU A 1 668 ? -19.967 5.180 5.529 1.00 91.94 668 GLU A O 1
ATOM 5270 N N . GLN A 1 669 ? -19.873 5.387 7.754 1.00 91.25 669 GLN A N 1
ATOM 5271 C CA . GLN A 1 669 ? -18.502 5.918 7.758 1.00 91.25 669 GLN A CA 1
ATOM 5272 C C . GLN A 1 669 ? -17.479 4.789 7.744 1.00 91.25 669 GLN A C 1
ATOM 5274 O O . GLN A 1 669 ? -16.598 4.785 6.886 1.00 91.25 669 GLN A O 1
ATOM 5279 N N . VAL A 1 670 ? -17.628 3.795 8.629 1.00 89.44 670 VAL A N 1
ATOM 5280 C CA . VAL A 1 670 ? -16.789 2.586 8.580 1.00 89.44 670 VAL A CA 1
ATOM 5281 C C . VAL A 1 670 ? -17.033 1.860 7.258 1.00 89.44 670 VAL A C 1
ATOM 5283 O O . VAL A 1 670 ? -16.072 1.481 6.599 1.00 89.44 670 VAL A O 1
ATOM 5286 N N . ALA A 1 671 ? -18.288 1.787 6.803 1.00 84.81 671 ALA A N 1
ATOM 5287 C CA . ALA A 1 671 ? -18.641 1.261 5.488 1.00 84.81 671 ALA A CA 1
ATOM 5288 C C . ALA A 1 671 ? -17.914 1.948 4.321 1.00 84.81 671 ALA A C 1
ATOM 5290 O O . ALA A 1 671 ? -17.295 1.253 3.519 1.00 84.81 671 ALA A O 1
ATOM 5291 N N . ARG A 1 672 ? -17.932 3.288 4.242 1.00 84.88 672 ARG A N 1
ATOM 5292 C CA . ARG A 1 672 ? -17.186 4.045 3.218 1.00 84.88 672 ARG A CA 1
ATOM 5293 C C . ARG A 1 672 ? -15.684 3.788 3.312 1.00 84.88 672 ARG A C 1
ATOM 5295 O O . ARG A 1 672 ? -15.066 3.450 2.312 1.00 84.88 672 ARG A O 1
ATOM 5302 N N . CYS A 1 673 ? -15.104 3.879 4.507 1.00 86.75 673 CYS A N 1
ATOM 5303 C CA . CYS A 1 673 ? -13.677 3.625 4.712 1.00 86.75 673 CYS A CA 1
ATOM 5304 C C . CYS A 1 673 ? -13.266 2.184 4.365 1.00 86.75 673 CYS A C 1
ATOM 5306 O O . CYS A 1 673 ? -12.121 1.965 3.977 1.00 86.75 673 CYS A O 1
ATOM 5308 N N . LEU A 1 674 ? -14.160 1.208 4.528 1.00 85.62 674 LEU A N 1
ATOM 5309 C CA . LEU A 1 674 ? -13.919 -0.206 4.244 1.00 85.62 674 LEU A CA 1
ATOM 5310 C C . LEU A 1 674 ? -14.083 -0.517 2.749 1.00 85.62 674 LEU A C 1
ATOM 5312 O O . LEU A 1 674 ? -13.196 -1.144 2.180 1.00 85.62 674 LEU A O 1
ATOM 5316 N N . ASP A 1 675 ? -15.124 0.003 2.091 1.00 82.81 675 ASP A N 1
ATOM 5317 C CA . ASP A 1 675 ? -15.281 -0.022 0.627 1.00 82.81 675 ASP A CA 1
ATOM 5318 C C . ASP A 1 675 ? -14.070 0.623 -0.070 1.00 82.81 675 ASP A C 1
ATOM 5320 O O . ASP A 1 675 ? -13.381 -0.017 -0.864 1.00 82.81 675 ASP A O 1
ATOM 5324 N N . GLU A 1 676 ? -13.697 1.849 0.311 1.00 79.88 676 GLU A N 1
ATOM 5325 C CA . GLU A 1 676 ? -12.556 2.541 -0.299 1.00 79.88 676 GLU A CA 1
ATOM 5326 C C . GLU A 1 676 ? -11.215 1.809 -0.124 1.00 79.88 676 GLU A C 1
ATOM 5328 O O . GLU A 1 676 ? -10.303 2.020 -0.921 1.00 79.88 676 GLU A O 1
ATOM 5333 N N . GLN A 1 677 ? -11.081 0.925 0.866 1.00 82.38 677 GLN A N 1
ATOM 5334 C CA . GLN A 1 677 ? -9.881 0.107 1.050 1.00 82.38 677 GLN A CA 1
ATOM 5335 C C . GLN A 1 677 ? -9.979 -1.252 0.341 1.00 82.38 677 GLN A C 1
ATOM 5337 O O . GLN A 1 677 ? -9.003 -1.684 -0.273 1.00 82.38 677 GLN A O 1
ATOM 5342 N N . LEU A 1 678 ? -11.141 -1.909 0.382 1.00 83.75 678 LEU A N 1
ATOM 5343 C CA . LEU A 1 678 ? -11.341 -3.269 -0.128 1.00 83.75 678 LEU A CA 1
ATOM 5344 C C . LEU A 1 678 ? -11.832 -3.342 -1.582 1.00 83.75 678 LEU A C 1
ATOM 5346 O O . LEU A 1 678 ? -11.760 -4.411 -2.175 1.00 83.75 678 LEU A O 1
ATOM 5350 N N . THR A 1 679 ? -12.277 -2.243 -2.199 1.00 77.56 679 THR A N 1
ATOM 5351 C CA . THR A 1 679 ? -12.662 -2.225 -3.626 1.00 77.56 679 THR A CA 1
ATOM 5352 C C . THR A 1 679 ? -11.738 -1.354 -4.479 1.00 77.56 679 THR A C 1
ATOM 5354 O O . THR A 1 679 ? -11.446 -1.714 -5.626 1.00 77.56 679 THR A O 1
ATOM 5357 N N . ARG A 1 680 ? -11.208 -0.238 -3.946 1.00 72.06 680 ARG A N 1
ATOM 5358 C CA . ARG A 1 680 ? -10.328 0.681 -4.702 1.00 72.06 680 ARG A CA 1
ATOM 5359 C C . ARG A 1 680 ? -8.831 0.343 -4.629 1.00 72.06 680 ARG A C 1
ATOM 5361 O O . ARG A 1 680 ? -8.144 0.577 -5.625 1.00 72.06 680 ARG A O 1
ATOM 5368 N N . GLU A 1 681 ? -8.307 -0.178 -3.511 1.00 70.56 681 GLU A N 1
ATOM 5369 C CA . GLU A 1 681 ? -6.846 -0.344 -3.316 1.00 70.56 681 GLU A CA 1
ATOM 5370 C C . GLU A 1 681 ? -6.279 -1.746 -3.631 1.00 70.56 681 GLU A C 1
ATOM 5372 O O . GLU A 1 681 ? -5.068 -1.848 -3.824 1.00 70.56 681 GLU A O 1
ATOM 5377 N N . VAL A 1 682 ? -7.103 -2.803 -3.732 1.00 77.50 682 VAL A N 1
ATOM 5378 C CA . VAL A 1 682 ? -6.646 -4.220 -3.788 1.00 77.50 682 VAL A CA 1
ATOM 5379 C C . VAL A 1 682 ? -5.542 -4.469 -4.824 1.00 77.50 682 VAL A C 1
ATOM 5381 O O . VAL A 1 682 ? -4.496 -5.040 -4.513 1.00 77.50 682 VAL A O 1
ATOM 5384 N N . PHE A 1 683 ? -5.756 -3.985 -6.052 1.00 85.00 683 PHE A N 1
ATOM 5385 C CA . PHE A 1 683 ? -4.808 -4.101 -7.158 1.00 85.00 683 PHE A CA 1
ATOM 5386 C C . PHE A 1 683 ? -4.649 -2.757 -7.865 1.00 85.00 683 PHE A C 1
ATOM 5388 O O . PHE A 1 683 ? -5.425 -2.388 -8.750 1.00 85.00 683 PHE A O 1
ATOM 5395 N N . THR A 1 684 ? -3.612 -2.008 -7.493 1.00 88.94 684 THR A N 1
ATOM 5396 C CA . THR A 1 684 ? -3.192 -0.836 -8.267 1.00 88.94 684 THR A CA 1
ATOM 5397 C C . THR A 1 684 ? -2.537 -1.275 -9.579 1.00 88.94 684 THR A C 1
ATOM 5399 O O . THR A 1 684 ? -1.836 -2.288 -9.626 1.00 88.94 684 THR A O 1
ATOM 5402 N N . TYR A 1 685 ? -2.671 -0.473 -10.642 1.00 89.56 685 TYR A N 1
ATOM 5403 C CA . TYR A 1 685 ? -1.954 -0.694 -11.910 1.00 89.56 685 TYR A CA 1
ATOM 5404 C C . TYR A 1 685 ? -0.441 -0.892 -11.699 1.00 89.56 685 TYR A C 1
ATOM 5406 O O . TYR A 1 685 ? 0.174 -1.735 -12.345 1.00 89.56 685 TYR A O 1
ATOM 5414 N N . ARG A 1 686 ? 0.154 -0.193 -10.718 1.00 90.31 686 ARG A N 1
ATOM 5415 C CA . ARG A 1 686 ? 1.569 -0.345 -10.351 1.00 90.31 686 ARG A CA 1
ATOM 5416 C C . ARG A 1 686 ? 1.907 -1.745 -9.827 1.00 90.31 686 ARG A C 1
ATOM 5418 O O . ARG A 1 686 ? 2.979 -2.240 -10.154 1.00 90.31 686 ARG A O 1
ATOM 5425 N N . GLN A 1 687 ? 1.039 -2.377 -9.033 1.00 89.88 687 GLN A N 1
ATOM 5426 C CA . GLN A 1 687 ? 1.234 -3.771 -8.608 1.00 89.88 687 GLN A CA 1
ATOM 5427 C C . GLN A 1 687 ? 1.095 -4.729 -9.795 1.00 89.88 687 GLN A C 1
ATOM 5429 O O . GLN A 1 687 ? 1.919 -5.624 -9.930 1.00 89.88 687 GLN A O 1
ATOM 5434 N N . CYS A 1 688 ? 0.123 -4.497 -10.682 1.00 89.38 688 CYS A N 1
ATOM 5435 C CA . CYS A 1 688 ? -0.137 -5.349 -11.847 1.00 89.38 688 CYS A CA 1
ATOM 5436 C C . CYS A 1 688 ? 1.037 -5.329 -12.842 1.00 89.38 688 CYS A C 1
ATOM 5438 O O . CYS A 1 688 ? 1.551 -6.379 -13.227 1.00 89.38 688 CYS A O 1
ATOM 5440 N N . ALA A 1 689 ? 1.529 -4.134 -13.184 1.00 90.25 689 ALA A N 1
ATOM 5441 C CA . ALA A 1 689 ? 2.730 -3.959 -13.997 1.00 90.25 689 ALA A CA 1
ATOM 5442 C C . ALA A 1 689 ? 3.984 -4.518 -13.296 1.00 90.25 689 ALA A C 1
ATOM 5444 O O . ALA A 1 689 ? 4.828 -5.125 -13.946 1.00 90.25 689 ALA A O 1
ATOM 5445 N N . ALA A 1 690 ? 4.097 -4.392 -11.964 1.00 89.31 690 ALA A N 1
ATOM 5446 C CA . ALA A 1 690 ? 5.196 -4.999 -11.209 1.00 89.31 690 ALA A CA 1
ATOM 5447 C C . ALA A 1 690 ? 5.165 -6.540 -11.248 1.00 89.31 690 ALA A C 1
ATOM 5449 O O . ALA A 1 690 ? 6.212 -7.154 -11.435 1.00 89.31 690 ALA A O 1
ATOM 5450 N N . SER A 1 691 ? 3.989 -7.173 -11.140 1.00 86.00 691 SER A N 1
ATOM 5451 C CA . SER A 1 691 ? 3.847 -8.625 -11.334 1.00 86.00 691 SER A CA 1
ATOM 5452 C C . SER A 1 691 ? 4.099 -9.067 -12.778 1.00 86.00 691 SER A C 1
ATOM 5454 O O . SER A 1 691 ? 4.468 -10.216 -12.987 1.00 86.00 691 SER A O 1
ATOM 5456 N N . ALA A 1 692 ? 3.960 -8.163 -13.755 1.00 89.81 692 ALA A N 1
ATOM 5457 C CA . ALA A 1 692 ? 4.259 -8.395 -15.169 1.00 89.81 692 ALA A CA 1
ATOM 5458 C C . ALA A 1 692 ? 5.745 -8.194 -15.548 1.00 89.81 692 ALA A C 1
ATOM 5460 O O . ALA A 1 692 ? 6.129 -8.467 -16.684 1.00 89.81 692 ALA A O 1
ATOM 5461 N N . MET A 1 693 ? 6.610 -7.766 -14.619 1.00 91.75 693 MET A N 1
ATOM 5462 C CA . MET A 1 693 ? 8.047 -7.573 -14.882 1.00 91.75 693 MET A CA 1
ATOM 5463 C C . MET A 1 693 ? 8.814 -8.817 -15.374 1.00 91.75 693 MET A C 1
ATOM 5465 O O . MET A 1 693 ? 9.733 -8.618 -16.166 1.00 91.75 693 MET A O 1
ATOM 5469 N N . PRO A 1 694 ? 8.466 -10.076 -15.028 1.00 89.38 694 PRO A N 1
ATOM 5470 C CA . PRO A 1 694 ? 9.130 -11.242 -15.618 1.00 89.38 694 PRO A CA 1
ATOM 5471 C C . PRO A 1 694 ? 8.965 -11.348 -17.143 1.00 89.38 694 PRO A C 1
ATOM 5473 O O . PRO A 1 694 ? 9.852 -11.868 -17.816 1.00 89.38 694 PRO A O 1
ATOM 5476 N N . VAL A 1 695 ? 7.880 -10.800 -17.706 1.00 86.62 695 VAL A N 1
ATOM 5477 C CA . VAL A 1 695 ? 7.694 -10.692 -19.165 1.00 86.62 695 VAL A CA 1
ATOM 5478 C C . VAL A 1 695 ? 8.690 -9.693 -19.747 1.00 86.62 695 VAL A C 1
ATOM 5480 O O . VAL A 1 695 ? 9.358 -10.000 -20.730 1.00 86.62 695 VAL A O 1
ATOM 5483 N N . LEU A 1 696 ? 8.856 -8.528 -19.109 1.00 92.81 696 LEU A N 1
ATOM 5484 C CA . LEU A 1 696 ? 9.856 -7.542 -19.525 1.00 92.81 696 LEU A CA 1
ATOM 5485 C C . LEU A 1 696 ? 11.281 -8.109 -19.435 1.00 92.81 696 LEU A C 1
ATOM 5487 O O . LEU A 1 696 ? 12.076 -7.874 -20.336 1.00 92.81 696 LEU A O 1
ATOM 5491 N N . TRP A 1 697 ? 11.598 -8.882 -18.391 1.00 92.62 697 TRP A N 1
ATOM 5492 C CA . TRP A 1 697 ? 12.894 -9.560 -18.265 1.00 92.62 697 TRP A CA 1
ATOM 5493 C C . TRP A 1 697 ? 13.140 -10.552 -19.403 1.00 92.62 697 TRP A C 1
ATOM 5495 O O . TRP A 1 697 ? 14.202 -10.503 -20.008 1.00 92.62 697 TRP A O 1
ATOM 5505 N N . HIS A 1 698 ? 12.146 -11.356 -19.784 1.00 87.00 698 HIS A N 1
ATOM 5506 C CA . HIS A 1 698 ? 12.281 -12.241 -20.941 1.00 87.00 698 HIS A CA 1
ATOM 5507 C C . HIS A 1 698 ? 12.563 -11.480 -22.250 1.00 87.00 698 HIS A C 1
ATOM 5509 O O . HIS A 1 698 ? 13.420 -11.888 -23.030 1.00 87.00 698 HIS A O 1
ATOM 5515 N N . PHE A 1 699 ? 11.890 -10.351 -22.493 1.00 91.62 699 PHE A N 1
ATOM 5516 C CA . PHE A 1 699 ? 12.180 -9.519 -23.666 1.00 91.62 699 PHE A CA 1
ATOM 5517 C C . PHE A 1 699 ? 13.547 -8.815 -23.583 1.00 91.62 699 PHE A C 1
ATOM 5519 O O . PHE A 1 699 ? 14.187 -8.610 -24.613 1.00 91.62 699 PHE A O 1
ATOM 5526 N N . LEU A 1 700 ? 14.047 -8.506 -22.381 1.00 92.62 700 LEU A N 1
ATOM 5527 C CA . LEU A 1 700 ? 15.429 -8.051 -22.176 1.00 92.62 700 LEU A CA 1
ATOM 5528 C C . LEU A 1 700 ? 16.450 -9.167 -22.455 1.00 92.62 700 LEU A C 1
ATOM 5530 O O . LEU A 1 700 ? 17.483 -8.886 -23.058 1.00 92.62 700 LEU A O 1
ATOM 5534 N N . ASP A 1 701 ? 16.155 -10.418 -22.095 1.00 90.88 701 ASP A N 1
ATOM 5535 C CA . ASP A 1 701 ? 16.993 -11.577 -22.430 1.00 90.88 701 ASP A CA 1
ATOM 5536 C C . ASP A 1 701 ? 17.005 -11.833 -23.949 1.00 90.88 701 ASP A C 1
ATOM 5538 O O . ASP A 1 701 ? 18.067 -12.085 -24.525 1.00 90.88 701 ASP A O 1
ATOM 5542 N N . GLN A 1 702 ? 15.862 -11.686 -24.637 1.00 86.94 702 GLN A N 1
ATOM 5543 C CA . GLN A 1 702 ? 15.818 -11.692 -26.107 1.00 86.94 702 GLN A CA 1
ATOM 5544 C C . GLN A 1 702 ? 16.656 -10.548 -26.700 1.00 86.94 702 GLN A C 1
ATOM 5546 O O . GLN A 1 702 ? 17.476 -10.787 -27.587 1.00 86.94 702 GLN A O 1
ATOM 5551 N N . ALA A 1 703 ? 16.515 -9.321 -26.188 1.00 91.19 703 ALA A N 1
ATOM 5552 C CA . ALA A 1 703 ? 17.293 -8.168 -26.643 1.00 91.19 703 ALA A CA 1
ATOM 5553 C C . ALA A 1 703 ? 18.808 -8.385 -26.454 1.00 91.19 703 ALA A C 1
ATOM 5555 O O . ALA A 1 703 ? 19.591 -8.134 -27.369 1.00 91.19 703 ALA A O 1
ATOM 5556 N N . ALA A 1 704 ? 19.229 -8.914 -25.302 1.00 92.25 704 ALA A N 1
ATOM 5557 C CA . ALA A 1 704 ? 20.621 -9.265 -25.029 1.00 92.25 704 ALA A CA 1
ATOM 5558 C C . ALA A 1 704 ? 21.134 -10.385 -25.954 1.00 92.25 704 ALA A C 1
ATOM 5560 O O . ALA A 1 704 ? 22.273 -10.330 -26.414 1.00 92.25 704 ALA A O 1
ATOM 5561 N N . THR A 1 705 ? 20.282 -11.360 -26.280 1.00 87.81 705 THR A N 1
ATOM 5562 C CA . THR A 1 705 ? 20.591 -12.442 -27.227 1.00 87.81 705 THR A CA 1
ATOM 5563 C C . THR A 1 705 ? 20.830 -11.893 -28.639 1.00 87.81 705 THR A C 1
ATOM 5565 O O . THR A 1 705 ? 21.829 -12.234 -29.272 1.00 87.81 705 THR A O 1
ATOM 5568 N N . VAL A 1 706 ? 19.977 -10.978 -29.115 1.00 86.69 706 VAL A N 1
ATOM 5569 C CA . VAL A 1 706 ? 20.156 -10.286 -30.407 1.00 86.69 706 VAL A CA 1
ATOM 5570 C C . VAL A 1 706 ? 21.441 -9.450 -30.418 1.00 86.69 706 VAL A C 1
ATOM 5572 O O . VAL A 1 706 ? 22.213 -9.530 -31.374 1.00 86.69 706 VAL A O 1
ATOM 5575 N N . ALA A 1 707 ? 21.715 -8.702 -29.343 1.00 89.31 707 ALA A N 1
ATOM 5576 C CA . ALA A 1 707 ? 22.942 -7.915 -29.205 1.00 89.31 707 ALA A CA 1
ATOM 5577 C C . ALA A 1 707 ? 24.218 -8.780 -29.226 1.00 89.31 707 ALA A C 1
ATOM 5579 O O . ALA A 1 707 ? 25.258 -8.326 -29.699 1.00 89.31 707 ALA A O 1
ATOM 5580 N N . TYR A 1 708 ? 24.146 -10.012 -28.713 1.00 90.38 708 TYR A N 1
ATOM 5581 C CA . TYR A 1 708 ? 25.273 -10.943 -28.663 1.00 90.38 708 TYR A CA 1
ATOM 5582 C C . TYR A 1 708 ? 25.584 -11.578 -30.027 1.00 90.38 708 TYR A C 1
ATOM 5584 O O . TYR A 1 708 ? 26.750 -11.663 -30.409 1.00 90.38 708 TYR A O 1
ATOM 5592 N N . TYR A 1 709 ? 24.559 -12.002 -30.775 1.00 87.38 709 TYR A N 1
ATOM 5593 C CA . TYR A 1 709 ? 24.749 -12.686 -32.062 1.00 87.38 709 TYR A CA 1
ATOM 5594 C C . TYR A 1 709 ? 25.033 -11.753 -33.253 1.00 87.38 709 TYR A C 1
ATOM 5596 O O . TYR A 1 709 ? 25.529 -12.233 -34.270 1.00 87.38 709 TYR A O 1
ATOM 5604 N N . HIS A 1 710 ? 24.810 -10.437 -33.123 1.00 84.94 710 HIS A N 1
ATOM 5605 C CA . HIS A 1 710 ? 25.157 -9.430 -34.142 1.00 84.94 710 HIS A CA 1
ATOM 5606 C C . HIS A 1 710 ? 26.238 -8.445 -33.647 1.00 84.94 710 HIS A C 1
ATOM 5608 O O . HIS A 1 710 ? 25.929 -7.278 -33.379 1.00 84.94 710 HIS A O 1
ATOM 5614 N N . PRO A 1 711 ? 27.508 -8.890 -33.514 1.00 78.81 711 PRO A N 1
ATOM 5615 C CA . PRO A 1 711 ? 28.606 -8.070 -32.996 1.00 78.81 711 PRO A CA 1
ATOM 5616 C C . PRO A 1 711 ? 29.235 -7.123 -34.033 1.00 78.81 711 PRO A C 1
ATOM 5618 O O . PRO A 1 711 ? 30.075 -6.298 -33.667 1.00 78.81 711 PRO A O 1
ATOM 5621 N N . ASP A 1 712 ? 28.905 -7.267 -35.320 1.00 86.94 712 ASP A N 1
ATOM 5622 C CA . ASP A 1 712 ? 29.683 -6.656 -36.399 1.00 86.94 712 ASP A CA 1
ATOM 5623 C C . ASP A 1 712 ? 29.445 -5.139 -36.526 1.00 86.94 712 ASP A C 1
ATOM 5625 O O . ASP A 1 712 ? 28.317 -4.642 -36.460 1.00 86.94 712 ASP A O 1
ATOM 5629 N N . LEU A 1 713 ? 30.521 -4.370 -36.712 1.00 61.50 713 LEU A N 1
ATOM 5630 C CA . LEU A 1 713 ? 30.485 -2.908 -36.580 1.00 61.50 713 LEU A CA 1
ATOM 5631 C C . LEU A 1 713 ? 29.665 -2.225 -37.681 1.00 61.50 713 LEU A C 1
ATOM 5633 O O . LEU A 1 713 ? 29.083 -1.168 -37.429 1.00 61.50 713 LEU A O 1
ATOM 5637 N N . ALA A 1 714 ? 29.576 -2.836 -38.865 1.00 70.88 714 ALA A N 1
ATOM 5638 C CA . ALA A 1 714 ? 28.721 -2.369 -39.956 1.00 70.88 714 ALA A CA 1
ATOM 5639 C C . ALA A 1 714 ? 27.221 -2.628 -39.695 1.00 70.88 714 ALA A C 1
ATOM 5641 O O . ALA A 1 714 ? 26.376 -1.883 -40.187 1.00 70.88 714 ALA A O 1
ATOM 5642 N N . GLU A 1 715 ? 26.879 -3.633 -38.882 1.00 74.81 715 GLU A N 1
ATOM 5643 C CA . GLU A 1 715 ? 25.496 -3.944 -38.493 1.00 74.81 715 GLU A CA 1
ATOM 5644 C C . GLU A 1 715 ? 25.051 -3.218 -37.214 1.00 74.81 715 GLU A C 1
ATOM 5646 O O . GLU A 1 715 ? 23.900 -3.341 -36.797 1.00 74.81 715 GLU A O 1
ATOM 5651 N N . ARG A 1 716 ? 25.930 -2.435 -36.576 1.00 79.00 716 ARG A N 1
ATOM 5652 C CA . ARG A 1 716 ? 25.698 -1.860 -35.240 1.00 79.00 716 ARG A CA 1
ATOM 5653 C C . ARG A 1 716 ? 24.418 -1.021 -35.123 1.00 79.00 716 ARG A C 1
ATOM 5655 O O . ARG A 1 716 ? 23.787 -1.029 -34.068 1.00 79.00 716 ARG A O 1
ATOM 5662 N N . SER A 1 717 ? 24.015 -0.325 -36.188 1.00 82.00 717 SER A N 1
ATOM 5663 C CA . SER A 1 717 ? 22.739 0.403 -36.258 1.00 82.00 717 SER A CA 1
ATOM 5664 C C . SER A 1 717 ? 21.533 -0.545 -36.297 1.00 82.00 717 SER A C 1
ATOM 5666 O O . SER A 1 717 ? 20.597 -0.373 -35.521 1.00 82.00 717 SER A O 1
ATOM 5668 N N . ARG A 1 718 ? 21.574 -1.585 -37.138 1.00 82.06 718 ARG A N 1
ATOM 5669 C CA . ARG A 1 718 ? 20.539 -2.632 -37.231 1.00 82.06 718 ARG A CA 1
ATOM 5670 C C . ARG A 1 718 ? 20.380 -3.383 -35.911 1.00 82.06 718 ARG A C 1
ATOM 5672 O O . ARG A 1 718 ? 19.270 -3.484 -35.393 1.00 82.06 718 ARG A O 1
ATOM 5679 N N . SER A 1 719 ? 21.497 -3.832 -35.336 1.00 84.94 719 SER A N 1
ATOM 5680 C CA . SER A 1 719 ? 21.555 -4.498 -34.030 1.00 84.94 719 SER A CA 1
ATOM 5681 C C . SER A 1 719 ? 20.893 -3.636 -32.944 1.00 84.94 719 SER A C 1
ATOM 5683 O O . SER A 1 719 ? 19.995 -4.109 -32.247 1.00 84.94 719 SER A O 1
ATOM 5685 N N . PHE A 1 720 ? 21.203 -2.332 -32.889 1.00 89.75 720 PHE A N 1
ATOM 5686 C CA . PHE A 1 720 ? 20.531 -1.390 -31.985 1.00 89.75 720 PHE A CA 1
ATOM 5687 C C . PHE A 1 720 ? 19.006 -1.325 -32.193 1.00 89.75 720 PHE A C 1
ATOM 5689 O O . PHE A 1 720 ? 18.269 -1.368 -31.208 1.00 89.75 720 PHE A O 1
ATOM 5696 N N . TYR A 1 721 ? 18.508 -1.275 -33.434 1.00 89.50 721 TYR A N 1
ATOM 5697 C CA . TYR A 1 721 ? 17.061 -1.228 -33.686 1.00 89.50 721 TYR A CA 1
ATOM 5698 C C . TYR A 1 721 ? 16.323 -2.512 -33.281 1.00 89.50 721 TYR A C 1
ATOM 5700 O O . TYR A 1 721 ? 15.226 -2.408 -32.736 1.00 89.50 721 TYR A O 1
ATOM 5708 N N . ALA A 1 722 ? 16.904 -3.708 -33.441 1.00 89.31 722 ALA A N 1
ATOM 5709 C CA . ALA A 1 722 ? 16.265 -4.938 -32.948 1.00 89.31 722 ALA A CA 1
ATOM 5710 C C . ALA A 1 722 ? 16.358 -5.103 -31.417 1.00 89.31 722 ALA A C 1
ATOM 5712 O O . ALA A 1 722 ? 15.407 -5.578 -30.797 1.00 89.31 722 ALA A O 1
ATOM 5713 N N . VAL A 1 723 ? 17.441 -4.637 -30.783 1.00 92.75 723 VAL A N 1
ATOM 5714 C CA . VAL A 1 723 ? 17.522 -4.515 -29.312 1.00 92.75 723 VAL A CA 1
ATOM 5715 C C . VAL A 1 723 ? 16.422 -3.581 -28.792 1.00 92.75 723 VAL A C 1
ATOM 5717 O O . VAL A 1 723 ? 15.724 -3.903 -27.829 1.00 92.75 723 VAL A O 1
ATOM 5720 N N . LEU A 1 724 ? 16.219 -2.442 -29.461 1.00 94.25 724 LEU A N 1
ATOM 5721 C CA . LEU A 1 724 ? 15.172 -1.476 -29.132 1.00 94.25 724 LEU A CA 1
ATOM 5722 C C . LEU A 1 724 ? 13.761 -2.019 -29.432 1.00 94.25 724 LEU A C 1
ATOM 5724 O O . LEU A 1 724 ? 12.833 -1.736 -28.674 1.00 94.25 724 LEU A O 1
ATOM 5728 N N . ARG A 1 725 ? 13.602 -2.839 -30.483 1.00 93.56 725 ARG A N 1
ATOM 5729 C CA . ARG A 1 725 ? 12.359 -3.550 -30.831 1.00 93.56 725 ARG A CA 1
ATOM 5730 C C . ARG A 1 725 ? 11.896 -4.439 -29.685 1.00 93.56 725 ARG A C 1
ATOM 5732 O O . ARG A 1 725 ? 10.770 -4.251 -29.232 1.00 93.56 725 ARG A O 1
ATOM 5739 N N . GLU A 1 726 ? 12.735 -5.355 -29.196 1.00 94.00 726 GLU A N 1
ATOM 5740 C CA . GLU A 1 726 ? 12.334 -6.241 -28.092 1.00 94.00 726 GLU A CA 1
ATOM 5741 C C . GLU A 1 726 ? 12.145 -5.476 -26.777 1.00 94.00 726 GLU A C 1
ATOM 5743 O O . GLU A 1 726 ? 11.185 -5.747 -26.059 1.00 94.00 726 GLU A O 1
ATOM 5748 N N . LEU A 1 727 ? 12.967 -4.456 -26.485 1.00 95.75 727 LEU A N 1
ATOM 5749 C CA . LEU A 1 727 ? 12.762 -3.596 -25.311 1.00 95.75 727 LEU A CA 1
ATOM 5750 C C . LEU A 1 727 ? 11.373 -2.937 -25.319 1.00 95.75 727 LEU A C 1
ATOM 5752 O O . LEU A 1 727 ? 10.645 -3.003 -24.328 1.00 95.75 727 LEU A O 1
ATOM 5756 N N . VAL A 1 728 ? 11.005 -2.291 -26.429 1.00 96.56 728 VAL A N 1
ATOM 5757 C CA . VAL A 1 728 ? 9.728 -1.575 -26.548 1.00 96.56 728 VAL A CA 1
ATOM 5758 C C . VAL A 1 728 ? 8.559 -2.555 -26.562 1.00 96.56 728 VAL A C 1
ATOM 5760 O O . VAL A 1 728 ? 7.620 -2.371 -25.791 1.00 96.56 728 VAL A O 1
ATOM 5763 N N . ARG A 1 729 ? 8.662 -3.646 -27.327 1.00 94.94 729 ARG A N 1
ATOM 5764 C CA . ARG A 1 729 ? 7.691 -4.749 -27.333 1.00 94.94 729 ARG A CA 1
ATOM 5765 C C . ARG A 1 729 ? 7.441 -5.297 -25.924 1.00 94.94 729 ARG A C 1
ATOM 5767 O O . ARG A 1 729 ? 6.290 -5.445 -25.514 1.00 94.94 729 ARG A O 1
ATOM 5774 N N . GLY A 1 730 ? 8.504 -5.524 -25.153 1.00 95.06 730 GLY A N 1
ATOM 5775 C CA . GLY A 1 730 ? 8.418 -5.979 -23.769 1.00 95.06 730 GLY A CA 1
ATOM 5776 C C . GLY A 1 730 ? 7.692 -5.004 -22.848 1.00 95.06 730 GLY A C 1
ATOM 5777 O O . GLY A 1 730 ? 6.928 -5.448 -21.993 1.00 95.06 730 GLY A O 1
ATOM 5778 N N . LEU A 1 731 ? 7.844 -3.693 -23.064 1.00 96.25 731 LEU A N 1
ATOM 5779 C CA . LEU A 1 731 ? 7.062 -2.670 -22.363 1.00 96.25 731 LEU A CA 1
ATOM 5780 C C . LEU A 1 731 ? 5.580 -2.700 -22.776 1.00 96.25 731 LEU A C 1
ATOM 5782 O O . LEU A 1 731 ? 4.717 -2.610 -21.900 1.00 96.25 731 LEU A O 1
ATOM 5786 N N . GLY A 1 732 ? 5.270 -2.888 -24.064 1.00 96.62 732 GLY A N 1
ATOM 5787 C CA . GLY A 1 732 ? 3.901 -3.087 -24.558 1.00 96.62 732 GLY A CA 1
ATOM 5788 C C . GLY A 1 732 ? 3.198 -4.267 -23.881 1.00 96.62 732 GLY A C 1
ATOM 5789 O O . GLY A 1 732 ? 2.096 -4.125 -23.347 1.00 96.62 732 GLY A O 1
ATOM 5790 N N . TRP A 1 733 ? 3.875 -5.413 -23.784 1.00 95.81 733 TRP A N 1
ATOM 5791 C CA . TRP A 1 733 ? 3.348 -6.578 -23.071 1.00 95.81 733 TRP A CA 1
ATOM 5792 C C . TRP A 1 733 ? 3.242 -6.363 -21.557 1.00 95.81 733 TRP A C 1
ATOM 5794 O O . TRP A 1 733 ? 2.168 -6.583 -20.993 1.00 95.81 733 TRP A O 1
ATOM 5804 N N . SER A 1 734 ? 4.311 -5.925 -20.881 1.00 95.06 734 SER A N 1
ATOM 5805 C CA . SER A 1 734 ? 4.340 -5.862 -19.411 1.00 95.06 734 SER A CA 1
ATOM 5806 C C . SER A 1 734 ? 3.524 -4.713 -18.811 1.00 95.06 734 SER A C 1
ATOM 5808 O O . SER A 1 734 ? 3.030 -4.831 -17.692 1.00 95.06 734 SER A O 1
ATOM 5810 N N . CYS A 1 735 ? 3.386 -3.592 -19.523 1.00 96.38 735 CYS A N 1
ATOM 5811 C CA . CYS A 1 735 ? 2.635 -2.424 -19.050 1.00 96.38 735 CYS A CA 1
ATOM 5812 C C . CYS A 1 735 ? 1.253 -2.308 -19.711 1.00 96.38 735 CYS A C 1
ATOM 5814 O O . CYS A 1 735 ? 0.302 -1.901 -19.049 1.00 96.38 735 CYS A O 1
ATOM 5816 N N . GLY A 1 736 ? 1.122 -2.681 -20.985 1.00 96.50 736 GLY A N 1
ATOM 5817 C CA . GLY A 1 736 ? -0.142 -2.630 -21.715 1.00 96.50 736 GLY A CA 1
ATOM 5818 C C . GLY A 1 736 ? -0.972 -3.900 -21.538 1.00 96.50 736 GLY A C 1
ATOM 5819 O O . GLY A 1 736 ? -1.978 -3.915 -20.822 1.00 96.50 736 GLY A O 1
ATOM 5820 N N . VAL A 1 737 ? -0.558 -4.981 -22.203 1.00 95.44 737 VAL A N 1
ATOM 5821 C CA . VAL A 1 737 ? -1.405 -6.173 -22.370 1.00 95.44 737 VAL A CA 1
ATOM 5822 C C . VAL A 1 737 ? -1.642 -6.920 -21.057 1.00 95.44 737 VAL A C 1
ATOM 5824 O O . VAL A 1 737 ? -2.797 -7.128 -20.689 1.00 95.44 737 VAL A O 1
ATOM 5827 N N . PHE A 1 738 ? -0.597 -7.298 -20.315 1.00 93.44 738 PHE A N 1
ATOM 5828 C CA . PHE A 1 738 ? -0.763 -8.103 -19.095 1.00 93.44 738 PHE A CA 1
ATOM 5829 C C . PHE A 1 738 ? -1.615 -7.407 -18.014 1.00 93.44 738 PHE A C 1
ATOM 5831 O O . PHE A 1 738 ? -2.539 -8.049 -17.505 1.00 93.44 738 PHE A O 1
ATOM 5838 N N . PRO A 1 739 ? -1.412 -6.112 -17.691 1.00 93.75 739 PRO A N 1
ATOM 5839 C CA . PRO A 1 739 ? -2.307 -5.386 -16.789 1.00 93.75 739 PRO A CA 1
ATOM 5840 C C . PRO A 1 739 ? -3.746 -5.286 -17.312 1.00 93.75 739 PRO A C 1
ATOM 5842 O O . PRO A 1 739 ? -4.678 -5.415 -16.521 1.00 93.75 739 PRO A O 1
ATOM 5845 N N . THR A 1 740 ? -3.949 -5.121 -18.624 1.00 94.56 740 THR A N 1
ATOM 5846 C CA . THR A 1 740 ? -5.293 -5.098 -19.233 1.00 94.56 740 THR A CA 1
ATOM 5847 C C . THR A 1 740 ? -6.009 -6.439 -19.067 1.00 94.56 740 THR A C 1
ATOM 5849 O O . THR A 1 740 ? -7.121 -6.477 -18.541 1.00 94.56 740 THR A O 1
ATOM 5852 N N . LEU A 1 741 ? -5.358 -7.548 -19.439 1.00 93.00 741 LEU A N 1
ATOM 5853 C CA . LEU A 1 741 ? -5.897 -8.903 -19.279 1.00 93.00 741 LEU A CA 1
ATOM 5854 C C . LEU A 1 741 ? -6.219 -9.215 -17.815 1.00 93.00 741 LEU A C 1
ATOM 5856 O O . LEU A 1 741 ? -7.283 -9.756 -17.519 1.00 93.00 741 LEU A O 1
ATOM 5860 N N . PHE A 1 742 ? -5.331 -8.825 -16.897 1.00 91.50 742 PHE A N 1
ATOM 5861 C CA . PHE A 1 742 ? -5.543 -8.974 -15.462 1.00 91.50 742 PHE A CA 1
ATOM 5862 C C . PHE A 1 742 ? -6.770 -8.193 -14.969 1.00 91.50 742 PHE A C 1
ATOM 5864 O O . PHE A 1 742 ? -7.616 -8.756 -14.276 1.00 91.50 742 PHE A O 1
ATOM 5871 N N . PHE A 1 743 ? -6.917 -6.917 -15.342 1.00 90.62 743 PHE A N 1
ATOM 5872 C CA . PHE A 1 743 ? -8.076 -6.133 -14.914 1.00 90.62 743 PHE A CA 1
ATOM 5873 C C . PHE A 1 743 ? -9.389 -6.650 -15.509 1.00 90.62 743 PHE A C 1
ATOM 5875 O O . PHE A 1 743 ? -10.384 -6.675 -14.788 1.00 90.62 743 PHE A O 1
ATOM 5882 N N . VAL A 1 744 ? -9.404 -7.125 -16.760 1.00 92.25 744 VAL A N 1
ATOM 5883 C CA . VAL A 1 744 ? -10.594 -7.779 -17.333 1.00 92.25 744 VAL A CA 1
ATOM 5884 C C . VAL A 1 744 ? -10.923 -9.074 -16.583 1.00 92.25 744 VAL A C 1
ATOM 5886 O O . VAL A 1 744 ? -12.073 -9.269 -16.201 1.00 92.25 744 VAL A O 1
ATOM 5889 N N . ALA A 1 745 ? -9.930 -9.920 -16.290 1.00 92.69 745 ALA A N 1
ATOM 5890 C CA . ALA A 1 745 ? -10.115 -11.147 -15.511 1.00 92.69 745 ALA A CA 1
ATOM 5891 C C . ALA A 1 745 ? -10.751 -10.876 -14.133 1.00 92.69 745 ALA A C 1
ATOM 5893 O O . ALA A 1 745 ? -11.733 -11.516 -13.755 1.00 92.69 745 ALA A O 1
ATOM 5894 N N . VAL A 1 746 ? -10.222 -9.882 -13.410 1.00 91.38 746 VAL A N 1
ATOM 5895 C CA . VAL A 1 746 ? -10.727 -9.452 -12.097 1.00 91.38 746 VAL A CA 1
ATOM 5896 C C . VAL A 1 746 ? -12.136 -8.861 -12.207 1.00 91.38 746 VAL A C 1
ATOM 5898 O O . VAL A 1 746 ? -12.996 -9.223 -11.409 1.00 91.38 746 VAL A O 1
ATOM 5901 N N . ARG A 1 747 ? -12.419 -8.014 -13.208 1.00 90.56 747 ARG A N 1
ATOM 5902 C CA . ARG A 1 747 ? -13.764 -7.443 -13.399 1.00 90.56 747 ARG A CA 1
ATOM 5903 C C . ARG A 1 747 ? -14.806 -8.496 -13.768 1.00 90.56 747 ARG A C 1
ATOM 5905 O O . ARG A 1 747 ? -15.908 -8.453 -13.237 1.00 90.56 747 ARG A O 1
ATOM 5912 N N . LEU A 1 748 ? -14.478 -9.471 -14.612 1.00 92.88 748 LEU A N 1
ATOM 5913 C CA . LEU A 1 748 ? -15.403 -10.562 -14.934 1.00 92.88 748 LEU A CA 1
ATOM 5914 C C . LEU A 1 748 ? -15.674 -11.467 -13.714 1.00 92.88 748 LEU A C 1
ATOM 5916 O O . LEU A 1 748 ? -16.802 -11.919 -13.527 1.00 92.88 748 LEU A O 1
ATOM 5920 N N . ALA A 1 749 ? -14.680 -11.677 -12.843 1.00 92.94 749 ALA A N 1
ATOM 5921 C CA . ALA A 1 749 ? -14.873 -12.357 -11.559 1.00 92.94 749 ALA A CA 1
ATOM 5922 C C . ALA A 1 749 ? -15.770 -11.559 -10.584 1.00 92.94 749 ALA A C 1
ATOM 5924 O O . ALA A 1 749 ? -16.598 -12.148 -9.892 1.00 92.94 749 ALA A O 1
ATOM 5925 N N . GLU A 1 750 ? -15.639 -10.229 -10.563 1.00 91.06 750 GLU A N 1
ATOM 5926 C CA . GLU A 1 750 ? -16.445 -9.294 -9.760 1.00 91.06 750 GLU A CA 1
ATOM 5927 C C . GLU A 1 750 ? -17.911 -9.214 -10.235 1.00 91.06 750 GLU A C 1
ATOM 5929 O O . GLU A 1 750 ? -18.827 -9.192 -9.407 1.00 91.06 750 GLU A O 1
ATOM 5934 N N . ILE A 1 751 ? -18.128 -9.201 -11.559 1.00 91.31 751 ILE A N 1
ATOM 5935 C CA . ILE A 1 751 ? -19.437 -9.088 -12.232 1.00 91.31 751 ILE A CA 1
ATOM 5936 C C . ILE A 1 751 ? -20.245 -10.392 -12.168 1.00 91.31 751 ILE A C 1
ATOM 5938 O O . ILE A 1 751 ? -21.473 -10.336 -12.127 1.00 91.31 751 ILE A O 1
ATOM 5942 N N . VAL A 1 752 ? -19.595 -11.564 -12.094 1.00 90.38 752 VAL A N 1
ATOM 5943 C CA . VAL A 1 752 ? -20.279 -12.870 -11.982 1.00 90.38 752 VAL A CA 1
ATOM 5944 C C . VAL A 1 752 ? -20.044 -13.520 -10.601 1.00 90.38 752 VAL A C 1
ATOM 5946 O O . VAL A 1 752 ? -19.441 -14.597 -10.499 1.00 90.38 752 VAL A O 1
ATOM 5949 N N . PRO A 1 753 ? -20.532 -12.905 -9.503 1.00 75.06 753 PRO A N 1
ATOM 5950 C CA . PRO A 1 753 ? -20.288 -13.365 -8.135 1.00 75.06 753 PRO A CA 1
ATOM 5951 C C . PRO A 1 753 ? -21.160 -14.558 -7.733 1.00 75.06 753 PRO A C 1
ATOM 5953 O O . PRO A 1 753 ? -20.884 -15.211 -6.728 1.00 75.06 753 PRO A O 1
ATOM 5956 N N . SER A 1 754 ? -22.253 -14.795 -8.463 1.00 77.38 754 SER A N 1
ATOM 5957 C CA . SER A 1 754 ? -23.429 -15.512 -7.972 1.00 77.38 754 SER A CA 1
ATOM 5958 C C . SER A 1 754 ? -23.085 -16.888 -7.402 1.00 77.38 754 SER A C 1
ATOM 5960 O O . SER A 1 754 ? -22.307 -17.653 -7.982 1.00 77.38 754 SER A O 1
ATOM 5962 N N . ARG A 1 755 ? -23.680 -17.208 -6.244 1.00 74.56 755 ARG A N 1
ATOM 5963 C CA . ARG A 1 755 ? -23.723 -18.570 -5.699 1.00 74.56 755 ARG A CA 1
ATOM 5964 C C . ARG A 1 755 ? -24.614 -19.409 -6.621 1.00 74.56 755 ARG A C 1
ATOM 5966 O O . ARG A 1 755 ? -25.817 -19.527 -6.413 1.00 74.56 755 ARG A O 1
ATOM 5973 N N . CYS A 1 756 ? -24.042 -19.943 -7.697 1.00 80.00 756 CYS A N 1
ATOM 5974 C CA . CYS A 1 756 ? -24.736 -20.899 -8.547 1.00 80.00 756 CYS A CA 1
ATOM 5975 C C . CYS A 1 756 ? -24.900 -22.205 -7.762 1.00 80.00 756 CYS A C 1
ATOM 5977 O O . CYS A 1 756 ? -23.901 -22.842 -7.447 1.00 80.00 756 CYS A O 1
ATOM 5979 N N . GLY A 1 757 ? -26.136 -22.648 -7.507 1.00 87.25 757 GLY A N 1
ATOM 5980 C CA . GLY A 1 757 ? -26.429 -23.886 -6.759 1.00 87.25 757 GLY A CA 1
ATOM 5981 C C . GLY A 1 757 ? -25.938 -25.195 -7.405 1.00 87.25 757 GLY A C 1
ATOM 5982 O O . GLY A 1 757 ? -26.265 -26.280 -6.938 1.00 87.25 757 GLY A O 1
ATOM 5983 N N . SER A 1 758 ? -25.159 -25.116 -8.487 1.00 94.06 758 SER A N 1
ATOM 5984 C CA . SER A 1 758 ? -24.520 -26.242 -9.161 1.00 94.06 758 SER A CA 1
ATOM 5985 C C . SER A 1 758 ? -23.037 -25.955 -9.371 1.00 94.06 758 SER A C 1
ATOM 5987 O O . SER A 1 758 ? -22.670 -25.016 -10.081 1.00 94.06 758 SER A O 1
ATOM 5989 N N . ARG A 1 759 ? -22.181 -26.839 -8.841 1.00 92.81 759 ARG A N 1
ATOM 5990 C CA . ARG A 1 759 ? -20.720 -26.806 -9.041 1.00 92.81 759 ARG A CA 1
ATOM 5991 C C . ARG A 1 759 ? -20.326 -26.813 -10.524 1.00 92.81 759 ARG A C 1
ATOM 5993 O O . ARG A 1 759 ? -19.303 -26.242 -10.887 1.00 92.81 759 ARG A O 1
ATOM 6000 N N . LEU A 1 760 ? -21.140 -27.421 -11.397 1.00 94.81 760 LEU A N 1
ATOM 6001 C CA . LEU A 1 760 ? -20.899 -27.400 -12.844 1.00 94.81 760 LEU A CA 1
ATOM 6002 C C . LEU A 1 760 ? -21.029 -25.983 -13.414 1.00 94.81 760 LEU A C 1
ATOM 6004 O O . LEU A 1 760 ? -20.191 -25.578 -14.212 1.00 94.81 760 LEU A O 1
ATOM 60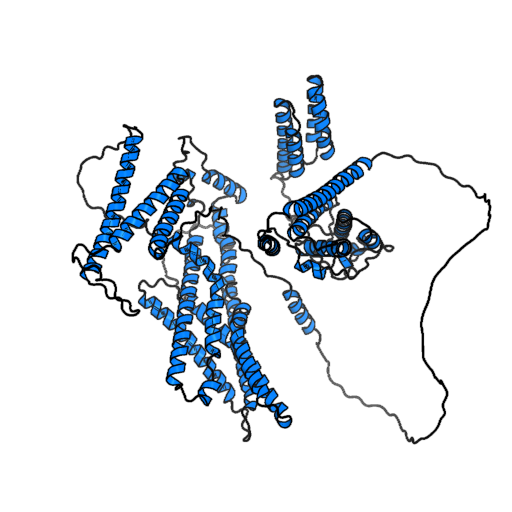08 N N . ALA A 1 761 ? -22.030 -25.212 -12.980 1.00 94.38 761 ALA A N 1
ATOM 6009 C CA . ALA A 1 761 ? -22.202 -23.828 -13.418 1.00 94.38 761 ALA A CA 1
ATOM 6010 C C . ALA A 1 761 ? -21.041 -22.936 -12.944 1.00 94.38 761 ALA A C 1
ATOM 6012 O O . ALA A 1 761 ? -20.579 -22.084 -13.699 1.00 94.38 761 ALA A O 1
ATOM 6013 N N . GLU A 1 762 ? -20.504 -23.173 -11.742 1.00 93.88 762 GLU A N 1
ATOM 6014 C CA . GLU A 1 762 ? -19.302 -22.471 -11.278 1.00 93.88 762 GLU A CA 1
ATOM 6015 C C . GLU A 1 762 ? -18.082 -22.759 -12.159 1.00 93.88 762 GLU A C 1
ATOM 6017 O O . GLU A 1 762 ? -17.409 -21.817 -12.579 1.00 93.88 762 GLU A O 1
ATOM 6022 N N . ILE A 1 763 ? -17.841 -24.036 -12.489 1.00 94.88 763 ILE A N 1
ATOM 6023 C CA . ILE A 1 763 ? -16.776 -24.461 -13.410 1.00 94.88 763 ILE A CA 1
ATOM 6024 C C . ILE A 1 763 ? -16.969 -23.806 -14.784 1.00 94.88 763 ILE A C 1
ATOM 6026 O O . ILE A 1 763 ? -16.025 -23.220 -15.308 1.00 94.88 763 ILE A O 1
ATOM 6030 N N . PHE A 1 764 ? -18.181 -23.840 -15.352 1.00 95.81 764 PHE A N 1
ATOM 6031 C CA . PHE A 1 764 ? -18.470 -23.219 -16.649 1.00 95.81 764 PHE A CA 1
ATOM 6032 C C . PHE A 1 764 ? -18.220 -21.707 -16.651 1.00 95.81 764 PHE A C 1
ATOM 6034 O O . PHE A 1 764 ? -17.619 -21.208 -17.600 1.00 95.81 764 PHE A O 1
ATOM 6041 N N . ILE A 1 765 ? -18.603 -20.981 -15.594 1.00 95.38 765 ILE A N 1
ATOM 6042 C CA . ILE A 1 765 ? -18.318 -19.542 -15.476 1.00 95.38 765 ILE A CA 1
ATOM 6043 C C . ILE A 1 765 ? -16.808 -19.293 -15.387 1.00 95.38 765 ILE A C 1
ATOM 6045 O O . ILE A 1 765 ? -16.295 -18.434 -16.098 1.00 95.38 765 ILE A O 1
ATOM 6049 N N . ASN A 1 766 ? -16.074 -20.064 -14.579 1.00 94.62 766 ASN A N 1
ATOM 6050 C CA . ASN A 1 766 ? -14.617 -19.933 -14.486 1.00 94.62 766 ASN A CA 1
ATOM 6051 C C . ASN A 1 766 ? -13.957 -20.166 -15.856 1.00 94.62 766 ASN A C 1
ATOM 6053 O O . ASN A 1 766 ? -13.154 -19.350 -16.304 1.00 94.62 766 ASN A O 1
ATOM 6057 N N . CYS A 1 767 ? -14.356 -21.226 -16.566 1.00 95.94 767 CYS A N 1
ATOM 6058 C CA . CYS A 1 767 ? -13.902 -21.519 -17.925 1.00 95.94 767 CYS A CA 1
ATOM 6059 C C . CYS A 1 767 ? -14.271 -20.415 -18.931 1.00 95.94 767 CYS A C 1
ATOM 6061 O O . CYS A 1 767 ? -13.460 -20.105 -19.799 1.00 95.94 767 CYS A O 1
ATOM 6063 N N . ALA A 1 768 ? -15.448 -19.793 -18.812 1.00 96.19 768 ALA A N 1
ATOM 6064 C CA . ALA A 1 768 ? -15.865 -18.684 -19.671 1.00 96.19 768 ALA A CA 1
ATOM 6065 C C . ALA A 1 768 ? -15.022 -17.417 -19.437 1.00 96.19 768 ALA A C 1
ATOM 6067 O O . ALA A 1 768 ? -14.618 -16.770 -20.402 1.00 96.19 768 ALA A O 1
ATOM 6068 N N . ILE A 1 769 ? -14.685 -17.099 -18.181 1.00 94.94 769 ILE A N 1
ATOM 6069 C CA . ILE A 1 769 ? -13.794 -15.977 -17.841 1.00 94.94 769 ILE A CA 1
ATOM 6070 C C . ILE A 1 769 ? -12.388 -16.221 -18.409 1.00 94.94 769 ILE A C 1
ATOM 6072 O O . ILE A 1 769 ? -11.830 -15.343 -19.066 1.00 94.94 769 ILE A O 1
ATOM 6076 N N . ILE A 1 770 ? -11.835 -17.427 -18.229 1.00 94.00 770 ILE A N 1
ATOM 6077 C CA . ILE A 1 770 ? -10.537 -17.810 -18.815 1.00 94.00 770 ILE A CA 1
ATOM 6078 C C . ILE A 1 770 ? -10.601 -17.751 -20.347 1.00 94.00 770 ILE A C 1
ATOM 6080 O O . ILE A 1 770 ? -9.670 -17.254 -20.973 1.00 94.00 770 ILE A O 1
ATOM 6084 N N . GLY A 1 771 ? -11.705 -18.198 -20.952 1.00 93.25 771 GLY A N 1
ATOM 6085 C CA . GLY A 1 771 ? -11.945 -18.121 -22.393 1.00 93.25 771 GLY A CA 1
ATOM 6086 C C . GLY A 1 771 ? -11.951 -16.685 -22.920 1.00 93.25 771 GLY A C 1
ATOM 6087 O O . GLY A 1 771 ? -11.296 -16.408 -23.920 1.00 93.25 771 GLY A O 1
ATOM 6088 N N . ALA A 1 772 ? -12.606 -15.751 -22.226 1.00 95.38 772 ALA A N 1
ATOM 6089 C CA . ALA A 1 772 ? -12.597 -14.332 -22.583 1.00 95.38 772 ALA A CA 1
ATOM 6090 C C . ALA A 1 772 ? -11.187 -13.718 -22.480 1.00 95.38 772 ALA A C 1
ATOM 6092 O O . ALA A 1 772 ? -10.737 -13.035 -23.400 1.00 95.38 772 ALA A O 1
ATOM 6093 N N . VAL A 1 773 ? -10.451 -14.016 -21.404 1.00 92.69 773 VAL A N 1
ATOM 6094 C CA . VAL A 1 773 ? -9.054 -13.576 -21.220 1.00 92.69 773 VAL A CA 1
ATOM 6095 C C . VAL A 1 773 ? -8.133 -14.180 -22.289 1.00 92.69 773 VAL A C 1
ATOM 6097 O O . VAL A 1 773 ? -7.269 -13.486 -22.821 1.00 92.69 773 VAL A O 1
ATOM 6100 N N . PHE A 1 774 ? -8.342 -15.444 -22.663 1.00 89.81 774 PHE A N 1
ATOM 6101 C CA . PHE A 1 774 ? -7.605 -16.113 -23.735 1.00 89.81 774 PHE A CA 1
ATOM 6102 C C . PHE A 1 774 ? -7.910 -15.511 -25.114 1.00 89.81 774 PHE A C 1
ATOM 6104 O O . PHE A 1 774 ? -6.985 -15.260 -25.882 1.00 89.81 774 PHE A O 1
ATOM 6111 N N . LEU A 1 775 ? -9.174 -15.204 -25.420 1.00 92.44 775 LEU A N 1
ATOM 6112 C CA . LEU A 1 775 ? -9.551 -14.521 -26.662 1.00 92.44 775 LEU A CA 1
ATOM 6113 C C . LEU A 1 775 ? -8.932 -13.119 -26.754 1.00 92.44 775 LEU A C 1
ATOM 6115 O O . LEU A 1 775 ? -8.463 -12.738 -27.823 1.00 92.44 775 LEU A O 1
ATOM 6119 N N . LEU A 1 776 ? -8.847 -12.380 -25.643 1.00 92.75 776 LEU A N 1
ATOM 6120 C CA . LEU A 1 776 ? -8.142 -11.093 -25.596 1.00 92.75 776 LEU A CA 1
ATOM 6121 C C . LEU A 1 776 ? -6.617 -11.244 -25.740 1.00 92.75 776 LEU A C 1
ATOM 6123 O O . LEU A 1 776 ? -5.995 -10.427 -26.414 1.00 92.75 776 LEU A O 1
ATOM 6127 N N . MET A 1 777 ? -6.013 -12.297 -25.177 1.00 90.19 777 MET A N 1
ATOM 6128 C CA . MET A 1 777 ? -4.594 -12.631 -25.384 1.00 90.19 777 MET A CA 1
ATOM 6129 C C . MET A 1 777 ? -4.307 -12.941 -26.864 1.00 90.19 777 MET A C 1
ATOM 6131 O O . MET A 1 777 ? -3.366 -12.402 -27.444 1.00 90.19 777 MET A O 1
ATOM 6135 N N . VAL A 1 778 ? -5.152 -13.756 -27.505 1.00 87.50 778 VAL A N 1
ATOM 6136 C CA . VAL A 1 778 ? -5.077 -14.045 -28.947 1.00 87.50 778 VAL A CA 1
ATOM 6137 C C . VAL A 1 778 ? -5.313 -12.777 -29.773 1.00 87.50 778 VAL A C 1
ATOM 6139 O O . VAL A 1 778 ? -4.605 -12.554 -30.754 1.00 87.50 778 VAL A O 1
ATOM 6142 N N . GLY A 1 779 ? -6.240 -11.908 -29.362 1.00 92.56 779 GLY A N 1
ATOM 6143 C CA . GLY A 1 779 ? -6.454 -10.595 -29.971 1.00 92.56 779 GLY A CA 1
ATOM 6144 C C . GLY A 1 779 ? -5.207 -9.710 -29.913 1.00 92.56 779 GLY A C 1
ATOM 6145 O O . GLY A 1 779 ? -4.819 -9.147 -30.932 1.00 92.56 779 GLY A O 1
ATOM 6146 N N . ALA A 1 780 ? -4.523 -9.654 -28.767 1.00 93.38 780 ALA A N 1
ATOM 6147 C CA . ALA A 1 780 ? -3.276 -8.906 -28.608 1.00 93.38 780 ALA A CA 1
ATOM 6148 C C . ALA A 1 780 ? -2.130 -9.464 -29.472 1.00 93.38 780 ALA A C 1
ATOM 6150 O O . ALA A 1 780 ? -1.409 -8.681 -30.083 1.00 93.38 780 ALA A O 1
ATOM 6151 N N . LEU A 1 781 ? -1.997 -10.791 -29.591 1.00 89.38 781 LEU A N 1
ATOM 6152 C CA . LEU A 1 781 ? -1.015 -11.430 -30.484 1.00 89.38 781 LEU A CA 1
ATOM 6153 C C . LEU A 1 781 ? -1.290 -11.130 -31.969 1.00 89.38 781 LEU A C 1
ATOM 6155 O O . LEU A 1 781 ? -0.364 -10.869 -32.734 1.00 89.38 781 LEU A O 1
ATOM 6159 N N . ASN A 1 782 ? -2.561 -11.132 -32.387 1.00 90.25 782 ASN A N 1
ATOM 6160 C CA . ASN A 1 782 ? -2.932 -10.765 -33.757 1.00 90.25 782 ASN A CA 1
ATOM 6161 C C . ASN A 1 782 ? -2.773 -9.258 -34.013 1.00 90.25 782 ASN A C 1
ATOM 6163 O O . ASN A 1 782 ? -2.395 -8.875 -35.115 1.00 90.25 782 ASN A O 1
ATOM 6167 N N . PHE A 1 783 ? -3.005 -8.408 -33.009 1.00 95.38 783 PHE A N 1
ATOM 6168 C CA . PHE A 1 783 ? -2.763 -6.968 -33.098 1.00 95.38 783 PHE A CA 1
ATOM 6169 C C . PHE A 1 783 ? -1.264 -6.637 -33.175 1.00 95.38 783 PHE A C 1
ATOM 6171 O O . PHE A 1 783 ? -0.880 -5.830 -34.012 1.00 95.38 783 PHE A O 1
ATOM 6178 N N . GLU A 1 784 ? -0.410 -7.303 -32.386 1.00 94.81 784 GLU A N 1
ATOM 6179 C CA . GLU A 1 784 ? 1.054 -7.205 -32.507 1.00 94.81 784 GLU A CA 1
ATOM 6180 C C . GLU A 1 784 ? 1.510 -7.528 -33.932 1.00 94.81 784 GLU A C 1
ATOM 6182 O O . GLU A 1 784 ? 2.198 -6.726 -34.563 1.00 94.81 784 GLU A O 1
ATOM 6187 N N . ARG A 1 785 ? 1.052 -8.667 -34.466 1.00 90.69 785 ARG A N 1
ATOM 6188 C CA . ARG A 1 785 ? 1.335 -9.066 -35.844 1.00 90.69 785 ARG A CA 1
ATOM 6189 C C . ARG A 1 785 ? 0.821 -8.044 -36.860 1.00 90.69 785 ARG A C 1
ATOM 6191 O O . ARG A 1 785 ? 1.566 -7.662 -37.751 1.00 90.69 785 ARG A O 1
ATOM 6198 N N . TYR A 1 786 ? -0.417 -7.574 -36.724 1.00 93.81 786 TYR A N 1
ATOM 6199 C CA . TYR A 1 786 ? -0.980 -6.576 -37.635 1.00 93.81 786 TYR A CA 1
ATOM 6200 C C . TYR A 1 786 ? -0.184 -5.263 -37.618 1.00 93.81 786 TYR A C 1
ATOM 6202 O O . TYR A 1 786 ? 0.010 -4.660 -38.666 1.00 93.81 786 TYR A O 1
ATOM 6210 N N . CYS A 1 787 ? 0.333 -4.840 -36.458 1.00 93.94 787 CYS A N 1
ATOM 6211 C CA . CYS A 1 787 ? 1.224 -3.684 -36.357 1.00 93.94 787 CYS A CA 1
ATOM 6212 C C . CYS A 1 787 ? 2.584 -3.899 -37.045 1.00 93.94 787 CYS A C 1
ATOM 6214 O O . CYS A 1 787 ? 3.180 -2.923 -37.494 1.00 93.94 787 CYS A O 1
ATOM 6216 N N . TRP A 1 788 ? 3.080 -5.137 -37.133 1.00 91.31 788 TRP A N 1
ATOM 6217 C CA . TRP A 1 788 ? 4.266 -5.489 -37.925 1.00 91.31 788 TRP A CA 1
ATOM 6218 C C . TRP A 1 788 ? 3.975 -5.551 -39.430 1.00 91.31 788 TRP A C 1
ATOM 6220 O O . TRP A 1 788 ? 4.798 -5.098 -40.218 1.00 91.31 788 TRP A O 1
ATOM 6230 N N . ASP A 1 789 ? 2.795 -6.043 -39.814 1.00 89.69 789 ASP A N 1
ATOM 6231 C CA . ASP A 1 789 ? 2.340 -6.195 -41.203 1.00 89.69 789 ASP A CA 1
ATOM 6232 C C . ASP A 1 789 ? 1.809 -4.860 -41.821 1.00 89.69 789 ASP A C 1
ATOM 6234 O O . ASP A 1 789 ? 1.180 -4.868 -42.881 1.00 89.69 789 ASP A O 1
ATOM 6238 N N . LEU A 1 790 ? 2.028 -3.694 -41.184 1.00 89.38 790 LEU A N 1
ATOM 6239 C CA . LEU A 1 790 ? 1.529 -2.386 -41.657 1.00 89.38 790 LEU A CA 1
ATOM 6240 C C . LEU A 1 790 ? 2.255 -1.892 -42.934 1.00 89.38 790 LEU A C 1
ATOM 6242 O O . LEU A 1 790 ? 3.477 -1.730 -42.907 1.00 89.38 790 LEU A O 1
ATOM 6246 N N . PRO A 1 791 ? 1.537 -1.487 -44.006 1.00 78.00 791 PRO A N 1
ATOM 6247 C CA . PRO A 1 791 ? 2.115 -1.094 -45.304 1.00 78.00 791 PRO A CA 1
ATOM 6248 C C . PRO A 1 791 ? 2.774 0.302 -45.322 1.00 78.00 791 PRO A C 1
ATOM 6250 O O . PRO A 1 791 ? 2.935 0.919 -46.368 1.00 78.00 791 PRO A O 1
ATOM 6253 N N . ILE A 1 792 ? 3.192 0.818 -44.164 1.00 74.19 792 ILE A N 1
ATOM 6254 C CA . ILE A 1 792 ? 3.986 2.056 -44.045 1.00 74.19 792 ILE A CA 1
ATOM 6255 C C . ILE A 1 792 ? 5.439 1.816 -44.539 1.00 74.19 792 ILE A C 1
ATOM 6257 O O . ILE A 1 792 ? 6.215 2.757 -44.696 1.00 74.19 792 ILE A O 1
ATOM 6261 N N . TYR A 1 793 ? 5.796 0.554 -44.820 1.00 63.56 793 TYR A N 1
ATOM 6262 C CA . TYR A 1 793 ? 7.152 0.073 -45.102 1.00 63.56 793 TYR A CA 1
ATOM 6263 C C . TYR A 1 793 ? 7.299 -0.616 -46.474 1.00 63.56 793 TYR A C 1
ATOM 6265 O O . TYR A 1 793 ? 8.115 -1.524 -46.620 1.00 63.56 793 TYR A O 1
ATOM 6273 N N . GLU A 1 794 ? 6.540 -0.186 -47.493 1.00 64.00 794 GLU A N 1
ATOM 6274 C CA . GLU A 1 794 ? 6.716 -0.624 -48.893 1.00 64.00 794 GLU A CA 1
ATOM 6275 C C . GLU A 1 794 ? 8.043 -0.102 -49.495 1.00 64.00 794 GLU A C 1
ATOM 6277 O O . GLU A 1 794 ? 8.091 0.899 -50.209 1.00 64.00 794 GLU A O 1
ATOM 6282 N N . MET A 1 795 ? 9.141 -0.789 -49.167 1.00 62.34 795 MET A N 1
ATOM 6283 C CA . MET A 1 795 ? 10.499 -0.601 -49.694 1.00 62.34 795 MET A CA 1
ATOM 6284 C C . MET A 1 795 ? 11.179 -1.979 -49.797 1.00 62.34 795 MET A C 1
ATOM 6286 O O . MET A 1 795 ? 11.458 -2.618 -48.783 1.00 62.34 795 MET A O 1
ATOM 6290 N N . ASP A 1 796 ? 11.467 -2.440 -51.017 1.00 68.56 796 ASP A N 1
ATOM 6291 C CA . ASP A 1 796 ? 11.679 -3.864 -51.367 1.00 68.56 796 ASP A CA 1
ATOM 6292 C C . ASP A 1 796 ? 12.946 -4.571 -50.814 1.00 68.56 796 ASP A C 1
ATOM 6294 O O . ASP A 1 796 ? 13.322 -5.635 -51.304 1.00 68.56 796 ASP A O 1
ATOM 6298 N N . ASN A 1 797 ? 13.668 -4.003 -49.841 1.00 66.31 797 ASN A N 1
ATOM 6299 C CA . ASN A 1 797 ? 14.979 -4.508 -49.387 1.00 66.31 797 ASN A CA 1
ATOM 6300 C C . ASN A 1 797 ? 15.145 -4.562 -47.854 1.00 66.31 797 ASN A C 1
ATOM 6302 O O . ASN A 1 797 ? 16.257 -4.437 -47.332 1.00 66.31 797 ASN A O 1
ATOM 6306 N N . TYR A 1 798 ? 14.045 -4.736 -47.119 1.00 61.31 798 TYR A N 1
ATOM 6307 C CA . TYR A 1 798 ? 14.029 -4.617 -45.661 1.00 61.31 798 TYR A CA 1
ATOM 6308 C C . TYR A 1 798 ? 14.119 -5.946 -44.889 1.00 61.31 798 TYR A C 1
ATOM 6310 O O . TYR A 1 798 ? 13.543 -6.965 -45.262 1.00 61.31 798 TYR A O 1
ATOM 6318 N N . GLY A 1 799 ? 14.908 -5.930 -43.805 1.00 70.62 799 GLY A N 1
ATOM 6319 C CA . GLY A 1 799 ? 15.222 -7.091 -42.960 1.00 70.62 799 GLY A CA 1
ATOM 6320 C C . GLY A 1 799 ? 14.510 -7.070 -41.598 1.00 70.62 799 GLY A C 1
ATOM 6321 O O . GLY A 1 799 ? 13.796 -6.122 -41.281 1.00 70.62 799 GLY A O 1
ATOM 6322 N N . PRO A 1 800 ? 14.725 -8.073 -40.724 1.00 63.41 800 PRO A N 1
ATOM 6323 C CA . PRO A 1 800 ? 13.945 -8.228 -39.486 1.00 63.41 800 PRO A CA 1
ATOM 6324 C C . PRO A 1 800 ? 14.074 -7.054 -38.493 1.00 63.41 800 PRO A C 1
ATOM 6326 O O . PRO A 1 800 ? 13.187 -6.840 -37.666 1.00 63.41 800 PRO A O 1
ATOM 6329 N N . TYR A 1 801 ? 15.157 -6.279 -38.569 1.00 66.75 801 TYR A N 1
ATOM 6330 C CA . TYR A 1 801 ? 15.428 -5.101 -37.730 1.00 66.75 801 TYR A CA 1
ATOM 6331 C C . TYR A 1 801 ? 14.403 -3.968 -37.920 1.00 66.75 801 TYR A C 1
ATOM 6333 O O . TYR A 1 801 ? 14.197 -3.162 -37.015 1.00 66.75 801 TYR A O 1
ATOM 6341 N N . GLU A 1 802 ? 13.728 -3.948 -39.070 1.00 71.69 802 GLU A N 1
ATOM 6342 C CA . GLU A 1 802 ? 12.816 -2.888 -39.514 1.00 71.69 802 GLU A CA 1
ATOM 6343 C C . GLU A 1 802 ? 11.445 -2.954 -38.817 1.00 71.69 802 GLU A C 1
ATOM 6345 O O . GLU A 1 802 ? 10.682 -1.998 -38.851 1.00 71.69 802 GLU A O 1
ATOM 6350 N N . LEU A 1 803 ? 11.145 -4.040 -38.090 1.00 83.44 803 LEU A N 1
ATOM 6351 C CA . LEU A 1 803 ? 9.899 -4.218 -37.324 1.00 83.44 803 LEU A CA 1
ATOM 6352 C C . LEU A 1 803 ? 9.811 -3.352 -36.044 1.00 83.44 803 LEU A C 1
ATOM 6354 O O . LEU A 1 803 ? 8.854 -3.465 -35.274 1.00 83.44 803 LEU A O 1
ATOM 6358 N N . PHE A 1 804 ? 10.797 -2.484 -35.787 1.00 89.62 804 PHE A N 1
ATOM 6359 C CA . PHE A 1 804 ? 10.793 -1.569 -34.640 1.00 89.62 804 PHE A CA 1
ATOM 6360 C C . PHE A 1 804 ? 9.550 -0.650 -34.575 1.00 89.62 804 PHE A C 1
ATOM 6362 O O . PHE A 1 804 ? 8.919 -0.616 -33.513 1.00 89.62 804 PHE A O 1
ATOM 6369 N N . PRO A 1 805 ? 9.135 0.061 -35.646 1.00 90.94 805 PRO A N 1
ATOM 6370 C CA . PRO A 1 805 ? 8.003 0.983 -35.575 1.00 90.94 805 PRO A CA 1
ATOM 6371 C C . PRO A 1 805 ? 6.677 0.268 -35.316 1.00 90.94 805 PRO A C 1
ATOM 6373 O O . PRO A 1 805 ? 5.871 0.763 -34.533 1.00 90.94 805 PRO A O 1
ATOM 6376 N N . GLY A 1 806 ? 6.473 -0.923 -35.888 1.00 92.50 806 GLY A N 1
ATOM 6377 C CA . GLY A 1 806 ? 5.302 -1.754 -35.600 1.00 92.50 806 GLY A CA 1
ATOM 6378 C C . GLY A 1 806 ? 5.220 -2.137 -34.120 1.00 92.50 806 GLY A C 1
ATOM 6379 O O . GLY A 1 806 ? 4.184 -1.945 -33.483 1.00 92.50 806 GLY A O 1
ATOM 6380 N N . SER A 1 807 ? 6.341 -2.560 -33.525 1.00 94.50 807 SER A N 1
ATOM 6381 C CA . SER A 1 807 ? 6.432 -2.797 -32.077 1.00 94.50 807 SER A CA 1
ATOM 6382 C C . SER A 1 807 ? 6.198 -1.529 -31.245 1.00 94.50 807 SER A C 1
ATOM 6384 O O . SER A 1 807 ? 5.614 -1.612 -30.162 1.00 94.50 807 SER A O 1
ATOM 6386 N N . ALA A 1 808 ? 6.604 -0.352 -31.732 1.00 95.31 808 ALA A N 1
ATOM 6387 C CA . ALA A 1 808 ? 6.336 0.926 -31.074 1.00 95.31 808 ALA A CA 1
ATOM 6388 C C . ALA A 1 808 ? 4.849 1.318 -31.136 1.00 95.31 808 ALA A C 1
ATOM 6390 O O . ALA A 1 808 ? 4.288 1.678 -30.103 1.00 95.31 808 ALA A O 1
ATOM 6391 N N . VAL A 1 809 ? 4.190 1.176 -32.292 1.00 95.69 809 VAL A N 1
ATOM 6392 C CA . VAL A 1 809 ? 2.739 1.390 -32.454 1.00 95.69 809 VAL A CA 1
ATOM 6393 C C . VAL A 1 809 ? 1.961 0.451 -31.532 1.00 95.69 809 VAL A C 1
ATOM 6395 O O . VAL A 1 809 ? 1.181 0.924 -30.707 1.00 95.69 809 VAL A O 1
ATOM 6398 N N . PHE A 1 810 ? 2.243 -0.855 -31.583 1.00 96.75 810 PHE A N 1
ATOM 6399 C CA . PHE A 1 810 ? 1.647 -1.858 -30.695 1.00 96.75 810 PHE A CA 1
ATOM 6400 C C . PHE A 1 810 ? 1.774 -1.466 -29.214 1.00 96.75 810 PHE A C 1
ATOM 6402 O O . PHE A 1 810 ? 0.794 -1.493 -28.463 1.00 96.75 810 PHE A O 1
ATOM 6409 N N . SER A 1 811 ? 2.971 -1.058 -28.789 1.00 96.94 811 SER A N 1
ATOM 6410 C CA . SER A 1 811 ? 3.257 -0.742 -27.386 1.00 96.94 811 SER A CA 1
ATOM 6411 C C . SER A 1 811 ? 2.606 0.566 -26.934 1.00 96.94 811 SER A C 1
ATOM 6413 O O . SER A 1 811 ? 2.054 0.625 -25.838 1.00 96.94 811 SER A O 1
ATOM 6415 N N . LEU A 1 812 ? 2.603 1.601 -27.780 1.00 96.75 812 LEU A N 1
ATOM 6416 C CA . LEU A 1 812 ? 1.915 2.863 -27.499 1.00 96.75 812 LEU A CA 1
ATOM 6417 C C . LEU A 1 812 ? 0.398 2.658 -27.420 1.00 96.75 812 LEU A C 1
ATOM 6419 O O . LEU A 1 812 ? -0.227 3.135 -26.475 1.00 96.75 812 LEU A O 1
ATOM 6423 N N . SER A 1 813 ? -0.198 1.908 -28.350 1.00 96.88 813 SER A N 1
ATOM 6424 C CA . SER A 1 813 ? -1.634 1.609 -28.332 1.00 96.88 813 SER A CA 1
ATOM 6425 C C . SER A 1 813 ? -2.040 0.768 -27.119 1.00 96.88 813 SER A C 1
ATOM 6427 O O . SER A 1 813 ? -3.008 1.112 -26.440 1.00 96.88 813 SER A O 1
ATOM 6429 N N . THR A 1 814 ? -1.304 -0.301 -26.797 1.00 96.69 814 THR A N 1
ATOM 6430 C CA . THR A 1 814 ? -1.644 -1.190 -25.669 1.00 96.69 814 THR A CA 1
ATOM 6431 C C . THR A 1 814 ? -1.425 -0.534 -24.305 1.00 96.69 814 THR A C 1
ATOM 6433 O O . THR A 1 814 ? -2.265 -0.699 -23.419 1.00 96.69 814 THR A O 1
ATOM 6436 N N . VAL A 1 815 ? -0.360 0.256 -24.120 1.00 96.50 815 VAL A N 1
ATOM 6437 C CA . VAL A 1 815 ? -0.138 1.016 -22.875 1.00 96.50 815 VAL A CA 1
ATOM 6438 C C . VAL A 1 815 ? -1.166 2.139 -22.721 1.00 96.50 815 VAL A C 1
ATOM 6440 O O . VAL A 1 815 ? -1.722 2.295 -21.633 1.00 96.50 815 VAL A O 1
ATOM 6443 N N . SER A 1 816 ? -1.492 2.873 -23.791 1.00 95.69 816 SER A N 1
ATOM 6444 C CA . SER A 1 816 ? -2.564 3.878 -23.760 1.00 95.69 816 SER A CA 1
ATOM 6445 C C . SER A 1 816 ? -3.916 3.259 -23.407 1.00 95.69 816 SER A C 1
ATOM 6447 O O . SER A 1 816 ? -4.609 3.784 -22.539 1.00 95.69 816 SER A O 1
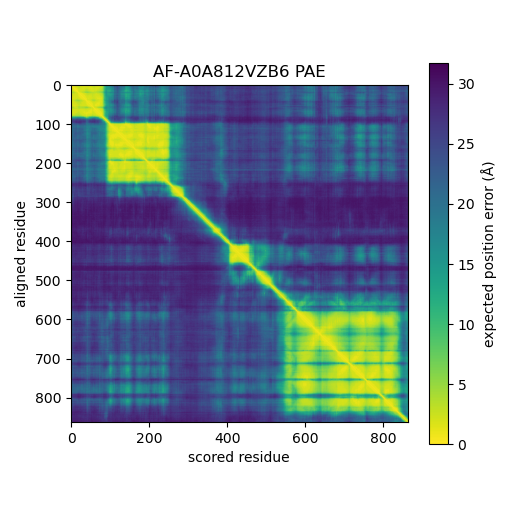ATOM 6449 N N . LEU A 1 817 ? -4.271 2.111 -23.997 1.00 94.31 817 LEU A N 1
ATOM 6450 C CA . LEU A 1 817 ? -5.502 1.388 -23.668 1.00 94.31 817 LEU A CA 1
ATOM 6451 C C . LEU A 1 817 ? -5.539 0.961 -22.191 1.00 94.31 817 LEU A C 1
ATOM 6453 O O . LEU A 1 817 ? -6.544 1.185 -21.518 1.00 94.31 817 LEU A O 1
ATOM 6457 N N . ALA A 1 818 ? -4.443 0.416 -21.657 1.00 94.31 818 ALA A N 1
ATOM 6458 C CA . ALA A 1 818 ? -4.356 0.014 -20.253 1.00 94.31 818 ALA A CA 1
ATOM 6459 C C . ALA A 1 818 ? -4.519 1.205 -19.287 1.00 94.31 818 ALA A C 1
ATOM 6461 O O . ALA A 1 818 ? -5.235 1.114 -18.284 1.00 94.31 818 ALA A O 1
ATOM 6462 N N . VAL A 1 819 ? -3.891 2.343 -19.605 1.00 91.88 819 VAL A N 1
ATOM 6463 C CA . VAL A 1 819 ? -4.003 3.590 -18.831 1.00 91.88 819 VAL A CA 1
ATOM 6464 C C . VAL A 1 819 ? -5.410 4.185 -18.928 1.00 91.88 819 VAL A C 1
ATOM 6466 O O . VAL A 1 819 ? -5.945 4.630 -17.908 1.00 91.88 819 VAL A O 1
ATOM 6469 N N . LEU A 1 820 ? -6.039 4.153 -20.108 1.00 91.19 820 LEU A N 1
ATOM 6470 C CA . LEU A 1 820 ? -7.421 4.593 -20.309 1.00 91.19 820 LEU A CA 1
ATOM 6471 C C . LEU A 1 820 ? -8.392 3.730 -19.501 1.00 91.19 820 LEU A C 1
ATOM 6473 O O . LEU A 1 820 ? -9.120 4.278 -18.682 1.00 91.19 820 LEU A O 1
ATOM 6477 N N . LEU A 1 821 ? -8.344 2.400 -19.617 1.00 88.38 821 LEU A N 1
ATOM 6478 C CA . LEU A 1 821 ? -9.211 1.489 -18.854 1.00 88.38 821 LEU A CA 1
ATOM 6479 C C . LEU A 1 821 ? -9.061 1.681 -17.332 1.00 88.38 821 LEU A C 1
ATOM 6481 O O . LEU A 1 821 ? -10.058 1.750 -16.607 1.00 88.38 821 LEU A O 1
ATOM 6485 N N . PHE A 1 822 ? -7.831 1.852 -16.836 1.00 87.12 822 PHE A N 1
ATOM 6486 C CA . PHE A 1 822 ? -7.581 2.144 -15.419 1.00 87.12 822 PHE A CA 1
ATOM 6487 C C . PHE A 1 822 ? -8.107 3.528 -14.983 1.00 87.12 822 PHE A C 1
ATOM 6489 O O . PHE A 1 822 ? -8.550 3.697 -13.842 1.00 87.12 822 PHE A O 1
ATOM 6496 N N . SER A 1 823 ? -8.103 4.514 -15.883 1.00 88.38 823 SER A N 1
ATOM 6497 C CA . SER A 1 823 ? -8.615 5.867 -15.625 1.00 88.38 823 SER A CA 1
ATOM 6498 C C . SER A 1 823 ? -10.145 5.921 -15.684 1.00 88.38 823 SER A C 1
ATOM 6500 O O . SER A 1 823 ? -10.775 6.459 -14.773 1.00 88.38 823 SER A O 1
ATOM 6502 N N . CYS A 1 824 ? -10.757 5.269 -16.675 1.00 86.44 824 CYS A N 1
ATOM 6503 C CA . CYS A 1 824 ? -12.201 5.085 -16.794 1.00 86.44 824 CYS A CA 1
ATOM 6504 C C . CYS A 1 824 ? -12.777 4.366 -15.567 1.00 86.44 824 CYS A C 1
ATOM 6506 O O . CYS A 1 824 ? -13.793 4.812 -15.042 1.00 86.44 824 CYS A O 1
ATOM 6508 N N . ARG A 1 825 ? -12.092 3.350 -15.011 1.00 81.12 825 ARG A N 1
ATOM 6509 C CA . ARG A 1 825 ? -12.494 2.727 -13.731 1.00 81.12 825 ARG A CA 1
ATOM 6510 C C . ARG A 1 825 ? -12.638 3.753 -12.602 1.00 81.12 825 ARG A C 1
ATOM 6512 O O . ARG A 1 825 ? -13.578 3.660 -11.817 1.00 81.12 825 ARG A O 1
ATOM 6519 N N . ARG A 1 826 ? -11.727 4.727 -12.498 1.00 79.56 826 ARG A N 1
ATOM 6520 C CA . ARG A 1 826 ? -11.831 5.802 -11.495 1.00 79.56 826 ARG A CA 1
ATOM 6521 C C . ARG A 1 826 ? -12.973 6.765 -11.805 1.00 79.56 826 ARG A C 1
ATOM 6523 O O . ARG A 1 826 ? -13.662 7.176 -10.877 1.00 79.56 826 ARG A O 1
ATOM 6530 N N . PHE A 1 827 ? -13.190 7.083 -13.079 1.00 77.19 827 PHE A N 1
ATOM 6531 C CA . PHE A 1 827 ? -14.262 7.976 -13.513 1.00 77.19 827 PHE A CA 1
ATOM 6532 C C . PHE A 1 827 ? -15.660 7.381 -13.276 1.00 77.19 827 PHE A C 1
ATOM 6534 O O . PHE A 1 827 ? -16.497 8.056 -12.695 1.00 77.19 827 PHE A O 1
ATOM 6541 N N . VAL A 1 828 ? -15.895 6.105 -13.603 1.00 79.25 828 VAL A N 1
ATOM 6542 C CA . VAL A 1 828 ? -17.188 5.428 -13.368 1.00 79.25 828 VAL A CA 1
ATOM 6543 C C . VAL A 1 828 ? -17.536 5.381 -11.876 1.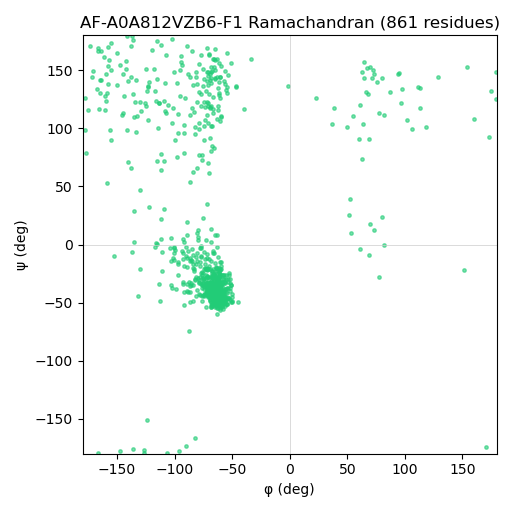00 79.25 828 VAL A C 1
ATOM 6545 O O . VAL A 1 828 ? -18.641 5.747 -11.490 1.00 79.25 828 VAL A O 1
ATOM 6548 N N . VAL A 1 829 ? -16.585 5.019 -11.003 1.00 75.81 829 VAL A N 1
ATOM 6549 C CA . VAL A 1 829 ? -16.837 5.014 -9.546 1.00 75.81 829 VAL A CA 1
ATOM 6550 C C . VAL A 1 829 ? -17.035 6.439 -9.003 1.00 75.81 829 VAL A C 1
ATOM 6552 O O . VAL A 1 829 ? -17.755 6.621 -8.026 1.00 75.81 829 VAL A O 1
ATOM 6555 N N . PHE A 1 830 ? -16.437 7.459 -9.627 1.00 77.12 830 PHE A N 1
ATOM 6556 C CA . PHE A 1 830 ? -16.683 8.864 -9.289 1.00 77.12 830 PHE A CA 1
ATOM 6557 C C . PHE A 1 830 ? -18.076 9.337 -9.744 1.00 77.12 830 PHE A C 1
ATOM 6559 O O . PHE A 1 830 ? -18.787 9.941 -8.946 1.00 77.12 830 PHE A O 1
ATOM 6566 N N . LEU A 1 831 ? -18.517 8.993 -10.960 1.00 77.25 831 LEU A N 1
ATOM 6567 C CA . LEU A 1 831 ? -19.881 9.266 -11.432 1.00 77.25 831 LEU A CA 1
ATOM 6568 C C . LEU A 1 831 ? -20.932 8.592 -10.543 1.00 77.25 831 LEU A C 1
ATOM 6570 O O . LEU A 1 831 ? -21.861 9.258 -10.104 1.00 77.25 831 LEU A O 1
ATOM 6574 N N . HIS A 1 832 ? -20.740 7.323 -10.177 1.00 77.50 832 HIS A N 1
ATOM 6575 C CA . HIS A 1 832 ? -21.640 6.619 -9.258 1.00 77.50 832 HIS A CA 1
ATOM 6576 C C . HIS A 1 832 ? -21.636 7.219 -7.833 1.00 77.50 832 HIS A C 1
ATOM 6578 O O . HIS A 1 832 ? -22.635 7.141 -7.119 1.00 77.50 832 HIS A O 1
ATOM 6584 N N . GLN A 1 833 ? -20.542 7.867 -7.408 1.00 74.94 833 GLN A N 1
ATOM 6585 C CA . GLN A 1 833 ? -20.516 8.660 -6.170 1.00 74.94 833 GLN A CA 1
ATOM 6586 C C . GLN A 1 833 ? -21.244 10.011 -6.307 1.00 74.94 833 GLN A C 1
ATOM 6588 O O . GLN A 1 833 ? -21.814 10.464 -5.319 1.00 74.94 833 GLN A O 1
ATOM 6593 N N . LEU A 1 834 ? -21.276 10.626 -7.497 1.00 79.50 834 LEU A N 1
ATOM 6594 C CA . LEU A 1 834 ? -22.057 11.842 -7.780 1.00 79.50 834 LEU A CA 1
ATOM 6595 C C . LEU A 1 834 ? -23.555 11.568 -8.008 1.00 79.50 834 LEU A C 1
ATOM 6597 O O . LEU A 1 834 ? -24.381 12.420 -7.702 1.00 79.50 834 LEU A O 1
ATOM 6601 N N . GLN A 1 835 ? -23.911 10.397 -8.545 1.00 80.75 835 GLN A N 1
ATOM 6602 C CA . GLN A 1 835 ? -25.298 10.003 -8.823 1.00 80.75 835 GLN A CA 1
ATOM 6603 C C . GLN A 1 835 ? -26.074 9.545 -7.582 1.00 80.75 835 GLN A C 1
ATOM 6605 O O . GLN A 1 835 ? -27.299 9.469 -7.643 1.00 80.75 835 GLN A O 1
ATOM 6610 N N . LYS A 1 836 ? -25.409 9.249 -6.455 1.00 70.06 836 LYS A N 1
ATOM 6611 C CA . LYS A 1 836 ? -26.116 9.032 -5.185 1.00 70.06 836 LYS A CA 1
ATOM 6612 C C . LYS A 1 836 ? -26.751 10.359 -4.747 1.00 70.06 836 LYS A C 1
ATOM 6614 O O . LYS A 1 836 ? -26.001 11.284 -4.429 1.00 70.06 836 LYS A O 1
ATOM 6619 N N . PRO A 1 837 ? -28.093 10.479 -4.719 1.00 61.72 837 PRO A N 1
ATOM 6620 C CA . PRO A 1 837 ? -28.741 11.739 -4.390 1.00 61.72 837 PRO A CA 1
ATOM 6621 C C . PRO A 1 837 ? -28.402 12.159 -2.959 1.00 61.72 837 PRO A C 1
ATOM 6623 O O . PRO A 1 837 ? -28.282 11.328 -2.053 1.00 61.72 837 PRO A O 1
ATOM 6626 N N . SER A 1 838 ? -28.259 13.467 -2.750 1.00 53.66 838 SER A N 1
ATOM 6627 C CA . SER A 1 838 ? -28.078 14.025 -1.414 1.00 53.66 838 SER A CA 1
ATOM 6628 C C . SER A 1 838 ? -29.374 13.865 -0.619 1.00 53.66 838 SER A C 1
ATOM 6630 O O . SER A 1 838 ? -30.303 14.654 -0.762 1.00 53.66 838 SER A O 1
ATOM 6632 N N . ASN A 1 839 ? -29.427 12.872 0.271 1.00 55.38 839 ASN A N 1
ATOM 6633 C CA . ASN A 1 839 ? -30.557 12.653 1.187 1.00 55.38 839 ASN A CA 1
ATOM 6634 C C . ASN A 1 839 ? -30.754 13.789 2.225 1.00 55.38 839 ASN A C 1
ATOM 6636 O O . ASN A 1 839 ? -31.554 13.638 3.148 1.00 55.38 839 ASN A O 1
ATOM 6640 N N . ALA A 1 840 ? -30.034 14.911 2.105 1.00 54.34 840 ALA A N 1
ATOM 6641 C CA . ALA A 1 840 ? -30.221 16.098 2.934 1.00 54.34 840 ALA A CA 1
ATOM 6642 C C . ALA A 1 840 ? -31.575 16.785 2.668 1.00 54.34 840 ALA A C 1
ATOM 6644 O O . ALA A 1 840 ? -32.286 17.119 3.615 1.00 54.34 840 ALA A O 1
ATOM 6645 N N . ASP A 1 841 ? -31.967 16.921 1.398 1.00 51.16 841 ASP A N 1
ATOM 6646 C CA . ASP A 1 841 ? -33.061 17.820 0.990 1.00 51.16 841 ASP A CA 1
ATOM 6647 C C . ASP A 1 841 ? -34.469 17.222 1.207 1.00 51.16 841 ASP A C 1
ATOM 6649 O O . ASP A 1 841 ? -35.481 17.906 1.075 1.00 51.16 841 ASP A O 1
ATOM 6653 N N . VAL A 1 842 ? -34.557 15.940 1.580 1.00 51.38 842 VAL A N 1
ATOM 6654 C CA . VAL A 1 842 ? -35.831 15.210 1.755 1.00 51.38 842 VAL A CA 1
ATOM 6655 C C . VAL A 1 842 ? -36.456 15.441 3.145 1.00 51.38 842 VAL A C 1
ATOM 6657 O O . VAL A 1 842 ? -37.594 15.047 3.386 1.00 51.38 842 VAL A O 1
ATOM 6660 N N . LYS A 1 843 ? -35.746 16.083 4.085 1.00 49.91 843 LYS A N 1
ATOM 6661 C CA . LYS A 1 843 ? -36.178 16.176 5.495 1.00 49.91 843 LYS A CA 1
ATOM 6662 C C . LYS A 1 843 ? -37.000 17.405 5.896 1.00 49.91 843 LYS A C 1
ATOM 6664 O O . LYS A 1 843 ? -37.489 17.413 7.022 1.00 49.91 843 LYS A O 1
ATOM 6669 N N . GLU A 1 844 ? -37.171 18.409 5.035 1.00 50.25 844 GLU A N 1
ATOM 6670 C CA . GLU A 1 844 ? -37.764 19.696 5.459 1.00 50.25 844 GLU A CA 1
ATOM 6671 C C . GLU A 1 844 ? -39.256 19.885 5.110 1.00 50.25 844 GLU A C 1
ATOM 6673 O O . GLU A 1 844 ? -39.910 20.744 5.692 1.00 50.25 844 GLU A O 1
ATOM 6678 N N . ASN A 1 845 ? -39.842 19.048 4.243 1.00 44.31 845 ASN A N 1
ATOM 6679 C CA . ASN A 1 845 ? -41.271 19.109 3.886 1.00 44.31 845 ASN A CA 1
ATOM 6680 C C . ASN A 1 845 ? -42.070 17.928 4.459 1.00 44.31 845 ASN A C 1
ATOM 6682 O O . ASN A 1 845 ? -42.519 17.036 3.739 1.00 44.31 845 ASN A O 1
ATOM 6686 N N . GLY A 1 846 ? -42.268 17.938 5.778 1.00 48.31 846 GLY A N 1
ATOM 6687 C CA . GLY A 1 846 ? -43.188 17.024 6.454 1.00 48.31 846 GLY A CA 1
ATOM 6688 C C . GLY A 1 846 ? -44.649 17.409 6.216 1.00 48.31 846 GLY A C 1
ATOM 6689 O O . GLY A 1 846 ? -45.216 18.161 7.003 1.00 48.31 846 GLY A O 1
ATOM 6690 N N . HIS A 1 847 ? -45.265 16.876 5.158 1.00 46.09 847 HIS A N 1
ATOM 6691 C CA . HIS A 1 847 ? -46.710 16.962 4.936 1.00 46.09 847 HIS A CA 1
ATOM 6692 C C . HIS A 1 847 ? -47.296 15.562 4.721 1.00 46.09 847 HIS A C 1
ATOM 6694 O O . HIS A 1 847 ? -46.884 14.838 3.816 1.00 46.09 847 HIS A O 1
ATOM 6700 N N . GLU A 1 848 ? -48.252 15.172 5.564 1.00 49.91 848 GLU A N 1
ATOM 6701 C CA . GLU A 1 848 ? -48.883 13.851 5.501 1.00 49.91 848 GLU A CA 1
ATOM 6702 C C . GLU A 1 848 ? -49.751 13.706 4.243 1.00 49.91 848 GLU A C 1
ATOM 6704 O O . GLU A 1 848 ? -50.747 14.413 4.079 1.00 49.91 848 GLU A O 1
ATOM 6709 N N . LEU A 1 849 ? -49.418 12.740 3.385 1.00 42.41 849 LEU A N 1
ATOM 6710 C CA . LEU A 1 849 ? -50.319 12.221 2.358 1.00 42.41 849 LEU A CA 1
ATOM 6711 C C . LEU A 1 849 ? -50.298 10.691 2.380 1.00 42.41 849 LEU A C 1
ATOM 6713 O O . LEU A 1 849 ? -49.313 10.052 2.021 1.00 42.41 849 LEU A O 1
ATOM 6717 N N . ASN A 1 850 ? -51.419 10.111 2.807 1.00 49.12 850 ASN A N 1
ATOM 6718 C CA . ASN A 1 850 ? -51.682 8.678 2.711 1.00 49.12 850 ASN A CA 1
ATOM 6719 C C . ASN A 1 850 ? -51.925 8.287 1.246 1.00 49.12 850 ASN A C 1
ATOM 6721 O O . ASN A 1 850 ? -52.719 8.952 0.579 1.00 49.12 850 ASN A O 1
ATOM 6725 N N . GLY A 1 851 ? -51.369 7.165 0.772 1.00 44.22 851 GLY A N 1
ATOM 6726 C CA . GLY A 1 851 ? -51.867 6.557 -0.467 1.00 44.22 851 GLY A CA 1
ATOM 6727 C C . GLY A 1 851 ? -50.944 5.586 -1.203 1.00 44.22 851 GLY A C 1
ATOM 6728 O O . GLY A 1 851 ? -50.058 6.015 -1.927 1.00 44.22 851 GLY A O 1
ATOM 6729 N N . HIS A 1 852 ? -51.309 4.304 -1.125 1.00 38.66 852 HIS A N 1
ATOM 6730 C CA . HIS A 1 852 ? -51.063 3.223 -2.091 1.00 38.66 852 HIS A CA 1
ATOM 6731 C C . HIS A 1 852 ? -49.651 2.716 -2.426 1.00 38.66 852 HIS A C 1
ATOM 6733 O O . HIS A 1 852 ? -48.659 3.425 -2.558 1.00 38.66 852 HIS A O 1
ATOM 6739 N N . GLU A 1 853 ? -49.636 1.398 -2.625 1.00 45.50 853 GLU A N 1
ATOM 6740 C CA . GLU A 1 853 ? -48.539 0.592 -3.142 1.00 45.50 853 GLU A CA 1
ATOM 6741 C C . GLU A 1 853 ? -48.260 0.889 -4.622 1.00 45.50 853 GLU A C 1
ATOM 6743 O O . GLU A 1 853 ? -49.185 1.142 -5.394 1.00 45.50 853 GLU A O 1
ATOM 6748 N N . LEU A 1 854 ? -47.013 0.675 -5.049 1.00 38.56 854 LEU A N 1
ATOM 6749 C CA . LEU A 1 854 ? -46.721 -0.014 -6.312 1.00 38.56 854 LEU A CA 1
ATOM 6750 C C . LEU A 1 854 ? -45.274 -0.525 -6.300 1.00 38.56 854 LEU A C 1
ATOM 6752 O O . LEU A 1 854 ? -44.325 0.253 -6.234 1.00 38.56 854 LEU A O 1
ATOM 6756 N N . GLY A 1 855 ? -45.098 -1.847 -6.339 1.00 42.81 855 GLY A N 1
ATOM 6757 C CA . GLY A 1 855 ? -43.777 -2.475 -6.410 1.00 42.81 855 GLY A CA 1
ATOM 6758 C C . GLY A 1 855 ? -43.258 -2.555 -7.847 1.00 42.81 855 GLY A C 1
ATOM 6759 O O . GLY A 1 855 ? -43.996 -2.944 -8.750 1.00 42.81 855 GLY A O 1
ATOM 6760 N N . ALA A 1 856 ? -41.976 -2.246 -8.059 1.00 34.50 856 ALA A N 1
ATOM 6761 C CA . ALA A 1 856 ? -41.299 -2.428 -9.344 1.00 34.50 856 ALA A CA 1
ATOM 6762 C C . ALA A 1 856 ? -39.837 -2.869 -9.148 1.00 34.50 856 ALA A C 1
ATOM 6764 O O . ALA A 1 856 ? -39.073 -2.228 -8.427 1.00 34.50 856 ALA A O 1
ATOM 6765 N N . HIS A 1 857 ? -39.431 -3.955 -9.812 1.00 40.41 857 HIS A N 1
ATOM 6766 C CA . HIS A 1 857 ? -38.041 -4.426 -9.812 1.00 40.41 857 HIS A CA 1
ATOM 6767 C C . HIS A 1 857 ? -37.159 -3.537 -10.705 1.00 40.41 857 HIS A C 1
ATOM 6769 O O . HIS A 1 857 ? -37.141 -3.686 -11.924 1.00 40.41 857 HIS A O 1
ATOM 6775 N N . GLY A 1 858 ? -36.389 -2.638 -10.090 1.00 28.58 858 GLY A N 1
ATOM 6776 C CA . GLY A 1 858 ? -35.421 -1.766 -10.767 1.00 28.58 858 GLY A CA 1
ATOM 6777 C C . GLY A 1 858 ? -34.034 -2.390 -10.956 1.00 28.58 858 GLY A C 1
ATOM 6778 O O . GLY A 1 858 ? -33.044 -1.800 -10.532 1.00 28.58 858 GLY A O 1
ATOM 6779 N N . THR A 1 859 ? -33.926 -3.580 -11.557 1.00 33.38 859 THR A N 1
ATOM 6780 C CA . THR A 1 859 ? -32.616 -4.200 -11.852 1.00 33.38 859 THR A CA 1
ATOM 6781 C C . THR A 1 859 ? -31.994 -3.579 -13.106 1.00 33.38 859 THR A C 1
ATOM 6783 O O . THR A 1 859 ? -32.028 -4.161 -14.189 1.00 33.38 859 THR A O 1
ATOM 6786 N N . ILE A 1 860 ? -31.432 -2.376 -12.962 1.00 28.48 860 ILE A N 1
ATOM 6787 C CA . ILE A 1 860 ? -30.638 -1.739 -14.018 1.00 28.48 860 ILE A CA 1
ATOM 6788 C C . ILE A 1 860 ? -29.309 -2.491 -14.161 1.00 28.48 860 ILE A C 1
ATOM 6790 O O . ILE A 1 860 ? -28.536 -2.598 -13.210 1.00 28.48 860 ILE A O 1
ATOM 6794 N N . ILE A 1 861 ? -29.055 -3.004 -15.366 1.00 35.59 861 ILE A N 1
ATOM 6795 C CA . ILE A 1 861 ? -27.764 -3.555 -15.780 1.00 35.59 861 ILE A CA 1
ATOM 6796 C C . ILE A 1 861 ? -27.082 -2.494 -16.648 1.00 35.59 861 ILE A C 1
ATOM 6798 O O . ILE A 1 861 ? -27.448 -2.322 -17.809 1.00 35.59 861 ILE A O 1
ATOM 6802 N N . GLU A 1 862 ? -26.092 -1.803 -16.087 1.00 30.50 862 GLU A N 1
ATOM 6803 C CA . GLU A 1 862 ? -25.076 -1.075 -16.857 1.00 30.50 862 GLU A CA 1
ATOM 6804 C C . GLU A 1 862 ? -23.788 -1.915 -16.908 1.00 30.50 862 GLU A C 1
ATOM 6806 O O . GLU A 1 862 ? -23.523 -2.707 -15.997 1.00 30.50 862 GLU A O 1
ATOM 6811 N N . LEU A 1 863 ? -23.040 -1.796 -18.011 1.00 30.22 863 LEU A N 1
ATOM 6812 C CA . LEU A 1 863 ? -22.006 -2.742 -18.460 1.00 30.22 863 LEU A CA 1
ATOM 6813 C C . LEU A 1 863 ? -20.651 -2.047 -18.678 1.00 30.22 863 LEU A C 1
ATOM 6815 O O . LEU A 1 863 ? -20.653 -0.979 -19.328 1.00 30.22 863 LEU A O 1
#

Mean predicted aligned error: 21.13 Å